Protein AF-0000000085122477 (afdb_homodimer)

InterPro domains:
  IPR011990 Tetratricopeptide-like helical domain superfamily [G3DSA:1.25.40.10] (340-482)
  IPR011990 Tetratricopeptide-like helical domain superfamily [SSF48452] (354-474)
  IPR017481 Conserved hypothetical protein CHP03032 [PF16261] (20-327)
  IPR017481 Conserved hypothetical protein CHP03032 [TIGR03032] (14-338)
  IPR019734 Tetratricopeptide repeat [PF00515] (431-461)
  IPR019734 Tetratricopeptide repeat [PF13181] (371-392)
  IPR019734 Tetratricopeptide repeat [PS50005] (360-393)
  IPR019734 Tetratricopeptide repeat [PS50005] (428-461)
  IPR019734 Tetratricopeptide repeat [SM00028] (360-393)
  IPR019734 Tetratricopeptide repeat [SM00028] (394-427)
  IPR019734 Tetratricopeptide repeat [SM00028] (428-461)

Radius of gyration: 33.52 Å; Cα contacts (8 Å, |Δi|>4): 2336; chains: 2; bounding box: 69×102×101 Å

Sequence (966 aa):
MNNNDKQIMQQKIDFTYSQNIVKFFKETNTTILLSTYQTNKIMIIGQENDQFDIRYKEFPRPMGMCKKDGKLFAGLGHGIYQFSNYTGVAQNIEGNFDACYMPQNIHFTGDIDIHEMEYCKDQLYFINTKFSCLCIKEPDNSFKPIWKPDFISLLQPVDKCHLNGFCTRDGEPRYVTMLGLTDEPLGWRANKANGGLLMDIKTNEILIEGLSMPHSPRWHENTLYILESGKGAISHFDFKKKRLTQIAKVPGFTRGLDIVGDFAFIGVSKVRESATFSGLEITKLPKRVSGVWIVNIKTGQIISFVEFTSGLDEVFAITVLPHKKVEMLNFDSEQSKENYMISPEDCEQIKMPETKLEQAAPHFEKGIDLFNENKKEEAIIYFKKALEIQSDYLPATFNMAIALGDLGRYDEAEEILYNVIKNDASILQSYESLGFIYYKKGDFKKAEKNFKKILELDPDNKKAKNSLEILRKEKSNGEYNDSMNNNDKQIMQQKIDFTYSQNIVKFFKETNTTILLSTYQTNKIMIIGQENDQFDIRYKEFPRPMGMCKKDGKLFAGLGHGIYQFSNYTGVAQNIEGNFDACYMPQNIHFTGDIDIHEMEYCKDQLYFINTKFSCLCIKEPDNSFKPIWKPDFISLLQPVDKCHLNGFCTRDGEPRYVTMLGLTDEPLGWRANKANGGLLMDIKTNEILIEGLSMPHSPRWHENTLYILESGKGAISHFDFKKKRLTQIAKVPGFTRGLDIVGDFAFIGVSKVRESATFSGLEITKLPKRVSGVWIVNIKTGQIISFVEFTSGLDEVFAITVLPHKKVEMLNFDSEQSKENYMISPEDCEQIKMPETKLEQAAPHFEKGIDLFNENKKEEAIIYFKKALEIQSDYLPATFNMAIALGDLGRYDEAEEILYNVIKNDASILQSYESLGFIYYKKGDFKKAEKNFKKILELDPDNKKAKNSLEILRKEKSNGEYNDS

Foldseek 3Di:
DDPPPPPPPPFDWDWDKDPCQQVVCVVQQKWKWFDAQVSQWIKIWFDAPSHTDIDIDHFARWAAWDDDDQKIWIDHAFKIWIWGWDQVLCCVDPRNFRTETETDDIQGQGGQRFHYWDDFPNWIWTDRQQQQAIWTDDRVHSTHGDFHQPLAPGGDRQRWFRWHEWEADPRHTWKTKTQADGNDRVNSQVPQQFHMWMATGVVSDTLDGGARNKEYWYDDPNWIWIDRQLQQFIWIADNVVSDTDTLEHDLAGWAAWDDDPQKIKIWGFFDDCDSSNPPGPNNPGPDGWTWIWIARSVRSDTDMIMTTPDDGGDTRYMDMDSHNGYHYDDCPDPSSVPDDDDDPVCVVVDDDDDDLQVVLVVLQVVLVVCVVVVVLVVSLVSLVVSCVSPVVPVSSLLSNLLSCLVVVVLVVSLVSLVVVCVVPVLDLSSLVSNLVSCVSVVNLVSSLVSLVVSCVNPVPDPVSVVSVVVSVVVVVVVVVVVD/DDPPPPPPPPFDWDWDKDPCQQVVCVVQQKWKWFDAQVSQWIKIWFDAPSHTDIDIDHFARWAAWDDDDQKIWIDHAFKIWIWGWDQVLCCVDPRNFRTETETDDIQGQGGQRFHYWDDFPNWIWTDRQQQQAIWTDDRVHSTHGDFHQPLAPGGDRQRWFRWHEWEADPRHTWKTKTQADGNDRVNSQVPQQFHMFMATGVVSDTLDGGARNKEYWYDDPNWIWIDRQLQQFIWIADNVVSDTDTLEHDLAGWAAWDDDDQKIKIWGFFDDCDSSNPPGPNNPGPDGWTWIWIARSVRRDTDMIMTTPDDGGDTRYMDMDSHNGYHYDDCPDPSSVPDDDDDPVCVVVDDDDDDLQVVLVVLQVVLVVCVVVVVLVVSLVSLVVSCVSPVPPVSSLLSNLLSCLVVVVLVVSLVSLVVVCVVPVLDLSSLVSNLVSCVSVVNLVSSLVSLVVSCVNPVPDPVSVVSVVVSVVVVVVVVVVVD

Secondary structure (DSSP, 8-state):
-------------EEEE-TTHHHHHHHHT-EEEEEETTTTEEEEEEEETTEEEEEEEE-SSEEEEEEETTEEEEEETTEEEEEEE-HHHHHHSTT--SEEEEEEEEEE--S--EEEEEEETTEEEEEETTTTEEEE--TTSS-EEEE--TT--SB-TT-SS---EEEEETTEEEEEEES----STTGGGGGTTT-EEEEETTTTEEEEEEESSEEEEEEETTEEEEEEGGGTEEEEEETTTTEEEEEEE-SSEEEEEEEETTEEEEEEE---S-TTTTT-GGGG-SS--EEEEEEETTT--EEEEEEEEES-----EEEEES-SSEEE--TT-HHHHH-----GGGGGGB----SHHHHHHHHHHHHHHHHHTT-HHHHHHHHHHHHHH-TT-HHHHHHHHHHHHHTT-HHHHHHHHHHHHHH-TT-HHHHHHHHHHHHHHT-HHHHHHHHHHHHHH-TT-HHHHHHHHHHHHHHHHHHHH--/-------------EEEE-TTHHHHHHHHT-EEEEEETTTTEEEEEEEETTEEEEEEEE-SSEEEEEEETTEEEEEETTEEEEEEE-HHHHHHSTT--SEEEEEEEEEE--S--EEEEEEETTEEEEEETTTTEEEE--TTSS-EEEE--TT--SB-TT-SS---EEEEETTEEEEEEES----STTGGGGGTTT-EEEEETTTTEEEEEEESSEEEEEEETTEEEEEEGGGTEEEEEETTTTEEEEEEE-SSEEEEEEEETTEEEEEEE---S-TTTTT-GGGG-SS--EEEEEEETTT--EEEEEEEEES-----EEEEES-SSEEE--TT-HHHHH-----GGGGGGB----SHHHHHHHHHHHHHHHHHTT-HHHHHHHHHHHHHH-TT-HHHHHHHHHHHHHTT-HHHHHHHHHHHHHH-TT-HHHHHHHHHHHHHHT-HHHHHHHHHHHHHH-TT-HHHHHHHHHHHHHHHHHHHH--

Solvent-accessible surface area (backbone atoms only — not comparable to full-atom values): 48128 Å² total; per-residue (Å²): 99,56,81,76,72,76,66,76,68,73,73,66,69,40,69,53,63,42,90,56,42,44,59,49,31,65,74,67,29,31,25,40,37,35,18,14,47,87,77,19,27,38,33,42,40,33,39,52,95,88,30,79,37,78,50,72,46,79,44,57,39,26,32,11,44,33,68,56,94,61,30,38,38,34,26,34,51,33,26,41,37,33,26,35,55,37,53,73,54,12,65,69,43,93,81,74,29,68,29,20,34,34,61,37,37,37,42,34,36,15,58,33,55,39,46,22,40,47,72,45,84,94,38,52,37,32,25,28,14,25,41,35,29,38,26,34,78,43,91,88,27,27,48,38,79,76,46,57,59,84,73,48,84,62,33,31,82,47,26,19,17,41,33,41,18,49,28,45,51,96,67,33,82,32,41,36,23,17,24,22,92,39,65,38,74,47,40,20,69,80,38,42,52,42,29,1,33,36,32,33,67,82,77,68,39,75,62,43,72,56,32,26,37,35,29,40,37,40,58,55,92,94,37,43,32,34,23,30,11,32,64,8,26,38,24,37,56,38,80,87,76,51,44,75,43,77,50,35,74,52,69,24,37,33,27,20,50,33,73,58,91,59,34,34,39,34,19,19,12,44,66,61,82,18,84,85,45,55,84,30,65,50,58,70,48,90,67,72,35,12,34,40,39,30,28,30,72,84,78,31,44,74,75,38,40,40,37,32,77,35,71,46,46,56,42,43,20,31,40,74,42,87,33,48,28,74,44,75,52,53,81,84,36,69,65,45,33,75,45,70,46,66,50,79,88,51,45,82,48,45,48,74,71,83,46,46,62,61,61,14,46,60,35,33,51,53,12,50,52,29,40,53,68,66,35,36,73,62,12,39,54,26,19,49,50,14,32,71,58,25,73,82,40,55,71,36,52,56,50,34,29,50,39,29,30,76,71,65,41,47,66,64,24,47,54,57,42,48,54,49,38,72,75,43,73,80,52,56,67,48,33,52,50,49,18,51,39,25,45,76,70,64,41,54,66,61,15,47,52,29,34,49,51,41,36,73,78,39,74,78,46,60,66,43,52,50,52,51,52,53,50,50,50,53,56,56,54,56,56,54,69,75,98,100,58,80,75,73,76,67,76,71,74,74,66,68,41,69,51,64,43,88,57,40,45,59,48,31,66,74,66,29,31,23,40,36,36,19,14,48,86,75,18,27,38,34,42,38,35,39,52,94,88,28,80,36,78,49,71,47,79,45,58,39,24,32,10,44,34,68,56,95,60,29,38,38,34,25,34,54,33,26,42,37,34,27,36,55,37,53,73,54,12,66,70,42,92,82,76,30,67,29,21,33,35,62,37,38,35,40,34,36,15,59,33,53,38,46,22,40,46,73,44,85,94,37,53,35,33,26,28,13,25,41,35,29,37,26,34,76,43,91,90,27,27,47,40,78,78,45,60,58,84,73,48,85,61,33,31,81,46,26,18,17,42,33,42,18,49,28,46,52,95,67,33,82,33,41,35,21,18,24,21,92,39,67,38,73,47,40,18,70,80,38,43,53,42,28,1,33,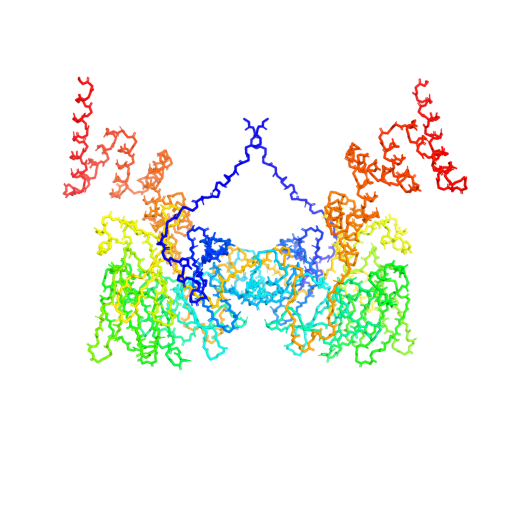37,34,34,68,82,78,67,39,74,62,42,72,55,32,25,37,34,28,39,38,40,59,56,93,92,37,43,33,36,24,29,11,33,64,7,27,40,24,37,56,38,82,86,76,51,44,74,45,80,51,35,75,53,68,24,37,33,28,20,50,32,73,56,94,59,33,35,39,33,20,20,12,44,66,63,83,19,84,84,45,56,82,29,65,50,59,70,48,91,66,71,36,12,34,39,40,31,28,31,71,87,77,31,44,76,74,38,39,40,36,32,77,34,73,48,46,54,41,42,20,31,41,71,42,88,33,48,27,74,44,74,53,54,80,82,36,69,63,44,32,74,44,70,45,65,50,78,87,51,45,82,48,44,48,75,72,84,45,48,62,61,61,13,44,60,35,33,50,52,14,50,53,27,41,51,68,68,35,35,73,61,11,40,55,24,17,50,51,15,32,71,60,25,73,82,42,56,70,34,52,52,52,36,30,50,39,28,31,75,70,63,40,47,66,64,25,48,54,56,42,48,54,49,39,72,75,44,75,79,52,56,66,49,32,52,52,49,18,51,39,26,47,75,70,64,40,53,66,63,14,47,52,28,35,50,51,40,35,72,78,38,73,80,45,60,68,43,53,51,51,51,51,52,51,51,50,52,56,54,54,56,55,52,70,74,97

pLDDT: mean 89.72, std 13.37, range [19.92, 98.81]

Organism: Arcobacter nitrofigilis (strain ATCC 33309 / DSM 7299 / CCUG 15893 / LMG 7604 / NCTC 12251 / CI) (NCBI:txid572480)

Nearest PDB structures (foldseek):
  6hpg-assembly1_A  TM=8.227E-01  e=6.247E-06  Arabidopsis thaliana
  2vyi-assembly2_B  TM=8.313E-01  e=5.091E-06  Homo sapiens
  6q3q-assembly1_B  TM=8.006E-01  e=9.899E-06  Arabidopsis
  4cgv-assembly4_D  TM=8.314E-01  e=2.486E-05  Homo sapiens
  6b85-assembly1_J  TM=7.938E-01  e=2.026E-05  synthetic construct

Structure (mmCIF, N/CA/C/O backbone):
data_AF-0000000085122477-model_v1
#
loop_
_entity.id
_entity.type
_entity.pdbx_description
1 polymer 'Tetratricopeptide TPR_2 repeat protein'
#
loop_
_atom_site.group_PDB
_atom_site.id
_atom_site.type_symbol
_atom_site.label_atom_id
_atom_site.label_alt_id
_atom_site.label_comp_id
_atom_site.label_asym_id
_atom_site.label_entity_id
_atom_site.label_seq_id
_atom_site.pdbx_PDB_ins_code
_atom_site.Cartn_x
_atom_site.Cartn_y
_atom_site.Cartn_z
_atom_site.occupancy
_atom_site.B_iso_or_equiv
_atom_site.auth_seq_id
_atom_site.auth_comp_id
_atom_site.auth_asym_id
_atom_site.auth_atom_id
_atom_site.pdbx_PDB_model_num
ATOM 1 N N . MET A 1 1 ? 6.52 -18.359 32.781 1 20.33 1 MET A N 1
ATOM 2 C CA . MET A 1 1 ? 6.582 -16.922 32.562 1 20.33 1 MET A CA 1
ATOM 3 C C . MET A 1 1 ? 5.473 -16.484 31.609 1 20.33 1 MET A C 1
ATOM 5 O O . MET A 1 1 ? 5.266 -17.078 30.562 1 20.33 1 MET A O 1
ATOM 9 N N . ASN A 1 2 ? 4.473 -15.711 32.094 1 21.11 2 ASN A N 1
ATOM 10 C CA . ASN A 1 2 ? 3.104 -15.359 31.734 1 21.11 2 ASN A CA 1
ATOM 11 C C . ASN A 1 2 ? 3.066 -14.461 30.5 1 21.11 2 ASN A C 1
ATOM 13 O O . ASN A 1 2 ? 3.85 -13.523 30.391 1 21.11 2 ASN A O 1
ATOM 17 N N . ASN A 1 3 ? 2.797 -15.023 29.328 1 25.03 3 ASN A N 1
ATOM 18 C CA . ASN A 1 3 ? 2.629 -14.477 27.984 1 25.03 3 ASN A CA 1
ATOM 19 C C . ASN A 1 3 ? 1.814 -13.188 28 1 25.03 3 ASN A C 1
ATOM 21 O O . ASN A 1 3 ? 0.599 -13.219 28.203 1 25.03 3 ASN A O 1
ATOM 25 N N . ASN A 1 4 ? 2.287 -12.148 28.688 1 24.52 4 ASN A N 1
ATOM 26 C CA . ASN A 1 4 ? 1.64 -10.844 28.797 1 24.52 4 ASN A CA 1
ATOM 27 C C . ASN A 1 4 ? 1.205 -10.305 27.438 1 24.52 4 ASN A C 1
ATOM 29 O O . ASN A 1 4 ? 2.045 -9.977 26.609 1 24.52 4 ASN A O 1
ATOM 33 N N . ASP A 1 5 ? 0.161 -10.789 26.828 1 26.42 5 ASP A N 1
ATOM 34 C CA . ASP A 1 5 ? -0.666 -10.328 25.719 1 26.42 5 ASP A CA 1
ATOM 35 C C . ASP A 1 5 ? -0.885 -8.82 25.781 1 26.42 5 ASP A C 1
ATOM 37 O O . ASP A 1 5 ? -1.645 -8.336 26.625 1 26.42 5 ASP A O 1
ATOM 41 N N . LYS A 1 6 ? 0.09 -8.055 25.766 1 29.66 6 LYS A N 1
ATOM 42 C CA . LYS A 1 6 ? -0.159 -6.621 25.672 1 29.66 6 LYS A CA 1
ATOM 43 C C . LYS A 1 6 ? -1.302 -6.32 24.719 1 29.66 6 LYS A C 1
ATOM 45 O O . LYS A 1 6 ? -1.164 -6.508 23.5 1 29.66 6 LYS A O 1
ATOM 50 N N . GLN A 1 7 ? -2.521 -6.551 25 1 29.36 7 GLN A N 1
ATOM 51 C CA . GLN A 1 7 ? -3.748 -5.988 24.438 1 29.36 7 GLN A CA 1
ATOM 52 C C . GLN A 1 7 ? -3.564 -4.516 24.094 1 29.36 7 GLN A C 1
ATOM 54 O O . GLN A 1 7 ? -3.414 -3.674 24.984 1 29.36 7 GLN A O 1
ATOM 59 N N . ILE A 1 8 ? -2.805 -4.074 23.25 1 35.25 8 ILE A N 1
ATOM 60 C CA . ILE A 1 8 ? -3.029 -2.709 22.781 1 35.25 8 ILE A CA 1
ATOM 61 C C . ILE A 1 8 ? -4.512 -2.361 22.906 1 35.25 8 ILE A C 1
ATOM 63 O O . ILE A 1 8 ? -5.359 -3.01 22.281 1 35.25 8 ILE A O 1
ATOM 67 N N . MET A 1 9 ? -4.98 -2.02 23.969 1 37.41 9 MET A N 1
ATOM 68 C CA . MET A 1 9 ? -6.332 -1.56 24.266 1 37.41 9 MET A CA 1
ATOM 69 C C . MET A 1 9 ? -6.891 -0.735 23.109 1 37.41 9 MET A C 1
ATOM 71 O O . MET A 1 9 ? -6.332 0.303 22.766 1 37.41 9 MET A O 1
ATOM 75 N N . GLN A 1 10 ? -7.367 -1.299 22.094 1 50.44 10 GLN A N 1
ATOM 76 C CA . GLN A 1 10 ? -8.203 -0.544 21.156 1 50.44 10 GLN A CA 1
ATOM 77 C C . GLN A 1 10 ? -8.992 0.536 21.891 1 50.44 10 GLN A C 1
ATOM 79 O O . GLN A 1 10 ? -9.758 0.237 22.812 1 50.44 10 GLN A O 1
ATOM 84 N N . GLN A 1 11 ? -8.453 1.714 22.016 1 59.16 11 GLN A N 1
ATOM 85 C CA . GLN A 1 11 ? -9.148 2.812 22.688 1 59.16 11 GLN A CA 1
ATOM 86 C C . GLN A 1 11 ? -10.617 2.867 22.281 1 59.16 11 GLN A C 1
ATOM 88 O O . GLN A 1 11 ? -10.938 3.035 21.109 1 59.16 11 GLN A O 1
ATOM 93 N N . LYS A 1 12 ? -11.492 2.4 23.031 1 79.81 12 LYS A N 1
ATOM 94 C CA . LYS A 1 12 ? -12.945 2.471 22.875 1 79.81 12 LYS A CA 1
ATOM 95 C C . LYS A 1 12 ? -13.398 3.906 22.641 1 79.81 12 LYS A C 1
ATOM 97 O O . LYS A 1 12 ? -12.914 4.836 23.281 1 79.81 12 LYS A O 1
ATOM 102 N N . ILE A 1 13 ? -14.07 4.168 21.5 1 90 13 ILE A N 1
ATOM 103 C CA . ILE A 1 13 ? -14.648 5.469 21.188 1 90 13 ILE A CA 1
ATOM 104 C C . ILE A 1 13 ? -16.078 5.535 21.688 1 90 13 ILE A C 1
ATOM 106 O O . ILE A 1 13 ? -16.938 4.746 21.266 1 90 13 ILE A O 1
ATOM 110 N N . ASP A 1 14 ? -16.312 6.352 22.656 1 93.06 14 ASP A N 1
ATOM 111 C CA . ASP A 1 14 ? -17.656 6.594 23.141 1 93.06 14 ASP A CA 1
ATOM 112 C C . ASP A 1 14 ? -18.281 7.797 22.453 1 93.06 14 ASP A C 1
ATOM 114 O O . ASP A 1 14 ? -17.578 8.727 22.047 1 93.06 14 ASP A O 1
ATOM 118 N N . PHE A 1 15 ? -19.641 7.703 22.297 1 94.81 15 PHE A N 1
ATOM 119 C CA . PHE A 1 15 ? -20.297 8.773 21.562 1 94.81 15 PHE A CA 1
ATOM 120 C C . PHE A 1 15 ? -21.734 8.953 22.047 1 94.81 15 PHE A C 1
ATOM 122 O O . PHE A 1 15 ? -22.297 8.07 22.703 1 94.81 15 PHE A O 1
ATOM 129 N N . THR A 1 16 ? -22.297 10.109 21.859 1 95.69 16 THR A N 1
ATOM 130 C CA . THR A 1 16 ? -23.719 10.453 21.969 1 95.69 16 THR A CA 1
ATOM 131 C C . THR A 1 16 ? -24.203 11.148 20.703 1 95.69 16 THR A C 1
ATOM 133 O O . THR A 1 16 ? -23.391 11.547 19.859 1 95.69 16 THR A O 1
ATOM 136 N N . TYR A 1 17 ? -25.469 11.133 20.453 1 95.31 17 TYR A N 1
ATOM 137 C CA . TYR A 1 17 ? -26 11.727 19.234 1 95.31 17 TYR A CA 1
ATOM 138 C C . TYR A 1 17 ? -27.406 12.258 19.438 1 95.31 17 TYR A C 1
ATOM 140 O O . TYR A 1 17 ? -28.078 11.906 20.422 1 95.31 17 TYR A O 1
ATOM 148 N N . SER A 1 18 ? -27.812 13.148 18.562 1 96.06 18 SER A N 1
ATOM 149 C CA . SER A 1 18 ? -29.156 13.719 18.625 1 96.06 18 SER A CA 1
ATOM 150 C C . SER A 1 18 ? -30.219 12.672 18.344 1 96.06 18 SER A C 1
ATOM 152 O O . SER A 1 18 ? -29.984 11.742 17.562 1 96.06 18 SER A O 1
ATOM 154 N N . GLN A 1 19 ? -31.375 12.875 18.875 1 93.38 19 GLN A N 1
ATOM 155 C CA . GLN A 1 19 ? -32.469 11.914 18.781 1 93.38 19 GLN A CA 1
ATOM 156 C C . GLN A 1 19 ? -32.938 11.75 17.328 1 93.38 19 GLN A C 1
ATOM 158 O O . GLN A 1 19 ? -33.375 10.672 16.938 1 93.38 19 GLN A O 1
ATOM 163 N N . ASN A 1 20 ? -32.75 12.742 16.578 1 95.94 20 ASN A N 1
ATOM 164 C CA . ASN A 1 20 ? -33.344 12.719 15.242 1 95.94 20 ASN A CA 1
ATOM 165 C C . ASN A 1 20 ? -32.312 12.289 14.195 1 95.94 20 ASN A C 1
ATOM 167 O O . ASN A 1 20 ? -32.594 12.289 13 1 95.94 20 ASN A O 1
ATOM 171 N N . ILE A 1 21 ? -31.141 11.938 14.531 1 96.81 21 ILE A N 1
ATOM 172 C CA . ILE A 1 21 ? -30.047 11.727 13.594 1 96.81 21 ILE A CA 1
ATOM 173 C C . ILE A 1 21 ? -30.344 10.547 12.68 1 96.81 21 ILE A C 1
ATOM 175 O O . ILE A 1 21 ? -30.031 10.578 11.492 1 96.81 21 ILE A O 1
ATOM 179 N N . VAL A 1 22 ? -30.953 9.523 13.227 1 96.19 22 VAL A N 1
ATOM 180 C CA . VAL A 1 22 ? -31.281 8.336 12.445 1 96.19 22 VAL A CA 1
ATOM 181 C C . VAL A 1 22 ? -32.312 8.695 11.367 1 96.19 22 VAL A C 1
ATOM 183 O O . VAL A 1 22 ? -32.156 8.305 10.211 1 96.19 22 VAL A O 1
ATOM 186 N N . LYS A 1 23 ? -33.312 9.398 11.789 1 96.12 23 LYS A N 1
ATOM 187 C CA . LYS A 1 23 ? -34.312 9.867 10.828 1 96.12 23 LYS A CA 1
ATOM 188 C C . LYS A 1 23 ? -33.688 10.734 9.75 1 96.12 23 LYS A C 1
ATOM 190 O O . LYS A 1 23 ? -34.031 10.625 8.57 1 96.12 23 LYS A O 1
ATOM 195 N N . PHE A 1 24 ? -32.844 11.539 10.133 1 96.56 24 PHE A N 1
ATOM 196 C CA . PHE A 1 24 ? -32.156 12.406 9.195 1 96.56 24 PHE A CA 1
ATOM 197 C C . PHE A 1 24 ? -31.391 11.586 8.148 1 96.56 24 PHE A C 1
ATOM 199 O O . PHE A 1 24 ? -31.516 11.852 6.949 1 96.56 24 PHE A O 1
ATOM 206 N N . PHE A 1 25 ? -30.594 10.594 8.602 1 96.69 25 PHE A N 1
ATOM 207 C CA . PHE A 1 25 ? -29.844 9.742 7.684 1 96.69 25 PHE A CA 1
ATOM 208 C C . PHE A 1 25 ? -30.781 9.023 6.727 1 96.69 25 PHE A C 1
ATOM 210 O O . PHE A 1 25 ? -30.484 8.875 5.539 1 96.69 25 PHE A O 1
ATOM 217 N N . LYS A 1 26 ? -31.875 8.578 7.18 1 95.06 26 LYS A N 1
ATOM 218 C CA . LYS A 1 26 ? -32.844 7.871 6.355 1 95.06 26 LYS A CA 1
ATOM 219 C C . LYS A 1 26 ? -33.438 8.781 5.281 1 95.06 26 LYS A C 1
ATOM 221 O O . LYS A 1 26 ? -33.562 8.375 4.129 1 95.06 26 LYS A O 1
ATOM 226 N N . GLU A 1 27 ? -33.719 9.93 5.684 1 95.12 27 GLU A N 1
ATOM 227 C CA . GLU A 1 27 ? -34.375 10.867 4.781 1 95.12 27 GLU A CA 1
ATOM 228 C C . GLU A 1 27 ? -33.406 11.391 3.723 1 95.12 27 GLU A C 1
ATOM 230 O O . GLU A 1 27 ? -33.812 11.641 2.582 1 95.12 27 GLU A O 1
ATOM 235 N N . THR A 1 28 ? -32.188 11.539 4.07 1 95.38 28 THR A N 1
ATOM 236 C CA . THR A 1 28 ? -31.219 12.141 3.152 1 95.38 28 THR A CA 1
ATOM 237 C C . THR A 1 28 ? -30.438 11.062 2.402 1 95.38 28 THR A C 1
ATOM 239 O O . THR A 1 28 ? -29.766 11.344 1.415 1 95.38 28 THR A O 1
ATOM 242 N N . ASN A 1 29 ? -30.5 9.789 2.824 1 95 29 ASN A N 1
ATOM 243 C CA . ASN A 1 29 ? -29.75 8.68 2.232 1 95 29 ASN A CA 1
ATOM 244 C C . ASN A 1 29 ? -28.25 8.977 2.184 1 95 29 ASN A C 1
ATOM 246 O O . ASN A 1 29 ? -27.641 8.93 1.116 1 95 29 ASN A O 1
ATOM 250 N N . THR A 1 30 ? -27.688 9.305 3.371 1 96.75 30 THR A N 1
ATOM 251 C CA . THR A 1 30 ? -26.297 9.719 3.404 1 96.75 30 THR A CA 1
ATOM 252 C C . THR A 1 30 ? -25.516 8.914 4.449 1 96.75 30 THR A C 1
ATOM 254 O O . THR A 1 30 ? -26.109 8.398 5.398 1 96.75 30 THR A O 1
ATOM 257 N N . THR A 1 31 ? -24.281 8.719 4.258 1 97.81 31 THR A N 1
ATOM 258 C CA . THR A 1 31 ? -23.281 8.188 5.184 1 97.81 31 THR A CA 1
ATOM 259 C C . THR A 1 31 ? -22.109 9.148 5.32 1 97.81 31 THR A C 1
ATOM 261 O O . THR A 1 31 ? -21.594 9.656 4.32 1 97.81 31 THR A O 1
ATOM 264 N N . ILE A 1 32 ? -21.688 9.461 6.551 1 98.44 32 ILE A N 1
ATOM 265 C CA . ILE A 1 32 ? -20.594 10.391 6.801 1 98.44 32 ILE A CA 1
ATOM 266 C C . ILE A 1 32 ? -19.281 9.617 6.938 1 98.44 32 ILE A C 1
ATOM 268 O O . ILE A 1 32 ? -19.203 8.641 7.691 1 98.44 32 ILE A O 1
ATOM 272 N N . LEU A 1 33 ? -18.344 10.023 6.188 1 98.5 33 LEU A N 1
ATOM 273 C CA . LEU A 1 33 ? -16.969 9.609 6.441 1 98.5 33 LEU A CA 1
ATOM 274 C C . LEU A 1 33 ? -16.188 10.703 7.16 1 98.5 33 LEU A C 1
ATOM 276 O O . LEU A 1 33 ? -16.234 11.867 6.754 1 98.5 33 LEU A O 1
ATOM 280 N N . LEU A 1 34 ? -15.523 10.305 8.219 1 97.81 34 LEU A N 1
ATOM 281 C CA . LEU A 1 34 ? -14.719 11.219 9.023 1 97.81 34 LEU A CA 1
ATOM 282 C C . LEU A 1 34 ? -13.297 10.688 9.195 1 97.81 34 LEU A C 1
ATOM 284 O O . LEU A 1 34 ? -13.102 9.555 9.648 1 97.81 34 LEU A O 1
ATOM 288 N N . SER A 1 35 ? -12.289 11.5 8.812 1 97.44 35 SER A N 1
ATOM 289 C CA . SER A 1 35 ? -10.906 11.078 9.008 1 97.44 35 SER A CA 1
ATOM 290 C C . SER A 1 35 ? -10.32 11.68 10.289 1 97.44 35 SER A C 1
ATOM 292 O O . SER A 1 35 ? -10.672 12.797 10.664 1 97.44 35 SER A O 1
ATOM 294 N N . THR A 1 36 ? -9.508 10.93 10.977 1 92.38 36 THR A N 1
ATOM 295 C CA . THR A 1 36 ? -8.75 11.375 12.141 1 92.38 36 THR A CA 1
ATOM 296 C C . THR A 1 36 ? -7.34 10.797 12.117 1 92.38 36 THR A C 1
ATOM 298 O O . THR A 1 36 ? -7.168 9.578 12.055 1 92.38 36 THR A O 1
ATOM 301 N N . TYR A 1 37 ? -6.406 11.641 12.109 1 83.88 37 TYR A N 1
ATOM 302 C CA . TYR A 1 37 ? -5.031 11.156 12.086 1 83.88 37 TYR A CA 1
ATOM 303 C C . TYR A 1 37 ? -4.555 10.812 13.492 1 83.88 37 TYR A C 1
ATOM 305 O O . TYR A 1 37 ? -3.553 10.109 13.656 1 83.88 37 TYR A O 1
ATOM 313 N N . GLN A 1 38 ? -5.297 11.219 14.492 1 76.56 38 GLN A N 1
ATOM 314 C CA . GLN A 1 38 ? -4.965 10.938 15.891 1 76.56 38 GLN A CA 1
ATOM 315 C C . GLN A 1 38 ? -5.039 9.445 16.188 1 76.56 38 GLN A C 1
ATOM 317 O O . GLN A 1 38 ? -4.148 8.891 16.828 1 76.56 38 GLN A O 1
ATOM 322 N N . THR A 1 39 ? -6.059 8.883 15.695 1 80.25 39 THR A N 1
ATOM 323 C CA . THR A 1 39 ? -6.289 7.477 15.992 1 80.25 39 THR A CA 1
ATOM 324 C C . THR A 1 39 ? -6.062 6.617 14.75 1 80.25 39 THR A C 1
ATOM 326 O O . THR A 1 39 ? -6.246 5.402 14.789 1 80.25 39 THR A O 1
ATOM 329 N N . ASN A 1 40 ? -5.699 7.273 13.656 1 91.38 40 ASN A N 1
ATOM 330 C CA . ASN A 1 40 ? -5.418 6.57 12.406 1 91.38 40 ASN A CA 1
ATOM 331 C C . ASN A 1 40 ? -6.645 5.816 11.898 1 91.38 40 ASN A C 1
ATOM 333 O O . ASN A 1 40 ? -6.566 4.625 11.594 1 91.38 40 ASN A O 1
ATOM 337 N N . LYS A 1 41 ? -7.781 6.582 11.875 1 95 41 LYS A N 1
ATOM 338 C CA . LYS A 1 41 ? -9.031 5.922 11.508 1 95 41 LYS A CA 1
ATOM 339 C C . LYS A 1 41 ? -9.828 6.77 10.523 1 95 41 LYS A C 1
ATOM 341 O O . LYS A 1 41 ? -9.711 7.996 10.508 1 95 41 LYS A O 1
ATOM 346 N N . ILE A 1 42 ? -10.555 6.137 9.703 1 97.06 42 ILE A N 1
ATOM 347 C CA . ILE A 1 42 ? -11.703 6.707 9.008 1 97.06 42 ILE A CA 1
ATOM 348 C C . ILE A 1 42 ? -12.992 6.152 9.609 1 97.06 42 ILE A C 1
ATOM 350 O O . ILE A 1 42 ? -13.227 4.941 9.586 1 97.06 42 ILE A O 1
ATOM 354 N N . MET A 1 43 ? -13.758 7.012 10.141 1 97.44 43 MET A N 1
ATOM 355 C CA . MET A 1 43 ? -15.039 6.629 10.719 1 97.44 43 MET A CA 1
ATOM 356 C C . MET A 1 43 ? -16.125 6.602 9.648 1 97.44 43 MET A C 1
ATOM 358 O O . MET A 1 43 ? -16.156 7.453 8.758 1 97.44 43 MET A O 1
ATOM 362 N N . ILE A 1 44 ? -16.953 5.641 9.766 1 97.5 44 ILE A N 1
ATOM 363 C CA . ILE A 1 44 ? -18.141 5.504 8.922 1 97.5 44 ILE A CA 1
ATOM 364 C C . ILE A 1 44 ? -19.406 5.648 9.766 1 97.5 44 ILE A C 1
ATOM 366 O O . ILE A 1 44 ? -19.734 4.754 10.547 1 97.5 44 ILE A O 1
ATOM 370 N N . ILE A 1 45 ? -20.125 6.688 9.555 1 97.94 45 ILE A N 1
ATOM 371 C CA . ILE A 1 45 ? -21.234 7.035 10.422 1 97.94 45 ILE A CA 1
ATOM 372 C C . ILE A 1 45 ? -22.531 7.074 9.617 1 97.94 45 ILE A C 1
ATOM 374 O O . ILE A 1 45 ? -22.625 7.781 8.609 1 97.94 45 ILE A O 1
ATOM 378 N N . GLY A 1 46 ? -23.516 6.316 10.062 1 96.38 46 GLY A N 1
ATOM 379 C CA . GLY A 1 46 ? -24.812 6.27 9.414 1 96.38 46 GLY A CA 1
ATOM 380 C C . GLY A 1 46 ? -25.859 5.5 10.203 1 96.38 46 GLY A C 1
ATOM 381 O O . GLY A 1 46 ? -26.016 5.73 11.398 1 96.38 46 GLY A O 1
ATOM 382 N N . GLN A 1 47 ? -26.609 4.801 9.477 1 92.88 47 GLN A N 1
ATOM 383 C CA . GLN A 1 47 ? -27.688 4.035 10.109 1 92.88 47 GLN A CA 1
ATOM 384 C C . GLN A 1 47 ? -27.781 2.631 9.523 1 92.88 47 GLN A C 1
ATOM 386 O O . GLN A 1 47 ? -27.344 2.393 8.398 1 92.88 47 GLN A O 1
ATOM 391 N N . GLU A 1 48 ? -28.188 1.753 10.305 1 89.69 48 GLU A N 1
ATOM 392 C CA . GLU A 1 48 ? -28.516 0.386 9.906 1 89.69 48 GLU A CA 1
ATOM 393 C C . GLU A 1 48 ? -29.812 -0.075 10.555 1 89.69 48 GLU A C 1
ATOM 395 O O . GLU A 1 48 ? -29.922 -0.103 11.789 1 89.69 48 GLU A O 1
ATOM 400 N N . ASN A 1 49 ? -30.734 -0.493 9.742 1 88.81 49 ASN A N 1
ATOM 401 C CA . ASN A 1 49 ? -32 -1.006 10.242 1 88.81 49 ASN A CA 1
ATOM 402 C C . ASN A 1 49 ? -32.656 -0.052 11.242 1 88.81 49 ASN A C 1
ATOM 404 O O . ASN A 1 49 ? -33 -0.456 12.359 1 88.81 49 ASN A O 1
ATOM 408 N N . ASP A 1 50 ? -32.625 1.195 11.008 1 90.25 50 ASP A N 1
ATOM 409 C CA . ASP A 1 50 ? -33.281 2.25 11.781 1 90.25 50 ASP A CA 1
ATOM 410 C C . ASP A 1 50 ? -32.594 2.469 13.117 1 90.25 50 ASP A C 1
ATOM 412 O O . ASP A 1 50 ? -33.219 2.881 14.094 1 90.25 50 ASP A O 1
ATOM 416 N N . GLN A 1 51 ? -31.375 2.086 13.117 1 94.25 51 GLN A N 1
ATOM 417 C CA . GLN A 1 51 ? -30.562 2.35 14.297 1 94.25 51 GLN A CA 1
ATOM 418 C C . GLN A 1 51 ? -29.266 3.076 13.922 1 94.25 51 GLN A C 1
ATOM 420 O O . GLN A 1 51 ? -28.781 2.941 12.797 1 94.25 51 GLN A O 1
ATOM 425 N N . PHE A 1 52 ? -28.812 3.836 14.93 1 95.31 52 PHE A N 1
ATOM 426 C CA . PHE A 1 52 ? -27.547 4.516 14.727 1 95.31 52 PHE A CA 1
ATOM 427 C C . PHE A 1 52 ? -26.406 3.51 14.57 1 95.31 52 PHE A C 1
ATOM 429 O O . PHE A 1 52 ? -26.359 2.502 15.281 1 95.31 52 PHE A O 1
ATOM 436 N N . ASP A 1 53 ? -25.562 3.715 13.555 1 94.38 53 ASP A N 1
ATOM 437 C CA . ASP A 1 53 ? -24.438 2.832 13.273 1 94.38 53 ASP A CA 1
ATOM 438 C C . ASP A 1 53 ? -23.141 3.627 13.102 1 94.38 53 ASP A C 1
ATOM 440 O O . ASP A 1 53 ? -23.125 4.645 12.406 1 94.38 53 ASP A O 1
ATOM 444 N N . ILE A 1 54 ? -22.109 3.201 13.797 1 95.56 54 ILE A N 1
ATOM 445 C CA . ILE A 1 54 ? -20.797 3.816 13.664 1 95.56 54 ILE A CA 1
ATOM 446 C C . ILE A 1 54 ? -19.719 2.734 13.625 1 95.56 54 ILE A C 1
ATOM 448 O O . ILE A 1 54 ? -19.672 1.86 14.5 1 95.56 54 ILE A O 1
ATOM 452 N N . ARG A 1 55 ? -18.938 2.764 12.586 1 94.25 55 ARG A N 1
ATOM 453 C CA . ARG A 1 55 ? -17.828 1.845 12.375 1 94.25 55 ARG A CA 1
ATOM 454 C C . ARG A 1 55 ? -16.562 2.6 11.984 1 94.25 55 ARG A C 1
ATOM 456 O O . ARG A 1 55 ? -16.594 3.816 11.789 1 94.25 55 ARG A O 1
ATOM 463 N N . TYR A 1 56 ? -15.469 1.919 11.977 1 95.06 56 TYR A N 1
ATOM 464 C CA . TYR A 1 56 ? -14.242 2.578 11.539 1 95.06 56 TYR A CA 1
ATOM 465 C C . TYR A 1 56 ? -13.312 1.598 10.828 1 95.06 56 TYR A C 1
ATOM 467 O O . TYR A 1 56 ? -13.484 0.381 10.945 1 95.06 56 TYR A O 1
ATOM 475 N N . LYS A 1 57 ? -12.445 2.125 10.047 1 94.88 57 LYS A N 1
ATOM 476 C CA . LYS A 1 57 ? -11.305 1.44 9.43 1 94.88 57 LYS A CA 1
ATOM 477 C C . LYS A 1 57 ? -9.992 2.119 9.797 1 94.88 57 LYS A C 1
ATOM 479 O O . LYS A 1 57 ? -9.922 3.346 9.898 1 94.88 57 LYS A O 1
ATOM 484 N N . GLU A 1 58 ? -8.977 1.312 9.945 1 93.38 58 GLU A N 1
ATOM 485 C CA . GLU A 1 58 ? -7.672 1.861 10.289 1 93.38 58 GLU A CA 1
ATOM 486 C C . GLU A 1 58 ? -6.832 2.109 9.039 1 93.38 58 GLU A C 1
ATOM 488 O O . GLU A 1 58 ? -6.727 1.237 8.172 1 93.38 58 GLU A O 1
ATOM 493 N N . PHE A 1 59 ? -6.344 3.262 8.938 1 92.88 59 PHE A N 1
ATOM 494 C CA . PHE A 1 59 ? -5.438 3.691 7.875 1 92.88 59 PHE A CA 1
ATOM 495 C C . PHE A 1 59 ? -4.316 4.555 8.438 1 92.88 59 PHE A C 1
ATOM 497 O O . PHE A 1 59 ? -4.461 5.152 9.508 1 92.88 59 PHE A O 1
ATOM 504 N N . PRO A 1 60 ? -3.225 4.66 7.68 1 90.69 60 PRO A N 1
ATOM 505 C CA . PRO A 1 60 ? -2.129 5.48 8.195 1 90.69 60 PRO A CA 1
ATOM 506 C C . PRO A 1 60 ? -2.422 6.977 8.109 1 90.69 60 PRO A C 1
ATOM 508 O O . PRO A 1 60 ? -2.49 7.535 7.016 1 90.69 60 PRO A O 1
ATOM 511 N N . ARG A 1 61 ? -2.594 7.617 9.188 1 92.25 61 ARG A N 1
ATOM 512 C CA . ARG A 1 61 ? -2.701 9.062 9.336 1 92.25 61 ARG A CA 1
ATOM 513 C C . ARG A 1 61 ? -3.646 9.656 8.297 1 92.25 61 ARG A C 1
ATOM 515 O O . ARG A 1 61 ? -3.227 10.445 7.449 1 92.25 61 ARG A O 1
ATOM 522 N N . PRO A 1 62 ? -4.914 9.336 8.328 1 96.5 62 PRO A N 1
ATOM 523 C CA . PRO A 1 62 ? -5.867 9.883 7.359 1 96.5 62 PRO A CA 1
ATOM 524 C C . PRO A 1 62 ? -6.031 11.398 7.477 1 96.5 62 PRO A C 1
ATOM 526 O O . PRO A 1 62 ? -6.18 11.914 8.586 1 96.5 62 PRO A O 1
ATOM 529 N N . MET A 1 63 ? -5.992 12.094 6.301 1 96.5 63 MET A N 1
ATOM 530 C CA . MET A 1 63 ? -6.117 13.547 6.242 1 96.5 63 MET A CA 1
ATOM 531 C C . MET A 1 63 ? -7.207 13.961 5.258 1 96.5 63 MET A C 1
ATOM 533 O O . MET A 1 63 ? -8.375 13.625 5.441 1 96.5 63 MET A O 1
ATOM 537 N N . GLY A 1 64 ? -6.883 14.672 4.207 1 97.69 64 GLY A N 1
ATOM 538 C CA . GLY A 1 64 ? -7.883 15.148 3.266 1 97.69 64 GLY A CA 1
ATOM 539 C C . GLY A 1 64 ? -8.539 14.039 2.473 1 97.69 64 GLY A C 1
ATOM 540 O O . GLY A 1 64 ? -7.895 13.055 2.121 1 97.69 64 GLY A O 1
ATOM 541 N N . MET A 1 65 ? -9.852 14.258 2.168 1 98.12 65 MET A N 1
ATOM 542 C CA . MET A 1 65 ? -10.625 13.305 1.378 1 98.12 65 MET A CA 1
ATOM 543 C C . MET A 1 65 ? -11.531 14.023 0.386 1 98.12 65 MET A C 1
ATOM 545 O O . MET A 1 65 ? -11.914 15.172 0.611 1 98.12 65 MET A O 1
ATOM 549 N N . CYS A 1 66 ? -11.852 13.344 -0.65 1 97.25 66 CYS A N 1
ATOM 550 C CA . CYS A 1 66 ? -12.883 13.82 -1.56 1 97.25 66 CYS A CA 1
ATOM 551 C C . CYS A 1 66 ? -13.508 12.664 -2.334 1 97.25 66 CYS A C 1
ATOM 553 O O . CYS A 1 66 ? -12.953 11.57 -2.377 1 97.25 66 CYS A O 1
ATOM 555 N N . LYS A 1 67 ? -14.656 12.898 -2.779 1 96.88 67 LYS A N 1
ATOM 556 C CA . LYS A 1 67 ? -15.383 11.906 -3.566 1 96.88 67 LYS A CA 1
ATOM 557 C C . LYS A 1 67 ? -15.719 12.445 -4.953 1 96.88 67 LYS A C 1
ATOM 559 O O . LYS A 1 67 ? -15.875 13.656 -5.133 1 96.88 67 LYS A O 1
ATOM 564 N N . LYS A 1 68 ? -15.758 11.586 -5.883 1 94.44 68 LYS A N 1
ATOM 565 C CA . LYS A 1 68 ? -16.188 11.914 -7.238 1 94.44 68 LYS A CA 1
ATOM 566 C C . LYS A 1 68 ? -16.672 10.664 -7.977 1 94.44 68 LYS A C 1
ATOM 568 O O . LYS A 1 68 ? -15.93 9.695 -8.125 1 94.44 68 LYS A O 1
ATOM 573 N N . ASP A 1 69 ? -17.891 10.594 -8.445 1 91.38 69 ASP A N 1
ATOM 574 C CA . ASP A 1 69 ? -18.422 9.594 -9.359 1 91.38 69 ASP A CA 1
ATOM 575 C C . ASP A 1 69 ? -18.109 8.18 -8.875 1 91.38 69 ASP A C 1
ATOM 577 O O . ASP A 1 69 ? -17.562 7.371 -9.625 1 91.38 69 ASP A O 1
ATOM 581 N N . GLY A 1 70 ? -18.453 7.969 -7.664 1 93.56 70 GLY A N 1
ATOM 582 C CA . GLY A 1 70 ? -18.312 6.625 -7.133 1 93.56 70 GLY A CA 1
ATOM 583 C C . GLY A 1 70 ? -16.891 6.324 -6.652 1 93.56 70 GLY A C 1
ATOM 584 O O . GLY A 1 70 ? -16.609 5.211 -6.207 1 93.56 70 GLY A O 1
ATOM 585 N N . LYS A 1 71 ? -16.062 7.297 -6.746 1 95.62 71 LYS A N 1
ATOM 586 C CA . LYS A 1 71 ? -14.695 7.152 -6.254 1 95.62 71 LYS A CA 1
ATOM 587 C C . LYS A 1 71 ? -14.492 7.938 -4.961 1 95.62 71 LYS A C 1
ATOM 589 O O . LYS A 1 71 ? -15.219 8.891 -4.688 1 95.62 71 LYS A O 1
ATOM 594 N N . LEU A 1 72 ? -13.633 7.484 -4.18 1 97.12 72 LEU A N 1
ATOM 595 C CA . LEU A 1 72 ? -13.195 8.141 -2.951 1 97.12 72 LEU A CA 1
ATOM 596 C C . LEU A 1 72 ? -11.672 8.258 -2.91 1 97.12 72 LEU A C 1
ATOM 598 O O . LEU A 1 72 ? -10.969 7.281 -3.174 1 97.12 72 LEU A O 1
ATOM 602 N N . PHE A 1 73 ? -11.18 9.438 -2.699 1 97.62 73 PHE A N 1
ATOM 603 C CA . PHE A 1 73 ? -9.75 9.695 -2.555 1 97.62 73 PHE A CA 1
ATOM 604 C C . PHE A 1 73 ? -9.422 10.141 -1.136 1 97.62 73 PHE A C 1
ATOM 606 O O . PHE A 1 73 ? -10.18 10.898 -0.527 1 97.62 73 PHE A O 1
ATOM 613 N N . ALA A 1 74 ? -8.328 9.688 -0.601 1 97.81 74 ALA A N 1
ATOM 614 C CA . ALA A 1 74 ? -7.898 10.07 0.742 1 97.81 74 ALA A CA 1
ATOM 615 C C . ALA A 1 74 ? -6.383 10.203 0.813 1 97.81 74 ALA A C 1
ATOM 617 O O . ALA A 1 74 ? -5.652 9.391 0.243 1 97.81 74 ALA A O 1
ATOM 618 N N . GLY A 1 75 ? -5.922 11.352 1.333 1 97.44 75 GLY A N 1
ATOM 619 C CA . GLY A 1 75 ? -4.52 11.414 1.718 1 97.44 75 GLY A CA 1
ATOM 620 C C . GLY A 1 75 ? -4.207 10.602 2.959 1 97.44 75 GLY A C 1
ATOM 621 O O . GLY A 1 75 ? -4.719 10.891 4.043 1 97.44 75 GLY A O 1
ATOM 622 N N . LEU A 1 76 ? -3.414 9.578 2.857 1 94.25 76 LEU A N 1
ATOM 623 C CA . LEU A 1 76 ? -3.064 8.695 3.961 1 94.25 76 LEU A CA 1
ATOM 624 C C . LEU A 1 76 ? -1.552 8.617 4.141 1 94.25 76 LEU A C 1
ATOM 626 O O . LEU A 1 76 ? -0.848 8.07 3.285 1 94.25 76 LEU A O 1
ATOM 630 N N . GLY A 1 77 ? -1.096 9.195 5.234 1 91.31 77 GLY A N 1
ATOM 631 C CA . GLY A 1 77 ? 0.336 9.188 5.488 1 91.31 77 GLY A CA 1
ATOM 632 C C . GLY A 1 77 ? 1.134 9.906 4.414 1 91.31 77 GLY A C 1
ATOM 633 O O . GLY A 1 77 ? 1.188 11.133 4.391 1 91.31 77 GLY A O 1
ATOM 634 N N . HIS A 1 78 ? 1.734 9.078 3.498 1 93.5 78 HIS A N 1
ATOM 635 C CA . HIS A 1 78 ? 2.604 9.664 2.482 1 93.5 78 HIS A CA 1
ATOM 636 C C . HIS A 1 78 ? 2.15 9.273 1.079 1 93.5 78 HIS A C 1
ATOM 638 O O . HIS A 1 78 ? 2.977 9.094 0.182 1 93.5 78 HIS A O 1
ATOM 644 N N . GLY A 1 79 ? 0.838 9.125 0.994 1 95.94 79 GLY A N 1
ATOM 645 C CA . GLY A 1 79 ? 0.308 8.789 -0.318 1 95.94 79 GLY A CA 1
ATOM 646 C C . GLY A 1 79 ? -1.155 9.148 -0.481 1 95.94 79 GLY A C 1
ATOM 647 O O . GLY A 1 79 ? -1.814 9.539 0.484 1 95.94 79 GLY A O 1
ATOM 648 N N . ILE A 1 80 ? -1.623 9.07 -1.697 1 97.31 80 ILE A N 1
ATOM 649 C CA . ILE A 1 80 ? -3.029 9.227 -2.053 1 97.31 80 ILE A CA 1
ATOM 650 C C . ILE A 1 80 ? -3.637 7.863 -2.367 1 97.31 80 ILE A C 1
ATOM 652 O O . ILE A 1 80 ? -3.152 7.148 -3.248 1 97.31 80 ILE A O 1
ATOM 656 N N . TYR A 1 81 ? -4.648 7.555 -1.656 1 96.31 81 TYR A N 1
ATOM 657 C CA . TYR A 1 81 ? -5.363 6.297 -1.821 1 96.31 81 TYR A CA 1
ATOM 658 C C . TYR A 1 81 ? -6.676 6.508 -2.568 1 96.31 81 TYR A C 1
ATOM 660 O O . TYR A 1 81 ? -7.457 7.395 -2.219 1 96.31 81 TYR A O 1
ATOM 668 N N . GLN A 1 82 ? -6.879 5.723 -3.51 1 96.06 82 GLN A N 1
ATOM 669 C CA . GLN A 1 82 ? -8.117 5.758 -4.273 1 96.06 82 GLN A CA 1
ATOM 670 C C . GLN A 1 82 ? -8.961 4.512 -4.012 1 96.06 82 GLN A C 1
ATOM 672 O O . GLN A 1 82 ? -8.461 3.391 -4.066 1 96.06 82 GLN A O 1
ATOM 677 N N . PHE A 1 83 ? -10.203 4.727 -3.682 1 96.25 83 PHE A N 1
ATOM 678 C CA . PHE A 1 83 ? -11.211 3.684 -3.557 1 96.25 83 PHE A CA 1
ATOM 679 C C . PHE A 1 83 ? -12.289 3.844 -4.621 1 96.25 83 PHE A C 1
ATOM 681 O O . PHE A 1 83 ? -12.508 4.945 -5.129 1 96.25 83 PHE A O 1
ATOM 688 N N . SER A 1 84 ? -12.875 2.756 -4.938 1 95 84 SER A N 1
ATOM 689 C CA . SER A 1 84 ? -14.008 2.785 -5.859 1 95 84 SER A CA 1
ATOM 690 C C . SER A 1 84 ? -15.164 1.943 -5.336 1 95 84 SER A C 1
ATOM 692 O O . SER A 1 84 ? -14.953 0.889 -4.734 1 95 84 SER A O 1
ATOM 694 N N . ASN A 1 85 ? -16.312 2.471 -5.594 1 95 85 ASN A N 1
ATOM 695 C CA . ASN A 1 85 ? -17.516 1.754 -5.191 1 95 85 ASN A CA 1
ATOM 696 C C . ASN A 1 85 ? -17.812 0.583 -6.125 1 95 85 ASN A C 1
ATOM 698 O O . ASN A 1 85 ? -17.969 0.773 -7.332 1 95 85 ASN A O 1
ATOM 702 N N . TYR A 1 86 ? -17.875 -0.554 -5.555 1 89.12 86 TYR A N 1
ATOM 703 C CA . TYR A 1 86 ? -18.266 -1.754 -6.285 1 89.12 86 TYR A CA 1
ATOM 704 C C . TYR A 1 86 ? -19.578 -2.316 -5.746 1 89.12 86 TYR A C 1
ATOM 706 O O . TYR A 1 86 ? -19.578 -3.129 -4.816 1 89.12 86 TYR A O 1
ATOM 714 N N . THR A 1 87 ? -20.594 -2.088 -6.41 1 85.31 87 THR A N 1
ATOM 715 C CA . THR A 1 87 ? -21.938 -2.428 -5.953 1 85.31 87 THR A CA 1
ATOM 716 C C . THR A 1 87 ? -22.109 -3.941 -5.863 1 85.31 87 THR A C 1
ATOM 718 O O . THR A 1 87 ? -22.828 -4.438 -4.992 1 85.31 87 THR A O 1
ATOM 721 N N . GLY A 1 88 ? -21.5 -4.66 -6.797 1 81.75 88 GLY A N 1
ATOM 722 C CA . GLY A 1 88 ? -21.578 -6.113 -6.754 1 81.75 88 GLY A CA 1
ATOM 723 C C . GLY A 1 88 ? -21.031 -6.703 -5.469 1 81.75 88 GLY A C 1
ATOM 724 O O . GLY A 1 88 ? -21.625 -7.641 -4.914 1 81.75 88 GLY A O 1
ATOM 725 N N . VAL A 1 89 ? -20.016 -6.141 -5.039 1 83.44 89 VAL A N 1
ATOM 726 C CA . VAL A 1 89 ? -19.422 -6.613 -3.799 1 83.44 89 VAL A CA 1
ATOM 727 C C . VAL A 1 89 ? -20.312 -6.242 -2.615 1 83.44 89 VAL A C 1
ATOM 729 O O . VAL A 1 89 ? -20.484 -7.039 -1.688 1 83.44 89 VAL A O 1
ATOM 732 N N . ALA A 1 90 ? -20.812 -5.051 -2.582 1 87.69 90 ALA A N 1
ATOM 733 C CA . ALA A 1 90 ? -21.672 -4.582 -1.503 1 87.69 90 ALA A CA 1
ATOM 734 C C . ALA A 1 90 ? -22.828 -5.559 -1.262 1 87.69 90 ALA A C 1
ATOM 736 O O . ALA A 1 90 ? -23.203 -5.809 -0.115 1 87.69 90 ALA A O 1
ATOM 737 N N . GLN A 1 91 ? -23.297 -6.164 -2.289 1 83.38 91 GLN A N 1
ATOM 738 C CA . GLN A 1 91 ? -24.453 -7.051 -2.215 1 83.38 91 GLN A CA 1
ATOM 739 C C . GLN A 1 91 ? -24.047 -8.438 -1.722 1 83.38 91 GLN A C 1
ATOM 741 O O . GLN A 1 91 ? -24.891 -9.195 -1.232 1 83.38 91 GLN A O 1
ATOM 746 N N . ASN A 1 92 ? -22.797 -8.719 -1.814 1 77.75 92 ASN A N 1
ATOM 747 C CA . ASN A 1 92 ? -22.375 -10.094 -1.561 1 77.75 92 ASN A CA 1
ATOM 748 C C . ASN A 1 92 ? -21.656 -10.219 -0.222 1 77.75 92 ASN A C 1
ATOM 750 O O . ASN A 1 92 ? -21.359 -11.328 0.226 1 77.75 92 ASN A O 1
ATOM 754 N N . ILE A 1 93 ? -21.391 -9.148 0.332 1 79 93 ILE A N 1
ATOM 755 C CA . ILE A 1 93 ? -20.766 -9.219 1.648 1 79 93 ILE A CA 1
ATOM 756 C C . ILE A 1 93 ? -21.844 -9.156 2.732 1 79 93 ILE A C 1
ATOM 758 O O . ILE A 1 93 ? -22.938 -8.664 2.494 1 79 93 ILE A O 1
ATOM 762 N N . GLU A 1 94 ? -21.484 -9.703 3.904 1 80.06 94 GLU A N 1
ATOM 763 C CA . GLU A 1 94 ? -22.438 -9.703 5.016 1 80.06 94 GLU A CA 1
ATOM 764 C C . GLU A 1 94 ? -22.703 -8.281 5.512 1 80.06 94 GLU A C 1
ATOM 766 O O . GLU A 1 94 ? -21.766 -7.508 5.715 1 80.06 94 GLU A O 1
ATOM 771 N N . GLY A 1 95 ? -24.031 -7.852 5.699 1 83.06 95 GLY A N 1
ATOM 772 C CA . GLY A 1 95 ? -24.359 -6.57 6.305 1 83.06 95 GLY A CA 1
ATOM 773 C C . GLY A 1 95 ? -25.297 -5.727 5.461 1 83.06 95 GLY A C 1
ATOM 774 O O . GLY A 1 95 ? -25.688 -4.633 5.871 1 83.06 95 GLY A O 1
ATOM 775 N N . ASN A 1 96 ? -25.734 -6.23 4.277 1 84.06 96 ASN A N 1
ATOM 776 C CA . ASN A 1 96 ? -26.688 -5.547 3.406 1 84.06 96 ASN A CA 1
ATOM 777 C C . ASN A 1 96 ? -26.219 -4.137 3.059 1 84.06 96 ASN A C 1
ATOM 779 O O . ASN A 1 96 ? -26.938 -3.166 3.281 1 84.06 96 ASN A O 1
ATOM 783 N N . PHE A 1 97 ? -25.188 -3.912 2.502 1 92.62 97 PHE A N 1
ATOM 784 C CA . PHE A 1 97 ? -24.609 -2.621 2.145 1 92.62 97 PHE A CA 1
ATOM 785 C C . PHE A 1 97 ? -25.109 -2.166 0.779 1 92.62 97 PHE A C 1
ATOM 787 O O . PHE A 1 97 ? -25.344 -2.988 -0.11 1 92.62 97 PHE A O 1
ATOM 794 N N . ASP A 1 98 ? -25.344 -0.909 0.648 1 91.81 98 ASP A N 1
ATOM 795 C CA . ASP A 1 98 ? -25.719 -0.35 -0.646 1 91.81 98 ASP A CA 1
ATOM 796 C C . ASP A 1 98 ? -24.484 0.057 -1.451 1 91.81 98 ASP A C 1
ATOM 798 O O . ASP A 1 98 ? -24.562 0.228 -2.67 1 91.81 98 ASP A O 1
ATOM 802 N N . ALA A 1 99 ? -23.359 0.268 -0.772 1 95.31 99 ALA A N 1
ATOM 803 C CA . ALA A 1 99 ? -22.094 0.601 -1.427 1 95.31 99 ALA A CA 1
ATOM 804 C C . ALA A 1 99 ? -20.922 -0.022 -0.689 1 95.31 99 ALA A C 1
ATOM 806 O O . ALA A 1 99 ? -20.953 -0.179 0.534 1 95.31 99 ALA A O 1
ATOM 807 N N . CYS A 1 100 ? -19.938 -0.365 -1.427 1 95.06 100 CYS A N 1
ATOM 808 C CA . CYS A 1 100 ? -18.688 -0.88 -0.891 1 95.06 100 CYS A CA 1
ATOM 809 C C . CYS A 1 100 ? -17.5 -0.26 -1.606 1 95.06 100 CYS A C 1
ATOM 811 O O . CYS A 1 100 ? -17.297 -0.484 -2.803 1 95.06 100 CYS A O 1
ATOM 813 N N . TYR A 1 101 ? -16.781 0.51 -0.855 1 96.06 101 TYR A N 1
ATOM 814 C CA . TYR A 1 101 ? -15.594 1.138 -1.423 1 96.06 101 TYR A CA 1
ATOM 815 C C . TYR A 1 101 ? -14.367 0.25 -1.243 1 96.06 101 TYR A C 1
ATOM 817 O O . TYR A 1 101 ? -13.93 0.012 -0.117 1 96.06 101 TYR A O 1
ATOM 825 N N . MET A 1 102 ? -13.805 -0.146 -2.375 1 93.44 102 MET A N 1
ATOM 826 C CA . MET A 1 102 ? -12.648 -1.037 -2.393 1 93.44 102 MET A CA 1
ATOM 827 C C . MET A 1 102 ? -11.391 -0.297 -2.855 1 93.44 102 MET A C 1
ATOM 829 O O . MET A 1 102 ? -11.469 0.558 -3.74 1 93.44 102 MET A O 1
ATOM 833 N N . PRO A 1 103 ? -10.258 -0.743 -2.258 1 91.88 103 PRO A N 1
ATOM 834 C CA . PRO A 1 103 ? -9.016 -0.119 -2.715 1 91.88 103 PRO A CA 1
ATOM 835 C C . PRO A 1 103 ? -8.727 -0.394 -4.191 1 91.88 103 PRO A C 1
ATOM 837 O O . PRO A 1 103 ? -8.922 -1.517 -4.66 1 91.88 103 PRO A O 1
ATOM 840 N N . GLN A 1 104 ? -8.234 0.641 -4.855 1 93.56 104 GLN A N 1
ATOM 841 C CA . GLN A 1 104 ? -7.957 0.512 -6.281 1 93.56 104 GLN A CA 1
ATOM 842 C C . GLN A 1 104 ? -6.5 0.847 -6.59 1 93.56 104 GLN A C 1
ATOM 844 O O . GLN A 1 104 ? -5.836 0.126 -7.336 1 93.56 104 GLN A O 1
ATOM 849 N N . ASN A 1 105 ? -6.062 1.977 -6.055 1 94.06 105 ASN A N 1
ATOM 850 C CA . ASN A 1 105 ? -4.711 2.449 -6.328 1 94.06 105 ASN A CA 1
ATOM 851 C C . ASN A 1 105 ? -4.137 3.223 -5.148 1 94.06 105 ASN A C 1
ATOM 853 O O . ASN A 1 105 ? -4.883 3.816 -4.367 1 94.06 105 ASN A O 1
ATOM 857 N N . ILE A 1 106 ? -2.824 3.215 -5.086 1 95.06 106 ILE A N 1
ATOM 858 C CA . ILE A 1 106 ? -2.082 4.094 -4.188 1 95.06 106 ILE A CA 1
ATOM 859 C C . ILE A 1 106 ? -1.025 4.863 -4.977 1 95.06 106 ILE A C 1
ATOM 861 O O . ILE A 1 106 ? -0.312 4.285 -5.801 1 95.06 106 ILE A O 1
ATOM 865 N N . HIS A 1 107 ? -0.938 6.09 -4.809 1 96.38 107 HIS A N 1
ATOM 866 C CA . HIS A 1 107 ? 0.095 6.969 -5.344 1 96.38 107 HIS A CA 1
ATOM 867 C C . HIS A 1 107 ? 0.95 7.559 -4.23 1 96.38 107 HIS A C 1
ATOM 869 O O . HIS A 1 107 ? 0.448 8.305 -3.383 1 96.38 107 HIS A O 1
ATOM 875 N N . PHE A 1 108 ? 2.209 7.32 -4.27 1 95.94 108 PHE A N 1
ATOM 876 C CA . PHE A 1 108 ? 3.072 7.789 -3.189 1 95.94 108 PHE A CA 1
ATOM 877 C C . PHE A 1 108 ? 3.58 9.195 -3.473 1 95.94 108 PHE A C 1
ATOM 879 O O . PHE A 1 108 ? 4.191 9.445 -4.516 1 95.94 108 PHE A O 1
ATOM 886 N N . THR A 1 109 ? 3.4 10.039 -2.527 1 96.56 109 THR A N 1
ATOM 887 C CA . THR A 1 109 ? 3.742 11.453 -2.688 1 96.56 109 THR A CA 1
ATOM 888 C C . THR A 1 109 ? 4.922 11.828 -1.794 1 96.56 109 THR A C 1
ATOM 890 O O . THR A 1 109 ? 5.516 12.891 -1.958 1 96.56 109 THR A O 1
ATOM 893 N N . GLY A 1 110 ? 5.266 10.93 -0.894 1 94 110 GLY A N 1
ATOM 894 C CA . GLY A 1 110 ? 6.031 11.391 0.251 1 94 110 GLY A CA 1
ATOM 895 C C . GLY A 1 110 ? 5.18 12.07 1.308 1 94 110 GLY A C 1
ATOM 896 O O . GLY A 1 110 ? 3.973 12.242 1.124 1 94 110 GLY A O 1
ATOM 897 N N . ASP A 1 111 ? 5.832 12.336 2.4 1 92.94 111 ASP A N 1
ATOM 898 C CA . ASP A 1 111 ? 5.105 13.016 3.469 1 92.94 111 ASP A CA 1
ATOM 899 C C . ASP A 1 111 ? 4.977 14.508 3.176 1 92.94 111 ASP A C 1
ATOM 901 O O . ASP A 1 111 ? 5.895 15.281 3.453 1 92.94 111 ASP A O 1
ATOM 905 N N . ILE A 1 112 ? 3.77 14.867 2.693 1 96.25 112 ILE A N 1
ATOM 906 C CA . ILE A 1 112 ? 3.619 16.266 2.283 1 96.25 112 ILE A CA 1
ATOM 907 C C . ILE A 1 112 ? 2.416 16.875 2.99 1 96.25 112 ILE A C 1
ATOM 909 O O . ILE A 1 112 ? 2.014 18 2.678 1 96.25 112 ILE A O 1
ATOM 913 N N . ASP A 1 113 ? 1.747 16.172 3.891 1 95.31 113 ASP A N 1
ATOM 914 C CA . ASP A 1 113 ? 0.603 16.641 4.66 1 95.31 113 ASP A CA 1
ATOM 915 C C . ASP A 1 113 ? -0.529 17.094 3.738 1 95.31 113 ASP A C 1
ATOM 917 O O . ASP A 1 113 ? -0.877 18.281 3.707 1 95.31 113 ASP A O 1
ATOM 921 N N . ILE A 1 114 ? -1.192 16.156 3.137 1 97.69 114 ILE A N 1
ATOM 922 C CA . ILE A 1 114 ? -2.262 16.422 2.182 1 97.69 114 ILE A CA 1
ATOM 923 C C . ILE A 1 114 ? -3.52 16.875 2.926 1 97.69 114 ILE A C 1
ATOM 925 O O . ILE A 1 114 ? -4.32 16.047 3.361 1 97.69 114 ILE A O 1
ATOM 929 N N . HIS A 1 115 ? -3.775 18.062 2.941 1 97.88 115 HIS A N 1
ATOM 930 C CA . HIS A 1 115 ? -4.809 18.625 3.811 1 97.88 115 HIS A CA 1
ATOM 931 C C . HIS A 1 115 ? -6.176 18.578 3.135 1 97.88 115 HIS A C 1
ATOM 933 O O . HIS A 1 115 ? -7.199 18.422 3.805 1 97.88 115 HIS A O 1
ATOM 939 N N . GLU A 1 116 ? -6.215 18.844 1.911 1 97.88 116 GLU A N 1
ATOM 940 C CA . GLU A 1 116 ? -7.477 18.906 1.179 1 97.88 116 GLU A CA 1
ATOM 941 C C . GLU A 1 116 ? -7.293 18.469 -0.273 1 97.88 116 GLU A C 1
ATOM 943 O O . GLU A 1 116 ? -6.184 18.531 -0.808 1 97.88 116 GLU A O 1
ATOM 948 N N . MET A 1 117 ? -8.344 17.953 -0.832 1 97.56 117 MET A N 1
ATOM 949 C CA . MET A 1 117 ? -8.297 17.547 -2.23 1 97.56 117 MET A CA 1
ATOM 950 C C . MET A 1 117 ? -9.672 17.656 -2.881 1 97.56 117 MET A C 1
ATOM 952 O O . MET A 1 117 ? -10.695 17.641 -2.191 1 97.56 117 MET A O 1
ATOM 956 N N . GLU A 1 118 ? -9.68 17.828 -4.117 1 97.06 118 GLU A N 1
ATOM 957 C CA . GLU A 1 118 ? -10.891 17.828 -4.938 1 97.06 118 GLU A CA 1
ATOM 958 C C . GLU A 1 118 ? -10.594 17.359 -6.359 1 97.06 118 GLU A C 1
ATOM 960 O O . GLU A 1 118 ? -9.508 17.609 -6.887 1 97.06 118 GLU A O 1
ATOM 965 N N . TYR A 1 119 ? -11.531 16.656 -6.863 1 94.5 119 TYR A N 1
ATOM 966 C CA . TYR A 1 119 ? -11.406 16.188 -8.234 1 94.5 119 TYR A CA 1
ATOM 967 C C . TYR A 1 119 ? -12.148 17.094 -9.203 1 94.5 119 TYR A C 1
ATOM 969 O O . TYR A 1 119 ? -13.336 17.375 -9.016 1 94.5 119 TYR A O 1
ATOM 977 N N . CYS A 1 120 ? -11.422 17.641 -10.203 1 91.94 120 CYS A N 1
ATOM 978 C CA . CYS A 1 120 ? -12.031 18.484 -11.234 1 91.94 120 CYS A CA 1
ATOM 979 C C . CYS A 1 120 ? -11.258 18.375 -12.547 1 91.94 120 CYS A C 1
ATOM 981 O O . CYS A 1 120 ? -10.047 18.125 -12.539 1 91.94 120 CYS A O 1
ATOM 983 N N . LYS A 1 121 ? -11.883 18.5 -13.695 1 89 121 LYS A N 1
ATOM 984 C CA . LYS A 1 121 ? -11.281 18.438 -15.023 1 89 121 LYS A CA 1
ATOM 985 C C . LYS A 1 121 ? -10.492 17.141 -15.219 1 89 121 LYS A C 1
ATOM 987 O O . LYS A 1 121 ? -9.336 17.172 -15.648 1 89 121 LYS A O 1
ATOM 992 N N . ASP A 1 122 ? -10.984 16.109 -14.719 1 88.06 122 ASP A N 1
ATOM 993 C CA . ASP A 1 122 ? -10.438 14.766 -14.859 1 88.06 122 ASP A CA 1
ATOM 994 C C . ASP A 1 122 ? -9.078 14.648 -14.18 1 88.06 122 ASP A C 1
ATOM 996 O O . ASP A 1 122 ? -8.195 13.93 -14.664 1 88.06 122 ASP A O 1
ATOM 1000 N N . GLN A 1 123 ? -8.961 15.508 -13.195 1 93.56 123 GLN A N 1
ATOM 1001 C CA . GLN A 1 123 ? -7.723 15.492 -12.422 1 93.56 123 GLN A CA 1
ATOM 1002 C C . GLN A 1 123 ? -8.008 15.641 -10.93 1 93.56 123 GLN A C 1
ATOM 1004 O O . GLN A 1 123 ? -8.992 16.281 -10.539 1 93.56 123 GLN A O 1
ATOM 1009 N N . LEU A 1 124 ? -7.109 15.039 -10.172 1 96.25 124 LEU A N 1
ATOM 1010 C CA . LEU A 1 124 ? -7.184 15.219 -8.727 1 96.25 124 LEU A CA 1
ATOM 1011 C C . LEU A 1 124 ? -6.273 16.359 -8.273 1 96.25 124 LEU A C 1
ATOM 1013 O O . LEU A 1 124 ? -5.059 16.312 -8.492 1 96.25 124 LEU A O 1
ATOM 1017 N N . TYR A 1 125 ? -6.836 17.375 -7.711 1 98.06 125 TYR A N 1
ATOM 1018 C CA . TYR A 1 125 ? -6.098 18.469 -7.098 1 98.06 125 TYR A CA 1
ATOM 1019 C C . TYR A 1 125 ? -5.977 18.266 -5.59 1 98.06 125 TYR A C 1
ATOM 1021 O O . TYR A 1 125 ? -6.93 17.844 -4.938 1 98.06 125 TYR A O 1
ATOM 1029 N N . PHE A 1 126 ? -4.781 18.562 -5.07 1 98.38 126 PHE A N 1
ATOM 1030 C CA . PHE A 1 126 ? -4.645 18.406 -3.627 1 98.38 126 PHE A CA 1
ATOM 1031 C C . PHE A 1 126 ? -3.67 19.422 -3.059 1 98.38 126 PHE A C 1
ATOM 1033 O O . PHE A 1 126 ? -2.773 19.891 -3.762 1 98.38 126 PHE A O 1
ATOM 1040 N N . ILE A 1 127 ? -3.896 19.734 -1.833 1 98.62 127 ILE A N 1
ATOM 1041 C CA . ILE A 1 127 ? -3.064 20.703 -1.127 1 98.62 127 ILE A CA 1
ATOM 1042 C C . ILE A 1 127 ? -1.846 20 -0.533 1 98.62 127 ILE A C 1
ATOM 1044 O O . ILE A 1 127 ? -1.984 19.016 0.209 1 98.62 127 ILE A O 1
ATOM 1048 N N . ASN A 1 128 ? -0.733 20.469 -0.923 1 98.44 128 ASN A N 1
ATOM 1049 C CA . ASN A 1 128 ? 0.549 20.156 -0.306 1 98.44 128 ASN A CA 1
ATOM 1050 C C . ASN A 1 128 ? 0.94 21.188 0.749 1 98.44 128 ASN A C 1
ATOM 1052 O O . ASN A 1 128 ? 1.603 22.172 0.438 1 98.44 128 ASN A O 1
ATOM 1056 N N . THR A 1 129 ? 0.601 20.891 1.967 1 97.69 129 THR A N 1
ATOM 1057 C CA . THR A 1 129 ? 0.771 21.875 3.039 1 97.69 129 THR A CA 1
ATOM 1058 C C . THR A 1 129 ? 2.25 22.078 3.355 1 97.69 129 THR A C 1
ATOM 1060 O O . THR A 1 129 ? 2.697 23.203 3.562 1 97.69 129 THR A O 1
ATOM 1063 N N . LYS A 1 130 ? 2.898 21.062 3.34 1 95.81 130 LYS A N 1
ATOM 1064 C CA . LYS A 1 130 ? 4.316 21.109 3.688 1 95.81 130 LYS A CA 1
ATOM 1065 C C . LYS A 1 130 ? 5.082 22.016 2.729 1 95.81 130 LYS A C 1
ATOM 1067 O O . LYS A 1 130 ? 5.953 22.781 3.15 1 95.81 130 LYS A O 1
ATOM 1072 N N . PHE A 1 131 ? 4.746 21.953 1.473 1 96.94 131 PHE A N 1
ATOM 1073 C CA . PHE A 1 131 ? 5.465 22.719 0.454 1 96.94 131 PHE A CA 1
ATOM 1074 C C . PHE A 1 131 ? 4.727 24.016 0.123 1 96.94 131 PHE A C 1
ATOM 1076 O O . PHE A 1 131 ? 5.168 24.781 -0.734 1 96.94 131 PHE A O 1
ATOM 1083 N N . SER A 1 132 ? 3.613 24.25 0.69 1 97.38 132 SER A N 1
ATOM 1084 C CA . SER A 1 132 ? 2.838 25.484 0.51 1 97.38 132 SER A CA 1
ATOM 1085 C C . SER A 1 132 ? 2.416 25.656 -0.945 1 97.38 132 SER A C 1
ATOM 1087 O O . SER A 1 132 ? 2.605 26.734 -1.524 1 97.38 132 SER A O 1
ATOM 1089 N N . CYS A 1 133 ? 1.812 24.562 -1.479 1 98.19 133 CYS A N 1
ATOM 1090 C CA . CYS A 1 133 ? 1.409 24.703 -2.877 1 98.19 133 CYS A CA 1
ATOM 1091 C C . CYS A 1 133 ? 0.232 23.781 -3.189 1 98.19 133 CYS A C 1
ATOM 1093 O O . CYS A 1 133 ? -0.093 22.891 -2.404 1 98.19 133 CYS A O 1
ATOM 1095 N N . LEU A 1 134 ? -0.464 24.125 -4.277 1 98.31 134 LEU A N 1
ATOM 1096 C CA . LEU A 1 134 ? -1.477 23.266 -4.895 1 98.31 134 LEU A CA 1
ATOM 1097 C C . LEU A 1 134 ? -0.849 22.344 -5.93 1 98.31 134 LEU A C 1
ATOM 1099 O O . LEU A 1 134 ? -0.07 22.781 -6.777 1 98.31 134 LEU A O 1
ATOM 1103 N N . CYS A 1 135 ? -1.24 21.062 -5.863 1 98.06 135 CYS A N 1
ATOM 1104 C CA . CYS A 1 135 ? -0.596 20.062 -6.715 1 98.06 135 CYS A CA 1
ATOM 1105 C C . CYS A 1 135 ? -1.632 19.25 -7.473 1 98.06 135 CYS A C 1
ATOM 1107 O O . CYS A 1 135 ? -2.816 19.266 -7.133 1 98.06 135 CYS A O 1
ATOM 1109 N N . ILE A 1 136 ? -1.141 18.609 -8.469 1 97.12 136 ILE A N 1
ATOM 1110 C CA . ILE A 1 136 ? -1.885 17.547 -9.141 1 97.12 136 ILE A CA 1
ATOM 1111 C C . ILE A 1 136 ? -1.065 16.25 -9.141 1 97.12 136 ILE A C 1
ATOM 1113 O O . ILE A 1 136 ? 0.126 16.266 -8.82 1 97.12 136 ILE A O 1
ATOM 1117 N N . LYS A 1 137 ? -1.862 15.219 -9.422 1 92.94 137 LYS A N 1
ATOM 1118 C CA . LYS A 1 137 ? -1.244 13.898 -9.5 1 92.94 137 LYS A CA 1
ATOM 1119 C C . LYS A 1 137 ? -0.659 13.641 -10.883 1 92.94 137 LYS A C 1
ATOM 1121 O O . LYS A 1 137 ? -1.338 13.836 -11.891 1 92.94 137 LYS A O 1
ATOM 1126 N N . GLU A 1 138 ? 0.596 13.266 -10.922 1 89.5 138 GLU A N 1
ATOM 1127 C CA . GLU A 1 138 ? 1.255 12.773 -12.133 1 89.5 138 GLU A CA 1
ATOM 1128 C C . GLU A 1 138 ? 1.925 11.422 -11.883 1 89.5 138 GLU A C 1
ATOM 1130 O O . GLU A 1 138 ? 2.619 11.25 -10.883 1 89.5 138 GLU A O 1
ATOM 1135 N N . PRO A 1 139 ? 1.793 10.492 -12.812 1 82.94 139 PRO A N 1
ATOM 1136 C CA . PRO A 1 139 ? 2.189 9.102 -12.578 1 82.94 139 PRO A CA 1
ATOM 1137 C C . PRO A 1 139 ? 3.676 8.961 -12.258 1 82.94 139 PRO A C 1
ATOM 1139 O O . PRO A 1 139 ? 4.059 8.102 -11.461 1 82.94 139 PRO A O 1
ATOM 1142 N N . ASP A 1 140 ? 4.555 9.797 -12.797 1 87.94 140 ASP A N 1
ATOM 1143 C CA . ASP A 1 140 ? 5.988 9.555 -12.664 1 87.94 140 ASP A CA 1
ATOM 1144 C C . ASP A 1 140 ? 6.609 10.477 -11.617 1 87.94 140 ASP A C 1
ATOM 1146 O O . ASP A 1 140 ? 7.828 10.492 -11.438 1 87.94 140 ASP A O 1
ATOM 1150 N N . ASN A 1 141 ? 5.738 11.258 -10.953 1 93 141 ASN A N 1
ATOM 1151 C CA . ASN A 1 141 ? 6.215 12.18 -9.93 1 93 141 ASN A CA 1
ATOM 1152 C C . ASN A 1 141 ? 5.457 12 -8.617 1 93 141 ASN A C 1
ATOM 1154 O O . ASN A 1 141 ? 4.328 11.508 -8.609 1 93 141 ASN A O 1
ATOM 1158 N N . SER A 1 142 ? 6.18 12.352 -7.594 1 95.19 142 SER A N 1
ATOM 1159 C CA . SER A 1 142 ? 5.484 12.352 -6.309 1 95.19 142 SER A CA 1
ATOM 1160 C C . SER A 1 142 ? 4.301 13.312 -6.32 1 95.19 142 SER A C 1
ATOM 1162 O O . SER A 1 142 ? 3.219 12.984 -5.836 1 95.19 142 SER A O 1
ATOM 1164 N N . PHE A 1 143 ? 4.555 14.453 -6.805 1 96.62 143 PHE A N 1
ATOM 1165 C CA . PHE A 1 143 ? 3.537 15.477 -7.02 1 96.62 143 PHE A CA 1
ATOM 1166 C C . PHE A 1 143 ? 4.008 16.5 -8.047 1 96.62 143 PHE A C 1
ATOM 1168 O O . PHE A 1 143 ? 5.203 16.609 -8.328 1 96.62 143 PHE A O 1
ATOM 1175 N N . LYS A 1 144 ? 3.068 17.188 -8.625 1 96.88 144 LYS A N 1
ATOM 1176 C CA . LYS A 1 144 ? 3.355 18.297 -9.531 1 96.88 144 LYS A CA 1
ATOM 1177 C C . LYS A 1 144 ? 2.732 19.609 -9.031 1 96.88 144 LYS A C 1
ATOM 1179 O O . LYS A 1 144 ? 1.508 19.75 -9.023 1 96.88 144 LYS A O 1
ATOM 1184 N N . PRO A 1 145 ? 3.576 20.516 -8.617 1 97.19 145 PRO A N 1
ATOM 1185 C CA . PRO A 1 145 ? 3.018 21.812 -8.227 1 97.19 145 PRO A CA 1
ATOM 1186 C C . PRO A 1 145 ? 2.42 22.578 -9.406 1 97.19 145 PRO A C 1
ATOM 1188 O O . PRO A 1 145 ? 3.041 22.672 -10.469 1 97.19 145 PRO A O 1
ATOM 1191 N N . ILE A 1 146 ? 1.259 23.109 -9.188 1 96.12 146 ILE A N 1
ATOM 1192 C CA . ILE A 1 146 ? 0.643 23.844 -10.289 1 96.12 146 ILE A CA 1
ATOM 1193 C C . ILE A 1 146 ? 0.406 25.297 -9.867 1 96.12 146 ILE A C 1
ATOM 1195 O O . ILE A 1 146 ? 0.157 26.156 -10.711 1 96.12 146 ILE A O 1
ATOM 1199 N N . TRP A 1 147 ? 0.43 25.531 -8.547 1 97.38 147 TRP A N 1
ATOM 1200 C CA . TRP A 1 147 ? 0.236 26.891 -8.055 1 97.38 147 TRP A CA 1
ATOM 1201 C C . TRP A 1 147 ? 0.829 27.047 -6.656 1 97.38 147 TRP A C 1
ATOM 1203 O O . TRP A 1 147 ? 0.811 26.109 -5.855 1 97.38 147 TRP A O 1
ATOM 1213 N N . LYS A 1 148 ? 1.313 28.172 -6.41 1 97.75 148 LYS A N 1
ATOM 1214 C CA . LYS A 1 148 ? 1.7 28.641 -5.082 1 97.75 148 LYS A CA 1
ATOM 1215 C C . LYS A 1 148 ? 1.394 30.141 -4.914 1 97.75 148 LYS A C 1
ATOM 1217 O O . LYS A 1 148 ? 1.336 30.875 -5.898 1 97.75 148 LYS A O 1
ATOM 1222 N N . PRO A 1 149 ? 1.206 30.562 -3.668 1 97.88 149 PRO A N 1
ATOM 1223 C CA . PRO A 1 149 ? 1.065 32.031 -3.506 1 97.88 149 PRO A CA 1
ATOM 1224 C C . PRO A 1 149 ? 2.297 32.781 -3.979 1 97.88 149 PRO A C 1
ATOM 1226 O O . PRO A 1 149 ? 3.426 32.344 -3.785 1 97.88 149 PRO A O 1
ATOM 1229 N N . ASP A 1 150 ? 2.068 33.969 -4.438 1 96.94 150 ASP A N 1
ATOM 1230 C CA . ASP A 1 150 ? 3.145 34.812 -4.992 1 96.94 150 ASP A CA 1
ATOM 1231 C C . ASP A 1 150 ? 4.203 35.094 -3.936 1 96.94 150 ASP A C 1
ATOM 1233 O O . ASP A 1 150 ? 5.383 35.25 -4.258 1 96.94 150 ASP A O 1
ATOM 1237 N N . PHE A 1 151 ? 3.793 35.188 -2.717 1 97 151 PHE A N 1
ATOM 1238 C CA . PHE A 1 151 ? 4.727 35.594 -1.678 1 97 151 PHE A CA 1
ATOM 1239 C C . PHE A 1 151 ? 5.613 34.438 -1.247 1 97 151 PHE A C 1
ATOM 1241 O O . PHE A 1 151 ? 6.566 34.625 -0.49 1 97 151 PHE A O 1
ATOM 1248 N N . ILE A 1 152 ? 5.289 33.281 -1.671 1 96.94 152 ILE A N 1
ATOM 1249 C CA . ILE A 1 152 ? 6.176 32.125 -1.459 1 96.94 152 ILE A CA 1
ATOM 1250 C C . ILE A 1 152 ? 7.273 32.125 -2.523 1 96.94 152 ILE A C 1
ATOM 1252 O O . ILE A 1 152 ? 6.992 31.953 -3.711 1 96.94 152 ILE A O 1
ATOM 1256 N N . SER A 1 153 ? 8.484 32.25 -2.172 1 95.19 153 SER A N 1
ATOM 1257 C CA . SER A 1 153 ? 9.594 32.406 -3.107 1 95.19 153 SER A CA 1
ATOM 1258 C C . SER A 1 153 ? 10.023 31.062 -3.678 1 95.19 153 SER A C 1
ATOM 1260 O O . SER A 1 153 ? 10.242 30.938 -4.887 1 95.19 153 SER A O 1
ATOM 1262 N N . LEU A 1 154 ? 10.133 30.078 -2.799 1 93.88 154 LEU A N 1
ATOM 1263 C CA . LEU A 1 154 ? 10.578 28.75 -3.158 1 93.88 154 LEU A CA 1
ATOM 1264 C C . LEU A 1 154 ? 9.75 27.688 -2.434 1 93.88 154 LEU A C 1
ATOM 1266 O O . LEU A 1 154 ? 9.352 27.875 -1.282 1 93.88 154 LEU A O 1
ATOM 1270 N N . LEU A 1 155 ? 9.547 26.625 -3.152 1 95.81 155 LEU A N 1
ATOM 1271 C CA . LEU A 1 155 ? 8.859 25.5 -2.537 1 95.81 155 LEU A CA 1
ATOM 1272 C C . LEU A 1 155 ? 9.828 24.656 -1.705 1 95.81 155 LEU A C 1
ATOM 1274 O O . LEU A 1 155 ? 10.758 24.062 -2.244 1 95.81 155 LEU A O 1
ATOM 1278 N N . GLN A 1 156 ? 9.633 24.641 -0.433 1 93.06 156 GLN A N 1
ATOM 1279 C CA . GLN A 1 156 ? 10.406 23.875 0.538 1 93.06 156 GLN A CA 1
ATOM 1280 C C . GLN A 1 156 ? 9.5 23.125 1.506 1 93.06 156 GLN A C 1
ATOM 1282 O O . GLN A 1 156 ? 8.391 23.578 1.794 1 93.06 156 GLN A O 1
ATOM 1287 N N . PRO A 1 157 ? 9.969 21.953 1.94 1 92.69 157 PRO A N 1
ATOM 1288 C CA . PRO A 1 157 ? 9.141 21.172 2.861 1 92.69 157 PRO A CA 1
ATOM 1289 C C . PRO A 1 157 ? 9.219 21.672 4.301 1 92.69 157 PRO A C 1
ATOM 1291 O O . PRO A 1 157 ? 9.555 20.906 5.207 1 92.69 157 PRO A O 1
ATOM 1294 N N . VAL A 1 158 ? 8.797 22.969 4.504 1 89.94 158 VAL A N 1
ATOM 1295 C CA . VAL A 1 158 ? 8.984 23.547 5.828 1 89.94 158 VAL A CA 1
ATOM 1296 C C . VAL A 1 158 ? 7.68 24.188 6.301 1 89.94 158 VAL A C 1
ATOM 1298 O O . VAL A 1 158 ? 7.664 24.906 7.305 1 89.94 158 VAL A O 1
ATOM 1301 N N . ASP A 1 159 ? 6.609 24.031 5.566 1 93.06 159 ASP A N 1
ATOM 1302 C CA . ASP A 1 159 ? 5.293 24.484 6.004 1 93.06 159 ASP A CA 1
ATOM 1303 C C . ASP A 1 159 ? 5.305 25.984 6.309 1 93.06 159 ASP A C 1
ATOM 1305 O O . ASP A 1 159 ? 5 26.391 7.43 1 93.06 159 ASP A O 1
ATOM 1309 N N . LYS A 1 160 ? 5.418 26.766 5.332 1 94 160 LYS A N 1
ATOM 1310 C CA . LYS A 1 160 ? 5.613 28.203 5.484 1 94 160 LYS A CA 1
ATOM 1311 C C . LYS A 1 160 ? 4.309 28.906 5.875 1 94 160 LYS A C 1
ATOM 1313 O O . LYS A 1 160 ? 4.137 29.312 7.023 1 94 160 LYS A O 1
ATOM 1318 N N . CYS A 1 161 ? 3.365 28.891 5.008 1 96.94 161 CYS A N 1
ATOM 1319 C CA . CYS A 1 161 ? 2.129 29.641 5.227 1 96.94 161 CYS A CA 1
ATOM 1320 C C . CYS A 1 161 ? 1.013 28.703 5.691 1 96.94 161 CYS A C 1
ATOM 1322 O O . CYS A 1 161 ? -0.104 29.156 5.953 1 96.94 161 CYS A O 1
ATOM 1324 N N . HIS A 1 162 ? 1.226 27.406 5.793 1 96.56 162 HIS A N 1
ATOM 1325 C CA . HIS A 1 162 ? 0.257 26.375 6.133 1 96.56 162 HIS A CA 1
ATOM 1326 C C . HIS A 1 162 ? -0.966 26.438 5.227 1 96.56 162 HIS A C 1
ATOM 1328 O O . HIS A 1 162 ? -2.098 26.531 5.707 1 96.56 162 HIS A O 1
ATOM 1334 N N . LEU A 1 163 ? -0.671 26.453 3.959 1 98.38 163 LEU A N 1
ATOM 1335 C CA . LEU A 1 163 ? -1.741 26.281 2.982 1 98.38 163 LEU A CA 1
ATOM 1336 C C . LEU A 1 163 ? -2.539 25.016 3.273 1 98.38 163 LEU A C 1
ATOM 1338 O O . LEU A 1 163 ? -1.972 23.922 3.354 1 98.38 163 LEU A O 1
ATOM 1342 N N . ASN A 1 164 ? -3.922 25.109 3.451 1 97.81 164 ASN A N 1
ATOM 1343 C CA . ASN A 1 164 ? -4.605 23.953 4.027 1 97.81 164 ASN A CA 1
ATOM 1344 C C . ASN A 1 164 ? -5.945 23.703 3.346 1 97.81 164 ASN A C 1
ATOM 1346 O O . ASN A 1 164 ? -6.457 22.578 3.381 1 97.81 164 ASN A O 1
ATOM 1350 N N . GLY A 1 165 ? -6.609 24.688 2.816 1 98.31 165 GLY A N 1
ATOM 1351 C CA . GLY A 1 165 ? -7.918 24.516 2.207 1 98.31 165 GLY A CA 1
ATOM 1352 C C . GLY A 1 165 ? -7.914 24.766 0.71 1 98.31 165 GLY A C 1
ATOM 1353 O O . GLY A 1 165 ? -7.043 25.469 0.192 1 98.31 165 GLY A O 1
ATOM 1354 N N . PHE A 1 166 ? -8.93 24.203 0.095 1 97.12 166 PHE A N 1
ATOM 1355 C CA . PHE A 1 166 ? -9.039 24.281 -1.357 1 97.12 166 PHE A CA 1
ATOM 1356 C C . PHE A 1 166 ? -10.453 23.938 -1.814 1 97.12 166 PHE A C 1
ATOM 1358 O O . PHE A 1 166 ? -11.086 23.047 -1.255 1 97.12 166 PHE A O 1
ATOM 1365 N N . CYS A 1 167 ? -10.906 24.766 -2.814 1 97.69 167 CYS A N 1
ATOM 1366 C CA . CYS A 1 167 ? -12.141 24.344 -3.469 1 97.69 167 CYS A CA 1
ATOM 1367 C C . CYS A 1 167 ? -12.203 24.859 -4.902 1 97.69 167 CYS A C 1
ATOM 1369 O O . CYS A 1 167 ? -11.445 25.766 -5.273 1 97.69 167 CYS A O 1
ATOM 1371 N N . THR A 1 168 ? -13.047 24.203 -5.605 1 97 168 THR A N 1
ATOM 1372 C CA . THR A 1 168 ? -13.289 24.562 -6.996 1 97 168 THR A CA 1
ATOM 1373 C C . THR A 1 168 ? -14.516 25.469 -7.109 1 97 168 THR A C 1
ATOM 1375 O O . THR A 1 168 ? -15.375 25.469 -6.227 1 97 168 THR A O 1
ATOM 1378 N N . ARG A 1 169 ? -14.508 26.281 -8.086 1 96.81 169 ARG A N 1
ATOM 1379 C CA . ARG A 1 169 ? -15.68 27.047 -8.5 1 96.81 169 ARG A CA 1
ATOM 1380 C C . ARG A 1 169 ? -16.062 26.719 -9.938 1 96.81 169 ARG A C 1
ATOM 1382 O O . ARG A 1 169 ? -15.266 26.922 -10.859 1 96.81 169 ARG A O 1
ATOM 1389 N N . ASP A 1 170 ? -17.234 26.188 -10.102 1 92.25 170 ASP A N 1
ATOM 1390 C CA . ASP A 1 170 ? -17.766 25.875 -11.43 1 92.25 170 ASP A CA 1
ATOM 1391 C C . ASP A 1 170 ? -16.828 24.938 -12.188 1 92.25 170 ASP A C 1
ATOM 1393 O O . ASP A 1 170 ? -16.516 25.172 -13.352 1 92.25 170 ASP A O 1
ATOM 1397 N N . GLY A 1 171 ? -16.281 24.109 -11.461 1 90.56 171 GLY A N 1
ATOM 1398 C CA . GLY A 1 171 ? -15.477 23.062 -12.07 1 90.56 171 GLY A CA 1
ATOM 1399 C C . GLY A 1 171 ? -14.023 23.453 -12.273 1 90.56 171 GLY A C 1
ATOM 1400 O O . GLY A 1 171 ? -13.25 22.719 -12.891 1 90.56 171 GLY A O 1
ATOM 1401 N N . GLU A 1 172 ? -13.664 24.578 -11.766 1 95.5 172 GLU A N 1
ATOM 1402 C CA . GLU A 1 172 ? -12.289 25.047 -11.883 1 95.5 172 GLU A CA 1
ATOM 1403 C C . GLU A 1 172 ? -11.68 25.312 -10.516 1 95.5 172 GLU A C 1
ATOM 1405 O O . GLU A 1 172 ? -12.352 25.859 -9.625 1 95.5 172 GLU A O 1
ATOM 1410 N N . PRO A 1 173 ? -10.367 24.938 -10.375 1 97.06 173 PRO A N 1
ATOM 1411 C CA . PRO A 1 173 ? -9.719 25.328 -9.117 1 97.06 173 PRO A CA 1
ATOM 1412 C C . PRO A 1 173 ? -9.781 26.828 -8.859 1 97.06 173 PRO A C 1
ATOM 1414 O O . PRO A 1 173 ? -9.531 27.641 -9.766 1 97.06 173 PRO A O 1
ATOM 1417 N N . ARG A 1 174 ? -10.062 27.234 -7.602 1 98.31 174 ARG A N 1
ATOM 1418 C CA . ARG A 1 174 ? -10.312 28.656 -7.504 1 98.31 174 ARG A CA 1
ATOM 1419 C C . ARG A 1 174 ? -9.844 29.219 -6.16 1 98.31 174 ARG A C 1
ATOM 1421 O O . ARG A 1 174 ? -9.008 30.125 -6.109 1 98.31 174 ARG A O 1
ATOM 1428 N N . TYR A 1 175 ? -10.344 28.734 -5 1 98.69 175 TYR A N 1
ATOM 1429 C CA . TYR A 1 175 ? -10.109 29.391 -3.727 1 98.69 175 TYR A CA 1
ATOM 1430 C C . TYR A 1 175 ? -9.281 28.516 -2.797 1 98.69 175 TYR A C 1
ATOM 1432 O O . TYR A 1 175 ? -9.383 27.297 -2.83 1 98.69 175 TYR A O 1
ATOM 1440 N N . VAL A 1 176 ? -8.445 29.156 -1.958 1 98.75 176 VAL A N 1
ATOM 1441 C CA . VAL A 1 176 ? -7.613 28.469 -0.982 1 98.75 176 VAL A CA 1
ATOM 1442 C C . VAL A 1 176 ? -7.613 29.234 0.338 1 98.75 176 VAL A C 1
ATOM 1444 O O . VAL A 1 176 ? -7.863 30.438 0.362 1 98.75 176 VAL A O 1
ATOM 1447 N N . THR A 1 177 ? -7.426 28.5 1.399 1 98.62 177 THR A N 1
ATOM 1448 C CA . THR A 1 177 ? -7.207 29.109 2.707 1 98.62 177 THR A CA 1
ATOM 1449 C C . THR A 1 177 ? -5.828 28.75 3.248 1 98.62 177 THR A C 1
ATOM 1451 O O . THR A 1 177 ? -5.262 27.719 2.873 1 98.62 177 THR A O 1
ATOM 1454 N N . MET A 1 178 ? -5.289 29.594 4.031 1 98.25 178 MET A N 1
ATOM 1455 C CA . MET A 1 178 ? -4.027 29.359 4.727 1 98.25 178 MET A CA 1
ATOM 1456 C C . MET A 1 178 ? -4.004 30.109 6.062 1 98.25 178 MET A C 1
ATOM 1458 O O . MET A 1 178 ? -4.891 30.906 6.348 1 98.25 178 MET A O 1
ATOM 1462 N N . LEU A 1 179 ? -2.977 29.875 6.844 1 97.19 179 LEU A N 1
ATOM 1463 C CA . LEU A 1 179 ? -3.004 30.359 8.219 1 97.19 179 LEU A CA 1
ATOM 1464 C C . LEU A 1 179 ? -2.061 31.547 8.398 1 97.19 179 LEU A C 1
ATOM 1466 O O . LEU A 1 179 ? -2.053 32.188 9.453 1 97.19 179 LEU A O 1
ATOM 1470 N N . GLY A 1 180 ? -1.315 31.844 7.324 1 96.75 180 GLY A N 1
ATOM 1471 C CA . GLY A 1 180 ? -0.433 33 7.496 1 96.75 180 GLY A CA 1
ATOM 1472 C C . GLY A 1 180 ? 0.153 33.5 6.191 1 96.75 180 GLY A C 1
ATOM 1473 O O . GLY A 1 180 ? 0.398 32.719 5.27 1 96.75 180 GLY A O 1
ATOM 1474 N N . LEU A 1 181 ? 0.371 34.781 6.172 1 97 181 LEU A N 1
ATOM 1475 C CA . LEU A 1 181 ? 1.076 35.438 5.07 1 97 181 LEU A CA 1
ATOM 1476 C C . LEU A 1 181 ? 2.574 35.5 5.348 1 97 181 LEU A C 1
ATOM 1478 O O . LEU A 1 181 ? 3.088 36.562 5.766 1 97 181 LEU A O 1
ATOM 1482 N N . THR A 1 182 ? 3.262 34.406 5.016 1 96.25 182 THR A N 1
ATOM 1483 C CA . THR A 1 182 ? 4.68 34.344 5.355 1 96.25 182 THR A CA 1
ATOM 1484 C C . THR A 1 182 ? 5.414 33.375 4.422 1 96.25 182 THR A C 1
ATOM 1486 O O . THR A 1 182 ? 4.844 32.375 3.982 1 96.25 182 THR A O 1
ATOM 1489 N N . ASP A 1 183 ? 6.637 33.75 4.152 1 95.31 183 ASP A N 1
ATOM 1490 C CA . ASP A 1 183 ? 7.535 32.875 3.373 1 95.31 183 ASP A CA 1
ATOM 1491 C C . ASP A 1 183 ? 8.602 32.25 4.262 1 95.31 183 ASP A C 1
ATOM 1493 O O . ASP A 1 183 ? 9.57 31.688 3.764 1 95.31 183 ASP A O 1
ATOM 1497 N N . GLU A 1 184 ? 8.398 32.312 5.551 1 91.31 184 GLU A N 1
ATOM 1498 C CA . GLU A 1 184 ? 9.359 31.766 6.496 1 91.31 184 GLU A CA 1
ATOM 1499 C C . GLU A 1 184 ? 8.922 30.391 6.98 1 91.31 184 GLU A C 1
ATOM 1501 O O . GLU A 1 184 ? 7.73 30.125 7.152 1 91.31 184 GLU A O 1
ATOM 1506 N N . PRO A 1 185 ? 9.953 29.547 7.215 1 88.69 185 PRO A N 1
ATOM 1507 C CA . PRO A 1 185 ? 9.617 28.234 7.762 1 88.69 185 PRO A CA 1
ATOM 1508 C C . PRO A 1 185 ? 8.758 28.312 9.023 1 88.69 185 PRO A C 1
ATOM 1510 O O . PRO A 1 185 ? 9.148 28.969 9.992 1 88.69 185 PRO A O 1
ATOM 1513 N N . LEU A 1 186 ? 7.586 27.719 8.984 1 87.62 186 LEU A N 1
ATOM 1514 C CA . LEU A 1 186 ? 6.637 27.656 10.086 1 87.62 186 LEU A CA 1
ATOM 1515 C C . LEU A 1 186 ? 6.203 29.062 10.5 1 87.62 186 LEU A C 1
ATOM 1517 O O . LEU A 1 186 ? 5.77 29.266 11.641 1 87.62 186 LEU A O 1
ATOM 1521 N N . GLY A 1 187 ? 6.277 29.953 9.68 1 89.12 187 GLY A N 1
ATOM 1522 C CA . GLY A 1 187 ? 6 31.344 10 1 89.12 187 GLY A CA 1
ATOM 1523 C C . GLY A 1 187 ? 4.551 31.594 10.383 1 89.12 187 GLY A C 1
ATOM 1524 O O . GLY A 1 187 ? 4.25 32.562 11.094 1 89.12 187 GLY A O 1
ATOM 1525 N N . TRP A 1 188 ? 3.674 30.734 9.977 1 90.56 188 TRP A N 1
ATOM 1526 C CA . TRP A 1 188 ? 2.248 30.891 10.242 1 90.56 188 TRP A CA 1
ATOM 1527 C C . TRP A 1 188 ? 1.958 30.797 11.742 1 90.56 188 TRP A C 1
ATOM 1529 O O . TRP A 1 188 ? 0.933 31.297 12.211 1 90.56 188 TRP A O 1
ATOM 1539 N N . ARG A 1 189 ? 2.789 30.266 12.508 1 85.94 189 ARG A N 1
ATOM 1540 C CA . ARG A 1 189 ? 2.547 29.984 13.914 1 85.94 189 ARG A CA 1
ATOM 1541 C C . ARG A 1 189 ? 2.633 31.25 14.75 1 85.94 189 ARG A C 1
ATOM 1543 O O . ARG A 1 189 ? 2.135 31.312 15.875 1 85.94 189 ARG A O 1
ATOM 1550 N N . ALA A 1 190 ? 3.252 32.25 14.227 1 84.06 190 ALA A N 1
ATOM 1551 C CA . ALA A 1 190 ? 3.463 33.469 14.969 1 84.06 190 ALA A CA 1
ATOM 1552 C C . ALA A 1 190 ? 2.139 34.188 15.227 1 84.06 190 ALA A C 1
ATOM 1554 O O . ALA A 1 190 ? 1.967 34.844 16.266 1 84.06 190 ALA A O 1
ATOM 1555 N N . ASN A 1 191 ? 1.19 34.094 14.281 1 87.12 191 ASN A N 1
ATOM 1556 C CA . ASN A 1 191 ? -0.101 34.781 14.398 1 87.12 191 ASN A CA 1
ATOM 1557 C C . ASN A 1 191 ? -1.25 33.844 14.031 1 87.12 191 ASN A C 1
ATOM 1559 O O . ASN A 1 191 ? -1.985 34.094 13.078 1 87.12 191 ASN A O 1
ATOM 1563 N N . LYS A 1 192 ? -1.559 32.969 14.867 1 83.44 192 LYS A N 1
ATOM 1564 C CA . LYS A 1 192 ? -2.543 31.938 14.586 1 83.44 192 LYS A CA 1
ATOM 1565 C C . LYS A 1 192 ? -3.965 32.469 14.695 1 83.44 192 LYS A C 1
ATOM 1567 O O . LYS A 1 192 ? -4.855 32.062 13.961 1 83.44 192 LYS A O 1
ATOM 1572 N N . ALA A 1 193 ? -4.137 33.406 15.586 1 86.25 193 ALA A N 1
ATOM 1573 C CA . ALA A 1 193 ? -5.48 33.875 15.906 1 86.25 193 ALA A CA 1
ATOM 1574 C C . ALA A 1 193 ? -6.043 34.719 14.766 1 86.25 193 ALA A C 1
ATOM 1576 O O . ALA A 1 193 ? -7.25 34.688 14.508 1 86.25 193 ALA A O 1
ATOM 1577 N N . ASN A 1 194 ? -5.113 35.438 14.094 1 91.38 194 ASN A N 1
ATOM 1578 C CA . ASN A 1 194 ? -5.621 36.406 13.117 1 91.38 194 ASN A CA 1
ATOM 1579 C C . ASN A 1 194 ? -4.789 36.375 11.836 1 91.38 194 ASN A C 1
ATOM 1581 O O . ASN A 1 194 ? -4.914 37.281 11 1 91.38 194 ASN A O 1
ATOM 1585 N N . GLY A 1 195 ? -4.059 35.438 11.648 1 93.69 195 GLY A N 1
ATOM 1586 C CA . GLY A 1 195 ? -3.143 35.438 10.516 1 93.69 195 GLY A CA 1
ATOM 1587 C C . GLY A 1 195 ? -3.721 34.781 9.289 1 93.69 195 GLY A C 1
ATOM 1588 O O . GLY A 1 195 ? -3.145 34.844 8.203 1 93.69 195 GLY A O 1
ATOM 1589 N N . GLY A 1 196 ? -4.918 34.219 9.375 1 96.75 196 GLY A N 1
ATOM 1590 C CA . GLY A 1 196 ? -5.508 33.438 8.297 1 96.75 196 GLY A CA 1
ATOM 1591 C C . GLY A 1 196 ? -5.961 34.281 7.125 1 96.75 196 GLY A C 1
ATOM 1592 O O . GLY A 1 196 ? -6.293 35.469 7.301 1 96.75 196 GLY A O 1
ATOM 1593 N N . LEU A 1 197 ? -5.934 33.688 5.957 1 96.69 197 LEU A N 1
ATOM 1594 C CA . LEU A 1 197 ? -6.371 34.406 4.773 1 96.69 197 LEU A CA 1
ATOM 1595 C C . LEU A 1 197 ? -7.086 33.5 3.795 1 96.69 197 LEU A C 1
ATOM 1597 O O . LEU A 1 197 ? -6.945 32.281 3.877 1 96.69 197 LEU A O 1
ATOM 1601 N N . LEU A 1 198 ? -7.898 34.094 2.955 1 98.31 198 LEU A N 1
ATOM 1602 C CA . LEU A 1 198 ? -8.578 33.5 1.801 1 98.31 198 LEU A CA 1
ATOM 1603 C C . LEU A 1 198 ? -8.07 34.125 0.504 1 98.31 198 LEU A C 1
ATOM 1605 O O . LEU A 1 198 ? -7.98 35.344 0.395 1 98.31 198 LEU A O 1
ATOM 1609 N N . MET A 1 199 ? -7.699 33.25 -0.462 1 98.31 199 MET A N 1
ATOM 1610 C CA . MET A 1 199 ? -7.148 33.75 -1.714 1 98.31 199 MET A CA 1
ATOM 1611 C C . MET A 1 199 ? -7.867 33.125 -2.912 1 98.31 199 MET A C 1
ATOM 1613 O O . MET A 1 199 ? -8.406 32.031 -2.824 1 98.31 199 MET A O 1
ATOM 1617 N N . ASP A 1 200 ? -7.844 33.938 -3.969 1 98.12 200 ASP A N 1
ATOM 1618 C CA . ASP A 1 200 ? -8.234 33.469 -5.297 1 98.12 200 ASP A CA 1
ATOM 1619 C C . ASP A 1 200 ? -7.016 33.062 -6.129 1 98.12 200 ASP A C 1
ATOM 1621 O O . ASP A 1 200 ? -6.191 33.938 -6.465 1 98.12 200 ASP A O 1
ATOM 1625 N N . ILE A 1 201 ? -6.949 31.797 -6.516 1 97.19 201 ILE A N 1
ATOM 1626 C CA . ILE A 1 201 ? -5.711 31.328 -7.121 1 97.19 201 ILE A CA 1
ATOM 1627 C C . ILE A 1 201 ? -5.637 31.797 -8.57 1 97.19 201 ILE A C 1
ATOM 1629 O O . ILE A 1 201 ? -4.559 31.828 -9.172 1 97.19 201 ILE A O 1
ATOM 1633 N N . LYS A 1 202 ? -6.734 32.094 -9.188 1 96.12 202 LYS A N 1
ATOM 1634 C CA . LYS A 1 202 ? -6.738 32.562 -10.57 1 96.12 202 LYS A CA 1
ATOM 1635 C C . LYS A 1 202 ? -6.168 33.969 -10.672 1 96.12 202 LYS A C 1
ATOM 1637 O O . LYS A 1 202 ? -5.414 34.281 -11.594 1 96.12 202 LYS A O 1
ATOM 1642 N N . THR A 1 203 ? -6.488 34.812 -9.75 1 95.12 203 THR A N 1
ATOM 1643 C CA . THR A 1 203 ? -6.043 36.188 -9.789 1 95.12 203 THR A CA 1
ATOM 1644 C C . THR A 1 203 ? -4.871 36.406 -8.836 1 95.12 203 THR A C 1
ATOM 1646 O O . THR A 1 203 ? -4.219 37.469 -8.875 1 95.12 203 THR A O 1
ATOM 1649 N N . ASN A 1 204 ? -4.66 35.5 -7.992 1 95.06 204 ASN A N 1
ATOM 1650 C CA . ASN A 1 204 ? -3.652 35.594 -6.938 1 95.06 204 ASN A CA 1
ATOM 1651 C C . ASN A 1 204 ? -3.953 36.719 -5.957 1 95.06 204 ASN A C 1
ATOM 1653 O O . ASN A 1 204 ? -3.039 37.281 -5.359 1 95.06 204 ASN A O 1
ATOM 1657 N N . GLU A 1 205 ? -5.16 37 -5.891 1 96.44 205 GLU A N 1
ATOM 1658 C CA . GLU A 1 205 ? -5.578 38.062 -4.984 1 96.44 205 GLU A CA 1
ATOM 1659 C C . GLU A 1 205 ? -5.953 37.5 -3.615 1 96.44 205 GLU A C 1
ATOM 1661 O O . GLU A 1 205 ? -6.598 36.438 -3.521 1 96.44 205 GLU A O 1
ATOM 1666 N N . ILE A 1 206 ? -5.547 38.25 -2.627 1 97.62 206 ILE A N 1
ATOM 1667 C CA . ILE A 1 206 ? -6.051 38 -1.282 1 97.62 206 ILE A CA 1
ATOM 1668 C C . ILE A 1 206 ? -7.449 38.594 -1.133 1 97.62 206 ILE A C 1
ATOM 1670 O O . ILE A 1 206 ? -7.625 39.812 -1.229 1 97.62 206 ILE A O 1
ATOM 1674 N N . LEU A 1 207 ? -8.359 37.812 -0.893 1 98 207 LEU A N 1
ATOM 1675 C CA . LEU A 1 207 ? -9.742 38.25 -0.802 1 98 207 LEU A CA 1
ATOM 1676 C C . LEU A 1 207 ? -10.031 38.844 0.576 1 98 207 LEU A C 1
ATOM 1678 O O . LEU A 1 207 ? -10.75 39.844 0.693 1 98 207 LEU A O 1
ATOM 1682 N N . ILE A 1 208 ? -9.578 38.188 1.594 1 97.62 208 ILE A N 1
ATOM 1683 C CA . ILE A 1 208 ? -9.75 38.656 2.969 1 97.62 208 ILE A CA 1
ATOM 1684 C C . ILE A 1 208 ? -8.602 38.125 3.834 1 97.62 208 ILE A C 1
ATOM 1686 O O . ILE A 1 208 ? -8.07 37.031 3.59 1 97.62 208 ILE A O 1
ATOM 1690 N N . GLU A 1 209 ? -8.172 38.969 4.789 1 96.81 209 GLU A N 1
ATOM 1691 C CA . GLU A 1 209 ? -7.145 38.625 5.773 1 96.81 209 GLU A CA 1
ATOM 1692 C C . GLU A 1 209 ? -7.699 38.719 7.195 1 96.81 209 GLU A C 1
ATOM 1694 O O . GLU A 1 209 ? -8.852 39.094 7.395 1 96.81 209 GLU A O 1
ATOM 1699 N N . GLY A 1 210 ? -6.875 38.219 8.117 1 95.69 210 GLY A N 1
ATOM 1700 C CA . GLY A 1 210 ? -7.234 38.344 9.523 1 95.69 210 GLY A CA 1
ATOM 1701 C C . GLY A 1 210 ? -8.188 37.281 10 1 95.69 210 GLY A C 1
ATOM 1702 O O . GLY A 1 210 ? -8.867 37.438 11.016 1 95.69 210 GLY A O 1
ATOM 1703 N N . LEU A 1 211 ? -8.305 36.25 9.336 1 95.94 211 LEU A N 1
ATOM 1704 C CA . LEU A 1 211 ? -9.211 35.156 9.719 1 95.94 211 LEU A CA 1
ATOM 1705 C C . LEU A 1 211 ? -8.602 34.312 10.82 1 95.94 211 LEU A C 1
ATOM 1707 O O . LEU A 1 211 ? -7.375 34.188 10.906 1 95.94 211 LEU A O 1
ATOM 1711 N N . SER A 1 212 ? -9.461 33.812 11.609 1 95 212 SER A N 1
ATOM 1712 C CA . SER A 1 212 ? -9.016 32.906 12.68 1 95 212 SER A CA 1
ATOM 1713 C C . SER A 1 212 ? -8.922 31.469 12.195 1 95 212 SER A C 1
ATOM 1715 O O . SER A 1 212 ? -9.898 30.734 12.25 1 95 212 SER A O 1
ATOM 1717 N N . MET A 1 213 ? -7.805 31.047 11.773 1 94.5 213 MET A N 1
ATOM 1718 C CA . MET A 1 213 ? -7.449 29.703 11.328 1 94.5 213 MET A CA 1
ATOM 1719 C C . MET A 1 213 ? -8.484 29.172 10.344 1 94.5 213 MET A C 1
ATOM 1721 O O . MET A 1 213 ? -9.07 28.109 10.578 1 94.5 213 MET A O 1
ATOM 1725 N N . PRO A 1 214 ? -8.648 29.812 9.234 1 97.5 214 PRO A N 1
ATOM 1726 C CA . PRO A 1 214 ? -9.648 29.359 8.266 1 97.5 214 PRO A CA 1
ATOM 1727 C C . PRO A 1 214 ? -9.336 27.984 7.695 1 97.5 214 PRO A C 1
ATOM 1729 O O . PRO A 1 214 ? -8.172 27.656 7.465 1 97.5 214 PRO A O 1
ATOM 1732 N N . HIS A 1 215 ? -10.383 27.188 7.488 1 97.81 215 HIS A N 1
ATOM 1733 C CA . HIS A 1 215 ? -10.273 25.844 6.918 1 97.81 215 HIS A CA 1
ATOM 1734 C C . HIS A 1 215 ? -11.445 25.547 5.984 1 97.81 215 HIS A C 1
ATOM 1736 O O . HIS A 1 215 ? -12.5 26.172 6.086 1 97.81 215 HIS A O 1
ATOM 1742 N N . SER A 1 216 ? -11.289 24.656 5.055 1 98.44 216 SER A N 1
ATOM 1743 C CA . SER A 1 216 ? -12.273 23.875 4.309 1 98.44 216 SER A CA 1
ATOM 1744 C C . SER A 1 216 ? -13.227 24.781 3.533 1 98.44 216 SER A C 1
ATOM 1746 O O . SER A 1 216 ? -14.445 24.672 3.686 1 98.44 216 SER A O 1
ATOM 1748 N N . PRO A 1 217 ? -12.719 25.609 2.699 1 98.62 217 PRO A N 1
ATOM 1749 C CA . PRO A 1 217 ? -13.625 26.359 1.821 1 98.62 217 PRO A CA 1
ATOM 1750 C C . PRO A 1 217 ? -14.445 25.438 0.912 1 98.62 217 PRO A C 1
ATOM 1752 O O . PRO A 1 217 ? -13.961 24.391 0.484 1 98.62 217 PRO A O 1
ATOM 1755 N N . ARG A 1 21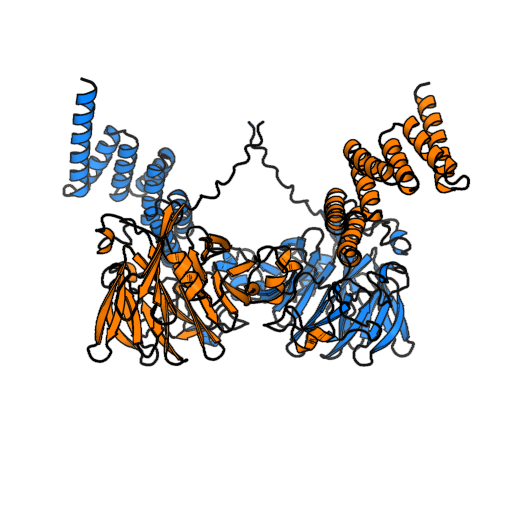8 ? -15.664 25.828 0.641 1 98.31 218 ARG A N 1
ATOM 1756 C CA . ARG A 1 218 ? -16.562 25.109 -0.263 1 98.31 218 ARG A CA 1
ATOM 1757 C C . ARG A 1 218 ? -17.344 26.078 -1.133 1 98.31 218 ARG A C 1
ATOM 1759 O O . ARG A 1 218 ? -17.812 27.109 -0.653 1 98.31 218 ARG A O 1
ATOM 1766 N N . TRP A 1 219 ? -17.406 25.734 -2.367 1 98.06 219 TRP A N 1
ATOM 1767 C CA . TRP A 1 219 ? -18.328 26.406 -3.275 1 98.06 219 TRP A CA 1
ATOM 1768 C C . TRP A 1 219 ? -19.609 25.609 -3.445 1 98.06 219 TRP A C 1
ATOM 1770 O O . TRP A 1 219 ? -19.578 24.453 -3.879 1 98.06 219 TRP A O 1
ATOM 1780 N N . HIS A 1 220 ? -20.734 26.172 -3.061 1 97.56 220 HIS A N 1
ATOM 1781 C CA . HIS A 1 220 ? -22.031 25.5 -3.111 1 97.56 220 HIS A CA 1
ATOM 1782 C C . HIS A 1 220 ? -23.156 26.469 -3.443 1 97.56 220 HIS A C 1
ATOM 1784 O O . HIS A 1 220 ? -23.328 27.484 -2.762 1 97.56 220 HIS A O 1
ATOM 1790 N N . GLU A 1 221 ? -23.859 26.25 -4.574 1 95.88 221 GLU A N 1
ATOM 1791 C CA . GLU A 1 221 ? -24.984 27.062 -5.012 1 95.88 221 GLU A CA 1
ATOM 1792 C C . GLU A 1 221 ? -24.594 28.531 -5.117 1 95.88 221 GLU A C 1
ATOM 1794 O O . GLU A 1 221 ? -25.25 29.391 -4.527 1 95.88 221 GLU A O 1
ATOM 1799 N N . ASN A 1 222 ? -23.547 28.781 -5.715 1 96.12 222 ASN A N 1
ATOM 1800 C CA . ASN A 1 222 ? -23.031 30.109 -6.051 1 96.12 222 ASN A CA 1
ATOM 1801 C C . ASN A 1 222 ? -22.625 30.891 -4.801 1 96.12 222 ASN A C 1
ATOM 1803 O O . ASN A 1 222 ? -22.719 32.125 -4.77 1 96.12 222 ASN A O 1
ATOM 1807 N N . THR A 1 223 ? -22.297 30.156 -3.766 1 97.75 223 THR A N 1
ATOM 1808 C CA . THR A 1 223 ? -21.859 30.766 -2.514 1 97.75 223 THR A CA 1
ATOM 1809 C C . THR A 1 223 ? -20.578 30.094 -2.012 1 97.75 223 THR A C 1
ATOM 1811 O O . THR A 1 223 ? -20.438 28.875 -2.086 1 97.75 223 THR A O 1
ATOM 1814 N N . LEU A 1 224 ? -19.672 30.969 -1.551 1 98.5 224 LEU A N 1
ATOM 1815 C CA . LEU A 1 224 ? -18.438 30.469 -0.963 1 98.5 224 LEU A CA 1
ATOM 1816 C C . LEU A 1 224 ? -18.547 30.375 0.554 1 98.5 224 LEU A C 1
ATOM 1818 O O . LEU A 1 224 ? -18.781 31.375 1.23 1 98.5 224 LEU A O 1
ATOM 1822 N N . TYR A 1 225 ? -18.438 29.156 1.067 1 98.62 225 TYR A N 1
ATOM 1823 C CA . TYR A 1 225 ? -18.469 28.891 2.502 1 98.62 225 TYR A CA 1
ATOM 1824 C C . TYR A 1 225 ? -17.078 28.609 3.041 1 98.62 225 TYR A C 1
ATOM 1826 O O . TYR A 1 225 ? -16.219 28.078 2.332 1 98.62 225 TYR A O 1
ATOM 1834 N N . ILE A 1 226 ? -16.859 28.969 4.285 1 98.19 226 ILE A N 1
ATOM 1835 C CA . ILE A 1 226 ? -15.57 28.781 4.926 1 98.19 226 ILE A CA 1
ATOM 1836 C C . ILE A 1 226 ? -15.766 28.5 6.414 1 98.19 226 ILE A C 1
ATOM 1838 O O . ILE A 1 226 ? -16.734 28.969 7.02 1 98.19 226 ILE A O 1
ATOM 1842 N N . LEU A 1 227 ? -14.867 27.75 6.965 1 98.19 227 LEU A N 1
ATOM 1843 C CA . LEU A 1 227 ? -14.828 27.562 8.414 1 98.19 227 LEU A CA 1
ATOM 1844 C C . LEU A 1 227 ? -13.82 28.5 9.062 1 98.19 227 LEU A C 1
ATOM 1846 O O . LEU A 1 227 ? -12.664 28.547 8.656 1 98.19 227 LEU A O 1
ATOM 1850 N N . GLU A 1 228 ? -14.258 29.281 9.984 1 95.75 228 GLU A N 1
ATOM 1851 C CA . GLU A 1 228 ? -13.344 29.938 10.906 1 95.75 228 GLU A CA 1
ATOM 1852 C C . GLU A 1 228 ? -13.117 29.094 12.156 1 95.75 228 GLU A C 1
ATOM 1854 O O . GLU A 1 228 ? -13.789 29.297 13.18 1 95.75 228 GLU A O 1
ATOM 1859 N N . SER A 1 229 ? -12.18 28.359 12.047 1 94.5 229 SER A N 1
ATOM 1860 C CA . SER A 1 229 ? -11.961 27.281 13.008 1 94.5 229 SER A CA 1
ATOM 1861 C C . SER A 1 229 ? -11.742 27.828 14.414 1 94.5 229 SER A C 1
ATOM 1863 O O . SER A 1 229 ? -12.266 27.266 15.383 1 94.5 229 SER A O 1
ATOM 1865 N N . GLY A 1 230 ? -10.992 28.859 14.508 1 90.94 230 GLY A N 1
ATOM 1866 C CA . GLY A 1 230 ? -10.703 29.453 15.805 1 90.94 230 GLY A CA 1
ATOM 1867 C C . GLY A 1 230 ? -11.922 30.047 16.484 1 90.94 230 GLY A C 1
ATOM 1868 O O . GLY A 1 230 ? -11.922 30.266 17.688 1 90.94 230 GLY A O 1
ATOM 1869 N N . LYS A 1 231 ? -12.969 30.25 15.695 1 91.94 231 LYS A N 1
ATOM 1870 C CA . LYS A 1 231 ? -14.211 30.797 16.219 1 91.94 231 LYS A CA 1
ATOM 1871 C C . LYS A 1 231 ? -15.281 29.719 16.344 1 91.94 231 LYS A C 1
ATOM 1873 O O . LYS A 1 231 ? -16.359 29.969 16.859 1 91.94 231 LYS A O 1
ATOM 1878 N N . GLY A 1 232 ? -15 28.578 15.805 1 94.06 232 GLY A N 1
ATOM 1879 C CA . GLY A 1 232 ? -16 27.516 15.773 1 94.06 232 GLY A CA 1
ATOM 1880 C C . GLY A 1 232 ? -17.219 27.875 14.945 1 94.06 232 GLY A C 1
ATOM 1881 O O . GLY A 1 232 ? -18.359 27.641 15.367 1 94.06 232 GLY A O 1
ATOM 1882 N N . ALA A 1 233 ? -16.953 28.438 13.781 1 96.19 233 ALA A N 1
ATOM 1883 C CA . ALA A 1 233 ? -18.094 28.969 13.031 1 96.19 233 ALA A CA 1
ATOM 1884 C C . ALA A 1 233 ? -17.984 28.609 11.555 1 96.19 233 ALA A C 1
ATOM 1886 O O . ALA A 1 233 ? -16.891 28.375 11.031 1 96.19 233 ALA A O 1
ATOM 1887 N N . ILE A 1 234 ? -19.141 28.484 10.938 1 98.38 234 ILE A N 1
ATOM 1888 C CA . ILE A 1 234 ? -19.234 28.484 9.484 1 98.38 234 ILE A CA 1
ATOM 1889 C C . ILE A 1 234 ? -19.766 29.828 8.992 1 98.38 234 ILE A C 1
ATOM 1891 O O . ILE A 1 234 ? -20.656 30.422 9.609 1 98.38 234 ILE A O 1
ATOM 1895 N N . SER A 1 235 ? -19.094 30.312 7.938 1 98.25 235 SER A N 1
ATOM 1896 C CA . SER A 1 235 ? -19.453 31.609 7.363 1 98.25 235 SER A CA 1
ATOM 1897 C C . SER A 1 235 ? -19.516 31.531 5.84 1 98.25 235 SER A C 1
ATOM 1899 O O . SER A 1 235 ? -19.016 30.594 5.238 1 98.25 235 SER A O 1
ATOM 1901 N N . HIS A 1 236 ? -20.281 32.375 5.242 1 97.69 236 HIS A N 1
ATOM 1902 C CA . HIS A 1 236 ? -20.156 32.562 3.801 1 97.69 236 HIS A CA 1
ATOM 1903 C C . HIS A 1 236 ? -19.453 33.875 3.48 1 97.69 236 HIS A C 1
ATOM 1905 O O . HIS A 1 236 ? -19.531 34.844 4.266 1 97.69 236 HIS A O 1
ATOM 1911 N N . PHE A 1 237 ? -18.797 33.938 2.396 1 98.06 237 PHE A N 1
ATOM 1912 C CA . PHE A 1 237 ? -18.047 35.125 1.96 1 98.06 237 PHE A CA 1
ATOM 1913 C C . PHE A 1 237 ? -18.891 36 1.029 1 98.06 237 PHE A C 1
ATOM 1915 O O . PHE A 1 237 ? -19.453 35.5 0.047 1 98.06 237 PHE A O 1
ATOM 1922 N N . ASP A 1 238 ? -18.969 37.25 1.337 1 96.25 238 ASP A N 1
ATOM 1923 C CA . ASP A 1 238 ? -19.609 38.25 0.484 1 96.25 238 ASP A CA 1
ATOM 1924 C C . ASP A 1 238 ? -18.609 38.938 -0.438 1 96.25 238 ASP A C 1
ATOM 1926 O O . ASP A 1 238 ? -17.859 39.812 -0.005 1 96.25 238 ASP A O 1
ATOM 1930 N N . PHE A 1 239 ? -18.703 38.688 -1.64 1 95.94 239 PHE A N 1
ATOM 1931 C CA . PHE A 1 239 ? -17.734 39.188 -2.611 1 95.94 239 PHE A CA 1
ATOM 1932 C C . PHE A 1 239 ? -17.844 40.688 -2.771 1 95.94 239 PHE A C 1
ATOM 1934 O O . PHE A 1 239 ? -16.844 41.375 -3.072 1 95.94 239 PHE A O 1
ATOM 1941 N N . LYS A 1 240 ? -18.969 41.219 -2.639 1 94.81 240 LYS A N 1
ATOM 1942 C CA . LYS A 1 240 ? -19.188 42.656 -2.789 1 94.81 240 LYS A CA 1
ATOM 1943 C C . LYS A 1 240 ? -18.656 43.406 -1.584 1 94.81 240 LYS A C 1
ATOM 1945 O O . LYS A 1 240 ? -17.969 44.438 -1.739 1 94.81 240 LYS A O 1
ATOM 1950 N N . LYS A 1 241 ? -18.906 42.906 -0.434 1 95.25 241 LYS A N 1
ATOM 1951 C CA . LYS A 1 241 ? -18.5 43.594 0.792 1 95.25 241 LYS A CA 1
ATOM 1952 C C . LYS A 1 241 ? -17.125 43.125 1.248 1 95.25 241 LYS A C 1
ATOM 1954 O O . LYS A 1 241 ? -16.5 43.781 2.098 1 95.25 241 LYS A O 1
ATOM 1959 N N . LYS A 1 242 ? -16.703 42.094 0.721 1 94.38 242 LYS A N 1
ATOM 1960 C CA . LYS A 1 242 ? -15.406 41.5 1.052 1 94.38 242 LYS A CA 1
ATOM 1961 C C . LYS A 1 242 ? -15.312 41.188 2.539 1 94.38 242 LYS A C 1
ATOM 1963 O O . LYS A 1 242 ? -14.352 41.594 3.207 1 94.38 242 LYS A O 1
ATOM 1968 N N . ARG A 1 243 ? -16.281 40.562 3.004 1 95.56 243 ARG A N 1
ATOM 1969 C CA . ARG A 1 243 ? -16.297 40.156 4.41 1 95.56 243 ARG A CA 1
ATOM 1970 C C . ARG A 1 243 ? -16.984 38.812 4.586 1 95.56 243 ARG A C 1
ATOM 1972 O O . ARG A 1 243 ? -17.688 38.344 3.689 1 95.56 243 ARG A O 1
ATOM 1979 N N . LEU A 1 244 ? -16.781 38.219 5.73 1 96.56 244 LEU A N 1
ATOM 1980 C CA . LEU A 1 244 ? -17.438 36.969 6.098 1 96.56 244 LEU A CA 1
ATOM 1981 C C . LEU A 1 244 ? -18.688 37.25 6.93 1 96.56 244 LEU A C 1
ATOM 1983 O O . LEU A 1 244 ? -18.688 38.156 7.785 1 96.56 244 LEU A O 1
ATOM 1987 N N . THR A 1 245 ? -19.703 36.562 6.582 1 96.56 245 THR A N 1
ATOM 1988 C CA . THR A 1 245 ? -20.906 36.562 7.387 1 96.56 245 THR A CA 1
ATOM 1989 C C . THR A 1 245 ? -21.141 35.219 8.039 1 96.56 245 THR A C 1
ATOM 1991 O O . THR A 1 245 ? -21.281 34.188 7.352 1 96.56 245 THR A O 1
ATOM 1994 N N . GLN A 1 246 ? -21.234 35.188 9.328 1 97.06 246 GLN A N 1
ATOM 1995 C CA . GLN A 1 246 ? -21.391 33.969 10.086 1 97.06 246 GLN A CA 1
ATOM 1996 C C . GLN A 1 246 ? -22.781 33.375 9.898 1 97.06 246 GLN A C 1
ATOM 1998 O O . GLN A 1 246 ? -23.781 34.094 9.977 1 97.06 246 GLN A O 1
ATOM 2003 N N . ILE A 1 247 ? -22.844 32.125 9.68 1 97.75 247 ILE A N 1
ATOM 2004 C CA . ILE A 1 247 ? -24.094 31.406 9.508 1 97.75 247 ILE A CA 1
ATOM 2005 C C . ILE A 1 247 ? -24.469 30.703 10.82 1 97.75 247 ILE A C 1
ATOM 2007 O O . ILE A 1 247 ? -25.625 30.781 11.266 1 97.75 247 ILE A O 1
ATOM 2011 N N . ALA A 1 248 ? -23.5 30.047 11.398 1 97.5 248 ALA A N 1
ATOM 2012 C CA . ALA A 1 248 ? -23.719 29.281 12.617 1 97.5 248 ALA A CA 1
ATOM 2013 C C . ALA A 1 248 ? -22.438 29.094 13.398 1 97.5 248 ALA A C 1
ATOM 2015 O O . ALA A 1 248 ? -21.344 29.172 12.836 1 97.5 248 ALA A O 1
ATOM 2016 N N . LYS A 1 249 ? -22.609 28.906 14.656 1 95.69 249 LYS A N 1
ATOM 2017 C CA . LYS A 1 249 ? -21.516 28.531 15.555 1 95.69 249 LYS A CA 1
ATOM 2018 C C . LYS A 1 249 ? -21.703 27.125 16.094 1 95.69 249 LYS A C 1
ATOM 2020 O O . LYS A 1 249 ? -22.828 26.703 16.391 1 95.69 249 LYS A O 1
ATOM 2025 N N . VAL A 1 250 ? -20.672 26.406 16.125 1 94.19 250 VAL A N 1
ATOM 2026 C CA . VAL A 1 250 ? -20.672 25.062 16.703 1 94.19 250 VAL A CA 1
ATOM 2027 C C . VAL A 1 250 ? -19.688 25.016 17.859 1 94.19 250 VAL A C 1
ATOM 2029 O O . VAL A 1 250 ? -18.844 25.891 18.016 1 94.19 250 VAL A O 1
ATOM 2032 N N . PRO A 1 251 ? -19.828 24.047 18.75 1 91.19 251 PRO A N 1
ATOM 2033 C CA . PRO A 1 251 ? -19.062 24.047 20.016 1 91.19 251 PRO A CA 1
ATOM 2034 C C . PRO A 1 251 ? -17.672 23.422 19.859 1 91.19 251 PRO A C 1
ATOM 2036 O O . PRO A 1 251 ? -17.359 22.438 20.531 1 91.19 251 PRO A O 1
ATOM 2039 N N . GLY A 1 252 ? -16.828 24.031 19.125 1 91.81 252 GLY A N 1
ATOM 2040 C CA . GLY A 1 252 ? -15.469 23.531 19.047 1 91.81 252 GLY A CA 1
ATOM 2041 C C . GLY A 1 252 ? -14.711 24.047 17.828 1 91.81 252 GLY A C 1
ATOM 2042 O O . GLY A 1 252 ? -15.203 24.938 17.125 1 91.81 252 GLY A O 1
ATOM 2043 N N . PHE A 1 253 ? -13.469 23.547 17.688 1 92.56 253 PHE A N 1
ATOM 2044 C CA . PHE A 1 253 ? -12.609 23.891 16.562 1 92.56 253 PHE A CA 1
ATOM 2045 C C . PHE A 1 253 ? -13.094 23.219 15.281 1 92.56 253 PHE A C 1
ATOM 2047 O O . PHE A 1 253 ? -13.18 22 15.203 1 92.56 253 PHE A O 1
ATOM 2054 N N . THR A 1 254 ? -13.43 24.016 14.297 1 95.38 254 THR A N 1
ATOM 2055 C CA . THR A 1 254 ? -14.055 23.469 13.102 1 95.38 254 THR A CA 1
ATOM 2056 C C . THR A 1 254 ? -12.992 23.109 12.055 1 95.38 254 THR A C 1
ATOM 2058 O O . THR A 1 254 ? -12.062 23.891 11.82 1 95.38 254 THR A O 1
ATOM 2061 N N . ARG A 1 255 ? -13.086 21.922 11.547 1 95.69 255 ARG A N 1
ATOM 2062 C CA . ARG A 1 255 ? -12.266 21.453 10.43 1 95.69 255 ARG A CA 1
ATOM 2063 C C . ARG A 1 255 ? -12.953 20.297 9.703 1 95.69 255 ARG A C 1
ATOM 2065 O O . ARG A 1 255 ? -13.438 19.359 10.328 1 95.69 255 ARG A O 1
ATOM 2072 N N . GLY A 1 256 ? -12.906 20.328 8.375 1 97.88 256 GLY A N 1
ATOM 2073 C CA . GLY A 1 256 ? -13.664 19.375 7.582 1 97.88 256 GLY A CA 1
ATOM 2074 C C . GLY A 1 256 ? -15.094 19.812 7.324 1 97.88 256 GLY A C 1
ATOM 2075 O O . GLY A 1 256 ? -15.852 20.062 8.266 1 97.88 256 GLY A O 1
ATOM 2076 N N . LEU A 1 257 ? -15.398 19.938 6.109 1 98.62 257 LEU A N 1
ATOM 2077 C CA . LEU A 1 257 ? -16.719 20.438 5.703 1 98.62 257 LEU A CA 1
ATOM 2078 C C . LEU A 1 257 ? -17.172 19.766 4.414 1 98.62 257 LEU A C 1
ATOM 2080 O O . LEU A 1 257 ? -16.391 19.641 3.463 1 98.62 257 LEU A O 1
ATOM 2084 N N . ASP A 1 258 ? -18.281 19.281 4.434 1 98.56 258 ASP A N 1
ATOM 2085 C CA . ASP A 1 258 ? -18.984 18.875 3.227 1 98.56 258 ASP A CA 1
ATOM 2086 C C . ASP A 1 258 ? -20.422 19.375 3.232 1 98.56 258 ASP A C 1
ATOM 2088 O O . ASP A 1 258 ? -21.031 19.547 4.297 1 98.56 258 ASP A O 1
ATOM 2092 N N . ILE A 1 259 ? -20.938 19.75 2.094 1 98.31 259 ILE A N 1
ATOM 2093 C CA . ILE A 1 259 ? -22.281 20.312 2.004 1 98.31 259 ILE A CA 1
ATOM 2094 C C . ILE A 1 259 ? -23.109 19.484 1.022 1 98.31 259 ILE A C 1
ATOM 2096 O O . ILE A 1 259 ? -22.703 19.25 -0.116 1 98.31 259 ILE A O 1
ATOM 2100 N N . VAL A 1 260 ? -24.266 19.047 1.442 1 97.25 260 VAL A N 1
ATOM 2101 C CA . VAL A 1 260 ? -25.219 18.297 0.638 1 97.25 260 VAL A CA 1
ATOM 2102 C C . VAL A 1 260 ? -26.609 18.953 0.754 1 97.25 260 VAL A C 1
ATOM 2104 O O . VAL A 1 260 ? -27.188 18.984 1.839 1 97.25 260 VAL A O 1
ATOM 2107 N N . GLY A 1 261 ? -27.062 19.406 -0.387 1 97 261 GLY A N 1
ATOM 2108 C CA . GLY A 1 261 ? -28.297 20.172 -0.319 1 97 261 GLY A CA 1
ATOM 2109 C C . GLY A 1 261 ? -28.203 21.391 0.569 1 97 261 GLY A C 1
ATOM 2110 O O . GLY A 1 261 ? -27.312 22.219 0.396 1 97 261 GLY A O 1
ATOM 2111 N N . ASP A 1 262 ? -29.141 21.406 1.598 1 97.88 262 ASP A N 1
ATOM 2112 C CA . ASP A 1 262 ? -29.172 22.562 2.488 1 97.88 262 ASP A CA 1
ATOM 2113 C C . ASP A 1 262 ? -28.391 22.297 3.771 1 97.88 262 ASP A C 1
ATOM 2115 O O . ASP A 1 262 ? -28.469 23.078 4.727 1 97.88 262 ASP A O 1
ATOM 2119 N N . PHE A 1 263 ? -27.625 21.25 3.752 1 98.5 263 PHE A N 1
ATOM 2120 C CA . PHE A 1 263 ? -27.031 20.844 5.023 1 98.5 263 PHE A CA 1
ATOM 2121 C C . PHE A 1 263 ? -25.516 20.859 4.938 1 98.5 263 PHE A C 1
ATOM 2123 O O . PHE A 1 263 ? -24.938 20.25 4.027 1 98.5 263 PHE A O 1
ATOM 2130 N N . ALA A 1 264 ? -24.891 21.531 5.875 1 98.75 264 ALA A N 1
ATOM 2131 C CA . ALA A 1 264 ? -23.438 21.5 6.062 1 98.75 264 ALA A CA 1
ATOM 2132 C C . ALA A 1 264 ? -23.047 20.5 7.156 1 98.75 264 ALA A C 1
ATOM 2134 O O . ALA A 1 264 ? -23.594 20.547 8.266 1 98.75 264 ALA A O 1
ATOM 2135 N N . PH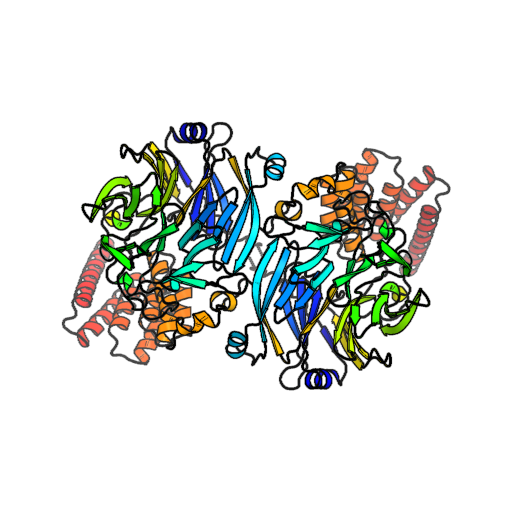E A 1 265 ? -22.234 19.562 6.824 1 98.81 265 PHE A N 1
ATOM 2136 C CA . PHE A 1 265 ? -21.641 18.641 7.773 1 98.81 265 PHE A CA 1
ATOM 2137 C C . PHE A 1 265 ? -20.266 19.141 8.227 1 98.81 265 PHE A C 1
ATOM 2139 O O . PHE A 1 265 ? -19.344 19.234 7.426 1 98.81 265 PHE A O 1
ATOM 2146 N N . ILE A 1 266 ? -20.109 19.438 9.531 1 98.69 266 ILE A N 1
ATOM 2147 C CA . ILE A 1 266 ? -18.938 20.156 10.016 1 98.69 266 ILE A CA 1
ATOM 2148 C C . ILE A 1 266 ? -18.203 19.297 11.039 1 98.69 266 ILE A C 1
ATOM 2150 O O . ILE A 1 266 ? -18.797 18.859 12.031 1 98.69 266 ILE A O 1
ATOM 2154 N N . GLY A 1 267 ? -16.938 19.078 10.766 1 98.06 267 GLY A N 1
ATOM 2155 C CA . GLY A 1 267 ? -16.109 18.438 11.789 1 98.06 267 GLY A CA 1
ATOM 2156 C C . GLY A 1 267 ? -15.758 19.375 12.93 1 98.06 267 GLY A C 1
ATOM 2157 O O . GLY A 1 267 ? -15.484 20.562 12.703 1 98.06 267 GLY A O 1
ATOM 2158 N N . VAL A 1 268 ? -15.805 18.875 14.117 1 95.81 268 VAL A N 1
ATOM 2159 C CA . VAL A 1 268 ? -15.508 19.641 15.328 1 95.81 268 VAL A CA 1
ATOM 2160 C C . VAL A 1 268 ? -14.484 18.891 16.172 1 95.81 268 VAL A C 1
ATOM 2162 O O . VAL A 1 268 ? -14.633 17.688 16.422 1 95.81 268 VAL A O 1
ATOM 2165 N N . SER A 1 269 ? -13.438 19.609 16.625 1 92.75 269 SER A N 1
ATOM 2166 C CA . SER A 1 269 ? -12.375 19 17.406 1 92.75 269 SER A CA 1
ATOM 2167 C C . SER A 1 269 ? -12.25 19.672 18.781 1 92.75 269 SER A C 1
ATOM 2169 O O . SER A 1 269 ? -12.648 20.812 18.953 1 92.75 269 SER A O 1
ATOM 2171 N N . LYS A 1 270 ? -11.648 18.797 19.656 1 84.69 270 LYS A N 1
ATOM 2172 C CA . LYS A 1 270 ? -11.312 19.328 20.984 1 84.69 270 LYS A CA 1
ATOM 2173 C C . LYS A 1 270 ? -9.977 20.047 20.969 1 84.69 270 LYS A C 1
ATOM 2175 O O . LYS A 1 270 ? -9 19.562 20.391 1 84.69 270 LYS A O 1
ATOM 2180 N N . VAL A 1 271 ? -10.016 21.281 21.188 1 72.12 271 VAL A N 1
ATOM 2181 C CA . VAL A 1 271 ? -8.734 21.984 21.25 1 72.12 271 VAL A CA 1
ATOM 2182 C C . VAL A 1 271 ? -8.367 22.25 22.719 1 72.12 271 VAL A C 1
ATOM 2184 O O . VAL A 1 271 ? -9.203 22.734 23.484 1 72.12 271 VAL A O 1
ATOM 2187 N N . ARG A 1 272 ? -7.258 21.656 23.109 1 55.56 272 ARG A N 1
ATOM 2188 C CA . ARG A 1 272 ? -6.777 21.984 24.438 1 55.56 272 ARG A CA 1
ATOM 2189 C C . ARG A 1 272 ? -6.012 23.297 24.438 1 55.56 272 ARG A C 1
ATOM 2191 O O . ARG A 1 272 ? -5.5 23.719 23.391 1 55.56 272 ARG A O 1
ATOM 2198 N N . GLU A 1 273 ? -6.125 24.047 25.422 1 49.34 273 GLU A N 1
ATOM 2199 C CA . GLU A 1 273 ? -5.312 25.25 25.531 1 49.34 273 GLU A CA 1
ATOM 2200 C C . GLU A 1 273 ? -3.826 24.922 25.422 1 49.34 273 GLU A C 1
ATOM 2202 O O . GLU A 1 273 ? -3.277 24.219 26.281 1 49.34 273 GLU A O 1
ATOM 2207 N N . SER A 1 274 ? -3.406 24.641 24.125 1 46.84 274 SER A N 1
ATOM 2208 C CA . SER A 1 274 ? -1.98 24.453 23.891 1 46.84 274 SER A CA 1
ATOM 2209 C C . SER A 1 274 ? -1.369 25.672 23.219 1 46.84 274 SER A C 1
ATOM 2211 O O . SER A 1 274 ? -2.082 26.625 22.859 1 46.84 274 SER A O 1
ATOM 2213 N N . ALA A 1 275 ? -0.085 25.75 23.297 1 45.03 275 ALA A N 1
ATOM 2214 C CA . ALA A 1 275 ? 0.663 26.859 22.703 1 45.03 275 ALA A CA 1
ATOM 2215 C C . ALA A 1 275 ? 0.188 27.125 21.266 1 45.03 275 ALA A C 1
ATOM 2217 O O . ALA A 1 275 ? 0.108 28.266 20.844 1 45.03 275 ALA A O 1
ATOM 2218 N N . THR A 1 276 ? -0.199 26.016 20.609 1 45.69 276 THR A N 1
ATOM 2219 C CA . THR A 1 276 ? -0.63 26.188 19.219 1 45.69 276 THR A CA 1
ATOM 2220 C C . THR A 1 276 ? -1.979 26.891 19.156 1 45.69 276 THR A C 1
ATOM 2222 O O . THR A 1 276 ? -2.232 27.672 18.219 1 45.69 276 THR A O 1
ATOM 2225 N N . PHE A 1 277 ? -2.684 26.703 20.172 1 48.22 277 PHE A N 1
ATOM 2226 C CA . PHE A 1 277 ? -4.051 27.188 20.062 1 48.22 277 PHE A CA 1
ATOM 2227 C C . PHE A 1 277 ? -4.312 28.297 21.078 1 48.22 277 PHE A C 1
ATOM 2229 O O . PHE A 1 277 ? -5.445 28.766 21.219 1 48.22 277 PHE A O 1
ATOM 2236 N N . SER A 1 278 ? -3.203 28.703 21.703 1 49.56 278 SER A N 1
ATOM 2237 C CA . SER A 1 278 ? -3.354 29.781 22.688 1 49.56 278 SER A CA 1
ATOM 2238 C C . SER A 1 278 ? -3.836 31.062 22.031 1 49.56 278 SER A C 1
ATOM 2240 O O . SER A 1 278 ? -3.383 31.422 20.938 1 49.56 278 SER A O 1
ATOM 2242 N N . GLY A 1 279 ? -4.887 31.672 22.625 1 51 279 GLY A N 1
ATOM 2243 C CA . GLY A 1 279 ? -5.371 32.938 22.141 1 51 279 GLY A CA 1
ATOM 2244 C C . GLY A 1 279 ? -6.602 32.844 21.266 1 51 279 GLY A C 1
ATOM 2245 O O . GLY A 1 279 ? -7.184 33.844 20.875 1 51 279 GLY A O 1
ATOM 2246 N N . LEU A 1 280 ? -7.047 31.625 21.047 1 64.81 280 LEU A N 1
ATOM 2247 C CA . LEU A 1 280 ? -8.234 31.453 20.219 1 64.81 280 LEU A CA 1
ATOM 2248 C C . LEU A 1 280 ? -9.508 31.578 21.047 1 64.81 280 LEU A C 1
ATOM 2250 O O . LEU A 1 280 ? -9.516 31.203 22.234 1 64.81 280 LEU A O 1
ATOM 2254 N N . GLU A 1 281 ? -10.547 32.125 20.484 1 63.38 281 GLU A N 1
ATOM 2255 C CA . GLU A 1 281 ? -11.836 32.312 21.156 1 63.38 281 GLU A CA 1
ATOM 2256 C C . GLU A 1 281 ? -12.398 30.969 21.656 1 63.38 281 GLU A C 1
ATOM 2258 O O . GLU A 1 281 ? -12.977 30.906 22.734 1 63.38 281 GLU A O 1
ATOM 2263 N N . ILE A 1 282 ? -12.141 29.922 20.969 1 69.38 282 ILE A N 1
ATOM 2264 C CA . ILE A 1 282 ? -12.758 28.625 21.25 1 69.38 282 ILE A CA 1
ATOM 2265 C C . ILE A 1 282 ? -12.164 28.047 22.531 1 69.38 282 ILE A C 1
ATOM 2267 O O . ILE A 1 282 ? -12.789 27.219 23.203 1 69.38 282 ILE A O 1
ATOM 2271 N N . THR A 1 283 ? -10.992 28.484 22.859 1 61.75 283 THR A N 1
ATOM 2272 C CA . THR A 1 283 ? -10.375 27.969 24.078 1 61.75 283 THR A CA 1
ATOM 2273 C C . THR A 1 283 ? -11.109 28.469 25.312 1 61.75 283 THR A C 1
ATOM 2275 O O . THR A 1 283 ? -10.922 27.938 26.406 1 61.75 283 THR A O 1
ATOM 2278 N N . LYS A 1 284 ? -12.031 29.438 25.125 1 61.5 284 LYS A N 1
ATOM 2279 C CA . LYS A 1 284 ? -12.773 30.016 26.234 1 61.5 284 LYS A CA 1
ATOM 2280 C C . LYS A 1 284 ? -14.078 29.25 26.484 1 61.5 284 LYS A C 1
ATOM 2282 O O . LYS A 1 284 ? -14.758 29.484 27.484 1 61.5 284 LYS A O 1
ATOM 2287 N N . LEU A 1 285 ? -14.312 28.312 25.609 1 66.56 285 LEU A N 1
ATOM 2288 C CA . LEU A 1 285 ? -15.562 27.562 25.766 1 66.56 285 LEU A CA 1
ATOM 2289 C C . LEU A 1 285 ? -15.492 26.641 26.984 1 66.56 285 LEU A C 1
ATOM 2291 O O . LEU A 1 285 ? -14.445 26.047 27.25 1 66.56 285 LEU A O 1
ATOM 2295 N N . PRO A 1 286 ? -16.594 26.688 27.734 1 59.69 286 PRO A N 1
ATOM 2296 C CA . PRO A 1 286 ? -16.609 25.859 28.938 1 59.69 286 PRO A CA 1
ATOM 2297 C C . PRO A 1 286 ? -16.453 24.375 28.641 1 59.69 286 PRO A C 1
ATOM 2299 O O . PRO A 1 286 ? -15.828 23.641 29.406 1 59.69 286 PRO A O 1
ATOM 2302 N N . LYS A 1 287 ? -17.172 23.859 27.562 1 67.31 287 LYS A N 1
ATOM 2303 C CA . LYS A 1 287 ? -17.109 22.453 27.188 1 67.31 287 LYS A CA 1
ATOM 2304 C C . LYS A 1 287 ? -16.531 22.297 25.781 1 67.31 287 LYS A C 1
ATOM 2306 O O . LYS A 1 287 ? -16.984 22.938 24.844 1 67.31 287 LYS A O 1
ATOM 2311 N N . ARG A 1 288 ? -15.484 21.531 25.734 1 75.56 288 ARG A N 1
ATOM 2312 C CA . ARG A 1 288 ? -14.898 21.219 24.422 1 75.56 288 ARG A CA 1
ATOM 2313 C C . ARG A 1 288 ? -15.289 19.828 23.969 1 75.56 288 ARG A C 1
ATOM 2315 O O . ARG A 1 288 ? -15.266 18.875 24.766 1 75.56 288 ARG A O 1
ATOM 2322 N N . VAL A 1 289 ? -15.859 19.828 22.719 1 88.5 289 VAL A N 1
ATOM 2323 C CA . VAL A 1 289 ? -16.406 18.578 22.234 1 88.5 289 VAL A CA 1
ATOM 2324 C C . VAL A 1 289 ? -15.789 18.219 20.875 1 88.5 289 VAL A C 1
ATOM 2326 O O . VAL A 1 289 ? -15.109 19.047 20.266 1 88.5 289 VAL A O 1
ATOM 2329 N N . SER A 1 290 ? -15.844 17.078 20.531 1 93.94 290 SER A N 1
ATOM 2330 C CA . SER A 1 290 ? -15.445 16.562 19.219 1 93.94 290 SER A CA 1
ATOM 2331 C C . SER A 1 290 ? -16.594 15.789 18.562 1 93.94 290 SER A C 1
ATOM 2333 O O . SER A 1 290 ? -17.406 15.18 19.25 1 93.94 290 SER A O 1
ATOM 2335 N N . GLY A 1 291 ? -16.688 15.945 17.266 1 96.81 291 GLY A N 1
ATOM 2336 C CA . GLY A 1 291 ? -17.734 15.242 16.547 1 96.81 291 GLY A CA 1
ATOM 2337 C C . GLY A 1 291 ? -18.094 15.891 15.219 1 96.81 291 GLY A C 1
ATOM 2338 O O . GLY A 1 291 ? -17.234 16.531 14.594 1 96.81 291 GLY A O 1
ATOM 2339 N N . VAL A 1 292 ? -19.297 15.602 14.82 1 98.19 292 VAL A N 1
ATOM 2340 C CA . VAL A 1 292 ? -19.859 16.188 13.602 1 98.19 292 VAL A CA 1
ATOM 2341 C C . VAL A 1 292 ? -21.156 16.906 13.922 1 98.19 292 VAL A C 1
ATOM 2343 O O . VAL A 1 292 ? -22.031 16.359 14.602 1 98.19 292 VAL A O 1
ATOM 2346 N N . TRP A 1 293 ? -21.266 18.094 13.445 1 98.19 293 TRP A N 1
ATOM 2347 C CA . TRP A 1 293 ? -22.484 18.891 13.562 1 98.19 293 TRP A CA 1
ATOM 2348 C C . TRP A 1 293 ? -23.078 19.188 12.188 1 98.19 293 TRP A C 1
ATOM 2350 O O . TRP A 1 293 ? -22.344 19.469 11.234 1 98.19 293 TRP A O 1
ATOM 2360 N N . ILE A 1 294 ? -24.359 19.062 12.094 1 98.62 294 ILE A N 1
ATOM 2361 C CA . ILE A 1 294 ? -25.094 19.297 10.859 1 98.62 294 ILE A CA 1
ATOM 2362 C C . ILE A 1 294 ? -25.891 20.609 10.977 1 98.62 294 ILE A C 1
ATOM 2364 O O . ILE A 1 294 ? -26.734 20.75 11.859 1 98.62 294 ILE A O 1
ATOM 2368 N N . VAL A 1 295 ? -25.578 21.516 10.039 1 98.56 295 VAL A N 1
ATOM 2369 C CA . VAL A 1 295 ? -26.188 22.844 10.078 1 98.56 295 VAL A CA 1
ATOM 2370 C C . VAL A 1 295 ? -26.969 23.094 8.789 1 98.56 295 VAL A C 1
ATOM 2372 O O . VAL A 1 295 ? -26.5 22.75 7.699 1 98.56 295 VAL A O 1
ATOM 2375 N N . ASN A 1 296 ? -28.203 23.578 8.914 1 98.31 296 ASN A N 1
ATOM 2376 C CA . ASN A 1 296 ? -28.906 24.094 7.75 1 98.31 296 ASN A CA 1
ATOM 2377 C C . ASN A 1 296 ? -28.328 25.422 7.285 1 98.31 296 ASN A C 1
ATOM 2379 O O . ASN A 1 296 ? -28.391 26.422 8 1 98.31 296 ASN A O 1
ATOM 2383 N N . ILE A 1 297 ? -27.797 25.484 6.105 1 97.62 297 ILE A N 1
ATOM 2384 C CA . ILE A 1 297 ? -27 26.625 5.66 1 97.62 297 ILE A CA 1
ATOM 2385 C C . ILE A 1 297 ? -27.922 27.781 5.32 1 97.62 297 ILE A C 1
ATOM 2387 O O . ILE A 1 297 ? -27.469 28.922 5.191 1 97.62 297 ILE A O 1
ATOM 2391 N N . LYS A 1 298 ? -29.188 27.578 5.152 1 96.75 298 LYS A N 1
ATOM 2392 C CA . LYS A 1 298 ? -30.141 28.641 4.867 1 96.75 298 LYS A CA 1
ATOM 2393 C C . LYS A 1 298 ? -30.609 29.328 6.148 1 96.75 298 LYS A C 1
ATOM 2395 O O . LYS A 1 298 ? -30.797 30.547 6.184 1 96.75 298 LYS A O 1
ATOM 2400 N N . THR A 1 299 ? -30.75 28.547 7.238 1 97.06 299 THR A N 1
ATOM 2401 C CA . THR A 1 299 ? -31.344 29.078 8.461 1 97.06 299 THR A CA 1
ATOM 2402 C C . THR A 1 299 ? -30.266 29.281 9.531 1 97.06 299 THR A C 1
ATOM 2404 O O . THR A 1 299 ? -30.469 30.016 10.492 1 97.06 299 THR A O 1
ATOM 2407 N N . GLY A 1 300 ? -29.203 28.547 9.453 1 97.19 300 GLY A N 1
ATOM 2408 C CA . GLY A 1 300 ? -28.156 28.609 10.469 1 97.19 300 GLY A CA 1
ATOM 2409 C C . GLY A 1 300 ? -28.453 27.734 11.672 1 97.19 300 GLY A C 1
ATOM 2410 O O . GLY A 1 300 ? -27.672 27.719 12.633 1 97.19 300 GLY A O 1
ATOM 2411 N N . GLN A 1 301 ? -29.5 26.969 11.57 1 97.25 301 GLN A N 1
ATOM 2412 C CA . GLN A 1 301 ? -29.891 26.125 12.695 1 97.25 301 GLN A CA 1
ATOM 2413 C C . GLN A 1 301 ? -29.109 24.812 12.703 1 97.25 301 GLN A C 1
ATOM 2415 O O . GLN A 1 301 ? -28.891 24.203 11.656 1 97.25 301 GLN A O 1
ATOM 2420 N N . ILE A 1 302 ? -28.688 24.453 13.883 1 97.19 302 ILE A N 1
ATOM 2421 C CA . ILE A 1 302 ? -28.109 23.109 14.047 1 97.19 302 ILE A CA 1
ATOM 2422 C C . ILE A 1 302 ? -29.219 22.062 13.992 1 97.19 302 ILE A C 1
ATOM 2424 O O . ILE A 1 302 ? -30.125 22.062 14.836 1 97.19 302 ILE A O 1
ATOM 2428 N N . ILE A 1 303 ? -29.109 21.188 13.086 1 97 303 ILE A N 1
ATOM 2429 C CA . ILE A 1 303 ? -30.156 20.203 12.828 1 97 303 ILE A CA 1
ATOM 2430 C C . ILE A 1 303 ? -29.875 18.938 13.641 1 97 303 ILE A C 1
ATOM 2432 O O . ILE A 1 303 ? -30.812 18.297 14.141 1 97 303 ILE A O 1
ATOM 2436 N N . SER A 1 304 ? -28.703 18.531 13.727 1 97.12 304 SER A N 1
ATOM 2437 C CA . SER A 1 304 ? -28.312 17.281 14.367 1 97.12 304 SER A CA 1
ATOM 2438 C C . SER A 1 304 ? -26.828 17.266 14.688 1 97.12 304 SER A C 1
ATOM 2440 O O . SER A 1 304 ? -26.094 18.188 14.336 1 97.12 304 SER A O 1
ATOM 2442 N N . PHE A 1 305 ? -26.406 16.25 15.453 1 97.31 305 PHE A N 1
ATOM 2443 C CA . PHE A 1 305 ? -24.984 16.125 15.742 1 97.31 305 PHE A CA 1
ATOM 2444 C C . PHE A 1 305 ? -24.656 14.695 16.172 1 97.31 305 PHE A C 1
ATOM 2446 O O . PHE A 1 305 ? -25.531 13.922 16.547 1 97.31 305 PHE A O 1
ATOM 2453 N N . VAL A 1 306 ? -23.453 14.281 16.062 1 97.75 306 VAL A N 1
ATOM 2454 C CA . VAL A 1 306 ? -22.781 13.148 16.688 1 97.75 306 VAL A CA 1
ATOM 2455 C C . VAL A 1 306 ? -21.578 13.633 17.469 1 97.75 306 VAL A C 1
ATOM 2457 O O . VAL A 1 306 ? -20.672 14.266 16.922 1 97.75 306 VAL A O 1
ATOM 2460 N N . GLU A 1 307 ? -21.562 13.344 18.766 1 96.19 307 GLU A N 1
ATOM 2461 C CA . GLU A 1 307 ? -20.484 13.805 19.641 1 96.19 307 GLU A CA 1
ATOM 2462 C C . GLU A 1 307 ? -19.672 12.633 20.172 1 96.19 307 GLU A C 1
ATOM 2464 O O . GLU A 1 307 ? -20.219 11.672 20.703 1 96.19 307 GLU A O 1
ATOM 2469 N N . PHE A 1 308 ? -18.391 12.781 19.984 1 95.19 308 PHE A N 1
ATOM 2470 C CA . PHE A 1 308 ? -17.5 11.797 20.578 1 95.19 308 PHE A CA 1
ATOM 2471 C C . PHE A 1 308 ? -17.141 12.188 22 1 95.19 308 PHE A C 1
ATOM 2473 O O . PHE A 1 308 ? -16.422 13.164 22.219 1 95.19 308 PHE A O 1
ATOM 2480 N N . THR A 1 309 ? -17.484 11.367 22.922 1 90.94 309 THR A N 1
ATOM 2481 C CA . THR A 1 309 ? -17.312 11.727 24.328 1 90.94 309 THR A CA 1
ATOM 2482 C C . THR A 1 309 ? -15.945 11.273 24.844 1 90.94 309 THR A C 1
ATOM 2484 O O . THR A 1 309 ? -15.406 11.836 25.797 1 90.94 309 THR A O 1
ATOM 2487 N N . SER A 1 310 ? -15.484 10.258 24.203 1 86.81 310 SER A N 1
ATOM 2488 C CA . SER A 1 310 ? -14.141 9.812 24.531 1 86.81 310 SER A CA 1
ATOM 2489 C C . SER A 1 310 ? -13.5 9.062 23.375 1 86.81 310 SER A C 1
ATOM 2491 O O . SER A 1 310 ? -14.203 8.523 22.516 1 86.81 310 SER A O 1
ATOM 2493 N N . GLY A 1 311 ? -12.164 9.172 23.297 1 86.31 311 GLY A N 1
ATOM 2494 C CA . GLY A 1 311 ? -11.43 8.328 22.375 1 86.31 311 GLY A CA 1
ATOM 2495 C C . GLY A 1 311 ? -11.102 9.016 21.062 1 86.31 311 GLY A C 1
ATOM 2496 O O . GLY A 1 311 ? -10.219 8.578 20.328 1 86.31 311 GLY A O 1
ATOM 2497 N N . LEU A 1 312 ? -11.781 10.086 20.75 1 90.31 312 LEU A N 1
ATOM 2498 C CA . LEU A 1 312 ? -11.547 10.828 19.516 1 90.31 312 LEU A CA 1
ATOM 2499 C C . LEU A 1 312 ? -11.688 12.328 19.766 1 90.31 312 LEU A C 1
ATOM 2501 O O . LEU A 1 312 ? -12.797 12.844 19.875 1 90.31 312 LEU A O 1
ATOM 2505 N N . ASP A 1 313 ? -10.57 13.008 19.656 1 88 313 ASP A N 1
ATOM 2506 C CA . ASP A 1 313 ? -10.57 14.414 20.031 1 88 313 ASP A CA 1
ATOM 2507 C C . ASP A 1 313 ? -10.461 15.312 18.797 1 88 313 ASP A C 1
ATOM 2509 O O . ASP A 1 313 ? -10.789 16.5 18.844 1 88 313 ASP A O 1
ATOM 2513 N N . GLU A 1 314 ? -9.984 14.695 17.703 1 89.94 314 GLU A N 1
ATOM 2514 C CA . GLU A 1 314 ? -9.688 15.539 16.562 1 89.94 314 GLU A CA 1
ATOM 2515 C C . GLU A 1 314 ? -10.289 14.961 15.281 1 89.94 314 GLU A C 1
ATOM 2517 O O . GLU A 1 314 ? -10.109 13.781 14.977 1 89.94 314 GLU A O 1
ATOM 2522 N N . VAL A 1 315 ? -10.969 15.812 14.625 1 94.38 315 VAL A N 1
ATOM 2523 C CA . VAL A 1 315 ? -11.516 15.516 13.305 1 94.38 315 VAL A CA 1
ATOM 2524 C C . VAL A 1 315 ? -10.711 16.25 12.234 1 94.38 315 VAL A C 1
ATOM 2526 O O . VAL A 1 315 ? -10.336 17.406 12.422 1 94.38 315 VAL A O 1
ATOM 2529 N N . PHE A 1 316 ? -10.398 15.539 11.188 1 95.75 316 PHE A N 1
ATOM 2530 C CA . PHE A 1 316 ? -9.586 16.156 10.148 1 95.75 316 PHE A CA 1
ATOM 2531 C C . PHE A 1 316 ? -10.438 16.531 8.938 1 95.75 316 PHE A C 1
ATOM 2533 O O . PHE A 1 316 ? -10.508 17.688 8.555 1 95.75 316 PHE A O 1
ATOM 2540 N N . ALA A 1 317 ? -11.102 15.602 8.352 1 97.75 317 ALA A N 1
ATOM 2541 C CA . ALA A 1 317 ? -11.914 15.844 7.156 1 97.75 317 ALA A CA 1
ATOM 2542 C C . ALA A 1 317 ? -13.273 15.156 7.266 1 97.75 317 ALA A C 1
ATOM 2544 O O . ALA A 1 317 ? -13.422 14.18 8 1 97.75 317 ALA A O 1
ATOM 2545 N N . ILE A 1 318 ? -14.203 15.719 6.496 1 98.31 318 ILE A N 1
ATOM 2546 C CA . ILE A 1 318 ? -15.547 15.18 6.371 1 98.31 318 ILE A CA 1
ATOM 2547 C C . ILE A 1 318 ? -15.891 14.984 4.898 1 98.31 318 ILE A C 1
ATOM 2549 O O . ILE A 1 318 ? -15.688 15.883 4.078 1 98.31 318 ILE A O 1
ATOM 2553 N N . THR A 1 319 ? -16.328 13.859 4.586 1 98.31 319 THR A N 1
ATOM 2554 C CA . THR A 1 319 ? -16.906 13.562 3.277 1 98.31 319 THR A CA 1
ATOM 2555 C C . THR A 1 319 ? -18.234 12.828 3.424 1 98.31 319 THR A C 1
ATOM 2557 O O . THR A 1 319 ? -18.328 11.852 4.164 1 98.31 319 THR A O 1
ATOM 2560 N N . VAL A 1 320 ? -19.266 13.305 2.748 1 98.44 320 VAL A N 1
ATOM 2561 C CA . VAL A 1 320 ? -20.578 12.695 2.84 1 98.44 320 VAL A CA 1
ATOM 2562 C C . VAL A 1 320 ? -20.875 11.898 1.569 1 98.44 320 VAL A C 1
ATOM 2564 O O . VAL A 1 320 ? -20.859 12.453 0.468 1 98.44 320 VAL A O 1
ATOM 2567 N N . LEU A 1 321 ? -21.141 10.617 1.718 1 97.94 321 LEU A N 1
ATOM 2568 C CA . LEU A 1 321 ? -21.438 9.742 0.593 1 97.94 321 LEU A CA 1
ATOM 2569 C C . LEU A 1 321 ? -22.938 9.617 0.393 1 97.94 321 LEU A C 1
ATOM 2571 O O . LEU A 1 321 ? -23.703 9.57 1.364 1 97.94 321 LEU A O 1
ATOM 2575 N N . PRO A 1 322 ? -23.406 9.508 -0.863 1 96.5 322 PRO A N 1
ATOM 2576 C CA . PRO A 1 322 ? -24.844 9.414 -1.165 1 96.5 322 PRO A CA 1
ATOM 2577 C C . PRO A 1 322 ? -25.375 7.984 -1.097 1 96.5 322 PRO A C 1
ATOM 2579 O O . PRO A 1 322 ? -26.016 7.516 -2.035 1 96.5 322 PRO A O 1
ATOM 2582 N N . HIS A 1 323 ? -25.094 7.285 -0.026 1 95.56 323 HIS A N 1
ATOM 2583 C CA . HIS A 1 323 ? -25.531 5.906 0.196 1 95.56 323 HIS A CA 1
ATOM 2584 C C . HIS A 1 323 ? -26.078 5.723 1.608 1 95.56 323 HIS A C 1
ATOM 2586 O O . HIS A 1 323 ? -25.625 6.398 2.541 1 95.56 323 HIS A O 1
ATOM 2592 N N . LYS A 1 324 ? -26.969 4.801 1.763 1 93.69 324 LYS A N 1
ATOM 2593 C CA . LYS A 1 324 ? -27.609 4.539 3.051 1 93.69 324 LYS A CA 1
ATOM 2594 C C . LYS A 1 324 ? -26.656 3.814 3.996 1 93.69 324 LYS A C 1
ATOM 2596 O O . LYS A 1 324 ? -26.609 4.117 5.191 1 93.6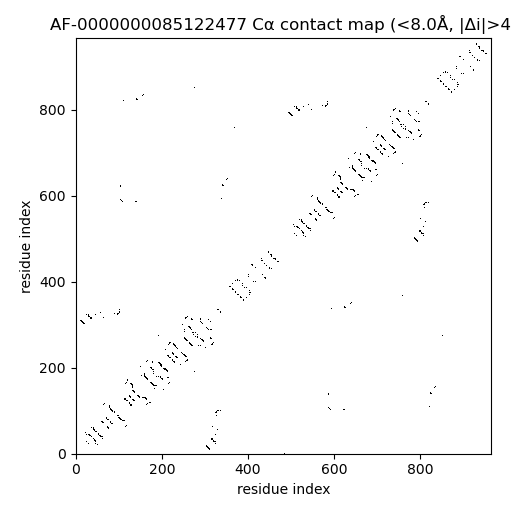9 324 LYS A O 1
ATOM 2601 N N . LYS A 1 325 ? -26.031 2.865 3.443 1 94.75 325 LYS A N 1
ATOM 2602 C CA . LYS A 1 325 ? -25.078 2.062 4.215 1 94.75 325 LYS A CA 1
ATOM 2603 C C . LYS A 1 325 ? -23.859 1.71 3.379 1 94.75 325 LYS A C 1
ATOM 2605 O O . LYS A 1 325 ? -23.969 1.088 2.32 1 94.75 325 LYS A O 1
ATOM 2610 N N . VAL A 1 326 ? -22.734 2.104 3.939 1 95.81 326 VAL A N 1
ATOM 2611 C CA . VAL A 1 326 ? -21.5 1.976 3.174 1 95.81 326 VAL A CA 1
ATOM 2612 C C . VAL A 1 326 ? -20.516 1.081 3.926 1 95.81 326 VAL A C 1
ATOM 2614 O O . VAL A 1 326 ? -20.453 1.1 5.156 1 95.81 326 VAL A O 1
ATOM 2617 N N . GLU A 1 327 ? -19.797 0.249 3.174 1 94.31 327 GLU A N 1
ATOM 2618 C CA . GLU A 1 327 ? -18.625 -0.46 3.691 1 94.31 327 GLU A CA 1
ATOM 2619 C C . GLU A 1 327 ? -17.359 -0.025 2.973 1 94.31 327 GLU A C 1
ATOM 2621 O O . GLU A 1 327 ? -17.406 0.451 1.836 1 94.31 327 GLU A O 1
ATOM 2626 N N . MET A 1 328 ? -16.312 -0.024 3.736 1 94.5 328 MET A N 1
ATOM 2627 C CA . MET A 1 328 ? -14.977 0.179 3.174 1 94.5 328 MET A CA 1
ATOM 2628 C C . MET A 1 328 ? -14.07 -1.019 3.461 1 94.5 328 MET A C 1
ATOM 2630 O O . MET A 1 328 ? -14.102 -1.571 4.562 1 94.5 328 MET A O 1
ATOM 2634 N N . LEU A 1 329 ? -13.32 -1.394 2.484 1 92 329 LEU A N 1
ATOM 2635 C CA . LEU A 1 329 ? -12.406 -2.518 2.674 1 92 329 LEU A CA 1
ATOM 2636 C C . LEU A 1 329 ? -10.969 -2.033 2.828 1 92 329 LEU A C 1
ATOM 2638 O O . LEU A 1 329 ? -10.57 -1.059 2.189 1 92 329 LEU A O 1
ATOM 2642 N N . ASN A 1 330 ? -10.281 -2.777 3.666 1 89.12 330 ASN A N 1
ATOM 2643 C CA . ASN A 1 330 ? -8.844 -2.535 3.787 1 89.12 330 ASN A CA 1
ATOM 2644 C C . ASN A 1 330 ? -8.07 -3.154 2.625 1 89.12 330 ASN A C 1
ATOM 2646 O O . ASN A 1 330 ? -8.562 -4.074 1.969 1 89.12 330 ASN A O 1
ATOM 2650 N N . PHE A 1 331 ? -6.855 -2.74 2.504 1 82.88 331 PHE A N 1
ATOM 2651 C CA . PHE A 1 331 ? -6.027 -3.16 1.381 1 82.88 331 PHE A CA 1
ATOM 2652 C C . PHE A 1 331 ? -5.605 -4.617 1.535 1 82.88 331 PHE A C 1
ATOM 2654 O O . PHE A 1 331 ? -5.371 -5.309 0.542 1 82.88 331 PHE A O 1
ATOM 2661 N N . ASP A 1 332 ? -5.531 -5.129 2.645 1 83.25 332 ASP A N 1
ATOM 2662 C CA . ASP A 1 332 ? -5.008 -6.477 2.846 1 83.25 332 ASP A CA 1
ATOM 2663 C C . ASP A 1 332 ? -6.117 -7.43 3.289 1 83.25 332 ASP A C 1
ATOM 2665 O O . ASP A 1 332 ? -5.84 -8.555 3.709 1 83.25 332 ASP A O 1
ATOM 2669 N N . SER A 1 333 ? -7.332 -7 3.102 1 83.62 333 SER A N 1
ATOM 2670 C CA . SER A 1 333 ? -8.43 -7.863 3.512 1 83.62 333 SER A CA 1
ATOM 2671 C C . SER A 1 333 ? -8.609 -9.031 2.543 1 83.62 333 SER A C 1
ATOM 2673 O O . SER A 1 333 ? -8.188 -8.953 1.388 1 83.62 333 SER A O 1
ATOM 2675 N N . GLU A 1 334 ? -9.211 -10.094 3.041 1 82.5 334 GLU A N 1
ATOM 2676 C CA . GLU A 1 334 ? -9.523 -11.234 2.189 1 82.5 334 GLU A CA 1
ATOM 2677 C C . GLU A 1 334 ? -10.492 -10.844 1.076 1 82.5 334 GLU A C 1
ATOM 2679 O O . GLU A 1 334 ? -10.391 -11.344 -0.046 1 82.5 334 GLU A O 1
ATOM 2684 N N . GLN A 1 335 ? -11.367 -9.961 1.421 1 83.75 335 GLN A N 1
ATOM 2685 C CA . GLN A 1 335 ? -12.336 -9.508 0.436 1 83.75 335 GLN A CA 1
ATOM 2686 C C . GLN A 1 335 ? -11.656 -8.758 -0.705 1 83.75 335 GLN A C 1
ATOM 2688 O O . GLN A 1 335 ? -12.039 -8.906 -1.868 1 83.75 335 GLN A O 1
ATOM 2693 N N . SER A 1 336 ? -10.695 -7.984 -0.319 1 88.25 336 SER A N 1
ATOM 2694 C CA . SER A 1 336 ? -9.984 -7.242 -1.354 1 88.25 336 SER A CA 1
ATOM 2695 C C . SER A 1 336 ? -9.188 -8.18 -2.252 1 88.25 336 SER A C 1
ATOM 2697 O O . SER A 1 336 ? -8.93 -7.859 -3.416 1 88.25 336 SER A O 1
ATOM 2699 N N . LYS A 1 337 ? -8.867 -9.344 -1.765 1 89 337 LYS A N 1
ATOM 2700 C CA . LYS A 1 337 ? -8.094 -10.328 -2.518 1 89 337 LYS A CA 1
ATOM 2701 C C . LYS A 1 337 ? -8.992 -11.141 -3.439 1 89 337 LYS A C 1
ATOM 2703 O O . LYS A 1 337 ? -8.57 -11.555 -4.52 1 89 337 LYS A O 1
ATOM 2708 N N . GLU A 1 338 ? -10.195 -11.297 -3.07 1 86.69 338 GLU A N 1
ATOM 2709 C CA . GLU A 1 338 ? -11.039 -12.273 -3.748 1 86.69 338 GLU A CA 1
ATOM 2710 C C . GLU A 1 338 ? -12.109 -11.586 -4.594 1 86.69 338 GLU A C 1
ATOM 2712 O O . GLU A 1 338 ? -12.93 -12.258 -5.227 1 86.69 338 GLU A O 1
ATOM 2717 N N . ASN A 1 339 ? -12.141 -10.297 -4.59 1 88.5 339 ASN A N 1
ATOM 2718 C CA . ASN A 1 339 ? -13.078 -9.555 -5.43 1 88.5 339 ASN A CA 1
ATOM 2719 C C . ASN A 1 339 ? -12.352 -8.727 -6.488 1 88.5 339 ASN A C 1
ATOM 2721 O O . ASN A 1 339 ? -11.25 -8.227 -6.242 1 88.5 339 ASN A O 1
ATOM 2725 N N . TYR A 1 340 ? -12.969 -8.664 -7.641 1 91.19 340 TYR A N 1
ATOM 2726 C CA . TYR A 1 340 ? -12.32 -8.047 -8.797 1 91.19 340 TYR A CA 1
ATOM 2727 C C . TYR A 1 340 ? -13.242 -7.02 -9.453 1 91.19 340 TYR A C 1
ATOM 2729 O O . TYR A 1 340 ? -14.422 -7.285 -9.664 1 91.19 340 TYR A O 1
ATOM 2737 N N . MET A 1 341 ? -12.703 -5.898 -9.68 1 90.12 341 MET A N 1
ATOM 2738 C CA . MET A 1 341 ? -13.414 -4.895 -10.461 1 90.12 341 MET A CA 1
ATOM 2739 C C . MET A 1 341 ? -13.172 -5.102 -11.953 1 90.12 341 MET A C 1
ATOM 2741 O O . MET A 1 341 ? -12.047 -4.949 -12.43 1 90.12 341 MET A O 1
ATOM 2745 N N . ILE A 1 342 ? -14.234 -5.391 -12.648 1 91.25 342 ILE A N 1
ATOM 2746 C CA . ILE A 1 342 ? -14.133 -5.723 -14.07 1 91.25 342 ILE A CA 1
ATOM 2747 C C . ILE A 1 342 ? -14.992 -4.762 -14.883 1 91.25 342 ILE A C 1
ATOM 2749 O O . ILE A 1 342 ? -16.094 -4.387 -14.461 1 91.25 342 ILE A O 1
ATOM 2753 N N . SER A 1 343 ? -14.523 -4.434 -16.016 1 90.19 343 SER A N 1
ATOM 2754 C CA . SER A 1 343 ? -15.305 -3.586 -16.906 1 90.19 343 SER A CA 1
ATOM 2755 C C . SER A 1 343 ? -16.547 -4.316 -17.406 1 90.19 343 SER A C 1
ATOM 2757 O O . SER A 1 343 ? -16.516 -5.531 -17.609 1 90.19 343 SER A O 1
ATOM 2759 N N . PRO A 1 344 ? -17.578 -3.535 -17.688 1 86 344 PRO A N 1
ATOM 2760 C CA . PRO A 1 344 ? -18.797 -4.152 -18.219 1 86 344 PRO A CA 1
ATOM 2761 C C . PRO A 1 344 ? -18.562 -4.891 -19.531 1 86 344 PRO A C 1
ATOM 2763 O O . PRO A 1 344 ? -19.188 -5.918 -19.797 1 86 344 PRO A O 1
ATOM 2766 N N . GLU A 1 345 ? -17.672 -4.379 -20.266 1 87.31 345 GLU A N 1
ATOM 2767 C CA . GLU A 1 345 ? -17.375 -4.988 -21.562 1 87.31 345 GLU A CA 1
ATOM 2768 C C . GLU A 1 345 ? -16.734 -6.363 -21.406 1 87.31 345 GLU A C 1
ATOM 2770 O O . GLU A 1 345 ? -16.859 -7.223 -22.281 1 87.31 345 GLU A O 1
ATOM 2775 N N . ASP A 1 346 ? -16.141 -6.609 -20.281 1 89.31 346 ASP A N 1
ATOM 2776 C CA . ASP A 1 346 ? -15.406 -7.852 -20.062 1 89.31 346 ASP A CA 1
ATOM 2777 C C . ASP A 1 346 ? -16.219 -8.812 -19.203 1 89.31 346 ASP A C 1
ATOM 2779 O O . ASP A 1 346 ? -15.852 -9.984 -19.062 1 89.31 346 ASP A O 1
ATOM 2783 N N . CYS A 1 347 ? -17.297 -8.414 -18.719 1 84.62 347 CYS A N 1
ATOM 2784 C CA . CYS A 1 347 ? -18.078 -9.195 -17.766 1 84.62 347 CYS A CA 1
ATOM 2785 C C . CYS A 1 347 ? -18.625 -10.461 -18.422 1 84.62 347 CYS A C 1
ATOM 2787 O O . CYS A 1 347 ? -18.781 -11.484 -17.766 1 84.62 347 CYS A O 1
ATOM 2789 N N . GLU A 1 348 ? -18.828 -10.367 -19.688 1 86.25 348 GLU A N 1
ATOM 2790 C CA . GLU A 1 348 ? -19.406 -11.508 -20.375 1 86.25 348 GLU A CA 1
ATOM 2791 C C . GLU A 1 348 ? -18.438 -12.68 -20.438 1 86.25 348 GLU A C 1
ATOM 2793 O O . GLU A 1 348 ? -18.844 -13.844 -20.453 1 86.25 348 GLU A O 1
ATOM 2798 N N . GLN A 1 349 ? -17.25 -12.398 -20.391 1 90.69 349 GLN A N 1
ATOM 2799 C CA . GLN A 1 349 ? -16.25 -13.453 -20.531 1 90.69 349 GLN A CA 1
ATOM 2800 C C . GLN A 1 349 ? -15.766 -13.945 -19.172 1 90.69 349 GLN A C 1
ATOM 2802 O O . GLN A 1 349 ? -15.039 -14.938 -19.078 1 90.69 349 GLN A O 1
ATOM 2807 N N . ILE A 1 350 ? -16.141 -13.312 -18.188 1 90.38 350 ILE A N 1
ATOM 2808 C CA . ILE A 1 350 ? -15.68 -13.664 -16.844 1 90.38 350 ILE A CA 1
ATOM 2809 C C . ILE A 1 350 ? -16.828 -14.227 -16.031 1 90.38 350 ILE A C 1
ATOM 2811 O O . ILE A 1 350 ? -17.922 -13.648 -15.992 1 90.38 350 ILE A O 1
ATOM 2815 N N . LYS A 1 351 ? -16.594 -15.344 -15.477 1 84.62 351 LYS A N 1
ATOM 2816 C CA . LYS A 1 351 ? -17.594 -15.977 -14.633 1 84.62 351 LYS A CA 1
ATOM 2817 C C . LYS A 1 351 ? -16.984 -16.469 -13.328 1 84.62 351 LYS A C 1
ATOM 2819 O O . LYS A 1 351 ? -15.984 -17.188 -13.336 1 84.62 351 LYS A O 1
ATOM 2824 N N . MET A 1 352 ? -17.641 -16.094 -12.258 1 83.25 352 MET A N 1
ATOM 2825 C CA . MET A 1 352 ? -17.188 -16.562 -10.953 1 83.25 352 MET A CA 1
ATOM 2826 C C . MET A 1 352 ? -17.688 -17.984 -10.68 1 83.25 352 MET A C 1
ATOM 2828 O O . MET A 1 352 ? -18.719 -18.391 -11.227 1 83.25 352 MET A O 1
ATOM 2832 N N . PRO A 1 353 ? -16.859 -18.656 -9.844 1 80.25 353 PRO A N 1
ATOM 2833 C CA . PRO A 1 353 ? -17.312 -20.016 -9.547 1 80.25 353 PRO A CA 1
ATOM 2834 C C . PRO A 1 353 ? -18.703 -20.047 -8.922 1 80.25 353 PRO A C 1
ATOM 2836 O O . PRO A 1 353 ? -19.031 -19.203 -8.094 1 80.25 353 PRO A O 1
ATOM 2839 N N . GLU A 1 354 ? -19.453 -20.953 -9.422 1 76.62 354 GLU A N 1
ATOM 2840 C CA . GLU A 1 354 ? -20.844 -21.031 -9.023 1 76.62 354 GLU A CA 1
ATOM 2841 C C . GLU A 1 354 ? -21.047 -22.047 -7.902 1 76.62 354 GLU A C 1
ATOM 2843 O O . GLU A 1 354 ? -21.891 -21.844 -7.02 1 76.62 354 GLU A O 1
ATOM 2848 N N . THR A 1 355 ? -20.156 -23.078 -7.879 1 80.12 355 THR A N 1
ATOM 2849 C CA . THR A 1 355 ? -20.344 -24.141 -6.883 1 80.12 355 THR A CA 1
ATOM 2850 C C . THR A 1 355 ? -19.359 -23.969 -5.727 1 80.12 355 THR A C 1
ATOM 2852 O O . THR A 1 355 ? -18.266 -23.422 -5.906 1 80.12 355 THR A O 1
ATOM 2855 N N . LYS A 1 356 ? -19.797 -24.438 -4.625 1 82.75 356 LYS A N 1
ATOM 2856 C CA . LYS A 1 356 ? -18.938 -24.438 -3.447 1 82.75 356 LYS A CA 1
ATOM 2857 C C . LYS A 1 356 ? -17.672 -25.25 -3.699 1 82.75 356 LYS A C 1
ATOM 2859 O O . LYS A 1 356 ? -16.594 -24.875 -3.225 1 82.75 356 LYS A O 1
ATOM 2864 N N . LEU A 1 357 ? -17.891 -26.25 -4.41 1 83.94 357 LEU A N 1
ATOM 2865 C CA . LEU A 1 357 ? -16.734 -27.094 -4.719 1 83.94 357 LEU A CA 1
ATOM 2866 C C . LEU A 1 357 ? -15.695 -26.312 -5.527 1 83.94 357 LEU A C 1
ATOM 2868 O O . LEU A 1 357 ? -14.5 -26.391 -5.238 1 83.94 357 LEU A O 1
ATOM 2872 N N . GLU A 1 358 ? -16.266 -25.594 -6.457 1 81.06 358 GLU A N 1
ATOM 2873 C CA . GLU A 1 358 ? -15.367 -24.797 -7.289 1 81.06 358 GLU A CA 1
ATOM 2874 C C . GLU A 1 358 ? -14.672 -23.719 -6.469 1 81.06 358 GLU A C 1
ATOM 2876 O O . GLU A 1 358 ? -13.516 -23.375 -6.738 1 81.06 358 GLU A O 1
ATOM 2881 N N . GLN A 1 359 ? -15.312 -23.312 -5.5 1 83.75 359 GLN A N 1
ATOM 2882 C CA . GLN A 1 359 ? -14.789 -22.25 -4.648 1 83.75 359 GLN A CA 1
ATOM 2883 C C . GLN A 1 359 ? -13.773 -22.797 -3.652 1 83.75 359 GLN A C 1
ATOM 2885 O O . GLN A 1 359 ? -12.828 -22.094 -3.279 1 83.75 359 GLN A O 1
ATOM 2890 N N . ALA A 1 360 ? -13.891 -24 -3.309 1 89.06 360 ALA A N 1
ATOM 2891 C CA . ALA A 1 360 ? -13.055 -24.609 -2.277 1 89.06 360 ALA A CA 1
ATOM 2892 C C . ALA A 1 360 ? -11.781 -25.203 -2.881 1 89.06 360 ALA A C 1
ATOM 2894 O O . ALA A 1 360 ? -10.734 -25.234 -2.23 1 89.06 360 ALA A O 1
ATOM 2895 N N . ALA A 1 361 ? -11.875 -25.594 -4.082 1 86.94 361 ALA A N 1
ATOM 2896 C CA . ALA A 1 361 ? -10.828 -26.375 -4.734 1 86.94 361 ALA A CA 1
ATOM 2897 C C . ALA A 1 361 ? -9.492 -25.625 -4.727 1 86.94 361 ALA A C 1
ATOM 2899 O O . ALA A 1 361 ? -8.453 -26.203 -4.398 1 86.94 361 ALA A O 1
ATOM 2900 N N . PRO A 1 362 ? -9.586 -24.359 -5.02 1 82 362 PRO A N 1
ATOM 2901 C CA . PRO A 1 362 ? -8.305 -23.656 -5.016 1 82 362 PRO A CA 1
ATOM 2902 C C . PRO A 1 362 ? -7.645 -23.625 -3.639 1 82 362 PRO A C 1
ATOM 2904 O O . PRO A 1 362 ? -6.418 -23.719 -3.539 1 82 362 PRO A O 1
ATOM 2907 N N . HIS A 1 363 ? -8.336 -23.5 -2.713 1 87.75 363 HIS A N 1
ATOM 2908 C CA . HIS A 1 363 ? -7.793 -23.531 -1.358 1 87.75 363 HIS A CA 1
ATOM 2909 C C . HIS A 1 363 ? -7.219 -24.906 -1.024 1 87.75 363 HIS A C 1
ATOM 2911 O O . HIS A 1 363 ? -6.156 -25 -0.41 1 87.75 363 HIS A O 1
ATOM 2917 N N . PHE A 1 364 ? -7.949 -25.984 -1.423 1 91.31 364 PHE A N 1
ATOM 2918 C CA . PHE A 1 364 ? -7.48 -27.344 -1.194 1 91.31 364 PHE A CA 1
ATOM 2919 C C . PHE A 1 364 ? -6.137 -27.562 -1.877 1 91.31 364 PHE A C 1
ATOM 2921 O O . PHE A 1 364 ? -5.207 -28.109 -1.268 1 91.31 364 PHE A O 1
ATOM 2928 N N . GLU A 1 365 ? -6.082 -27.078 -3.031 1 85.62 365 GLU A N 1
ATOM 2929 C CA . GLU A 1 365 ? -4.863 -27.297 -3.805 1 85.62 365 GLU A CA 1
ATOM 2930 C C . GLU A 1 365 ? -3.691 -26.516 -3.217 1 85.62 365 GLU A C 1
ATOM 2932 O O . GLU A 1 365 ? -2.561 -27 -3.201 1 85.62 365 GLU A O 1
ATOM 2937 N N . LYS A 1 366 ? -3.994 -25.328 -2.854 1 85.69 366 LYS A N 1
ATOM 2938 C CA . LYS A 1 366 ? -2.945 -24.578 -2.174 1 85.69 366 LYS A CA 1
ATOM 2939 C C . LYS A 1 366 ? -2.465 -25.312 -0.923 1 85.69 366 LYS A C 1
ATOM 2941 O O . LYS A 1 366 ? -1.267 -25.328 -0.635 1 85.69 366 LYS A O 1
ATOM 2946 N N . GLY A 1 367 ? -3.357 -25.859 -0.195 1 89.31 367 GLY A N 1
ATOM 2947 C CA . GLY A 1 367 ? -3.002 -26.688 0.951 1 89.31 367 GLY A CA 1
ATOM 2948 C C . GLY A 1 367 ? -2.115 -27.859 0.589 1 89.31 367 GLY A C 1
ATOM 2949 O O . GLY A 1 367 ? -1.151 -28.156 1.299 1 89.31 367 GLY A O 1
ATOM 2950 N N . ILE A 1 368 ? -2.436 -28.422 -0.478 1 87 368 ILE A N 1
ATOM 2951 C CA . ILE A 1 368 ? -1.66 -29.562 -0.947 1 87 368 ILE A CA 1
ATOM 2952 C C . ILE A 1 368 ? -0.238 -29.125 -1.282 1 87 368 ILE A C 1
ATOM 2954 O O . ILE A 1 368 ? 0.729 -29.812 -0.929 1 87 368 ILE A O 1
ATOM 2958 N N . ASP A 1 369 ? -0.189 -28.016 -1.888 1 78.88 369 ASP A N 1
ATOM 2959 C CA . ASP A 1 369 ? 1.125 -27.484 -2.238 1 78.88 369 ASP A CA 1
ATOM 2960 C C . ASP A 1 369 ? 1.961 -27.219 -0.988 1 78.88 369 ASP A C 1
ATOM 2962 O O . ASP A 1 369 ? 3.121 -27.625 -0.913 1 78.88 369 ASP A O 1
ATOM 2966 N N . LEU A 1 370 ? 1.354 -26.625 -0.075 1 83.25 370 LEU A N 1
ATOM 2967 C CA . LEU A 1 370 ? 2.037 -26.328 1.178 1 83.25 370 LEU A CA 1
ATOM 2968 C C . LEU A 1 370 ? 2.412 -27.609 1.913 1 83.25 370 LEU A C 1
ATOM 2970 O O . LEU A 1 370 ? 3.51 -27.719 2.467 1 83.25 370 LEU A O 1
ATOM 2974 N N . PHE A 1 371 ? 1.529 -28.547 1.915 1 85.25 371 PHE A N 1
ATOM 2975 C CA . PHE A 1 371 ? 1.76 -29.844 2.521 1 85.25 371 PHE A CA 1
ATOM 2976 C C . PHE A 1 371 ? 2.992 -30.516 1.92 1 85.25 371 PHE A C 1
ATOM 2978 O O . PHE A 1 371 ? 3.861 -31 2.648 1 85.25 371 PHE A O 1
ATOM 2985 N N . ASN A 1 372 ? 3.041 -30.375 0.733 1 75.88 372 ASN A N 1
ATOM 2986 C CA . ASN A 1 372 ? 4.145 -31 0.007 1 75.88 372 ASN A CA 1
ATOM 2987 C C . ASN A 1 372 ? 5.453 -30.25 0.231 1 75.88 372 ASN A C 1
ATOM 2989 O O . ASN A 1 372 ? 6.535 -30.828 0.107 1 75.88 372 ASN A O 1
ATOM 2993 N N . GLU A 1 373 ? 5.316 -29.062 0.586 1 72.19 373 GLU A N 1
ATOM 2994 C CA . GLU A 1 373 ? 6.48 -28.25 0.925 1 72.19 373 GLU A CA 1
ATOM 2995 C C . GLU A 1 373 ? 6.844 -28.391 2.4 1 72.19 373 GLU A C 1
ATOM 2997 O O . GLU A 1 373 ? 7.711 -27.672 2.904 1 72.19 373 GLU A O 1
ATOM 3002 N N . ASN A 1 374 ? 6.168 -29.188 2.998 1 77.31 374 ASN A N 1
ATOM 3003 C CA . ASN A 1 374 ? 6.355 -29.5 4.414 1 77.31 374 ASN A CA 1
ATOM 3004 C C . ASN A 1 374 ? 5.984 -28.312 5.297 1 77.31 374 ASN A C 1
ATOM 3006 O O . ASN A 1 374 ? 6.512 -28.172 6.402 1 77.31 374 ASN A O 1
ATOM 3010 N N . LYS A 1 375 ? 5.273 -27.484 4.723 1 82.19 375 LYS A N 1
ATOM 3011 C CA . LYS A 1 375 ? 4.664 -26.422 5.504 1 82.19 375 LYS A CA 1
ATOM 3012 C C . LYS A 1 375 ? 3.289 -26.828 6.023 1 82.19 375 LYS A C 1
ATOM 3014 O O . LYS A 1 375 ? 2.281 -26.203 5.688 1 82.19 375 LYS A O 1
ATOM 3019 N N . LYS A 1 376 ? 3.322 -27.703 6.902 1 90.56 376 LYS A N 1
ATOM 3020 C CA . LYS A 1 376 ? 2.119 -28.422 7.309 1 90.56 376 LYS A CA 1
ATOM 3021 C C . LYS A 1 376 ? 1.155 -27.5 8.055 1 90.56 376 LYS A C 1
ATOM 3023 O O . LYS A 1 376 ? -0.06 -27.594 7.867 1 90.56 376 LYS A O 1
ATOM 3028 N N . GLU A 1 377 ? 1.75 -26.641 8.875 1 91.12 377 GLU A N 1
ATOM 3029 C CA . GLU A 1 377 ? 0.88 -25.719 9.602 1 91.12 377 GLU A CA 1
ATOM 3030 C C . GLU A 1 377 ? 0.103 -24.812 8.648 1 91.12 377 GLU A C 1
ATOM 3032 O O . GLU A 1 377 ? -1.103 -24.625 8.812 1 91.12 377 GLU A O 1
ATOM 3037 N N . GLU A 1 378 ? 0.796 -24.391 7.684 1 89.31 378 GLU A N 1
ATOM 3038 C CA . GLU A 1 378 ? 0.148 -23.531 6.691 1 89.31 378 GLU A CA 1
ATOM 3039 C C . GLU A 1 378 ? -0.846 -24.328 5.848 1 89.31 378 GLU A C 1
ATOM 3041 O O . GLU A 1 378 ? -1.906 -23.812 5.484 1 89.31 378 GLU A O 1
ATOM 3046 N N . ALA A 1 379 ? -0.483 -25.5 5.555 1 93 379 ALA A N 1
ATOM 3047 C CA . ALA A 1 379 ? -1.378 -26.375 4.789 1 93 379 ALA A CA 1
ATOM 3048 C C . ALA A 1 379 ? -2.717 -26.547 5.504 1 93 379 ALA A C 1
ATOM 3050 O O . ALA A 1 379 ? -3.775 -26.469 4.875 1 93 379 ALA A O 1
ATOM 3051 N N . ILE A 1 380 ? -2.625 -26.703 6.758 1 93.94 380 ILE A N 1
ATOM 3052 C CA . ILE A 1 380 ? -3.822 -26.922 7.562 1 93.94 380 ILE A CA 1
ATOM 3053 C C . ILE A 1 380 ? -4.738 -25.703 7.461 1 93.94 380 ILE A C 1
ATOM 3055 O O . ILE A 1 380 ? -5.961 -25.844 7.367 1 93.94 380 ILE A O 1
ATOM 3059 N N . ILE A 1 381 ? -4.145 -24.547 7.43 1 91.94 381 ILE A N 1
ATOM 3060 C CA . ILE A 1 381 ? -4.922 -23.312 7.305 1 91.94 381 ILE A CA 1
ATOM 3061 C C . ILE A 1 381 ? -5.742 -23.359 6.02 1 91.94 381 ILE A C 1
ATOM 3063 O O . ILE A 1 381 ? -6.934 -23.031 6.023 1 91.94 381 ILE A O 1
ATOM 3067 N N . TYR A 1 382 ? -5.16 -23.766 4.996 1 92.31 382 TYR A N 1
ATOM 3068 C CA . TYR A 1 382 ? -5.84 -23.766 3.707 1 92.31 382 TYR A CA 1
ATOM 3069 C C . TYR A 1 382 ? -6.836 -24.922 3.613 1 92.31 382 TYR A C 1
ATOM 3071 O O . TYR A 1 382 ? -7.891 -24.781 2.984 1 92.31 382 TYR A O 1
ATOM 3079 N N . PHE A 1 383 ? -6.543 -26.031 4.227 1 94.62 383 PHE A N 1
ATOM 3080 C CA . PHE A 1 383 ? -7.523 -27.109 4.273 1 94.62 383 PHE A CA 1
ATOM 3081 C C . PHE A 1 383 ? -8.766 -26.672 5.043 1 94.62 383 PHE A C 1
ATOM 3083 O O . PHE A 1 383 ? -9.891 -26.969 4.641 1 94.62 383 PHE A O 1
ATOM 3090 N N . LYS A 1 384 ? -8.516 -25.969 6.078 1 93.31 384 LYS A N 1
ATOM 3091 C CA . LYS A 1 384 ? -9.633 -25.453 6.863 1 93.31 384 LYS A CA 1
ATOM 3092 C C . LYS A 1 384 ? -10.469 -24.469 6.051 1 93.31 384 LYS A C 1
ATOM 3094 O O . LYS A 1 384 ? -11.703 -24.484 6.133 1 93.31 384 LYS A O 1
ATOM 3099 N N . LYS A 1 385 ? -9.812 -23.688 5.309 1 90.81 385 LYS A N 1
ATOM 3100 C CA . LYS A 1 385 ? -10.531 -22.75 4.461 1 90.81 385 LYS A CA 1
ATOM 3101 C C . LYS A 1 385 ? -11.398 -23.469 3.443 1 90.81 385 LYS A C 1
ATOM 3103 O O . LYS A 1 385 ? -12.539 -23.078 3.193 1 90.81 385 LYS A O 1
ATOM 3108 N N . ALA A 1 386 ? -10.852 -24.469 2.838 1 92.75 386 ALA A N 1
ATOM 3109 C CA . ALA A 1 386 ? -11.625 -25.266 1.894 1 92.75 386 ALA A CA 1
ATOM 3110 C C . ALA A 1 386 ? -12.852 -25.875 2.564 1 92.75 386 ALA A C 1
ATOM 3112 O O . ALA A 1 386 ? -13.945 -25.875 1.993 1 92.75 386 ALA A O 1
ATOM 3113 N N . LEU A 1 387 ? -12.68 -26.266 3.766 1 91.56 387 LEU A N 1
ATOM 3114 C CA . LEU A 1 387 ? -13.742 -26.938 4.496 1 91.56 387 LEU A CA 1
ATOM 3115 C C . LEU A 1 387 ? -14.797 -25.938 4.969 1 91.56 387 LEU A C 1
ATOM 3117 O O . LEU A 1 387 ? -15.961 -26.297 5.137 1 91.56 387 LEU A O 1
ATOM 3121 N N . GLU A 1 388 ? -14.352 -24.719 5.195 1 89.62 388 GLU A N 1
ATOM 3122 C CA . GLU A 1 388 ? -15.297 -23.672 5.535 1 89.62 388 GLU A CA 1
ATOM 3123 C C . GLU A 1 388 ? -16.234 -23.375 4.367 1 89.62 388 GLU A C 1
ATOM 3125 O O . GLU A 1 388 ? -17.406 -23.031 4.574 1 89.62 388 GLU A O 1
ATOM 3130 N N . ILE A 1 389 ? -15.719 -23.531 3.242 1 86.81 389 ILE A N 1
ATOM 3131 C CA . ILE A 1 389 ? -16.5 -23.281 2.039 1 86.81 389 ILE A CA 1
ATOM 3132 C C . ILE A 1 389 ? -17.375 -24.484 1.713 1 86.81 389 ILE A C 1
ATOM 3134 O O . ILE A 1 389 ? -18.562 -24.344 1.46 1 86.81 389 ILE A O 1
ATOM 3138 N N . GLN A 1 390 ? -16.672 -25.656 1.729 1 90.56 390 GLN A N 1
ATOM 3139 C CA . GLN A 1 390 ? -17.359 -26.922 1.511 1 90.56 390 GLN A CA 1
ATOM 3140 C C . GLN A 1 390 ? -17.062 -27.906 2.645 1 90.56 390 GLN A C 1
ATOM 3142 O O . GLN A 1 390 ? -16.078 -28.641 2.596 1 90.56 390 GLN A O 1
ATOM 3147 N N . SER A 1 391 ? -17.953 -27.984 3.473 1 89.38 391 SER A N 1
ATOM 3148 C CA . SER A 1 391 ? -17.75 -28.719 4.723 1 89.38 391 SER A CA 1
ATOM 3149 C C . SER A 1 391 ? -17.562 -30.203 4.465 1 89.38 391 SER A C 1
ATOM 3151 O O . SER A 1 391 ? -16.891 -30.891 5.246 1 89.38 391 SER A O 1
ATOM 3153 N N . ASP A 1 392 ? -18.109 -30.703 3.4 1 88.81 392 ASP A N 1
ATOM 3154 C CA . ASP A 1 392 ? -18.016 -32.125 3.121 1 88.81 392 ASP A CA 1
ATOM 3155 C C . ASP A 1 392 ? -16.953 -32.406 2.055 1 88.81 392 ASP A C 1
ATOM 3157 O O . ASP A 1 392 ? -17.109 -33.344 1.247 1 88.81 392 ASP A O 1
ATOM 3161 N N . TYR A 1 393 ? -15.969 -31.562 2.031 1 91 393 TYR A N 1
ATOM 3162 C CA . TYR A 1 393 ? -14.852 -31.766 1.109 1 91 393 TYR A CA 1
ATOM 3163 C C . TYR A 1 393 ? -13.875 -32.812 1.644 1 91 393 TYR A C 1
ATOM 3165 O O . TYR A 1 393 ? -12.82 -32.469 2.186 1 91 393 TYR A O 1
ATOM 3173 N N . LEU A 1 394 ? -14.102 -34.031 1.421 1 91.31 394 LEU A N 1
ATOM 3174 C CA . LEU A 1 394 ? -13.438 -35.156 2.061 1 91.31 394 LEU A CA 1
ATOM 3175 C C . LEU A 1 394 ? -11.938 -35.125 1.8 1 91.31 394 LEU A C 1
ATOM 3177 O O . LEU A 1 394 ? -11.133 -35.312 2.719 1 91.31 394 LEU A O 1
ATOM 3181 N N . PRO A 1 395 ? -11.57 -34.844 0.559 1 91.56 395 PRO A N 1
ATOM 3182 C CA . PRO A 1 395 ? -10.125 -34.781 0.331 1 91.56 395 PRO A CA 1
ATOM 3183 C C . PRO A 1 395 ? -9.422 -33.781 1.258 1 91.56 395 PRO A C 1
ATOM 3185 O O . PRO A 1 395 ? -8.336 -34.062 1.767 1 91.56 395 PRO A O 1
ATOM 3188 N N . ALA A 1 396 ? -10.016 -32.688 1.451 1 93.94 396 ALA A N 1
ATOM 3189 C CA . ALA A 1 396 ? -9.438 -31.688 2.357 1 93.94 396 ALA A CA 1
ATOM 3190 C C . ALA A 1 396 ? -9.391 -32.219 3.787 1 93.94 396 ALA A C 1
ATOM 3192 O O . ALA A 1 396 ? -8.406 -32 4.5 1 93.94 396 ALA A O 1
ATOM 3193 N N . THR A 1 397 ? -10.398 -32.906 4.148 1 93.38 397 THR A N 1
ATOM 3194 C CA . THR A 1 397 ? -10.469 -33.5 5.484 1 93.38 397 THR A CA 1
ATOM 3195 C C . THR A 1 397 ? -9.344 -34.5 5.703 1 93.38 397 THR A C 1
ATOM 3197 O O . THR A 1 397 ? -8.648 -34.438 6.723 1 93.38 397 THR A O 1
ATOM 3200 N N . PHE A 1 398 ? -9.141 -35.375 4.797 1 92.88 398 PHE A N 1
ATOM 3201 C CA . PHE A 1 398 ? -8.141 -36.406 4.922 1 92.88 398 PHE A CA 1
ATOM 3202 C C . PHE A 1 398 ? -6.734 -35.812 4.961 1 92.88 398 PHE A C 1
ATOM 3204 O O . PHE A 1 398 ? -5.918 -36.219 5.801 1 92.88 398 PHE A O 1
ATOM 3211 N N . ASN A 1 399 ? -6.531 -34.875 4.086 1 93.44 399 ASN A N 1
ATOM 3212 C CA . ASN A 1 399 ? -5.199 -34.281 4.035 1 93.44 399 ASN A CA 1
ATOM 3213 C C . ASN A 1 399 ? -4.922 -33.438 5.273 1 93.44 399 ASN A C 1
ATOM 3215 O O . ASN A 1 399 ? -3.785 -33.375 5.746 1 93.44 399 ASN A O 1
ATOM 3219 N N . MET A 1 400 ? -5.918 -32.844 5.75 1 94.38 400 MET A N 1
ATOM 3220 C CA . MET A 1 400 ? -5.766 -32.094 7 1 94.38 400 MET A CA 1
ATOM 3221 C C . MET A 1 400 ? -5.398 -33.031 8.148 1 94.38 400 MET A C 1
ATOM 3223 O O . MET A 1 400 ? -4.516 -32.719 8.945 1 94.38 400 MET A O 1
ATOM 3227 N N . ALA A 1 401 ? -6.07 -34.156 8.203 1 94.06 401 ALA A N 1
ATOM 3228 C CA . ALA A 1 401 ? -5.809 -35.156 9.258 1 94.06 401 ALA A CA 1
ATOM 3229 C C . ALA A 1 401 ? -4.383 -35.688 9.156 1 94.06 401 ALA A C 1
ATOM 3231 O O . ALA A 1 401 ? -3.701 -35.844 10.18 1 94.06 401 ALA A O 1
ATOM 3232 N N . ILE A 1 402 ? -3.982 -35.906 8.023 1 92.38 402 ILE A N 1
ATOM 3233 C CA . ILE A 1 402 ? -2.631 -36.406 7.809 1 92.38 402 ILE A CA 1
ATOM 3234 C C . ILE A 1 402 ? -1.611 -35.344 8.227 1 92.38 402 ILE A C 1
ATOM 3236 O O . ILE A 1 402 ? -0.607 -35.688 8.867 1 92.38 402 ILE A O 1
ATOM 3240 N N . ALA A 1 403 ? -1.894 -34.125 7.832 1 94.19 403 ALA A N 1
ATOM 3241 C CA . ALA A 1 403 ? -1.004 -33.031 8.227 1 94.19 403 ALA A CA 1
ATOM 3242 C C . ALA A 1 403 ? -0.918 -32.938 9.75 1 94.19 403 ALA A C 1
ATOM 3244 O O . ALA A 1 403 ? 0.169 -32.75 10.305 1 94.19 403 ALA A O 1
ATOM 3245 N N . LEU A 1 404 ? -2.002 -33.062 10.406 1 94.25 404 LEU A N 1
ATOM 3246 C CA . LEU A 1 404 ? -2.041 -33.031 11.867 1 94.25 404 LEU A CA 1
ATOM 3247 C C . LEU A 1 404 ? -1.237 -34.188 12.461 1 94.25 404 LEU A C 1
ATOM 3249 O O . LEU A 1 404 ? -0.477 -34 13.406 1 94.25 404 LEU A O 1
ATOM 3253 N N . GLY A 1 405 ? -1.364 -35.312 11.906 1 91.81 405 GLY A N 1
ATOM 3254 C CA . GLY A 1 405 ? -0.592 -36.469 12.336 1 91.81 405 GLY A CA 1
ATOM 3255 C C . GLY A 1 405 ? 0.906 -36.25 12.195 1 91.81 405 GLY A C 1
ATOM 3256 O O . GLY A 1 405 ? 1.67 -36.625 13.094 1 91.81 405 GLY A O 1
ATOM 3257 N N . ASP A 1 406 ? 1.207 -35.656 11.094 1 91.75 406 ASP A N 1
ATOM 3258 C CA . ASP A 1 406 ? 2.619 -35.406 10.844 1 91.75 406 ASP A CA 1
ATOM 3259 C C . ASP A 1 406 ? 3.176 -34.406 11.867 1 91.75 406 ASP A C 1
ATOM 3261 O O . ASP A 1 406 ? 4.363 -34.438 12.195 1 91.75 406 ASP A O 1
ATOM 3265 N N . LEU A 1 407 ? 2.316 -33.594 12.406 1 92.94 407 LEU A N 1
ATOM 3266 C CA . LEU A 1 407 ? 2.723 -32.562 13.367 1 92.94 407 LEU A CA 1
ATOM 3267 C C . LEU A 1 407 ? 2.607 -33.094 14.797 1 92.94 407 LEU A C 1
ATOM 3269 O O . LEU A 1 407 ? 2.869 -32.375 15.758 1 92.94 407 LEU A O 1
ATOM 3273 N N . GLY A 1 408 ? 2.107 -34.375 14.938 1 92.81 408 GLY A N 1
ATOM 3274 C CA . GLY A 1 408 ? 1.983 -35 16.234 1 92.81 408 GLY A CA 1
ATOM 3275 C C . GLY A 1 408 ? 0.7 -34.625 16.953 1 92.81 408 GLY A C 1
ATOM 3276 O O . GLY A 1 408 ? 0.53 -34.938 18.141 1 92.81 408 GLY A O 1
ATOM 3277 N N . ARG A 1 409 ? -0.075 -33.906 16.328 1 94.62 409 ARG A N 1
ATOM 3278 C CA . ARG A 1 409 ? -1.373 -33.531 16.891 1 94.62 409 ARG A CA 1
ATOM 3279 C C . ARG A 1 409 ? -2.389 -34.656 16.672 1 94.62 409 ARG A C 1
ATOM 3281 O O . ARG A 1 409 ? -3.416 -34.438 16.016 1 94.62 409 ARG A O 1
ATOM 3288 N N . TYR A 1 410 ? -2.191 -35.75 17.266 1 94.06 410 TYR A N 1
ATOM 3289 C CA . TYR A 1 410 ? -2.883 -37 16.984 1 94.06 410 TYR A CA 1
ATOM 3290 C C . TYR A 1 410 ? -4.332 -36.938 17.453 1 94.06 410 TYR A C 1
ATOM 3292 O O . TYR A 1 410 ? -5.234 -37.438 16.75 1 94.06 410 TYR A O 1
ATOM 3300 N N . ASP A 1 411 ? -4.547 -36.312 18.5 1 94 411 ASP A N 1
ATOM 3301 C CA . ASP A 1 411 ? -5.898 -36.25 19.062 1 94 411 ASP A CA 1
ATOM 3302 C C . ASP A 1 411 ? -6.836 -35.469 18.141 1 94 411 ASP A C 1
ATOM 3304 O O . ASP A 1 411 ? -7.973 -35.875 17.906 1 94 411 ASP A O 1
ATOM 3308 N N . GLU A 1 412 ? -6.359 -34.375 17.688 1 94.88 412 GLU A N 1
ATOM 3309 C CA . GLU A 1 412 ? -7.152 -33.594 16.766 1 94.88 412 GLU A CA 1
ATOM 3310 C C . GLU A 1 412 ? -7.453 -34.375 15.484 1 94.88 412 GLU A C 1
ATOM 3312 O O . GLU A 1 412 ? -8.578 -34.344 14.977 1 94.88 412 GLU A O 1
ATOM 3317 N N . ALA A 1 413 ? -6.461 -35.062 14.984 1 95.25 413 ALA A N 1
ATOM 3318 C CA . ALA A 1 413 ? -6.605 -35.844 13.758 1 95.25 413 ALA A CA 1
ATOM 3319 C C . ALA A 1 413 ? -7.625 -36.969 13.938 1 95.25 413 ALA A C 1
ATOM 3321 O O . ALA A 1 413 ? -8.477 -37.188 13.07 1 95.25 413 ALA A O 1
ATOM 3322 N N . GLU A 1 414 ? -7.582 -37.562 15.062 1 94.06 414 GLU A N 1
ATOM 3323 C CA . GLU A 1 414 ? -8.508 -38.656 15.367 1 94.06 414 GLU A CA 1
ATOM 3324 C C . GLU A 1 414 ? -9.945 -38.156 15.43 1 94.06 414 GLU A C 1
ATOM 3326 O O . GLU A 1 414 ? -10.852 -38.781 14.875 1 94.06 414 GLU A O 1
ATOM 3331 N N . GLU A 1 415 ? -10.07 -37.125 16.109 1 93.88 415 GLU A N 1
ATOM 3332 C CA . GLU A 1 415 ? -11.406 -36.562 16.266 1 93.88 415 GLU A CA 1
ATOM 3333 C C . GLU A 1 415 ? -12.039 -36.25 14.914 1 93.88 415 GLU A C 1
ATOM 3335 O O . GLU A 1 415 ? -13.211 -36.562 14.68 1 93.88 415 GLU A O 1
ATOM 3340 N N . ILE A 1 416 ? -11.297 -35.688 14.023 1 93.44 416 ILE A N 1
ATOM 3341 C CA . ILE A 1 416 ? -11.766 -35.312 12.695 1 93.44 416 ILE A CA 1
ATOM 3342 C C . ILE A 1 416 ? -12.18 -36.562 11.922 1 93.44 416 ILE A C 1
ATOM 3344 O O . ILE A 1 416 ? -13.258 -36.594 11.312 1 93.44 416 ILE A O 1
ATOM 3348 N N . LEU A 1 417 ? -11.445 -37.562 11.969 1 93.81 417 LEU A N 1
ATOM 3349 C CA . LEU A 1 417 ? -11.672 -38.781 11.18 1 93.81 417 LEU A CA 1
ATOM 3350 C C . LEU A 1 417 ? -12.805 -39.594 11.773 1 93.81 417 LEU A C 1
ATOM 3352 O O . LEU A 1 417 ? -13.586 -40.219 11.039 1 93.81 417 LEU A O 1
ATOM 3356 N N . TYR A 1 418 ? -12.914 -39.531 13.047 1 92.94 418 TYR A N 1
ATOM 3357 C CA . TYR A 1 418 ? -14.023 -40.25 13.68 1 92.94 418 TYR A CA 1
ATOM 3358 C C . TYR A 1 418 ? -15.359 -39.594 13.32 1 92.94 418 TYR A C 1
ATOM 3360 O O . TYR A 1 418 ? -16.375 -40.281 13.172 1 92.94 418 TYR A O 1
ATOM 3368 N N . ASN A 1 419 ? -15.32 -38.344 13.234 1 92.25 419 ASN A N 1
ATOM 3369 C CA . ASN A 1 419 ? -16.547 -37.656 12.805 1 92.25 419 ASN A CA 1
ATOM 3370 C C . ASN A 1 419 ? -16.953 -38.094 11.398 1 92.25 419 ASN A C 1
ATOM 3372 O O . ASN A 1 419 ? -18.141 -38.219 11.102 1 92.25 419 ASN A O 1
ATOM 3376 N N . VAL A 1 420 ? -16.016 -38.281 10.547 1 92.44 420 VAL A N 1
ATOM 3377 C CA . VAL A 1 420 ? -16.297 -38.75 9.188 1 92.44 420 VAL A CA 1
ATOM 3378 C C . VAL A 1 420 ? -16.891 -40.156 9.227 1 92.44 420 VAL A C 1
ATOM 3380 O O . VAL A 1 420 ? -17.875 -40.438 8.547 1 92.44 420 VAL A O 1
ATOM 3383 N N . ILE A 1 421 ? -16.391 -40.969 10.039 1 91.25 421 ILE A N 1
ATOM 3384 C CA . ILE A 1 421 ? -16.812 -42.375 10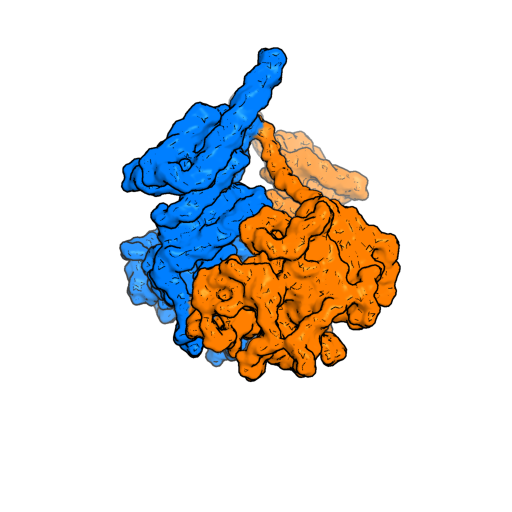.141 1 91.25 421 ILE A CA 1
ATOM 3385 C C . ILE A 1 421 ? -18.219 -42.438 10.734 1 91.25 421 ILE A C 1
ATOM 3387 O O . ILE A 1 421 ? -19.031 -43.25 10.297 1 91.25 421 ILE A O 1
ATOM 3391 N N . LYS A 1 422 ? -18.406 -41.594 11.656 1 91.94 422 LYS A N 1
ATOM 3392 C CA . LYS A 1 422 ? -19.734 -41.531 12.266 1 91.94 422 LYS A CA 1
ATOM 3393 C C . LYS A 1 422 ? -20.797 -41.188 11.227 1 91.94 422 LYS A C 1
ATOM 3395 O O . LYS A 1 422 ? -21.922 -41.719 11.297 1 91.94 422 LYS A O 1
ATOM 3400 N N . ASN A 1 423 ? -20.469 -40.438 10.344 1 91.81 423 ASN A N 1
ATOM 3401 C CA . ASN A 1 423 ? -21.406 -40.031 9.312 1 91.81 423 ASN A CA 1
ATOM 3402 C C . ASN A 1 423 ? -21.547 -41.062 8.211 1 91.81 423 ASN A C 1
ATOM 3404 O O . ASN A 1 423 ? -22.625 -41.25 7.648 1 91.81 423 ASN A O 1
ATOM 3408 N N . ASP A 1 424 ? -20.438 -41.688 7.832 1 92.19 424 ASP A N 1
ATOM 3409 C CA . ASP A 1 424 ? -20.406 -42.75 6.82 1 92.19 424 ASP A CA 1
ATOM 3410 C C . ASP A 1 424 ? -19.266 -43.719 7.09 1 92.19 424 ASP A C 1
ATOM 3412 O O . ASP A 1 424 ? -18.109 -43.438 6.766 1 92.19 424 ASP A O 1
ATOM 3416 N N . ALA A 1 425 ? -19.594 -44.844 7.438 1 91.25 425 ALA A N 1
ATOM 3417 C CA . ALA A 1 425 ? -18.625 -45.812 7.875 1 91.25 425 ALA A CA 1
ATOM 3418 C C . ALA A 1 425 ? -18.078 -46.625 6.688 1 91.25 425 ALA A C 1
ATOM 3420 O O . ALA A 1 425 ? -17.219 -47.469 6.852 1 91.25 425 ALA A O 1
ATOM 3421 N N . SER A 1 426 ? -18.5 -46.312 5.547 1 91.56 426 SER A N 1
ATOM 3422 C CA . SER A 1 426 ? -18.094 -47.094 4.387 1 91.56 426 SER A CA 1
ATOM 3423 C C . SER A 1 426 ? -16.922 -46.438 3.66 1 91.56 426 SER A C 1
ATOM 3425 O O . SER A 1 426 ? -16.406 -47 2.691 1 91.56 426 SER A O 1
ATOM 3427 N N . ILE A 1 427 ? -16.484 -45.312 4.156 1 92.12 427 ILE A N 1
ATOM 3428 C CA . ILE A 1 427 ? -15.438 -44.562 3.473 1 92.12 427 ILE A CA 1
ATOM 3429 C C . ILE A 1 427 ? -14.078 -45.156 3.828 1 92.12 427 ILE A C 1
ATOM 3431 O O . ILE A 1 427 ? -13.57 -44.938 4.934 1 92.12 427 ILE A O 1
ATOM 3435 N N . LEU A 1 428 ? -13.383 -45.781 2.936 1 92.25 428 LEU A N 1
ATOM 3436 C CA . LEU A 1 428 ? -12.148 -46.531 3.16 1 92.25 428 LEU A CA 1
ATOM 3437 C C . LEU A 1 428 ? -11.016 -45.594 3.566 1 92.25 428 LEU A C 1
ATOM 3439 O O . LEU A 1 428 ? -10.172 -45.938 4.398 1 92.25 428 LEU A O 1
ATOM 3443 N N . GLN A 1 429 ? -11.023 -44.406 2.959 1 92.44 429 GLN A N 1
ATOM 3444 C CA . GLN A 1 429 ? -9.93 -43.438 3.172 1 92.44 429 GLN A CA 1
ATOM 3445 C C . GLN A 1 429 ? -9.852 -43.031 4.633 1 92.44 429 GLN A C 1
ATOM 3447 O O . GLN A 1 429 ? -8.781 -42.656 5.121 1 92.44 429 GLN A O 1
ATOM 3452 N N . SER A 1 430 ? -10.922 -43.062 5.344 1 93.19 430 SER A N 1
ATOM 3453 C CA . SER A 1 430 ? -10.938 -42.719 6.758 1 93.19 430 SER A CA 1
ATOM 3454 C C . SER A 1 430 ? -10.094 -43.688 7.574 1 93.19 430 SER A C 1
ATOM 3456 O O . SER A 1 430 ? -9.289 -43.281 8.414 1 93.19 430 SER A O 1
ATOM 3458 N N . TYR A 1 431 ? -10.211 -44.844 7.215 1 93.56 431 TYR A N 1
ATOM 3459 C CA . TYR A 1 431 ? -9.469 -45.875 7.926 1 93.56 431 TYR A CA 1
ATOM 3460 C C . TYR A 1 431 ? -7.996 -45.875 7.516 1 93.56 431 TYR A C 1
ATOM 3462 O O . TYR A 1 431 ? -7.117 -46.156 8.336 1 93.56 431 TYR A O 1
ATOM 3470 N N . GLU A 1 432 ? -7.773 -45.625 6.297 1 93.31 432 GLU A N 1
ATOM 3471 C CA . GLU A 1 432 ? -6.398 -45.5 5.836 1 93.31 432 GLU A CA 1
ATOM 3472 C C . GLU A 1 432 ? -5.676 -44.375 6.598 1 93.31 432 GLU A C 1
ATOM 3474 O O . GLU A 1 432 ? -4.555 -44.562 7.066 1 93.31 432 GLU A O 1
ATOM 3479 N N . SER A 1 433 ? -6.316 -43.281 6.738 1 93.88 433 SER A N 1
ATOM 3480 C CA . SER A 1 433 ? -5.73 -42.125 7.418 1 93.88 433 SER A CA 1
ATOM 3481 C C . SER A 1 433 ? -5.543 -42.406 8.906 1 93.88 433 SER A C 1
ATOM 3483 O O . SER A 1 433 ? -4.508 -42.031 9.477 1 93.88 433 SER A O 1
ATOM 3485 N N . LEU A 1 434 ? -6.5 -43.031 9.461 1 93.62 434 LEU A N 1
ATOM 3486 C CA . LEU A 1 434 ? -6.375 -43.375 10.867 1 93.62 434 LEU A CA 1
ATOM 3487 C C . LEU A 1 434 ? -5.223 -44.375 11.078 1 93.62 434 LEU A C 1
ATOM 3489 O O . LEU A 1 434 ? -4.453 -44.219 12.039 1 93.62 434 LEU A O 1
ATOM 3493 N N . GLY A 1 435 ? -5.191 -45.344 10.195 1 93.19 435 GLY A N 1
ATOM 3494 C CA . GLY A 1 435 ? -4.082 -46.281 10.266 1 93.19 435 GLY A CA 1
ATOM 3495 C C . GLY A 1 435 ? -2.725 -45.625 10.211 1 93.19 435 GLY A C 1
ATOM 3496 O O . GLY A 1 435 ? -1.833 -45.938 11 1 93.19 435 GLY A O 1
ATOM 3497 N N . PHE A 1 436 ? -2.605 -44.719 9.32 1 91.31 436 PHE A N 1
ATOM 3498 C CA . PHE A 1 436 ? -1.367 -43.969 9.172 1 91.31 436 PHE A CA 1
ATOM 3499 C C . PHE A 1 436 ? -1.063 -43.188 10.438 1 91.31 436 PHE A C 1
ATOM 3501 O O . PHE A 1 436 ? 0.079 -43.156 10.898 1 91.31 436 PHE A O 1
ATOM 3508 N N . ILE A 1 437 ? -1.997 -42.531 11 1 92.62 437 ILE A N 1
ATOM 3509 C CA . ILE A 1 437 ? -1.833 -41.656 12.172 1 92.62 437 ILE A CA 1
ATOM 3510 C C . ILE A 1 437 ? -1.425 -42.5 13.375 1 92.62 437 ILE A C 1
ATOM 3512 O O . ILE A 1 437 ? -0.517 -42.156 14.125 1 92.62 437 ILE A O 1
ATOM 3516 N N . TYR A 1 438 ? -1.992 -43.625 13.508 1 92.56 438 TYR A N 1
ATOM 3517 C CA . TYR A 1 438 ? -1.647 -44.531 14.617 1 92.56 438 TYR A CA 1
ATOM 3518 C C . TYR A 1 438 ? -0.252 -45.094 14.43 1 92.56 438 TYR A C 1
ATOM 3520 O O . TYR A 1 438 ? 0.475 -45.312 15.406 1 92.56 438 TYR A O 1
ATOM 3528 N N . TYR A 1 439 ? 0.022 -45.375 13.219 1 91.56 439 TYR A N 1
ATOM 3529 C CA . TYR A 1 439 ? 1.379 -45.812 12.93 1 91.56 439 TYR A CA 1
ATOM 3530 C C . TYR A 1 439 ? 2.402 -44.781 13.367 1 91.56 439 TYR A C 1
ATOM 3532 O O . TYR A 1 439 ? 3.395 -45.125 14.023 1 91.56 439 TYR A O 1
ATOM 3540 N N . LYS A 1 440 ? 2.193 -43.594 13.055 1 89.81 440 LYS A N 1
ATOM 3541 C CA . LYS A 1 440 ? 3.098 -42.5 13.406 1 89.81 440 LYS A CA 1
ATOM 3542 C C . LYS A 1 440 ? 3.162 -42.281 14.922 1 89.81 440 LYS A C 1
ATOM 3544 O O . LYS A 1 440 ? 4.199 -41.906 15.453 1 89.81 440 LYS A O 1
ATOM 3549 N N . LYS A 1 441 ? 2.021 -42.562 15.516 1 91.31 441 LYS A N 1
ATOM 3550 C CA . LYS A 1 441 ? 1.912 -42.438 16.969 1 91.31 441 LYS A CA 1
ATOM 3551 C C . LYS A 1 441 ? 2.621 -43.594 17.672 1 91.31 441 LYS A C 1
ATOM 3553 O O . LYS A 1 441 ? 2.859 -43.531 18.891 1 91.31 441 LYS A O 1
ATOM 3558 N N . GLY A 1 442 ? 2.885 -44.656 16.953 1 89.31 442 GLY A N 1
ATOM 3559 C CA . GLY A 1 442 ? 3.52 -45.844 17.5 1 89.31 442 GLY A CA 1
ATOM 3560 C C . GLY A 1 442 ? 2.525 -46.844 18.047 1 89.31 442 GLY A C 1
ATOM 3561 O O . GLY A 1 442 ? 2.916 -47.844 18.656 1 89.31 442 GLY A O 1
ATOM 3562 N N . ASP A 1 443 ? 1.29 -46.594 17.969 1 92.06 443 ASP A N 1
ATOM 3563 C CA . ASP A 1 443 ? 0.252 -47.531 18.375 1 92.06 443 ASP A CA 1
ATOM 3564 C C . ASP A 1 443 ? -0.049 -48.531 17.25 1 92.06 443 ASP A C 1
ATOM 3566 O O . ASP A 1 443 ? -1.091 -48.438 16.594 1 92.06 443 ASP A O 1
ATOM 3570 N N . PHE A 1 444 ? 0.715 -49.5 17.125 1 91.94 444 PHE A N 1
ATOM 3571 C CA . PHE A 1 444 ? 0.682 -50.438 16.016 1 91.94 444 PHE A CA 1
ATOM 3572 C C . PHE A 1 444 ? -0.552 -51.312 16.078 1 91.94 444 PHE A C 1
ATOM 3574 O O . PHE A 1 444 ? -1.086 -51.75 15.055 1 91.94 444 PHE A O 1
ATOM 3581 N N . LYS A 1 445 ? -0.982 -51.5 17.266 1 92.44 445 LYS A N 1
ATOM 3582 C CA . LYS A 1 445 ? -2.184 -52.312 17.422 1 92.44 445 LYS A CA 1
ATOM 3583 C C . LYS A 1 445 ? -3.398 -51.625 16.812 1 92.44 445 LYS A C 1
ATOM 3585 O O . LYS A 1 445 ? -4.156 -52.25 16.062 1 92.44 445 LYS A O 1
ATOM 3590 N N . LYS A 1 446 ? -3.59 -50.438 17.125 1 94.19 446 LYS A N 1
ATOM 3591 C CA . LYS A 1 446 ? -4.715 -49.688 16.562 1 94.19 446 LYS A CA 1
ATOM 3592 C C . LYS A 1 446 ? -4.543 -49.5 15.062 1 94.19 446 LYS A C 1
ATOM 3594 O O . LYS A 1 446 ? -5.52 -49.5 14.312 1 94.19 446 LYS A O 1
ATOM 3599 N N . ALA A 1 447 ? -3.314 -49.312 14.594 1 95.25 447 ALA A N 1
ATOM 3600 C CA . ALA A 1 447 ? -3.049 -49.188 13.164 1 95.25 447 ALA A CA 1
ATOM 3601 C C . ALA A 1 447 ? -3.492 -50.438 12.422 1 95.25 447 ALA A C 1
ATOM 3603 O O . ALA A 1 447 ? -4.18 -50.344 11.398 1 95.25 447 ALA A O 1
ATOM 3604 N N . GLU A 1 448 ? -3.137 -51.5 13.047 1 93.88 448 GLU A N 1
ATOM 3605 C CA . GLU A 1 448 ? -3.5 -52.781 12.461 1 93.88 448 GLU A CA 1
ATOM 3606 C C . GLU A 1 448 ? -5.016 -52.938 12.383 1 93.88 448 GLU A C 1
ATOM 3608 O O . GLU A 1 448 ? -5.543 -53.438 11.375 1 93.88 448 GLU A O 1
ATOM 3613 N N . LYS A 1 449 ? -5.645 -52.562 13.422 1 95 449 LYS A N 1
ATOM 3614 C CA . LYS A 1 449 ? -7.098 -52.688 13.477 1 95 449 LYS A CA 1
ATOM 3615 C C . LYS A 1 449 ? -7.742 -51.906 12.32 1 95 449 LYS A C 1
ATOM 3617 O O . LYS A 1 449 ? -8.695 -52.406 11.703 1 95 449 LYS A O 1
ATOM 3622 N N . ASN A 1 450 ? -7.32 -50.812 12.031 1 95.38 450 ASN A N 1
ATOM 3623 C CA . ASN A 1 450 ? -7.891 -49.969 10.977 1 95.38 450 ASN A CA 1
ATOM 3624 C C . ASN A 1 450 ? -7.578 -50.531 9.594 1 95.38 450 ASN A C 1
ATOM 3626 O O . ASN A 1 450 ? -8.438 -50.531 8.711 1 95.38 450 ASN A O 1
ATOM 3630 N N . PHE A 1 451 ? -6.395 -51.094 9.391 1 94.5 451 PHE A N 1
ATOM 3631 C CA . PHE A 1 451 ? -6.055 -51.656 8.102 1 94.5 451 PHE A CA 1
ATOM 3632 C C . PHE A 1 451 ? -6.844 -52.938 7.867 1 94.5 451 PHE A C 1
ATOM 3634 O O . PHE A 1 451 ? -7.23 -53.25 6.734 1 94.5 451 PHE A O 1
ATOM 3641 N N . LYS A 1 452 ? -7.109 -53.625 8.938 1 94.94 452 LYS A N 1
ATOM 3642 C CA . LYS A 1 452 ? -7.945 -54.812 8.828 1 94.94 452 LYS A CA 1
ATOM 3643 C C . LYS A 1 452 ? -9.383 -54.438 8.477 1 94.94 452 LYS A C 1
ATOM 3645 O O . LYS A 1 452 ? -10.047 -55.156 7.734 1 94.94 452 LYS A O 1
ATOM 3650 N N . LYS A 1 453 ? -9.797 -53.375 9.07 1 95 453 LYS A N 1
ATOM 3651 C CA . LYS A 1 453 ? -11.148 -52.906 8.75 1 95 453 LYS A CA 1
ATOM 3652 C C . LYS A 1 453 ? -11.289 -52.594 7.266 1 95 453 LYS A C 1
ATOM 3654 O O . LYS A 1 453 ? -12.344 -52.844 6.676 1 95 453 LYS A O 1
ATOM 3659 N N . ILE A 1 454 ? -10.266 -52.031 6.605 1 94.94 454 ILE A N 1
ATOM 3660 C CA . ILE A 1 454 ? -10.266 -51.75 5.172 1 94.94 454 ILE A CA 1
ATOM 3661 C C . ILE A 1 454 ? -10.461 -53.062 4.395 1 94.94 454 ILE A C 1
ATOM 3663 O O . ILE A 1 454 ? -11.242 -53.094 3.443 1 94.94 454 ILE A O 1
ATOM 3667 N N . LEU A 1 455 ? -9.859 -54.125 4.855 1 93.69 455 LEU A N 1
ATOM 3668 C CA . LEU A 1 455 ? -9.906 -55.406 4.164 1 93.69 455 LEU A CA 1
ATOM 3669 C C . LEU A 1 455 ? -11.258 -56.062 4.367 1 93.69 455 LEU A C 1
ATOM 3671 O O . LEU A 1 455 ? -11.695 -56.875 3.535 1 93.69 455 LEU A O 1
ATOM 3675 N N . GLU A 1 456 ? -11.938 -55.75 5.441 1 94.25 456 GLU A N 1
ATOM 3676 C CA . GLU A 1 456 ? -13.305 -56.219 5.637 1 94.25 456 GLU A CA 1
ATOM 3677 C C . GLU A 1 456 ? -14.242 -55.625 4.598 1 94.25 456 GLU A C 1
ATOM 3679 O O . GLU A 1 456 ? -15.172 -56.281 4.129 1 94.25 456 GLU A O 1
ATOM 3684 N N . LEU A 1 457 ? -13.992 -54.406 4.301 1 93.44 457 LEU A N 1
ATOM 3685 C CA . LEU A 1 457 ? -14.867 -53.688 3.379 1 93.44 457 LEU A CA 1
ATOM 3686 C C . LEU A 1 457 ? -14.445 -53.938 1.932 1 93.44 457 LEU A C 1
ATOM 3688 O O . LEU A 1 457 ? -15.289 -53.938 1.029 1 93.44 457 LEU A O 1
ATOM 3692 N N . ASP A 1 458 ? -13.102 -54.062 1.688 1 95.12 458 ASP A N 1
ATOM 3693 C CA . ASP A 1 458 ? -12.508 -54.312 0.378 1 95.12 458 ASP A CA 1
ATOM 3694 C C . ASP A 1 458 ? -11.367 -55.312 0.476 1 95.12 458 ASP A C 1
ATOM 3696 O O . ASP A 1 458 ? -10.195 -54.938 0.506 1 95.12 458 ASP A O 1
ATOM 3700 N N . PRO A 1 459 ? -11.672 -56.562 0.41 1 93.12 459 PRO A N 1
ATOM 3701 C CA . PRO A 1 459 ? -10.719 -57.625 0.685 1 93.12 459 PRO A CA 1
ATOM 3702 C C . PRO A 1 459 ? -9.516 -57.594 -0.255 1 93.12 459 PRO A C 1
ATOM 3704 O O . PRO A 1 459 ? -8.445 -58.125 0.087 1 93.12 459 PRO A O 1
ATOM 3707 N N . ASP A 1 460 ? -9.555 -56.969 -1.343 1 93.38 460 ASP A N 1
ATOM 3708 C CA . ASP A 1 460 ? -8.469 -57 -2.322 1 93.38 460 ASP A CA 1
ATOM 3709 C C . ASP A 1 460 ? -7.691 -55.688 -2.328 1 93.38 460 ASP A C 1
ATOM 3711 O O . ASP A 1 460 ? -6.914 -55.438 -3.248 1 93.38 460 ASP A O 1
ATOM 3715 N N . ASN A 1 461 ? -7.875 -55.031 -1.309 1 93.56 461 ASN A N 1
ATOM 3716 C CA . ASN A 1 461 ? -7.199 -53.719 -1.247 1 93.56 461 ASN A CA 1
ATOM 3717 C C . ASN A 1 461 ? -5.691 -53.906 -1.077 1 93.56 461 ASN A C 1
ATOM 3719 O O . ASN A 1 461 ? -5.219 -54.25 0.009 1 93.56 461 ASN A O 1
ATOM 3723 N N . LYS A 1 462 ? -4.918 -53.562 -2.047 1 92.38 462 LYS A N 1
ATOM 3724 C CA . LYS A 1 462 ? -3.48 -53.844 -2.072 1 92.38 462 LYS A CA 1
ATOM 3725 C C . LYS A 1 462 ? -2.74 -52.906 -1.111 1 92.38 462 LYS A C 1
ATOM 3727 O O . LYS A 1 462 ? -1.773 -53.312 -0.466 1 92.38 462 LYS A O 1
ATOM 3732 N N . LYS A 1 463 ? -3.184 -51.75 -1.044 1 91.31 463 LYS A N 1
ATOM 3733 C CA . LYS A 1 463 ? -2.529 -50.781 -0.174 1 91.31 463 LYS A CA 1
ATOM 3734 C C . LYS A 1 463 ? -2.609 -51.188 1.288 1 91.31 463 LYS A C 1
ATOM 3736 O O . LYS A 1 463 ? -1.622 -51.125 2.021 1 91.31 463 LYS A O 1
ATOM 3741 N N . ALA A 1 464 ? -3.768 -51.625 1.701 1 91.31 464 ALA A N 1
ATOM 3742 C CA . ALA A 1 464 ? -3.969 -52.062 3.08 1 91.31 464 ALA A CA 1
ATOM 3743 C C . ALA A 1 464 ? -3.133 -53.312 3.391 1 91.31 464 ALA A C 1
ATOM 3745 O O . ALA A 1 464 ? -2.57 -53.438 4.48 1 91.31 464 ALA A O 1
ATOM 3746 N N . LYS A 1 465 ? -2.988 -54.188 2.461 1 92.44 465 LYS A N 1
ATOM 3747 C CA . LYS A 1 465 ? -2.166 -55.375 2.633 1 92.44 465 LYS A CA 1
ATOM 3748 C C . LYS A 1 465 ? -0.696 -55.031 2.812 1 92.44 465 LYS A C 1
ATOM 3750 O O . LYS A 1 465 ? -0.017 -55.562 3.686 1 92.44 465 LYS A O 1
ATOM 3755 N N . ASN A 1 466 ? -0.308 -54.156 1.988 1 92.75 466 ASN A N 1
ATOM 3756 C CA . ASN A 1 466 ? 1.073 -53.688 2.094 1 92.75 466 ASN A CA 1
ATOM 3757 C C . ASN A 1 466 ? 1.339 -53.031 3.436 1 92.75 466 ASN A C 1
ATOM 3759 O O . ASN A 1 466 ? 2.402 -53.219 4.027 1 92.75 466 ASN A O 1
ATOM 3763 N N . SER A 1 467 ? 0.446 -52.219 3.859 1 91.62 467 SER A N 1
ATOM 3764 C CA . SER A 1 467 ? 0.597 -51.531 5.133 1 91.62 467 SER A CA 1
ATOM 3765 C C . SER A 1 467 ? 0.684 -52.5 6.293 1 91.62 467 SER A C 1
ATOM 3767 O O . SER A 1 467 ? 1.464 -52.312 7.227 1 91.62 467 SER A O 1
ATOM 3769 N N . LEU A 1 468 ? -0.046 -53.531 6.223 1 91.31 468 LEU A N 1
ATOM 3770 C CA . LEU A 1 468 ? -0.023 -54.562 7.258 1 91.31 468 LEU A CA 1
ATOM 3771 C C . LEU A 1 468 ? 1.308 -55.281 7.258 1 91.31 468 LEU A C 1
ATOM 3773 O O . LEU A 1 468 ? 1.815 -55.656 8.32 1 91.31 468 LEU A O 1
ATOM 3777 N N . GLU A 1 469 ? 1.792 -55.469 6.082 1 89.81 469 GLU A N 1
ATOM 3778 C CA . GLU A 1 469 ? 3.094 -56.125 5.973 1 89.81 469 GLU A CA 1
ATOM 3779 C C . GLU A 1 469 ? 4.191 -55.281 6.609 1 89.81 469 GLU A C 1
ATOM 3781 O O . GLU A 1 469 ? 5.059 -55.781 7.312 1 89.81 469 GLU A O 1
ATOM 3786 N N . ILE A 1 470 ? 4.148 -54.031 6.312 1 89.5 470 ILE A N 1
ATOM 3787 C CA . ILE A 1 470 ? 5.113 -53.125 6.891 1 89.5 470 ILE A CA 1
ATOM 3788 C C . ILE A 1 470 ? 4.996 -53.125 8.414 1 89.5 470 ILE A C 1
ATOM 3790 O O . ILE A 1 470 ? 6.008 -53.125 9.117 1 89.5 470 ILE A O 1
ATOM 3794 N N . LEU A 1 471 ? 3.789 -53.156 8.93 1 88.31 471 LEU A N 1
ATOM 3795 C CA . LEU A 1 471 ? 3.543 -53.188 10.367 1 88.31 471 LEU A CA 1
ATOM 3796 C C . LEU A 1 471 ? 4.098 -54.438 11.008 1 88.31 471 LEU A C 1
ATOM 3798 O O . LEU A 1 471 ? 4.625 -54.406 12.125 1 88.31 471 LEU A O 1
ATOM 3802 N N . ARG A 1 472 ? 4.062 -55.438 10.344 1 86.38 472 ARG A N 1
ATOM 3803 C CA . ARG A 1 472 ? 4.574 -56.719 10.828 1 86.38 472 ARG A CA 1
ATOM 3804 C C . ARG A 1 472 ? 6.094 -56.688 10.938 1 86.38 472 ARG A C 1
ATOM 3806 O O . ARG A 1 472 ? 6.66 -57.188 11.914 1 86.38 472 ARG A O 1
ATOM 3813 N N . LYS A 1 473 ? 6.629 -56.062 10.008 1 83.75 473 LYS A N 1
ATOM 3814 C CA . LYS A 1 473 ? 8.086 -55.969 10.016 1 83.75 473 LYS A CA 1
ATOM 3815 C C . LYS A 1 473 ? 8.555 -55.062 11.156 1 83.75 473 LYS A C 1
ATOM 3817 O O . LYS A 1 473 ? 9.562 -55.344 11.805 1 83.75 473 LYS A O 1
ATOM 3822 N N . GLU A 1 474 ? 7.859 -54.031 11.352 1 82.44 474 GLU A N 1
ATOM 3823 C CA . GLU A 1 474 ? 8.219 -53.094 12.414 1 82.44 474 GLU A CA 1
ATOM 3824 C C . GLU A 1 474 ? 8.055 -53.75 13.789 1 82.44 474 GLU A C 1
ATOM 3826 O O . GLU A 1 474 ? 8.875 -53.531 14.68 1 82.44 474 GLU A O 1
ATOM 3831 N N . LYS A 1 475 ? 7.055 -54.5 13.977 1 75.38 475 LYS A N 1
ATOM 3832 C CA . LYS A 1 475 ? 6.809 -55.219 15.234 1 75.38 475 LYS A CA 1
ATOM 3833 C C . LYS A 1 475 ? 7.906 -56.219 15.508 1 75.38 475 LYS A C 1
ATOM 3835 O O . LYS A 1 475 ? 8.32 -56.406 16.656 1 75.38 475 LYS A O 1
ATOM 3840 N N . SER A 1 476 ? 8.398 -56.844 14.469 1 73.44 476 SER A N 1
ATOM 3841 C CA . SER A 1 476 ? 9.453 -57.844 14.609 1 73.44 476 SER A CA 1
ATOM 3842 C C . SER A 1 476 ? 10.797 -57.219 14.922 1 73.44 476 SER A C 1
ATOM 3844 O O . SER A 1 476 ? 11.586 -57.75 15.695 1 73.44 476 SER A O 1
ATOM 3846 N N . ASN A 1 477 ? 11.031 -56.062 14.367 1 64.25 477 ASN A N 1
ATOM 3847 C CA . ASN A 1 477 ? 12.289 -55.375 14.617 1 64.25 477 ASN A CA 1
ATOM 3848 C C . ASN A 1 477 ? 12.305 -54.719 16 1 64.25 477 ASN A C 1
ATOM 3850 O O . ASN A 1 477 ? 13.359 -54.594 16.609 1 64.25 477 ASN A O 1
ATOM 3854 N N . GLY A 1 478 ? 11.336 -54.219 16.531 1 56.56 478 GLY A N 1
ATOM 3855 C CA . GLY A 1 478 ? 11.289 -53.719 17.891 1 56.56 478 GLY A CA 1
ATOM 3856 C C . GLY A 1 478 ? 11.391 -54.812 18.938 1 56.56 478 GLY A C 1
ATOM 3857 O O . GLY A 1 478 ? 11.891 -54.562 20.031 1 56.56 478 GLY A O 1
ATOM 3858 N N . GLU A 1 479 ? 10.836 -55.938 18.734 1 50.81 479 GLU A N 1
ATOM 3859 C CA . GLU A 1 479 ? 11.047 -57.062 19.656 1 50.81 479 GLU A CA 1
ATOM 3860 C C . GLU A 1 479 ? 12.5 -57.531 19.641 1 50.81 479 GLU A C 1
ATOM 3862 O O . GLU A 1 479 ? 13 -58.062 20.641 1 50.81 479 GLU A O 1
ATOM 3867 N N . TYR A 1 480 ? 13.25 -57.312 18.609 1 45.91 480 TYR A N 1
ATOM 3868 C CA . TYR A 1 480 ? 14.664 -57.688 18.641 1 45.91 480 TYR A CA 1
ATOM 3869 C C . TYR A 1 480 ? 15.469 -56.688 19.469 1 45.91 480 TYR A C 1
ATOM 3871 O O . TYR A 1 480 ? 16.531 -57 19.984 1 45.91 480 TYR A O 1
ATOM 3879 N N . ASN A 1 481 ? 15.148 -55.469 19.5 1 41.44 481 ASN A N 1
ATOM 3880 C CA . ASN A 1 481 ? 15.969 -54.594 20.344 1 41.44 481 ASN A CA 1
ATOM 3881 C C . ASN A 1 481 ? 15.664 -54.812 21.828 1 41.44 481 ASN A C 1
ATOM 3883 O O . ASN A 1 481 ? 16.297 -54.219 22.688 1 41.44 481 ASN A O 1
ATOM 3887 N N . ASP A 1 482 ? 14.578 -55.25 22.266 1 39.69 482 ASP A N 1
ATOM 3888 C CA . ASP A 1 482 ? 14.398 -55.531 23.688 1 39.69 482 ASP A CA 1
ATOM 3889 C C . ASP A 1 482 ? 14.945 -56.906 24.047 1 39.69 482 ASP A C 1
ATOM 3891 O O . ASP A 1 482 ? 14.867 -57.344 25.203 1 39.69 482 ASP A O 1
ATOM 3895 N N . SER A 1 483 ? 15.328 -57.75 23.031 1 32.75 483 SER A N 1
ATOM 3896 C CA . SER A 1 483 ? 16.078 -58.875 23.578 1 32.75 483 SER A CA 1
ATOM 3897 C C . SER A 1 483 ? 17.547 -58.531 23.734 1 32.75 483 SER A C 1
ATOM 3899 O O . SER A 1 483 ? 18.125 -57.812 22.906 1 32.75 483 SER A O 1
ATOM 3901 N N . MET B 1 1 ? 6.992 -12.828 35.281 1 19.92 1 MET B N 1
ATOM 3902 C CA . MET B 1 1 ? 6.688 -13.625 34.094 1 19.92 1 MET B CA 1
ATOM 3903 C C . MET B 1 1 ? 7.387 -13.055 32.875 1 19.92 1 MET B C 1
ATOM 3905 O O . MET B 1 1 ? 7.352 -11.844 32.625 1 19.92 1 MET B O 1
ATOM 3909 N N . ASN B 1 2 ? 8.398 -13.766 32.312 1 21.14 2 ASN B N 1
ATOM 3910 C CA . ASN B 1 2 ? 9.531 -13.562 31.406 1 21.14 2 ASN B CA 1
ATOM 3911 C C . ASN B 1 2 ? 9.07 -13.242 29.984 1 21.14 2 ASN B C 1
ATOM 3913 O O . ASN B 1 2 ? 8.172 -13.898 29.453 1 21.14 2 ASN B O 1
ATOM 3917 N N . ASN B 1 3 ? 9.023 -11.977 29.625 1 25.14 3 ASN B N 1
ATOM 3918 C CA . ASN B 1 3 ? 8.68 -11.328 28.359 1 25.14 3 ASN B CA 1
ATOM 3919 C C . ASN B 1 3 ? 9.273 -12.07 27.172 1 25.14 3 ASN B C 1
ATOM 3921 O O . ASN B 1 3 ? 10.477 -11.984 26.922 1 25.14 3 ASN B O 1
ATOM 3925 N N . ASN B 1 4 ? 8.93 -13.352 27 1 24.55 4 ASN B N 1
ATOM 3926 C CA . ASN B 1 4 ? 9.391 -14.227 25.922 1 24.55 4 ASN B CA 1
ATOM 3927 C C . ASN B 1 4 ? 9.289 -13.547 24.562 1 24.55 4 ASN B C 1
ATOM 3929 O O . ASN B 1 4 ? 8.18 -13.273 24.078 1 24.55 4 ASN B O 1
ATOM 3933 N N . ASP B 1 5 ? 10.156 -12.641 24.188 1 26.73 5 ASP B N 1
ATOM 3934 C CA . ASP B 1 5 ? 10.516 -12.023 22.906 1 26.73 5 ASP B CA 1
ATOM 3935 C C . ASP B 1 5 ? 10.508 -13.055 21.781 1 26.73 5 ASP B C 1
ATOM 3937 O O . ASP B 1 5 ? 11.391 -13.898 21.703 1 26.73 5 ASP B O 1
ATOM 3941 N N . LYS B 1 6 ? 9.461 -13.664 21.516 1 30.05 6 LYS B N 1
ATOM 3942 C CA . LYS B 1 6 ? 9.438 -14.523 20.344 1 30.05 6 LYS B CA 1
ATOM 3943 C C . LYS B 1 6 ? 10.18 -13.875 19.172 1 30.05 6 LYS B C 1
ATOM 3945 O O . LYS B 1 6 ? 9.711 -12.883 18.609 1 30.05 6 LYS B O 1
ATOM 3950 N N . GLN B 1 7 ? 11.453 -13.781 19.156 1 29.58 7 GLN B N 1
ATOM 3951 C CA . GLN B 1 7 ? 12.352 -13.609 18.016 1 29.58 7 GLN B CA 1
ATOM 3952 C C . GLN B 1 7 ? 11.828 -14.344 16.781 1 29.58 7 GLN B C 1
ATOM 3954 O O . GLN B 1 7 ? 11.805 -15.578 16.766 1 29.58 7 GLN B O 1
ATOM 3959 N N . ILE B 1 8 ? 10.789 -14.094 16.203 1 35.28 8 ILE B N 1
ATOM 3960 C CA . ILE B 1 8 ? 10.633 -14.641 14.852 1 35.28 8 ILE B CA 1
ATOM 3961 C C . ILE B 1 8 ? 12.008 -14.781 14.195 1 35.28 8 ILE B C 1
ATOM 3963 O O . ILE B 1 8 ? 12.727 -13.789 14.031 1 35.28 8 ILE B O 1
ATOM 3967 N N . MET B 1 9 ? 12.727 -15.758 14.43 1 37.44 9 MET B N 1
ATOM 3968 C CA . MET B 1 9 ? 14.008 -16.125 13.836 1 37.44 9 MET B CA 1
ATOM 3969 C C . MET B 1 9 ? 14.055 -15.734 12.359 1 37.44 9 MET B C 1
ATOM 3971 O O . MET B 1 9 ? 13.266 -16.25 11.555 1 37.44 9 MET B O 1
ATOM 3975 N N . GLN B 1 10 ? 14.25 -14.531 12.008 1 50.19 10 GLN B N 1
ATOM 3976 C CA . GLN B 1 10 ? 14.641 -14.234 10.633 1 50.19 10 GLN B CA 1
ATOM 3977 C C . GLN B 1 10 ? 15.461 -15.367 10.039 1 50.19 10 GLN B C 1
ATOM 3979 O O . GLN B 1 10 ? 16.516 -15.727 10.57 1 50.19 10 GLN B O 1
ATOM 3984 N N . GLN B 1 11 ? 14.836 -16.312 9.43 1 59.03 11 GLN B N 1
ATOM 3985 C CA . GLN B 1 11 ? 15.531 -17.438 8.812 1 59.03 11 GLN B CA 1
ATOM 3986 C C . GLN B 1 11 ? 16.781 -16.969 8.062 1 59.03 11 GLN B C 1
ATOM 3988 O O . GLN B 1 11 ? 16.672 -16.172 7.129 1 59.03 11 GLN B O 1
ATOM 3993 N N . LYS B 1 12 ? 17.891 -17.062 8.578 1 79.75 12 LYS B N 1
ATOM 3994 C CA . LYS B 1 12 ? 19.203 -16.797 7.984 1 79.75 12 LYS B CA 1
ATOM 3995 C C . LYS B 1 12 ? 19.359 -17.516 6.648 1 79.75 12 LYS B C 1
ATOM 3997 O O . LYS B 1 12 ? 18.984 -18.688 6.516 1 79.75 12 LYS B O 1
ATOM 4002 N N . ILE B 1 13 ? 19.594 -16.766 5.555 1 89.88 13 ILE B N 1
ATOM 4003 C CA . ILE B 1 13 ? 19.859 -17.328 4.23 1 89.88 13 ILE B CA 1
ATOM 4004 C C . ILE B 1 13 ? 21.359 -17.531 4.043 1 89.88 13 ILE B C 1
ATOM 4006 O O . ILE B 1 13 ? 22.141 -16.578 4.094 1 89.88 13 ILE B O 1
ATOM 4010 N N . ASP B 1 14 ? 21.75 -18.75 3.967 1 92.94 14 ASP B N 1
ATOM 4011 C CA . ASP B 1 14 ? 23.141 -19.078 3.67 1 92.94 14 ASP B CA 1
ATOM 4012 C C . ASP B 1 14 ? 23.359 -19.297 2.172 1 92.94 14 ASP B C 1
ATOM 4014 O O . ASP B 1 14 ? 22.438 -19.719 1.467 1 92.94 14 ASP B O 1
ATOM 4018 N N . PHE B 1 15 ? 24.578 -18.938 1.738 1 94.81 15 PHE B N 1
ATOM 4019 C CA . PHE B 1 15 ? 24.828 -19.031 0.303 1 94.81 15 PHE B CA 1
ATOM 4020 C C . PHE B 1 15 ? 26.297 -19.297 0.021 1 94.81 15 PHE B C 1
ATOM 4022 O O . PHE B 1 15 ? 27.156 -19.109 0.895 1 94.81 15 PHE B O 1
ATOM 4029 N N . THR B 1 16 ? 26.609 -19.844 -1.113 1 95.62 16 THR B N 1
ATOM 4030 C CA . THR B 1 16 ? 27.922 -19.953 -1.732 1 95.62 16 THR B CA 1
ATOM 4031 C C . THR B 1 16 ? 27.891 -19.438 -3.166 1 95.62 16 THR B C 1
ATOM 4033 O O . THR B 1 16 ? 26.812 -19.188 -3.719 1 95.62 16 THR B O 1
ATOM 4036 N N . TYR B 1 17 ? 29 -19.078 -3.701 1 95.31 17 TYR B N 1
ATOM 4037 C CA . TYR B 1 17 ? 29.031 -18.5 -5.043 1 95.31 17 TYR B CA 1
ATOM 4038 C C . TYR B 1 17 ? 30.359 -18.828 -5.738 1 95.31 17 TYR B C 1
ATOM 4040 O O . TYR B 1 17 ? 31.328 -19.203 -5.09 1 95.31 17 TYR B O 1
ATOM 4048 N N . SER B 1 18 ? 30.344 -18.703 -7.047 1 96.06 18 SER B N 1
ATOM 4049 C CA . SER B 1 18 ? 31.547 -18.953 -7.836 1 96.06 18 SER B CA 1
ATOM 4050 C C . SER B 1 18 ? 32.625 -17.891 -7.57 1 96.06 18 SER B C 1
ATOM 4052 O O . SER B 1 18 ? 32.281 -16.734 -7.293 1 96.06 18 SER B O 1
ATOM 4054 N N . GLN B 1 19 ? 33.844 -18.266 -7.762 1 93.38 19 GLN B N 1
ATOM 4055 C CA . GLN B 1 19 ? 34.969 -17.391 -7.461 1 93.38 19 GLN B CA 1
ATOM 4056 C C . GLN B 1 19 ? 34.969 -16.172 -8.367 1 93.38 19 GLN B C 1
ATOM 4058 O O . GLN B 1 19 ? 35.438 -15.102 -7.969 1 93.38 19 GLN B O 1
ATOM 4063 N N . ASN B 1 20 ? 34.438 -16.312 -9.492 1 96 20 ASN B N 1
ATOM 4064 C CA . ASN B 1 20 ? 34.562 -15.234 -10.469 1 96 20 ASN B CA 1
ATOM 4065 C C . ASN B 1 20 ? 33.344 -14.328 -10.477 1 96 20 ASN B C 1
ATOM 4067 O O . ASN B 1 20 ? 33.25 -13.414 -11.305 1 96 20 ASN B O 1
ATOM 4071 N N . ILE B 1 21 ? 32.406 -14.5 -9.656 1 96.88 21 ILE B N 1
ATOM 4072 C CA . ILE B 1 21 ? 31.094 -13.836 -9.727 1 96.88 21 ILE B CA 1
ATOM 4073 C C . ILE B 1 21 ? 31.281 -12.336 -9.523 1 96.88 21 ILE B C 1
ATOM 4075 O O . ILE B 1 21 ? 30.594 -11.531 -10.172 1 96.88 21 ILE B O 1
ATOM 4079 N N . VAL B 1 22 ? 32.156 -11.961 -8.625 1 96.25 22 VAL B N 1
ATOM 4080 C CA . VAL B 1 22 ? 32.375 -10.555 -8.344 1 96.25 22 VAL B CA 1
ATOM 4081 C C . VAL B 1 22 ? 32.969 -9.867 -9.578 1 96.25 22 VAL B C 1
ATOM 4083 O O . VAL B 1 22 ? 32.531 -8.781 -9.961 1 96.25 22 VAL B O 1
ATOM 4086 N N . LYS B 1 23 ? 33.969 -10.492 -10.148 1 96.19 23 LYS B N 1
ATOM 4087 C CA . LYS B 1 23 ? 34.531 -9.977 -11.383 1 96.19 23 LYS B CA 1
ATOM 4088 C C . LYS B 1 23 ? 33.469 -9.852 -12.484 1 96.19 23 LYS B C 1
ATOM 4090 O O . LYS B 1 23 ? 33.469 -8.875 -13.234 1 96.19 23 LYS B O 1
ATOM 4095 N N . PHE B 1 24 ? 32.688 -10.789 -12.57 1 96.56 24 PHE B N 1
ATOM 4096 C CA . PHE B 1 24 ? 31.625 -10.789 -13.562 1 96.56 24 PHE B CA 1
ATOM 4097 C C . PHE B 1 24 ? 30.719 -9.578 -13.375 1 96.56 24 PHE B C 1
ATOM 4099 O O . PHE B 1 24 ? 30.422 -8.867 -14.336 1 96.56 24 PHE B O 1
ATOM 4106 N N . PHE B 1 25 ? 30.25 -9.352 -12.125 1 96.75 25 PHE B N 1
ATOM 4107 C CA . PHE B 1 25 ? 29.375 -8.219 -11.836 1 96.75 25 PHE B CA 1
ATOM 4108 C C . PHE B 1 25 ? 30.062 -6.906 -12.188 1 96.75 25 PHE B C 1
ATOM 4110 O O . PHE B 1 25 ? 29.438 -5.988 -12.703 1 96.75 25 PHE B O 1
ATOM 4117 N N . LYS B 1 26 ? 31.281 -6.785 -11.922 1 95.06 26 LYS B N 1
ATOM 4118 C CA . LYS B 1 26 ? 32.031 -5.57 -12.203 1 95.06 26 LYS B CA 1
ATOM 4119 C C . LYS B 1 26 ? 32.125 -5.32 -13.711 1 95.06 26 LYS B C 1
ATOM 4121 O O . LYS B 1 26 ? 31.969 -4.184 -14.164 1 95.06 26 LYS B O 1
ATOM 4126 N N . GLU B 1 27 ? 32.375 -6.348 -14.383 1 95.12 27 GLU B N 1
ATOM 4127 C CA . GLU B 1 27 ? 32.562 -6.23 -15.828 1 95.12 27 GLU B CA 1
ATOM 4128 C C . GLU B 1 27 ? 31.266 -5.945 -16.547 1 95.12 27 GLU B C 1
ATOM 4130 O O . GLU B 1 27 ? 31.25 -5.223 -17.547 1 95.12 27 GLU B O 1
ATOM 4135 N N . THR B 1 28 ? 30.188 -6.461 -16.062 1 95.38 28 THR B N 1
ATOM 4136 C CA . THR B 1 28 ? 28.922 -6.328 -16.766 1 95.38 28 THR B CA 1
ATOM 4137 C C . THR B 1 28 ? 28.109 -5.168 -16.188 1 95.38 28 THR B C 1
ATOM 4139 O O . THR B 1 28 ? 27.125 -4.738 -16.797 1 95.38 28 THR B O 1
ATOM 4142 N N . ASN B 1 29 ? 28.469 -4.621 -15.031 1 95 29 ASN B N 1
ATOM 4143 C CA . ASN B 1 29 ? 27.734 -3.555 -14.352 1 95 29 ASN B CA 1
ATOM 4144 C C . ASN B 1 29 ? 26.266 -3.928 -14.133 1 95 29 ASN B C 1
ATOM 4146 O O . ASN B 1 29 ? 25.375 -3.201 -14.555 1 95 29 ASN B O 1
ATOM 4150 N N . THR B 1 30 ? 26.078 -5.094 -13.477 1 96.75 30 THR B N 1
ATOM 4151 C CA . THR B 1 30 ? 24.719 -5.586 -13.32 1 96.75 30 THR B CA 1
ATOM 4152 C C . THR B 1 30 ? 24.422 -5.918 -11.859 1 96.75 30 THR B C 1
ATOM 4154 O O . THR B 1 30 ? 25.344 -6.18 -11.078 1 96.75 30 THR B O 1
ATOM 4157 N N . THR B 1 31 ? 23.234 -5.816 -11.461 1 97.81 31 THR B N 1
ATOM 4158 C CA . THR B 1 31 ? 22.656 -6.273 -10.195 1 97.81 31 THR B CA 1
ATOM 4159 C C . THR B 1 31 ? 21.453 -7.184 -10.453 1 97.81 31 THR B C 1
ATOM 4161 O O . THR B 1 31 ? 20.594 -6.867 -11.266 1 97.81 31 THR B O 1
ATOM 4164 N N . ILE B 1 32 ? 21.406 -8.352 -9.789 1 98.44 32 ILE B N 1
ATOM 4165 C CA . ILE B 1 32 ? 20.312 -9.305 -9.977 1 98.44 32 ILE B CA 1
ATOM 4166 C C . ILE B 1 32 ? 19.234 -9.07 -8.922 1 98.44 32 ILE B C 1
ATOM 4168 O O . ILE B 1 32 ? 19.531 -8.977 -7.73 1 98.44 32 ILE B O 1
ATOM 4172 N N . LEU B 1 33 ? 18.062 -8.922 -9.383 1 98.5 33 LEU B N 1
ATOM 4173 C CA . LEU B 1 33 ? 16.891 -9.023 -8.5 1 98.5 33 LEU B CA 1
ATOM 4174 C C . LEU B 1 33 ? 16.234 -10.391 -8.625 1 98.5 33 LEU B C 1
ATOM 4176 O O . LEU B 1 33 ? 15.984 -10.867 -9.734 1 98.5 33 LEU B O 1
ATOM 4180 N N . LEU B 1 34 ? 16 -10.984 -7.477 1 97.81 34 LEU B N 1
ATOM 4181 C CA . LEU B 1 34 ? 15.367 -12.297 -7.398 1 97.81 34 LEU B CA 1
ATOM 4182 C C . LEU B 1 34 ? 14.156 -12.266 -6.469 1 97.81 34 LEU B C 1
ATOM 4184 O O . LEU B 1 34 ? 14.273 -11.867 -5.309 1 97.81 34 LEU B O 1
ATOM 4188 N N . SER B 1 35 ? 12.969 -12.672 -6.988 1 97.38 35 SER B N 1
ATOM 4189 C CA . SER B 1 35 ? 11.789 -12.727 -6.133 1 97.38 35 SER B CA 1
ATOM 4190 C C . SER B 1 35 ? 11.555 -14.141 -5.609 1 97.38 35 SER B C 1
ATOM 4192 O O . SER B 1 35 ? 11.836 -15.117 -6.301 1 97.38 35 SER B O 1
ATOM 4194 N N . THR B 1 36 ? 11.102 -14.242 -4.387 1 92.25 36 THR B N 1
ATOM 4195 C CA . THR B 1 36 ? 10.688 -15.5 -3.768 1 92.25 36 THR B CA 1
ATOM 4196 C C . THR B 1 36 ? 9.43 -15.289 -2.92 1 92.25 36 THR B C 1
ATOM 4198 O O . THR B 1 36 ? 9.422 -14.445 -2.02 1 92.25 36 THR B O 1
ATOM 4201 N N . TYR B 1 37 ? 8.43 -16 -3.252 1 83.75 37 TYR B N 1
ATOM 4202 C CA . TYR B 1 37 ? 7.203 -15.852 -2.484 1 83.75 37 TYR B CA 1
ATOM 4203 C C . TYR B 1 37 ? 7.234 -16.719 -1.228 1 83.75 37 TYR B C 1
ATOM 4205 O O . TYR B 1 37 ? 6.438 -16.516 -0.309 1 83.75 37 TYR B O 1
ATOM 4213 N N . GLN B 1 38 ? 8.188 -17.594 -1.143 1 76.5 38 GLN B N 1
ATOM 4214 C CA . GLN B 1 38 ? 8.352 -18.469 0.013 1 76.5 38 GLN B CA 1
ATOM 4215 C C . GLN B 1 38 ? 8.719 -17.672 1.261 1 76.5 38 GLN B C 1
ATOM 4217 O O . GLN B 1 38 ? 8.164 -17.891 2.336 1 76.5 38 GLN B O 1
ATOM 4222 N N . THR B 1 39 ? 9.609 -16.812 1.041 1 79.88 39 THR B N 1
ATOM 4223 C CA . THR B 1 39 ? 10.117 -16.047 2.18 1 79.88 39 THR B CA 1
ATOM 4224 C C . THR B 1 39 ? 9.641 -14.602 2.123 1 79.88 39 THR B C 1
ATOM 4226 O O . THR B 1 39 ? 9.984 -13.789 2.982 1 79.88 39 THR B O 1
ATOM 4229 N N . ASN B 1 40 ? 8.859 -14.289 1.089 1 91.44 40 ASN B N 1
ATOM 4230 C CA . ASN B 1 40 ? 8.312 -12.945 0.931 1 91.44 40 ASN B CA 1
ATOM 4231 C C . ASN B 1 40 ? 9.414 -11.898 0.79 1 91.44 40 ASN B C 1
ATOM 4233 O O . ASN B 1 40 ? 9.414 -10.891 1.499 1 91.44 40 ASN B O 1
ATOM 4237 N N . LYS B 1 41 ? 10.375 -12.227 -0.138 1 95.06 41 LYS B N 1
ATOM 4238 C CA . LYS B 1 41 ? 11.531 -11.344 -0.265 1 95.06 41 LYS B CA 1
ATOM 4239 C C . LYS B 1 41 ? 11.867 -11.078 -1.731 1 95.06 41 LYS B C 1
ATOM 4241 O O . LYS B 1 41 ? 11.57 -11.906 -2.598 1 95.06 41 LYS B O 1
ATOM 4246 N N . ILE B 1 42 ? 12.375 -9.961 -1.993 1 97.06 42 ILE B N 1
ATOM 4247 C CA . ILE B 1 42 ? 13.164 -9.68 -3.188 1 97.06 42 ILE B CA 1
ATOM 4248 C C . ILE B 1 42 ? 14.641 -9.562 -2.816 1 97.06 42 ILE B C 1
ATOM 4250 O O . ILE B 1 42 ? 15.023 -8.703 -2.02 1 97.06 42 ILE B O 1
ATOM 4254 N N . MET B 1 43 ? 15.406 -10.414 -3.355 1 97.44 43 MET B N 1
ATOM 4255 C CA . MET B 1 43 ? 16.844 -10.406 -3.125 1 97.44 43 MET B CA 1
ATOM 4256 C C . MET B 1 43 ? 17.547 -9.453 -4.098 1 97.44 43 MET B C 1
ATOM 4258 O O . MET B 1 43 ? 17.172 -9.375 -5.27 1 97.44 43 MET B O 1
ATOM 4262 N N . ILE B 1 44 ? 18.484 -8.797 -3.582 1 97.44 44 ILE B N 1
ATOM 4263 C CA . ILE B 1 44 ? 19.344 -7.918 -4.363 1 97.44 44 ILE B CA 1
ATOM 4264 C C . ILE B 1 44 ? 20.781 -8.453 -4.344 1 97.44 44 ILE B C 1
ATOM 4266 O O . ILE B 1 44 ? 21.469 -8.375 -3.324 1 97.44 44 ILE B O 1
ATOM 4270 N N . ILE B 1 45 ? 21.25 -8.891 -5.453 1 97.94 45 ILE B N 1
ATOM 4271 C CA . ILE B 1 45 ? 22.516 -9.602 -5.523 1 97.94 45 ILE B CA 1
ATOM 4272 C C . ILE B 1 45 ? 23.484 -8.859 -6.449 1 97.94 45 ILE B C 1
ATOM 4274 O O . ILE B 1 45 ? 23.141 -8.586 -7.605 1 97.94 45 ILE B O 1
ATOM 4278 N N . GLY B 1 46 ? 24.641 -8.547 -5.922 1 96.38 46 GLY B N 1
ATOM 4279 C CA . GLY B 1 46 ? 25.672 -7.855 -6.688 1 96.38 46 GLY B CA 1
ATOM 4280 C C . GLY B 1 46 ? 27 -7.777 -5.969 1 96.38 46 GLY B C 1
ATOM 4281 O O . GLY B 1 46 ? 27.5 -8.781 -5.461 1 96.38 46 GLY B O 1
ATOM 4282 N N . GLN B 1 47 ? 27.594 -6.664 -6.133 1 92.81 47 GLN B N 1
ATOM 4283 C CA . GLN B 1 47 ? 28.906 -6.465 -5.523 1 92.81 47 GLN B CA 1
ATOM 4284 C C . GLN B 1 47 ? 29.016 -5.082 -4.887 1 92.81 47 GLN B C 1
ATOM 4286 O O . GLN B 1 47 ? 28.281 -4.164 -5.262 1 92.81 47 GLN B O 1
ATOM 4291 N N . GLU B 1 48 ? 29.734 -5.008 -3.896 1 89.69 48 GLU B N 1
ATOM 4292 C CA . GLU B 1 48 ? 30.125 -3.762 -3.24 1 89.69 48 GLU B CA 1
ATOM 4293 C C . GLU B 1 48 ? 31.609 -3.74 -2.918 1 89.69 48 GLU B C 1
ATOM 4295 O O . GLU B 1 48 ? 32.094 -4.598 -2.184 1 89.69 48 GLU B O 1
ATOM 4300 N N . ASN B 1 49 ? 32.281 -2.742 -3.406 1 88.81 49 ASN B N 1
ATOM 4301 C CA . ASN B 1 49 ? 33.719 -2.576 -3.129 1 88.81 49 ASN B CA 1
ATOM 4302 C C . ASN B 1 49 ? 34.5 -3.859 -3.404 1 88.81 49 ASN B C 1
ATOM 4304 O O . ASN B 1 49 ? 35.219 -4.344 -2.541 1 88.81 49 ASN B O 1
ATOM 4308 N N . ASP B 1 50 ? 34.219 -4.539 -4.441 1 90.31 50 ASP B N 1
ATOM 4309 C CA . ASP B 1 50 ? 34.938 -5.715 -4.938 1 90.31 50 ASP B CA 1
ATOM 4310 C C . ASP B 1 50 ? 34.656 -6.934 -4.062 1 90.31 50 ASP B C 1
ATOM 4312 O O . ASP B 1 50 ? 35.469 -7.836 -3.963 1 90.31 50 ASP B O 1
ATOM 4316 N N . GLN B 1 51 ? 33.562 -6.84 -3.404 1 94.31 51 GLN B N 1
ATOM 4317 C CA . GLN B 1 51 ? 33.125 -7.988 -2.623 1 94.31 51 GLN B CA 1
ATOM 4318 C C . GLN B 1 51 ? 31.688 -8.383 -2.986 1 94.31 51 GLN B C 1
ATOM 4320 O O . GLN B 1 51 ? 30.906 -7.539 -3.42 1 94.31 51 GLN B O 1
ATOM 4325 N N . PHE B 1 52 ? 31.484 -9.695 -2.779 1 95.25 52 PHE B N 1
ATOM 4326 C CA . PHE B 1 52 ? 30.125 -10.188 -3.006 1 95.25 52 PHE B CA 1
ATOM 4327 C C . PHE B 1 52 ? 29.156 -9.555 -2.016 1 95.25 52 PHE B C 1
ATOM 4329 O O . PHE B 1 52 ? 29.469 -9.406 -0.835 1 95.25 52 PHE B O 1
ATOM 4336 N N . ASP B 1 53 ? 28.016 -9.055 -2.535 1 94.38 53 ASP B N 1
ATOM 4337 C CA . ASP B 1 53 ? 26.984 -8.414 -1.716 1 94.38 53 ASP B CA 1
ATOM 4338 C C . ASP B 1 53 ? 25.609 -9 -1.998 1 94.38 53 ASP B C 1
ATOM 4340 O O . ASP B 1 53 ? 25.234 -9.18 -3.158 1 94.38 53 ASP B O 1
ATOM 4344 N N . ILE B 1 54 ? 24.922 -9.383 -0.937 1 95.56 54 ILE B N 1
ATOM 4345 C CA . ILE B 1 54 ? 23.547 -9.875 -1.06 1 95.56 54 ILE B CA 1
ATOM 4346 C C . ILE B 1 54 ? 22.688 -9.273 0.04 1 95.56 54 ILE B C 1
ATOM 4348 O O . ILE B 1 54 ? 23.031 -9.328 1.22 1 95.56 54 ILE B O 1
ATOM 4352 N N . ARG B 1 55 ? 21.625 -8.641 -0.379 1 94.25 55 ARG B N 1
ATOM 4353 C CA . ARG B 1 55 ? 20.641 -8.023 0.505 1 94.25 55 ARG B CA 1
ATOM 4354 C C . ARG B 1 55 ? 19.219 -8.422 0.108 1 94.25 55 ARG B C 1
ATOM 4356 O O . ARG B 1 55 ? 19.016 -9.094 -0.909 1 94.25 55 ARG B O 1
ATOM 4363 N N . TYR B 1 56 ? 18.297 -8.117 0.947 1 95.06 56 TYR B N 1
ATOM 4364 C CA . TYR B 1 56 ? 16.906 -8.414 0.581 1 95.06 56 TYR B CA 1
ATOM 4365 C C . TYR B 1 56 ? 15.961 -7.367 1.151 1 95.06 56 TYR B C 1
ATOM 4367 O O . TYR B 1 56 ? 16.328 -6.609 2.051 1 95.06 56 TYR B O 1
ATOM 4375 N N . LYS B 1 57 ? 14.82 -7.266 0.552 1 94.88 57 LYS B N 1
ATOM 4376 C CA . LYS B 1 57 ? 13.656 -6.516 1.027 1 94.88 57 LYS B CA 1
ATOM 4377 C C . LYS B 1 57 ? 12.438 -7.422 1.163 1 94.88 57 LYS B C 1
ATOM 4379 O O . LYS B 1 57 ? 12.234 -8.32 0.348 1 94.88 57 LYS B O 1
ATOM 4384 N N . GLU B 1 58 ? 11.648 -7.129 2.16 1 93.38 58 GLU B N 1
ATOM 4385 C CA . GLU B 1 58 ? 10.445 -7.93 2.371 1 93.38 58 GLU B CA 1
ATOM 4386 C C . GLU B 1 58 ? 9.234 -7.301 1.682 1 93.38 58 GLU B C 1
ATOM 4388 O O . GLU B 1 58 ? 8.992 -6.098 1.82 1 93.38 58 GLU B O 1
ATOM 4393 N N . PHE B 1 59 ? 8.586 -8.07 0.938 1 93 59 PHE B N 1
ATOM 4394 C CA . PHE B 1 59 ? 7.352 -7.707 0.253 1 93 59 PHE B CA 1
ATOM 4395 C C . PHE B 1 59 ? 6.348 -8.852 0.312 1 93 59 PHE B C 1
ATOM 4397 O O . PHE B 1 59 ? 6.73 -10.016 0.485 1 93 59 PHE B O 1
ATOM 4404 N N . PRO B 1 60 ? 5.074 -8.523 0.107 1 90.75 60 PRO B N 1
ATOM 4405 C CA . PRO B 1 60 ? 4.09 -9.609 0.165 1 90.75 60 PRO B CA 1
ATOM 4406 C C . PRO B 1 60 ? 4.125 -10.508 -1.068 1 90.75 60 PRO B C 1
ATOM 4408 O O . PRO B 1 60 ? 3.771 -10.07 -2.166 1 90.75 60 PRO B O 1
ATOM 4411 N N . ARG B 1 61 ? 4.527 -11.703 -0.918 1 92.31 61 ARG B N 1
ATOM 4412 C CA . ARG B 1 61 ? 4.473 -12.766 -1.916 1 92.31 61 ARG B CA 1
ATOM 4413 C C . ARG B 1 61 ? 4.953 -12.266 -3.275 1 92.31 61 ARG B C 1
ATOM 4415 O O . ARG B 1 61 ? 4.184 -12.234 -4.238 1 92.31 61 ARG B O 1
ATOM 4422 N N . PRO B 1 62 ? 6.195 -11.898 -3.426 1 96.5 62 PRO B N 1
ATOM 4423 C CA . PRO B 1 62 ? 6.711 -11.422 -4.711 1 96.5 62 PRO B CA 1
ATOM 4424 C C . PRO B 1 62 ? 6.691 -12.5 -5.793 1 96.5 62 PRO B C 1
ATOM 4426 O O . PRO B 1 62 ? 7.098 -13.641 -5.543 1 96.5 62 PRO B O 1
ATOM 4429 N N . MET B 1 63 ? 6.199 -12.109 -7.012 1 96.44 63 MET B N 1
ATOM 4430 C CA . MET B 1 63 ? 6.094 -13.023 -8.141 1 96.44 63 MET B CA 1
ATOM 4431 C C . MET B 1 63 ? 6.754 -12.43 -9.383 1 96.44 63 MET B C 1
ATOM 4433 O O . MET B 1 63 ? 7.961 -12.18 -9.391 1 96.44 63 MET B O 1
ATOM 4437 N N . GLY B 1 64 ? 6.027 -12.188 -10.445 1 97.62 64 GLY B N 1
ATOM 4438 C CA . GLY B 1 64 ? 6.609 -11.68 -11.68 1 97.62 64 GLY B CA 1
ATOM 4439 C C . GLY B 1 64 ? 7.137 -10.266 -11.555 1 97.62 64 GLY B C 1
ATOM 4440 O O . GLY B 1 64 ? 6.555 -9.438 -10.852 1 97.62 64 GLY B O 1
ATOM 4441 N N . MET B 1 65 ? 8.242 -10.016 -12.305 1 98.12 65 MET B N 1
ATOM 4442 C CA . MET B 1 65 ? 8.859 -8.688 -12.328 1 98.12 65 MET B CA 1
ATOM 4443 C C . MET B 1 65 ? 9.305 -8.32 -13.742 1 98.12 65 MET B C 1
ATOM 4445 O O . MET B 1 65 ? 9.57 -9.203 -14.562 1 98.12 65 MET B O 1
ATOM 4449 N N . CYS B 1 66 ? 9.383 -7.055 -13.969 1 97.25 66 CYS B N 1
ATOM 4450 C CA . CYS B 1 66 ? 10.008 -6.57 -15.195 1 97.25 66 CYS B CA 1
ATOM 4451 C C . CYS B 1 66 ? 10.516 -5.145 -15.016 1 97.25 66 CYS B C 1
ATOM 4453 O O . CYS B 1 66 ? 10.133 -4.457 -14.07 1 97.25 66 CYS B O 1
ATOM 4455 N N . LYS B 1 67 ? 11.414 -4.816 -15.805 1 96.88 67 LYS B N 1
ATOM 4456 C CA . LYS B 1 67 ? 12 -3.479 -15.789 1 96.88 67 LYS B CA 1
ATOM 4457 C C . LYS B 1 67 ? 11.812 -2.779 -17.125 1 96.88 67 LYS B C 1
ATOM 4459 O O . LYS B 1 67 ? 11.742 -3.434 -18.172 1 96.88 67 LYS B O 1
ATOM 4464 N N . LYS B 1 68 ? 11.68 -1.521 -17.078 1 94.44 68 LYS B N 1
ATOM 4465 C CA . LYS B 1 68 ? 11.625 -0.692 -18.281 1 94.44 68 LYS B CA 1
ATOM 4466 C C . LYS B 1 68 ? 12.023 0.748 -17.969 1 94.44 68 LYS B C 1
ATOM 4468 O O . LYS B 1 68 ? 11.414 1.399 -17.125 1 94.44 68 LYS B O 1
ATOM 4473 N N . ASP B 1 69 ? 13.031 1.312 -18.578 1 91.38 69 ASP B N 1
ATOM 4474 C CA . ASP B 1 69 ? 13.398 2.725 -18.578 1 91.38 69 ASP B CA 1
ATOM 4475 C C . ASP B 1 69 ? 13.445 3.277 -17.156 1 91.38 69 ASP B C 1
ATOM 4477 O O . ASP B 1 69 ? 12.805 4.285 -16.859 1 91.38 69 ASP B O 1
ATOM 4481 N N . GLY B 1 70 ? 14.172 2.574 -16.375 1 93.5 70 GLY B N 1
ATOM 4482 C CA . GLY B 1 70 ? 14.383 3.07 -15.023 1 93.5 70 GLY B CA 1
ATOM 4483 C C . GLY B 1 70 ? 13.25 2.723 -14.07 1 93.5 70 GLY B C 1
ATOM 4484 O O . GLY B 1 70 ? 13.281 3.098 -12.898 1 93.5 70 GLY B O 1
ATOM 4485 N N . LYS B 1 71 ? 12.297 2.025 -14.578 1 95.56 71 LYS B N 1
ATOM 4486 C CA . LYS B 1 71 ? 11.188 1.57 -13.75 1 95.56 71 LYS B CA 1
ATOM 4487 C C . LYS B 1 71 ? 11.289 0.073 -13.469 1 95.56 71 LYS B C 1
ATOM 4489 O O . LYS B 1 71 ? 11.93 -0.663 -14.227 1 95.56 71 LYS B O 1
ATOM 4494 N N . LEU B 1 72 ? 10.781 -0.325 -12.398 1 97.12 72 LEU B N 1
ATOM 4495 C CA . LEU B 1 72 ? 10.656 -1.721 -11.992 1 97.12 72 LEU B CA 1
ATOM 4496 C C . LEU B 1 72 ? 9.219 -2.041 -11.586 1 97.12 72 LEU B C 1
ATOM 4498 O O . LEU B 1 72 ? 8.609 -1.296 -10.82 1 97.12 72 LEU B O 1
ATOM 4502 N N . PHE B 1 73 ? 8.656 -3.049 -12.164 1 97.62 73 PHE B N 1
ATOM 4503 C CA . PHE B 1 73 ? 7.32 -3.527 -11.82 1 97.62 73 PHE B CA 1
ATOM 4504 C C . PHE B 1 73 ? 7.387 -4.906 -11.18 1 97.62 73 PHE B C 1
ATOM 4506 O O . PHE B 1 73 ? 8.18 -5.754 -11.594 1 97.62 73 PHE B O 1
ATOM 4513 N N . ALA B 1 74 ? 6.594 -5.145 -10.188 1 97.81 74 ALA B N 1
ATOM 4514 C CA . ALA B 1 74 ? 6.555 -6.438 -9.516 1 97.81 74 ALA B CA 1
ATOM 4515 C C . ALA B 1 74 ? 5.129 -6.797 -9.102 1 97.81 74 ALA B C 1
ATOM 4517 O O . ALA B 1 74 ? 4.379 -5.938 -8.625 1 97.81 74 ALA B O 1
ATOM 4518 N N . GLY B 1 75 ? 4.695 -8.008 -9.469 1 97.44 75 GLY B N 1
ATOM 4519 C CA . GLY B 1 75 ? 3.488 -8.523 -8.844 1 97.44 75 GLY B CA 1
ATOM 4520 C C . GLY B 1 75 ? 3.691 -8.93 -7.395 1 97.44 75 GLY B C 1
ATOM 4521 O O . GLY B 1 75 ? 4.473 -9.836 -7.102 1 97.44 75 GLY B O 1
ATOM 4522 N N . LEU B 1 76 ? 3.064 -8.273 -6.473 1 94.31 76 LEU B N 1
ATOM 4523 C CA . LEU B 1 76 ? 3.203 -8.531 -5.043 1 94.31 76 LEU B CA 1
ATOM 4524 C C . LEU B 1 76 ? 1.848 -8.82 -4.406 1 94.31 76 LEU B C 1
ATOM 4526 O O . LEU B 1 76 ? 1 -7.93 -4.312 1 94.31 76 LEU B O 1
ATOM 4530 N N . GLY B 1 77 ? 1.677 -10.078 -4.027 1 91.5 77 GLY B N 1
ATOM 4531 C CA . GLY B 1 77 ? 0.409 -10.453 -3.422 1 91.5 77 GLY B CA 1
ATOM 4532 C C . GLY B 1 77 ? -0.774 -10.266 -4.352 1 91.5 77 GLY B C 1
ATOM 4533 O O . GLY B 1 77 ? -1.005 -11.086 -5.246 1 91.5 77 GLY B O 1
ATOM 4534 N N . HIS B 1 78 ? -1.505 -9.133 -4.133 1 93.5 78 HIS B N 1
ATOM 4535 C CA . HIS B 1 78 ? -2.719 -8.906 -4.906 1 93.5 78 HIS B CA 1
ATOM 4536 C C . HIS B 1 78 ? -2.672 -7.555 -5.621 1 93.5 78 HIS B C 1
ATOM 4538 O O . HIS B 1 78 ? -3.703 -6.898 -5.781 1 93.5 78 HIS B O 1
ATOM 4544 N N . GLY B 1 79 ? -1.451 -7.211 -5.973 1 95.94 79 GLY B N 1
ATOM 4545 C CA . GLY B 1 79 ? -1.312 -5.953 -6.691 1 95.94 79 GLY B CA 1
ATOM 4546 C C . GLY B 1 79 ? -0.037 -5.871 -7.508 1 95.94 79 GLY B C 1
ATOM 4547 O O . GLY B 1 79 ? 0.83 -6.742 -7.406 1 95.94 79 GLY B O 1
ATOM 4548 N N . ILE B 1 80 ? 0.037 -4.871 -8.336 1 97.31 80 ILE B N 1
ATOM 4549 C CA . ILE B 1 80 ? 1.228 -4.52 -9.102 1 97.31 80 ILE B CA 1
ATOM 4550 C C . ILE B 1 80 ? 1.893 -3.289 -8.484 1 97.31 80 ILE B C 1
ATOM 4552 O O . ILE B 1 80 ? 1.265 -2.236 -8.352 1 97.31 80 ILE B O 1
ATOM 4556 N N . TYR B 1 81 ? 3.102 -3.461 -8.141 1 96.31 81 TYR B N 1
ATOM 4557 C CA . TYR B 1 81 ? 3.9 -2.395 -7.547 1 96.31 81 TYR B CA 1
ATOM 4558 C C . TYR B 1 81 ? 4.871 -1.807 -8.562 1 96.31 81 TYR B C 1
ATOM 4560 O O . TYR B 1 81 ? 5.582 -2.545 -9.25 1 96.31 81 TYR B O 1
ATOM 4568 N N . GLN B 1 82 ? 4.887 -0.558 -8.625 1 96.06 82 GLN B N 1
ATOM 4569 C CA . GLN B 1 82 ? 5.816 0.149 -9.5 1 96.06 82 GLN B CA 1
ATOM 4570 C C . GLN B 1 82 ? 6.863 0.909 -8.695 1 96.06 82 GLN B C 1
ATOM 4572 O O . GLN B 1 82 ? 6.527 1.629 -7.75 1 96.06 82 GLN B O 1
ATOM 4577 N N . PHE B 1 83 ? 8.102 0.698 -9.031 1 96.25 83 PHE B N 1
ATOM 4578 C CA . PHE B 1 83 ? 9.234 1.446 -8.508 1 96.25 83 PHE B CA 1
ATOM 4579 C C . PHE B 1 83 ? 9.898 2.27 -9.602 1 96.25 83 PHE B C 1
ATOM 4581 O O . PHE B 1 83 ? 9.797 1.934 -10.781 1 96.25 83 PHE B O 1
ATOM 4588 N N . SER B 1 84 ? 10.5 3.307 -9.18 1 94.94 84 SER B N 1
ATOM 4589 C CA . SER B 1 84 ? 11.281 4.117 -10.117 1 94.94 84 SER B CA 1
ATOM 4590 C C . SER B 1 84 ? 12.648 4.457 -9.539 1 94.94 84 SER B C 1
ATOM 4592 O O . SER B 1 84 ? 12.781 4.688 -8.336 1 94.94 84 SER B O 1
ATOM 4594 N N . ASN B 1 85 ? 13.57 4.449 -10.43 1 95 85 ASN B N 1
ATOM 4595 C CA . ASN B 1 85 ? 14.93 4.801 -10.031 1 95 85 ASN B CA 1
ATOM 4596 C C . ASN B 1 85 ? 15.086 6.305 -9.844 1 95 85 ASN B C 1
ATOM 4598 O O . ASN B 1 85 ? 14.844 7.082 -10.766 1 95 85 ASN B O 1
ATOM 4602 N N . TYR B 1 86 ? 15.477 6.66 -8.688 1 89.12 86 TYR B N 1
ATOM 4603 C CA . TYR B 1 86 ? 15.789 8.055 -8.375 1 89.12 86 TYR B CA 1
ATOM 4604 C C . TYR B 1 86 ? 17.266 8.219 -8.047 1 89.12 86 TYR B C 1
ATOM 4606 O O . TYR B 1 86 ? 17.672 8.078 -6.887 1 89.12 86 TYR B O 1
ATOM 4614 N N . THR B 1 87 ? 17.984 8.695 -8.93 1 85.25 87 THR B N 1
ATOM 4615 C CA . THR B 1 87 ? 19.438 8.773 -8.82 1 85.25 87 THR B CA 1
ATOM 4616 C C . THR B 1 87 ? 19.844 9.742 -7.711 1 85.25 87 THR B C 1
ATOM 4618 O O . THR B 1 87 ? 20.859 9.539 -7.035 1 85.25 87 THR B O 1
ATOM 4621 N N . GLY B 1 88 ? 19.062 10.828 -7.562 1 81.62 88 GLY B N 1
ATOM 4622 C CA . GLY B 1 88 ? 19.359 11.781 -6.504 1 81.62 88 GLY B CA 1
ATOM 4623 C C . GLY B 1 88 ? 19.328 11.164 -5.117 1 81.62 88 GLY B C 1
ATOM 4624 O O . GLY B 1 88 ? 20.188 11.461 -4.277 1 81.62 88 GLY B O 1
ATOM 4625 N N . VAL B 1 89 ? 18.438 10.328 -4.953 1 83.19 89 VAL B N 1
ATOM 4626 C CA . VAL B 1 89 ? 18.312 9.656 -3.666 1 83.19 89 VAL B CA 1
ATOM 4627 C C . VAL B 1 89 ? 19.469 8.664 -3.49 1 83.19 89 VAL B C 1
ATOM 4629 O O . VAL B 1 89 ? 20.031 8.539 -2.4 1 83.19 89 VAL B O 1
ATOM 4632 N N . ALA B 1 90 ? 19.781 7.918 -4.5 1 87.75 90 ALA B N 1
ATOM 4633 C CA . ALA B 1 90 ? 20.859 6.934 -4.453 1 87.75 90 ALA B CA 1
ATOM 4634 C C . ALA B 1 90 ? 22.156 7.566 -3.949 1 87.75 90 ALA B C 1
ATOM 4636 O O . ALA B 1 90 ? 22.906 6.945 -3.184 1 87.75 90 ALA B O 1
ATOM 4637 N N . GLN B 1 91 ? 22.375 8.773 -4.281 1 83.38 91 GLN B N 1
ATOM 4638 C CA . GLN B 1 91 ? 23.609 9.469 -3.947 1 83.38 91 GLN B CA 1
ATOM 4639 C C . GLN B 1 91 ? 23.578 9.984 -2.512 1 83.38 91 GLN B C 1
ATOM 4641 O O . GLN B 1 91 ? 24.625 10.258 -1.921 1 83.38 91 GLN B O 1
ATOM 4646 N N . ASN B 1 92 ? 22.422 10.078 -1.974 1 77.81 92 ASN B N 1
ATOM 4647 C CA . ASN B 1 92 ? 22.297 10.75 -0.687 1 77.81 92 ASN B CA 1
ATOM 4648 C C . ASN B 1 92 ? 22.047 9.758 0.446 1 77.81 92 ASN B C 1
ATOM 4650 O O . ASN B 1 92 ? 22.047 10.133 1.619 1 77.81 92 ASN B O 1
ATOM 4654 N N . ILE B 1 93 ? 21.812 8.602 0.07 1 78.94 93 ILE B N 1
ATOM 4655 C CA . ILE B 1 93 ? 21.641 7.598 1.118 1 78.94 93 ILE B CA 1
ATOM 4656 C C . ILE B 1 93 ? 22.984 6.914 1.402 1 78.94 93 ILE B C 1
ATOM 4658 O O . ILE B 1 93 ? 23.875 6.91 0.555 1 78.94 93 ILE B O 1
ATOM 4662 N N . GLU B 1 94 ? 23.078 6.383 2.633 1 79.94 94 GLU B N 1
ATOM 4663 C CA . GLU B 1 94 ? 24.312 5.699 3.018 1 79.94 94 GLU B CA 1
ATOM 4664 C C . GLU B 1 94 ? 24.516 4.426 2.203 1 79.94 94 GLU B C 1
ATOM 4666 O O . GLU B 1 94 ? 23.594 3.629 2.047 1 79.94 94 GLU B O 1
ATOM 4671 N N . GLY B 1 95 ? 25.766 4.188 1.591 1 83.06 95 GLY B N 1
ATOM 4672 C CA . GLY B 1 95 ? 26.078 2.93 0.926 1 83.06 95 GLY B CA 1
ATOM 4673 C C . GLY B 1 95 ? 26.578 3.113 -0.494 1 83.06 95 GLY B C 1
ATOM 4674 O O . GLY B 1 95 ? 26.906 2.139 -1.173 1 83.06 95 GLY B O 1
ATOM 4675 N N . ASN B 1 96 ? 26.703 4.371 -0.986 1 84 96 ASN B N 1
ATOM 4676 C CA . ASN B 1 96 ? 27.234 4.684 -2.311 1 84 96 ASN B CA 1
ATOM 4677 C C . ASN B 1 96 ? 26.484 3.928 -3.404 1 84 96 ASN B C 1
ATOM 4679 O O . ASN B 1 96 ? 27.094 3.217 -4.203 1 84 96 ASN B O 1
ATOM 4683 N N . PHE B 1 97 ? 25.312 4.059 -3.588 1 92.62 97 PHE B N 1
ATOM 4684 C CA . PHE B 1 97 ? 24.484 3.373 -4.57 1 92.62 97 PHE B CA 1
ATOM 4685 C C . PHE B 1 97 ? 24.469 4.133 -5.891 1 92.62 97 PHE B C 1
ATOM 4687 O O . PHE B 1 97 ? 24.516 5.363 -5.906 1 92.62 97 PHE B O 1
ATOM 4694 N N . ASP B 1 98 ? 24.469 3.418 -6.957 1 91.75 98 ASP B N 1
ATOM 4695 C CA . ASP B 1 98 ? 24.344 4.039 -8.273 1 91.75 98 ASP B CA 1
ATOM 4696 C C . ASP B 1 98 ? 22.875 4.18 -8.68 1 91.75 98 ASP B C 1
ATOM 4698 O O . ASP B 1 98 ? 22.547 4.965 -9.57 1 91.75 98 ASP B O 1
ATOM 4702 N N . ALA B 1 99 ? 22 3.379 -8.07 1 95.31 99 ALA B N 1
ATOM 4703 C CA . ALA B 1 99 ? 20.562 3.453 -8.32 1 95.31 99 ALA B CA 1
ATOM 4704 C C . ALA B 1 99 ? 19.766 3.17 -7.051 1 95.31 99 ALA B C 1
ATOM 4706 O O . ALA B 1 99 ? 20.203 2.391 -6.199 1 95.31 99 ALA B O 1
ATOM 4707 N N . CYS B 1 100 ? 18.672 3.811 -6.949 1 95.06 100 CYS B N 1
ATOM 4708 C CA . CYS B 1 100 ? 17.734 3.59 -5.855 1 95.06 100 CYS B CA 1
ATOM 4709 C C . CYS B 1 100 ? 16.297 3.533 -6.375 1 95.06 100 CYS B C 1
ATOM 4711 O O . CYS B 1 100 ? 15.773 4.527 -6.875 1 95.06 100 CYS B O 1
ATOM 4713 N N . TYR B 1 101 ? 15.75 2.367 -6.262 1 96 101 TYR B N 1
ATOM 4714 C CA . TYR B 1 101 ? 14.375 2.195 -6.699 1 96 101 TYR B CA 1
ATOM 4715 C C . TYR B 1 101 ? 13.398 2.486 -5.562 1 96 101 TYR B C 1
ATOM 4717 O O . TYR B 1 101 ? 13.375 1.768 -4.559 1 96 101 TYR B O 1
ATOM 4725 N N . MET B 1 102 ? 12.57 3.496 -5.793 1 93.44 102 MET B N 1
ATOM 4726 C CA . MET B 1 102 ? 11.602 3.941 -4.793 1 93.44 102 MET B CA 1
ATOM 4727 C C . MET B 1 102 ? 10.172 3.609 -5.234 1 93.44 102 MET B C 1
ATOM 4729 O O . MET B 1 102 ? 9.852 3.701 -6.418 1 93.44 102 MET B O 1
ATOM 4733 N N . PRO B 1 103 ? 9.344 3.314 -4.199 1 91.69 103 PRO B N 1
ATOM 4734 C CA . PRO B 1 103 ? 7.945 3.059 -4.555 1 91.69 103 PRO B CA 1
ATOM 4735 C C . PRO B 1 103 ? 7.254 4.281 -5.156 1 91.69 103 PRO B C 1
ATOM 4737 O O . PRO B 1 103 ? 7.453 5.402 -4.684 1 91.69 103 PRO B O 1
ATOM 4740 N N . GLN B 1 104 ? 6.449 4.02 -6.164 1 93.5 104 GLN B N 1
ATOM 4741 C CA . GLN B 1 104 ? 5.758 5.109 -6.848 1 93.5 104 GLN B CA 1
ATOM 4742 C C . GLN B 1 104 ? 4.246 4.902 -6.824 1 93.5 104 GLN B C 1
ATOM 4744 O O . GLN B 1 104 ? 3.492 5.836 -6.551 1 93.5 104 GLN B O 1
ATOM 4749 N N . ASN B 1 105 ? 3.855 3.689 -7.191 1 94.06 105 ASN B N 1
ATOM 4750 C CA . ASN B 1 105 ? 2.432 3.383 -7.285 1 94.06 105 ASN B CA 1
ATOM 4751 C C . ASN B 1 105 ? 2.148 1.922 -6.949 1 94.06 105 ASN B C 1
ATOM 4753 O O . ASN B 1 105 ? 3.01 1.06 -7.133 1 94.06 105 ASN B O 1
ATOM 4757 N N . ILE B 1 106 ? 0.932 1.693 -6.5 1 95.06 106 ILE B N 1
ATOM 4758 C CA . ILE B 1 106 ? 0.388 0.347 -6.359 1 95.06 106 ILE B CA 1
ATOM 4759 C C . ILE B 1 106 ? -0.959 0.259 -7.074 1 95.06 106 ILE B C 1
ATOM 4761 O O . ILE B 1 106 ? -1.806 1.145 -6.93 1 95.06 106 ILE B O 1
ATOM 4765 N N . HIS B 1 107 ? -1.154 -0.693 -7.84 1 96.38 107 HIS B N 1
ATOM 4766 C CA . HIS B 1 107 ? -2.416 -1.035 -8.484 1 96.38 107 HIS B CA 1
ATOM 4767 C C . HIS B 1 107 ? -2.957 -2.365 -7.969 1 96.38 107 HIS B C 1
ATOM 4769 O O . HIS B 1 107 ? -2.326 -3.408 -8.148 1 96.38 107 HIS B O 1
ATOM 4775 N N . PHE B 1 108 ? -4.117 -2.359 -7.441 1 95.94 108 PHE B N 1
ATOM 4776 C CA . PHE B 1 108 ? -4.66 -3.58 -6.859 1 95.94 108 PHE B CA 1
ATOM 4777 C C . PHE B 1 108 ? -5.422 -4.387 -7.902 1 95.94 108 PHE B C 1
ATOM 4779 O O . PHE B 1 108 ? -6.352 -3.879 -8.531 1 95.94 108 PHE B O 1
ATOM 4786 N N . THR B 1 109 ? -5.082 -5.609 -8 1 96.56 109 THR B N 1
ATOM 4787 C CA . THR B 1 109 ? -5.652 -6.484 -9.023 1 96.56 109 THR B CA 1
ATOM 4788 C C . THR B 1 109 ? -6.539 -7.551 -8.383 1 96.56 109 THR B C 1
ATOM 4790 O O . THR B 1 109 ? -7.293 -8.234 -9.078 1 96.56 109 THR B O 1
ATOM 4793 N N . GLY B 1 110 ? -6.457 -7.652 -7.074 1 94 110 GLY B N 1
ATOM 4794 C CA . GLY B 1 110 ? -6.895 -8.906 -6.477 1 94 110 GLY B CA 1
ATOM 4795 C C . GLY B 1 110 ? -5.863 -10.008 -6.586 1 94 110 GLY B C 1
ATOM 4796 O O . GLY B 1 110 ? -4.805 -9.82 -7.191 1 94 110 GLY B O 1
ATOM 4797 N N . ASP B 1 111 ? -6.176 -11.086 -5.902 1 93 111 ASP B N 1
ATOM 4798 C CA . ASP B 1 111 ? -5.258 -12.219 -5.969 1 93 111 ASP B CA 1
ATOM 4799 C C . ASP B 1 111 ? -5.434 -12.992 -7.273 1 93 111 ASP B C 1
ATOM 4801 O O . ASP B 1 111 ? -6.32 -13.844 -7.383 1 93 111 ASP B O 1
ATOM 4805 N N . ILE B 1 112 ? -4.504 -12.703 -8.203 1 96.25 112 ILE B N 1
ATOM 4806 C CA . ILE B 1 112 ? -4.684 -13.32 -9.516 1 96.25 112 ILE B CA 1
ATOM 4807 C C . ILE B 1 112 ? -3.418 -14.078 -9.906 1 96.25 112 ILE B C 1
ATOM 4809 O O . ILE B 1 112 ? -3.297 -14.562 -11.031 1 96.25 112 ILE B O 1
ATOM 4813 N N . ASP B 1 113 ? -2.41 -14.164 -9.055 1 95.31 113 ASP B N 1
ATOM 4814 C CA . ASP B 1 113 ? -1.162 -14.883 -9.289 1 95.31 113 ASP B CA 1
ATOM 4815 C C . ASP B 1 113 ? -0.448 -14.359 -10.531 1 95.31 113 ASP B C 1
ATOM 4817 O O . ASP B 1 113 ? -0.299 -15.078 -11.523 1 95.31 113 ASP B O 1
ATOM 4821 N N . ILE B 1 114 ? 0.128 -13.195 -10.422 1 97.75 114 ILE B N 1
ATOM 4822 C CA . ILE B 1 114 ? 0.799 -12.531 -11.531 1 97.75 114 ILE B CA 1
ATOM 4823 C C . ILE B 1 114 ? 2.15 -13.195 -11.789 1 97.75 114 ILE B C 1
ATOM 4825 O O . ILE B 1 114 ? 3.154 -12.836 -11.172 1 97.75 114 ILE B O 1
ATOM 4829 N N . HIS B 1 115 ? 2.23 -13.977 -12.719 1 97.88 115 HIS B N 1
ATOM 4830 C CA . HIS B 1 115 ? 3.395 -14.828 -12.906 1 97.88 115 HIS B CA 1
ATOM 4831 C C . HIS B 1 115 ? 4.477 -14.125 -13.719 1 97.88 115 HIS B C 1
ATOM 4833 O O . HIS B 1 115 ? 5.668 -14.367 -13.516 1 97.88 115 HIS B O 1
ATOM 4839 N N . GLU B 1 116 ? 4.102 -13.406 -14.672 1 97.88 116 GLU B N 1
ATOM 4840 C CA . GLU B 1 116 ? 5.051 -12.742 -15.555 1 97.88 116 GLU B CA 1
ATOM 4841 C C . GLU B 1 116 ? 4.492 -11.414 -16.062 1 97.88 116 GLU B C 1
ATOM 4843 O O . GLU B 1 116 ? 3.275 -11.219 -16.094 1 97.88 116 GLU B O 1
ATOM 4848 N N . MET B 1 117 ? 5.375 -10.516 -16.344 1 97.62 117 MET B N 1
ATOM 4849 C CA . MET B 1 117 ? 4.957 -9.227 -16.891 1 97.62 117 MET B CA 1
ATOM 4850 C C . MET B 1 117 ? 6.031 -8.641 -17.797 1 97.62 117 MET B C 1
ATOM 4852 O O . MET B 1 117 ? 7.207 -8.992 -17.672 1 97.62 117 MET B O 1
ATOM 4856 N N . GLU B 1 118 ? 5.637 -7.852 -18.672 1 97.06 118 GLU B N 1
ATOM 4857 C CA . GLU B 1 118 ? 6.52 -7.09 -19.562 1 97.06 118 GLU B CA 1
ATOM 4858 C C . GLU B 1 118 ? 5.871 -5.781 -20 1 97.06 118 GLU B C 1
ATOM 4860 O O . GLU B 1 118 ? 4.648 -5.711 -20.156 1 97.06 118 GLU B O 1
ATOM 4865 N N . TYR B 1 119 ? 6.695 -4.809 -20.078 1 94.5 119 TYR B N 1
ATOM 4866 C CA . TYR B 1 119 ? 6.223 -3.506 -20.531 1 94.5 119 TYR B CA 1
ATOM 4867 C C . TYR B 1 119 ? 6.488 -3.314 -22.016 1 94.5 119 TYR B C 1
ATOM 4869 O O . TYR B 1 119 ? 7.621 -3.477 -22.484 1 94.5 119 TYR B O 1
ATOM 4877 N N . CYS B 1 120 ? 5.418 -3.037 -22.797 1 91.88 120 CYS B N 1
ATOM 4878 C CA . CYS B 1 120 ? 5.547 -2.775 -24.234 1 91.88 120 CYS B CA 1
ATOM 4879 C C . CYS B 1 120 ? 4.434 -1.855 -24.719 1 91.88 120 CYS B C 1
ATOM 4881 O O . CYS B 1 120 ? 3.338 -1.851 -24.156 1 91.88 120 CYS B O 1
ATOM 4883 N N . LYS B 1 121 ? 4.656 -1.014 -25.688 1 88.88 121 LYS B N 1
ATOM 4884 C CA . LYS B 1 121 ? 3.691 -0.089 -26.281 1 88.88 121 LYS B CA 1
ATOM 4885 C C . LYS B 1 121 ? 3.072 0.81 -25.219 1 88.88 121 LYS B C 1
ATOM 4887 O O . LYS B 1 121 ? 1.849 0.942 -25.141 1 88.88 121 LYS B O 1
ATOM 4892 N N . ASP B 1 122 ? 3.84 1.206 -24.312 1 88.06 122 ASP B N 1
ATOM 4893 C CA . ASP B 1 122 ? 3.467 2.137 -23.25 1 88.06 122 ASP B CA 1
ATOM 4894 C C . ASP B 1 122 ? 2.41 1.527 -22.328 1 88.06 122 ASP B C 1
ATOM 4896 O O . ASP B 1 122 ? 1.524 2.232 -21.844 1 88.06 122 ASP B O 1
ATOM 4900 N N . GLN B 1 123 ? 2.482 0.217 -22.328 1 93.56 123 GLN B N 1
ATOM 4901 C CA . GLN B 1 123 ? 1.56 -0.509 -21.453 1 93.56 123 GLN B CA 1
ATOM 4902 C C . GLN B 1 123 ? 2.266 -1.654 -20.734 1 93.56 123 GLN B C 1
ATOM 4904 O O . GLN B 1 123 ? 3.219 -2.232 -21.266 1 93.56 123 GLN B O 1
ATOM 4909 N N . LEU B 1 124 ? 1.74 -1.925 -19.562 1 96.25 124 LEU B N 1
ATOM 4910 C CA . LEU B 1 124 ? 2.23 -3.088 -18.828 1 96.25 124 LEU B CA 1
ATOM 4911 C C . LEU B 1 124 ? 1.354 -4.309 -19.094 1 96.25 124 LEU B C 1
ATOM 4913 O O . LEU B 1 124 ? 0.153 -4.285 -18.812 1 96.25 124 LEU B O 1
ATOM 4917 N N . TYR B 1 125 ? 1.922 -5.32 -19.672 1 98.06 125 TYR B N 1
ATOM 4918 C CA . TYR B 1 125 ? 1.261 -6.605 -19.859 1 98.06 125 TYR B CA 1
ATOM 4919 C C . TYR B 1 125 ? 1.642 -7.59 -18.766 1 98.06 125 TYR B C 1
ATOM 4921 O O . TYR B 1 125 ? 2.801 -7.641 -18.344 1 98.06 125 TYR B O 1
ATOM 4929 N N . PHE B 1 126 ? 0.631 -8.328 -18.281 1 98.38 126 PHE B N 1
ATOM 4930 C CA . PHE B 1 126 ? 0.969 -9.289 -17.25 1 98.38 126 PHE B CA 1
ATOM 4931 C C . PHE B 1 126 ? 0.085 -10.531 -17.344 1 98.38 126 PHE B C 1
ATOM 4933 O O . PHE B 1 126 ? -1.044 -10.453 -17.828 1 98.38 126 PHE B O 1
ATOM 4940 N N . ILE B 1 127 ? 0.64 -11.594 -16.891 1 98.62 127 ILE B N 1
ATOM 4941 C CA . ILE B 1 127 ? -0.06 -12.875 -16.891 1 98.62 127 ILE B CA 1
ATOM 4942 C C . ILE B 1 127 ? -0.926 -13.008 -15.648 1 98.62 127 ILE B C 1
ATOM 4944 O O . ILE B 1 127 ? -0.431 -12.867 -14.523 1 98.62 127 ILE B O 1
ATOM 4948 N N . ASN B 1 128 ? -2.166 -13.195 -15.891 1 98.44 128 ASN B N 1
ATOM 4949 C CA . ASN B 1 128 ? -3.135 -13.609 -14.883 1 98.44 128 ASN B CA 1
ATOM 4950 C C . ASN B 1 128 ? -3.318 -15.125 -14.867 1 98.44 128 ASN B C 1
ATOM 4952 O O . ASN B 1 128 ? -4.176 -15.656 -15.578 1 98.44 128 ASN B O 1
ATOM 4956 N N . THR B 1 129 ? -2.584 -15.766 -14.016 1 97.75 129 THR B N 1
ATOM 4957 C CA . THR B 1 129 ? -2.549 -17.219 -14.016 1 97.75 129 THR B CA 1
ATOM 4958 C C . THR B 1 129 ? -3.869 -17.797 -13.516 1 97.75 129 THR B C 1
ATOM 4960 O O . THR B 1 129 ? -4.387 -18.766 -14.078 1 97.75 129 THR B O 1
ATOM 4963 N N . LYS B 1 130 ? -4.34 -17.203 -12.586 1 95.81 130 LYS B N 1
ATOM 4964 C CA . LYS B 1 130 ? -5.57 -17.688 -11.977 1 95.81 130 LYS B CA 1
ATOM 4965 C C . LYS B 1 130 ? -6.715 -17.703 -12.992 1 95.81 130 LYS B C 1
ATOM 4967 O O . LYS B 1 130 ? -7.508 -18.656 -13.023 1 95.81 130 LYS B O 1
ATOM 4972 N N . PHE B 1 131 ? -6.785 -16.703 -13.82 1 96.94 131 PHE B N 1
ATOM 4973 C CA . PHE B 1 131 ? -7.883 -16.562 -14.781 1 96.94 131 PHE B CA 1
ATOM 4974 C C . PHE B 1 131 ? -7.473 -17.094 -16.156 1 96.94 131 PHE B C 1
ATOM 4976 O O . PHE B 1 131 ? -8.258 -17.047 -17.094 1 96.94 131 PHE B O 1
ATOM 4983 N N . SER B 1 132 ? -6.281 -17.516 -16.328 1 97.31 132 SER B N 1
ATOM 4984 C CA . SER B 1 132 ? -5.781 -18.094 -17.562 1 97.31 132 SER B CA 1
ATOM 4985 C C . SER B 1 132 ? -5.855 -17.094 -18.719 1 97.31 132 SER B C 1
ATOM 4987 O O . SER B 1 132 ? -6.359 -17.422 -19.797 1 97.31 132 SER B O 1
ATOM 4989 N N . CYS B 1 133 ? -5.309 -15.891 -18.438 1 98.19 133 CYS B N 1
ATOM 4990 C CA . CYS B 1 133 ? -5.379 -14.906 -19.5 1 98.19 133 CYS B CA 1
ATOM 4991 C C . CYS B 1 133 ? -4.242 -13.898 -19.391 1 98.19 133 CYS B C 1
ATOM 4993 O O . CYS B 1 133 ? -3.572 -13.82 -18.359 1 98.19 133 CYS B O 1
ATOM 4995 N N . LEU B 1 134 ? -3.967 -13.234 -20.531 1 98.31 134 LEU B N 1
ATOM 4996 C CA . LEU B 1 134 ? -3.084 -12.078 -20.594 1 98.31 134 LEU B CA 1
ATOM 4997 C C . LEU B 1 134 ? -3.861 -10.789 -20.359 1 98.31 134 LEU B C 1
ATOM 4999 O O . LEU B 1 134 ? -4.918 -10.578 -20.953 1 98.31 134 LEU B O 1
ATOM 5003 N N . CYS B 1 135 ? -3.291 -9.922 -19.5 1 98.06 135 CYS B N 1
ATOM 5004 C CA . CYS B 1 135 ? -4.02 -8.727 -19.094 1 98.06 135 CYS B CA 1
ATOM 5005 C C . CYS B 1 135 ? -3.162 -7.477 -19.281 1 98.06 135 CYS B C 1
ATOM 5007 O O . CYS B 1 135 ? -1.945 -7.574 -19.453 1 98.06 135 CYS B O 1
ATOM 5009 N N . ILE B 1 136 ? -3.84 -6.387 -19.266 1 97.12 136 ILE B N 1
ATOM 5010 C CA . ILE B 1 136 ? -3.197 -5.086 -19.141 1 97.12 136 ILE B CA 1
ATOM 5011 C C . ILE B 1 136 ? -3.783 -4.336 -17.953 1 97.12 136 ILE B C 1
ATOM 5013 O O . ILE B 1 136 ? -4.809 -4.742 -17.391 1 97.12 136 ILE B O 1
ATOM 5017 N N . LYS B 1 137 ? -2.977 -3.334 -17.609 1 92.88 137 LYS B N 1
ATOM 5018 C CA . LYS B 1 137 ? -3.393 -2.479 -16.5 1 92.88 137 LYS B CA 1
ATOM 5019 C C . LYS B 1 137 ? -4.336 -1.378 -16.984 1 92.88 137 LYS B C 1
ATOM 5021 O O . LYS B 1 137 ? -4.031 -0.668 -17.938 1 92.88 137 LYS B O 1
ATOM 5026 N N . GLU B 1 138 ? -5.469 -1.256 -16.344 1 89.44 138 GLU B N 1
ATOM 5027 C CA . GLU B 1 138 ? -6.395 -0.142 -16.516 1 89.44 138 GLU B CA 1
ATOM 5028 C C . GLU B 1 138 ? -6.762 0.487 -15.18 1 89.44 138 GLU B C 1
ATOM 5030 O O . GLU B 1 138 ? -7.078 -0.221 -14.227 1 89.44 138 GLU B O 1
ATOM 5035 N N . PRO B 1 139 ? -6.801 1.797 -15.117 1 82.94 139 PRO B N 1
ATOM 5036 C CA . PRO B 1 139 ? -6.906 2.5 -13.836 1 82.94 139 PRO B CA 1
ATOM 5037 C C . PRO B 1 139 ? -8.188 2.158 -13.078 1 82.94 139 PRO B C 1
ATOM 5039 O O . PRO B 1 139 ? -8.18 2.098 -11.844 1 82.94 139 PRO B O 1
ATOM 5042 N N . ASP B 1 140 ? -9.305 1.866 -13.742 1 88.06 140 ASP B N 1
ATOM 5043 C CA . ASP B 1 140 ? -10.578 1.734 -13.047 1 88.06 140 ASP B CA 1
ATOM 5044 C C . ASP B 1 140 ? -10.961 0.266 -12.875 1 88.06 140 ASP B C 1
ATOM 5046 O O . ASP B 1 140 ? -12.055 -0.044 -12.391 1 88.06 140 ASP B O 1
ATOM 5050 N N . ASN B 1 141 ? -10.047 -0.61 -13.312 1 93 141 ASN B N 1
ATOM 5051 C CA . ASN B 1 141 ? -10.312 -2.043 -13.211 1 93 141 ASN B CA 1
ATOM 5052 C C . ASN B 1 141 ? -9.172 -2.771 -12.508 1 93 141 ASN B C 1
ATOM 5054 O O . ASN B 1 141 ? -8.039 -2.289 -12.492 1 93 141 ASN B O 1
ATOM 5058 N N . SER B 1 142 ? -9.578 -3.867 -11.914 1 95.19 142 SER B N 1
ATOM 5059 C CA . SER B 1 142 ? -8.531 -4.707 -11.344 1 95.19 142 SER B CA 1
ATOM 5060 C C . SER B 1 142 ? -7.555 -5.176 -12.422 1 95.19 142 SER B C 1
ATOM 5062 O O . SER B 1 142 ? -6.34 -5.156 -12.219 1 95.19 142 SER B O 1
ATOM 5064 N N . PHE B 1 143 ? -8.102 -5.609 -13.461 1 96.62 143 PHE B N 1
ATOM 5065 C CA . PHE B 1 143 ? -7.352 -6 -14.656 1 96.62 143 PHE B CA 1
ATOM 5066 C C . PHE B 1 143 ? -8.258 -6 -15.883 1 96.62 143 PHE B C 1
ATOM 5068 O O . PHE B 1 143 ? -9.484 -6.035 -15.758 1 96.62 143 PHE B O 1
ATOM 5075 N N . LYS B 1 144 ? -7.645 -5.918 -17.047 1 96.88 144 LYS B N 1
ATOM 5076 C CA . LYS B 1 144 ? -8.352 -6.039 -18.312 1 96.88 144 LYS B CA 1
ATOM 5077 C C . LYS B 1 144 ? -7.797 -7.188 -19.141 1 96.88 144 LYS B C 1
ATOM 5079 O O . LYS B 1 144 ? -6.664 -7.121 -19.625 1 96.88 144 LYS B O 1
ATOM 5084 N N . PRO B 1 145 ? -8.594 -8.219 -19.297 1 97.19 145 PRO B N 1
ATOM 5085 C CA . PRO B 1 145 ? -8.133 -9.297 -20.172 1 97.19 145 PRO B CA 1
ATOM 5086 C C . PRO B 1 145 ? -8.039 -8.867 -21.641 1 97.19 145 PRO B C 1
ATOM 5088 O O . PRO B 1 145 ? -8.969 -8.234 -22.156 1 97.19 145 PRO B O 1
ATOM 5091 N N . ILE B 1 146 ? -6.949 -9.227 -22.266 1 96.12 146 ILE B N 1
ATOM 5092 C CA . ILE B 1 146 ? -6.812 -8.828 -23.656 1 96.12 146 ILE B CA 1
ATOM 5093 C C . ILE B 1 146 ? -6.668 -10.07 -24.531 1 96.12 146 ILE B C 1
ATOM 5095 O O . ILE B 1 146 ? -6.812 -10 -25.75 1 96.12 146 ILE B O 1
ATOM 5099 N N . TRP B 1 147 ? -6.32 -11.195 -23.891 1 97.31 147 TRP B N 1
ATOM 5100 C CA . TRP B 1 147 ? -6.176 -12.438 -24.625 1 97.31 147 TRP B CA 1
ATOM 5101 C C . TRP B 1 147 ? -6.324 -13.641 -23.703 1 97.31 147 TRP B C 1
ATOM 5103 O O . TRP B 1 147 ? -5.93 -13.594 -22.547 1 97.31 147 TRP B O 1
ATOM 5113 N N . LYS B 1 148 ? -6.867 -14.656 -24.234 1 97.69 148 LYS B N 1
ATOM 5114 C CA . LYS B 1 148 ? -6.887 -15.992 -23.641 1 97.69 148 LYS B CA 1
ATOM 5115 C C . LYS B 1 148 ? -6.754 -17.062 -24.719 1 97.69 148 LYS B C 1
ATOM 5117 O O . LYS B 1 148 ? -7.105 -16.844 -25.875 1 97.69 148 LYS B O 1
ATOM 5122 N N . PRO B 1 149 ? -6.258 -18.234 -24.328 1 97.88 149 PRO B N 1
ATOM 5123 C CA . PRO B 1 149 ? -6.281 -19.312 -25.328 1 97.88 149 PRO B CA 1
ATOM 5124 C C . PRO B 1 149 ? -7.691 -19.656 -25.797 1 97.88 149 PRO B C 1
ATOM 5126 O O . PRO B 1 149 ? -8.633 -19.641 -24.984 1 97.88 149 PRO B O 1
ATOM 5129 N N . ASP B 1 150 ? -7.785 -20.094 -27.016 1 96.94 150 ASP B N 1
ATOM 5130 C CA . ASP B 1 150 ? -9.086 -20.391 -27.609 1 96.94 150 ASP B CA 1
ATOM 5131 C C . ASP B 1 150 ? -9.797 -21.516 -26.875 1 96.94 150 ASP B C 1
ATOM 5133 O O . ASP B 1 150 ? -11.023 -21.547 -26.812 1 96.94 150 ASP B O 1
ATOM 5137 N N . PHE B 1 151 ? -9.047 -22.375 -26.297 1 96.94 151 PHE B N 1
ATOM 5138 C CA . PHE B 1 151 ? -9.664 -23.547 -25.688 1 96.94 151 PHE B CA 1
ATOM 5139 C C . PHE B 1 151 ? -10.195 -23.203 -24.297 1 96.94 151 PHE B C 1
ATOM 5141 O O . PHE B 1 151 ? -10.883 -24.016 -23.672 1 96.94 151 PHE B O 1
ATOM 5148 N N . ILE B 1 152 ? -9.859 -22.078 -23.812 1 96.94 152 ILE B N 1
ATOM 5149 C CA . ILE B 1 152 ? -10.469 -21.594 -22.578 1 96.94 152 ILE B CA 1
ATOM 5150 C C . ILE B 1 152 ? -11.828 -20.953 -22.891 1 96.94 152 ILE B C 1
ATOM 5152 O O . ILE B 1 152 ? -11.906 -19.938 -23.578 1 96.94 152 ILE B O 1
ATOM 5156 N N . SER B 1 153 ? -12.867 -21.469 -22.391 1 95.12 153 SER B N 1
ATOM 5157 C CA . SER B 1 153 ? -14.227 -21.047 -22.734 1 95.12 153 SER B CA 1
ATOM 5158 C C . SER B 1 153 ? -14.617 -19.781 -21.969 1 95.12 153 SER B C 1
ATOM 5160 O O . SER B 1 153 ? -15.18 -18.844 -22.547 1 95.12 153 SER B O 1
ATOM 5162 N N . LEU B 1 154 ? -14.32 -19.797 -20.672 1 93.81 154 LEU B N 1
ATOM 5163 C CA . LEU B 1 154 ? -14.656 -18.688 -19.781 1 93.81 154 LEU B CA 1
ATOM 5164 C C . LEU B 1 154 ? -13.516 -18.391 -18.828 1 93.81 154 LEU B C 1
ATOM 5166 O O . LEU B 1 154 ? -12.812 -19.312 -18.391 1 93.81 154 LEU B O 1
ATOM 5170 N N . LEU B 1 155 ? -13.383 -17.141 -18.562 1 95.81 155 LEU B N 1
ATOM 5171 C CA . LEU B 1 155 ? -12.391 -16.734 -17.578 1 95.81 155 LEU B CA 1
ATOM 5172 C C . LEU B 1 155 ? -12.93 -16.906 -16.156 1 95.81 155 LEU B C 1
ATOM 5174 O O . LEU B 1 155 ? -13.898 -16.266 -15.766 1 95.81 155 LEU B O 1
ATOM 5178 N N . GLN B 1 156 ? -12.344 -17.797 -15.422 1 93 156 GLN B N 1
ATOM 5179 C CA . GLN B 1 156 ? -12.672 -18.094 -14.031 1 93 156 GLN B CA 1
ATOM 5180 C C . GLN B 1 156 ? -11.406 -18.172 -13.172 1 93 156 GLN B C 1
ATOM 5182 O O . GLN B 1 156 ? -10.336 -18.531 -13.672 1 93 156 GLN B O 1
ATOM 5187 N N . PRO B 1 157 ? -11.555 -17.766 -11.922 1 92.62 157 PRO B N 1
ATOM 5188 C CA . PRO B 1 157 ? -10.375 -17.797 -11.047 1 92.62 157 PRO B CA 1
ATOM 5189 C C . PRO B 1 157 ? -10.078 -19.203 -10.508 1 92.62 157 PRO B C 1
ATOM 5191 O O . PRO B 1 157 ? -10.008 -19.391 -9.297 1 92.62 157 PRO B O 1
ATOM 5194 N N . VAL B 1 158 ? -9.781 -20.141 -11.461 1 89.88 158 VAL B N 1
ATOM 5195 C CA . VAL B 1 158 ? -9.633 -21.531 -11.016 1 89.88 158 VAL B CA 1
ATOM 5196 C C . VAL B 1 158 ? -8.352 -22.109 -11.602 1 89.88 158 VAL B C 1
ATOM 5198 O O . VAL B 1 158 ? -8.125 -23.328 -11.523 1 89.88 158 VAL B O 1
ATOM 5201 N N . ASP B 1 159 ? -7.551 -21.328 -12.266 1 93.06 159 ASP B N 1
ATOM 5202 C CA . ASP B 1 159 ? -6.242 -21.766 -12.734 1 93.06 159 ASP B CA 1
ATOM 5203 C C . ASP B 1 159 ? -6.367 -23 -13.633 1 93.06 159 ASP B C 1
ATOM 5205 O O . ASP B 1 159 ? -5.793 -24.047 -13.336 1 93.06 159 ASP B O 1
ATOM 5209 N N . LYS B 1 160 ? -6.891 -22.828 -14.758 1 94.06 160 LYS B N 1
ATOM 5210 C CA . LYS B 1 160 ? -7.227 -23.938 -15.648 1 94.06 160 LYS B CA 1
ATOM 5211 C C . LYS B 1 160 ? -5.98 -24.5 -16.312 1 94.06 160 LYS B C 1
ATOM 5213 O O . LYS B 1 160 ? -5.523 -25.594 -15.969 1 94.06 160 LYS B O 1
ATOM 5218 N N . CYS B 1 161 ? -5.355 -23.734 -17.141 1 97 161 CYS B N 1
ATOM 5219 C CA . CYS B 1 161 ? -4.23 -24.219 -17.922 1 97 161 CYS B CA 1
ATOM 5220 C C . CYS B 1 161 ? -2.904 -23.781 -17.312 1 97 161 CYS B C 1
ATOM 5222 O O . CYS B 1 161 ? -1.837 -24.125 -17.828 1 97 161 CYS B O 1
ATOM 5224 N N . HIS B 1 162 ? -2.893 -23.016 -16.234 1 96.62 162 HIS B N 1
ATOM 5225 C CA . HIS B 1 162 ? -1.729 -22.438 -15.57 1 96.62 162 HIS B CA 1
ATOM 5226 C C . HIS B 1 162 ? -0.871 -21.656 -16.562 1 96.62 162 HIS B C 1
ATOM 5228 O O . HIS B 1 162 ? 0.332 -21.891 -16.672 1 96.62 162 HIS B O 1
ATOM 5234 N N . LEU B 1 163 ? -1.55 -20.781 -17.25 1 98.44 163 LEU B N 1
ATOM 5235 C CA . LEU B 1 163 ? -0.822 -19.797 -18.047 1 98.44 163 LEU B CA 1
ATOM 5236 C C . LEU B 1 163 ? 0.197 -19.047 -17.188 1 98.44 163 LEU B C 1
ATOM 5238 O O . LEU B 1 163 ? -0.158 -18.453 -16.172 1 98.44 163 LEU B O 1
ATOM 5242 N N . ASN B 1 164 ? 1.538 -19.047 -17.594 1 97.88 164 ASN B N 1
ATOM 5243 C CA . ASN B 1 164 ? 2.521 -18.609 -16.609 1 97.88 164 ASN B CA 1
ATOM 5244 C C . ASN B 1 164 ? 3.605 -17.75 -17.25 1 97.88 164 ASN B C 1
ATOM 5246 O O . ASN B 1 164 ? 4.258 -16.953 -16.578 1 97.88 164 ASN B O 1
ATOM 5250 N N . GLY B 1 165 ? 3.924 -17.938 -18.516 1 98.31 165 GLY B N 1
ATOM 5251 C CA . GLY B 1 165 ? 4.992 -17.188 -19.156 1 98.31 165 GLY B CA 1
ATOM 5252 C C . GLY B 1 165 ? 4.492 -16.266 -20.25 1 98.31 165 GLY B C 1
ATOM 5253 O O . GLY B 1 165 ? 3.41 -16.469 -20.812 1 98.31 165 GLY B O 1
ATOM 5254 N N . PHE B 1 166 ? 5.34 -15.289 -20.531 1 97.25 166 PHE B N 1
ATOM 5255 C CA . PHE B 1 166 ? 4.984 -14.273 -21.5 1 97.25 166 PHE B CA 1
ATOM 5256 C C . PHE B 1 166 ? 6.219 -13.508 -21.969 1 97.25 166 PHE B C 1
ATOM 5258 O O . PHE B 1 166 ? 7.117 -13.234 -21.172 1 97.25 166 PHE B O 1
ATOM 5265 N N . CYS B 1 167 ? 6.219 -13.273 -23.328 1 97.69 167 CYS B N 1
ATOM 5266 C CA . CYS B 1 167 ? 7.238 -12.344 -23.797 1 97.69 167 CYS B CA 1
ATOM 5267 C C . CYS B 1 167 ? 6.781 -11.633 -25.078 1 97.69 167 CYS B C 1
ATOM 5269 O O . CYS B 1 167 ? 5.832 -12.07 -25.719 1 97.69 167 CYS B O 1
ATOM 5271 N N . THR B 1 168 ? 7.449 -10.57 -25.266 1 97 168 THR B N 1
ATOM 5272 C CA . THR B 1 168 ? 7.195 -9.773 -26.469 1 97 168 THR B CA 1
ATOM 5273 C C . THR B 1 168 ? 8.188 -10.117 -27.562 1 97 168 THR B C 1
ATOM 5275 O O . THR B 1 168 ? 9.273 -10.641 -27.297 1 97 168 THR B O 1
ATOM 5278 N N . ARG B 1 169 ? 7.754 -9.953 -28.75 1 96.75 169 ARG B N 1
ATOM 5279 C CA . ARG B 1 169 ? 8.625 -10.008 -29.938 1 96.75 169 ARG B CA 1
ATOM 5280 C C . ARG B 1 169 ? 8.586 -8.688 -30.688 1 96.75 169 ARG B C 1
ATOM 5282 O O . ARG B 1 169 ? 7.523 -8.266 -31.156 1 96.75 169 ARG B O 1
ATOM 5289 N N . ASP B 1 170 ? 9.711 -8.047 -30.766 1 92.12 170 ASP B N 1
ATOM 5290 C CA . ASP B 1 170 ? 9.852 -6.801 -31.516 1 92.12 170 ASP B CA 1
ATOM 5291 C C . ASP B 1 170 ? 8.867 -5.75 -31.016 1 92.12 170 ASP B C 1
ATOM 5293 O O . ASP B 1 170 ? 8.18 -5.105 -31.812 1 92.12 170 ASP B O 1
ATOM 5297 N N . GLY B 1 171 ? 8.68 -5.789 -29.797 1 90.44 171 GLY B N 1
ATOM 5298 C CA . GLY B 1 171 ? 7.887 -4.75 -29.172 1 90.44 171 GLY B CA 1
ATOM 5299 C C . GLY B 1 171 ? 6.406 -5.078 -29.125 1 90.44 171 GLY B C 1
ATOM 5300 O O . GLY B 1 171 ? 5.59 -4.238 -28.734 1 90.44 171 GLY B O 1
ATOM 5301 N N . GLU B 1 172 ? 6.078 -6.25 -29.516 1 95.44 172 GLU B N 1
ATOM 5302 C CA . GLU B 1 172 ? 4.68 -6.672 -29.5 1 95.44 172 GLU B CA 1
ATOM 5303 C C . GLU B 1 172 ? 4.496 -7.938 -28.672 1 95.44 172 GLU B C 1
ATOM 5305 O O . GLU B 1 172 ? 5.32 -8.852 -28.734 1 95.44 172 GLU B O 1
ATOM 5310 N N . PRO B 1 173 ? 3.361 -7.977 -27.906 1 97 173 PRO B N 1
ATOM 5311 C CA . PRO B 1 173 ? 3.078 -9.234 -27.219 1 97 173 PRO B CA 1
ATOM 5312 C C . PRO B 1 173 ? 3.006 -10.43 -28.172 1 97 173 PRO B C 1
ATOM 5314 O O . PRO B 1 173 ? 2.379 -10.336 -29.234 1 97 173 PRO B O 1
ATOM 5317 N N . ARG B 1 174 ? 3.592 -11.57 -27.766 1 98.31 174 ARG B N 1
ATOM 5318 C CA . ARG B 1 174 ? 3.656 -12.562 -28.828 1 98.31 174 ARG B CA 1
ATOM 5319 C C . ARG B 1 174 ? 3.555 -13.977 -28.266 1 98.31 174 ARG B C 1
ATOM 5321 O O . ARG B 1 174 ? 2.652 -14.734 -28.625 1 98.31 174 ARG B O 1
ATOM 5328 N N . TYR B 1 175 ? 4.465 -14.422 -27.375 1 98.69 175 TYR B N 1
ATOM 5329 C CA . TYR B 1 175 ? 4.543 -15.828 -27 1 98.69 175 TYR B CA 1
ATOM 5330 C C . TYR B 1 175 ? 4.168 -16.031 -25.547 1 98.69 175 TYR B C 1
ATOM 5332 O O . TYR B 1 175 ? 4.434 -15.18 -24.703 1 98.69 175 TYR B O 1
ATOM 5340 N N . VAL B 1 176 ? 3.553 -17.203 -25.25 1 98.75 176 VAL B N 1
ATOM 5341 C CA . VAL B 1 176 ? 3.168 -17.562 -23.891 1 98.75 176 VAL B CA 1
ATOM 5342 C C . VAL B 1 176 ? 3.463 -19.031 -23.641 1 98.75 176 VAL B C 1
ATOM 5344 O O . VAL B 1 176 ? 3.531 -19.828 -24.578 1 98.75 176 VAL B O 1
ATOM 5347 N N . THR B 1 177 ? 3.73 -19.344 -22.391 1 98.69 177 THR B N 1
ATOM 5348 C CA . THR B 1 177 ? 3.84 -20.734 -21.969 1 98.69 177 THR B CA 1
ATOM 5349 C C . THR B 1 177 ? 2.76 -21.078 -20.953 1 98.69 177 THR B C 1
ATOM 5351 O O . THR B 1 177 ? 2.252 -20.188 -20.25 1 98.69 177 THR B O 1
ATOM 5354 N N . MET B 1 178 ? 2.373 -22.297 -20.922 1 98.31 178 MET B N 1
ATOM 5355 C CA . MET B 1 178 ? 1.431 -22.828 -19.953 1 98.31 178 MET B CA 1
ATOM 5356 C C . MET B 1 178 ? 1.715 -24.297 -19.656 1 98.31 178 MET B C 1
ATOM 5358 O O . MET B 1 178 ? 2.523 -24.922 -20.344 1 98.31 178 MET B O 1
ATOM 5362 N N . LEU B 1 179 ? 1.026 -24.844 -18.703 1 97.25 179 LEU B N 1
ATOM 5363 C CA . LEU B 1 179 ? 1.409 -26.172 -18.219 1 97.25 179 LEU B CA 1
ATOM 5364 C C . LEU B 1 179 ? 0.409 -27.219 -18.672 1 97.25 179 LEU B C 1
ATOM 5366 O O . LEU B 1 179 ? 0.636 -28.422 -18.5 1 97.25 179 LEU B O 1
ATOM 5370 N N . GLY B 1 180 ? -0.676 -26.734 -19.328 1 96.81 180 GLY B N 1
ATOM 5371 C CA . GLY B 1 180 ? -1.613 -27.766 -19.781 1 96.81 180 GLY B CA 1
ATOM 5372 C C . GLY B 1 180 ? -2.639 -27.234 -20.766 1 96.81 180 GLY B C 1
ATOM 5373 O O . GLY B 1 180 ? -3.047 -26.062 -20.672 1 96.81 180 GLY B O 1
ATOM 5374 N N . LEU B 1 181 ? -3.033 -28.125 -21.641 1 97 181 LEU B N 1
ATOM 5375 C CA . LEU B 1 181 ? -4.125 -27.859 -22.578 1 97 181 LEU B CA 1
ATOM 5376 C C . LEU B 1 181 ? -5.461 -28.312 -21.984 1 97 181 LEU B C 1
ATOM 5378 O O . LEU B 1 181 ? -5.965 -29.391 -22.344 1 97 181 LEU B O 1
ATOM 5382 N N . THR B 1 182 ? -6.047 -27.422 -21.172 1 96.25 182 THR B N 1
ATOM 5383 C CA . THR B 1 182 ? -7.266 -27.812 -20.484 1 96.25 182 THR B CA 1
ATOM 5384 C C . THR B 1 182 ? -8.109 -26.594 -20.125 1 96.25 182 THR B C 1
ATOM 5386 O O . THR B 1 182 ? -7.57 -25.516 -19.844 1 96.25 182 THR B O 1
ATOM 5389 N N . ASP B 1 183 ? -9.398 -26.812 -20.172 1 95.25 183 ASP B N 1
ATOM 5390 C CA . ASP B 1 183 ? -10.367 -25.797 -19.766 1 95.25 183 ASP B CA 1
ATOM 5391 C C . ASP B 1 183 ? -11 -26.172 -18.422 1 95.25 183 ASP B C 1
ATOM 5393 O O . ASP B 1 183 ? -11.992 -25.562 -18.016 1 95.25 183 ASP B O 1
ATOM 5397 N N . GLU B 1 184 ? -10.414 -27.125 -17.734 1 91.19 184 GLU B N 1
ATOM 5398 C CA . GLU B 1 184 ? -10.945 -27.562 -16.453 1 91.19 184 GLU B CA 1
ATOM 5399 C C . GLU B 1 184 ? -10.195 -26.938 -15.297 1 91.19 184 GLU B C 1
ATOM 5401 O O . GLU B 1 184 ? -8.984 -26.719 -15.375 1 91.19 184 GLU B O 1
ATOM 5406 N N . PRO B 1 185 ? -10.977 -26.703 -14.219 1 88.5 185 PRO B N 1
ATOM 5407 C CA . PRO B 1 185 ? -10.297 -26.172 -13.031 1 88.5 185 PRO B CA 1
ATOM 5408 C C . PRO B 1 185 ? -9.117 -27.031 -12.594 1 88.5 185 PRO B C 1
ATOM 5410 O O . PRO B 1 185 ? -9.281 -28.234 -12.359 1 88.5 185 PRO B O 1
ATOM 5413 N N . LEU B 1 186 ? -7.938 -26.422 -12.547 1 87.69 186 LEU B N 1
ATOM 5414 C CA . LEU B 1 186 ? -6.695 -27.062 -12.133 1 87.69 186 LEU B CA 1
ATOM 5415 C C . LEU B 1 186 ? -6.359 -28.25 -13.031 1 87.69 186 LEU B C 1
ATOM 5417 O O . LEU B 1 186 ? -5.633 -29.156 -12.617 1 87.69 186 LEU B O 1
ATOM 5421 N N . GLY B 1 187 ? -6.816 -28.25 -14.156 1 89.12 187 GLY B N 1
ATOM 5422 C CA . GLY B 1 187 ? -6.652 -29.391 -15.062 1 89.12 187 GLY B CA 1
ATOM 5423 C C . GLY B 1 187 ? -5.207 -29.625 -15.453 1 89.12 187 GLY B C 1
ATOM 5424 O O . GLY B 1 187 ? -4.836 -30.75 -15.812 1 89.12 187 GLY B O 1
ATOM 5425 N N . TRP B 1 188 ? -4.387 -28.625 -15.344 1 90.75 188 TRP B N 1
ATOM 5426 C CA . TRP B 1 188 ? -2.984 -28.734 -15.734 1 90.75 188 TRP B CA 1
ATOM 5427 C C . TRP B 1 188 ? -2.236 -29.719 -14.844 1 90.75 188 TRP B C 1
ATOM 5429 O O . TRP B 1 188 ? -1.195 -30.25 -15.234 1 90.75 188 TRP B O 1
ATOM 5439 N N . ARG B 1 189 ? -2.701 -30.016 -13.719 1 86.19 189 ARG B N 1
ATOM 5440 C CA . ARG B 1 189 ? -2 -30.828 -12.727 1 86.19 189 ARG B CA 1
ATOM 5441 C C . ARG B 1 189 ? -2.006 -32.312 -13.117 1 86.19 189 ARG B C 1
ATOM 5443 O O . ARG B 1 189 ? -1.199 -33.094 -12.617 1 86.19 189 ARG B O 1
ATOM 5450 N N . ALA B 1 190 ? -2.891 -32.656 -13.969 1 84.31 190 ALA B N 1
ATOM 5451 C CA . ALA B 1 190 ? -3.033 -34.062 -14.352 1 84.31 190 ALA B CA 1
ATOM 5452 C C . ALA B 1 190 ? -1.809 -34.531 -15.117 1 84.31 190 ALA B C 1
ATOM 5454 O O . ALA B 1 190 ? -1.418 -35.719 -15.008 1 84.31 190 ALA B O 1
ATOM 5455 N N . ASN B 1 191 ? -1.19 -33.656 -15.93 1 87.25 191 ASN B N 1
ATOM 5456 C CA . ASN B 1 191 ? -0.028 -34.031 -16.734 1 87.25 191 ASN B CA 1
ATOM 5457 C C . ASN B 1 191 ? 1.062 -32.969 -16.641 1 87.25 191 ASN B C 1
ATOM 5459 O O . ASN B 1 191 ? 1.404 -32.312 -17.641 1 87.25 191 ASN B O 1
ATOM 5463 N N . LYS B 1 192 ? 1.748 -32.969 -15.609 1 83.94 192 LYS B N 1
ATOM 5464 C CA . LYS B 1 192 ? 2.73 -31.922 -15.336 1 83.94 192 LYS B CA 1
ATOM 5465 C C . LYS B 1 192 ? 4.023 -32.188 -16.109 1 83.94 192 LYS B C 1
ATOM 5467 O O . LYS B 1 192 ? 4.691 -31.219 -16.531 1 83.94 192 LYS B O 1
ATOM 5472 N N . ALA B 1 193 ? 4.332 -33.406 -16.281 1 86.38 193 ALA B N 1
ATOM 5473 C CA . ALA B 1 193 ? 5.625 -33.781 -16.859 1 86.38 193 ALA B CA 1
ATOM 5474 C C . ALA B 1 193 ? 5.688 -33.438 -18.344 1 86.38 193 ALA B C 1
ATOM 5476 O O . ALA B 1 193 ? 6.746 -33.062 -18.859 1 86.38 193 ALA B O 1
ATOM 5477 N N . ASN B 1 194 ? 4.504 -33.562 -18.984 1 91.38 194 ASN B N 1
ATOM 5478 C CA . ASN B 1 194 ? 4.543 -33.406 -20.438 1 91.38 194 ASN B CA 1
ATOM 5479 C C . ASN B 1 194 ? 3.365 -32.594 -20.953 1 91.38 194 ASN B C 1
ATOM 5481 O O . ASN B 1 194 ? 3.086 -32.594 -22.156 1 91.38 194 ASN B O 1
ATOM 5485 N N . GLY B 1 195 ? 2.752 -31.922 -20.156 1 93.75 195 GLY B N 1
ATOM 5486 C CA . GLY B 1 195 ? 1.543 -31.234 -20.562 1 93.75 195 GLY B CA 1
ATOM 5487 C C . GLY B 1 195 ? 1.799 -29.797 -21 1 93.75 195 GLY B C 1
ATOM 5488 O O . GLY B 1 195 ? 0.905 -29.141 -21.531 1 93.75 195 GLY B O 1
ATOM 5489 N N . GLY B 1 196 ? 3.033 -29.328 -20.922 1 96.81 196 GLY B N 1
ATOM 5490 C CA . GLY B 1 196 ? 3.357 -27.938 -21.203 1 96.81 196 GLY B CA 1
ATOM 5491 C C . GLY B 1 196 ? 3.297 -27.594 -22.672 1 96.81 196 GLY B C 1
ATOM 5492 O O . GLY B 1 196 ? 3.488 -28.469 -23.531 1 96.81 196 GLY B O 1
ATOM 5493 N N . LEU B 1 197 ? 2.994 -26.328 -22.938 1 96.75 197 LEU B N 1
ATOM 5494 C CA . LEU B 1 197 ? 2.928 -25.891 -24.328 1 96.75 197 LEU B CA 1
ATOM 5495 C C . LEU B 1 197 ? 3.443 -24.453 -24.469 1 96.75 197 LEU B C 1
ATOM 5497 O O . LEU B 1 197 ? 3.516 -23.719 -23.484 1 96.75 197 LEU B O 1
ATOM 5501 N N . LEU B 1 198 ? 3.863 -24.156 -25.672 1 98.31 198 LEU B N 1
ATOM 5502 C CA . LEU B 1 198 ? 4.227 -22.828 -26.156 1 98.31 198 LEU B CA 1
ATOM 5503 C C . LEU B 1 198 ? 3.264 -22.375 -27.25 1 98.31 198 LEU B C 1
ATOM 5505 O O . LEU B 1 198 ? 2.971 -23.125 -28.188 1 98.31 198 LEU B O 1
ATOM 5509 N N . MET B 1 199 ? 2.75 -21.125 -27.062 1 98.31 199 MET B N 1
ATOM 5510 C CA . MET B 1 199 ? 1.771 -20.625 -28.031 1 98.31 199 MET B CA 1
ATOM 5511 C C . MET B 1 199 ? 2.162 -19.25 -28.531 1 98.31 199 MET B C 1
ATOM 5513 O O . MET B 1 199 ? 2.85 -18.5 -27.844 1 98.31 199 MET B O 1
ATOM 5517 N N . ASP B 1 200 ? 1.699 -19 -29.75 1 98.12 200 ASP B N 1
ATOM 5518 C CA . ASP B 1 200 ? 1.721 -17.672 -30.359 1 98.12 200 ASP B CA 1
ATOM 5519 C C . ASP B 1 200 ? 0.37 -16.984 -30.203 1 98.12 200 ASP B C 1
ATOM 5521 O O . ASP B 1 200 ? -0.63 -17.422 -30.766 1 98.12 200 ASP B O 1
ATOM 5525 N N . ILE B 1 201 ? 0.371 -15.844 -29.484 1 97.19 201 ILE B N 1
ATOM 5526 C CA . ILE B 1 201 ? -0.919 -15.266 -29.125 1 97.19 201 ILE B CA 1
ATOM 5527 C C . ILE B 1 201 ? -1.502 -14.523 -30.328 1 97.19 201 ILE B C 1
ATOM 5529 O O . ILE B 1 201 ? -2.703 -14.258 -30.375 1 97.19 201 ILE B O 1
ATOM 5533 N N . LYS B 1 202 ? -0.704 -14.141 -31.266 1 96.12 202 LYS B N 1
ATOM 5534 C CA . LYS B 1 202 ? -1.193 -13.445 -32.469 1 96.12 202 LYS B CA 1
ATOM 5535 C C . LYS B 1 202 ? -1.963 -14.398 -33.375 1 96.12 202 LYS B C 1
ATOM 5537 O O . LYS B 1 202 ? -3.006 -14.031 -33.906 1 96.12 202 LYS B O 1
ATOM 5542 N N . THR B 1 203 ? -1.501 -15.586 -33.5 1 95.12 203 THR B N 1
ATOM 5543 C CA . THR B 1 203 ? -2.129 -16.547 -34.406 1 95.12 203 THR B CA 1
ATOM 5544 C C . THR B 1 203 ? -2.967 -17.547 -33.594 1 95.12 203 THR B C 1
ATOM 5546 O O . THR B 1 203 ? -3.74 -18.312 -34.188 1 95.12 203 THR B O 1
ATOM 5549 N N . ASN B 1 204 ? -2.781 -17.578 -32.375 1 95.12 204 ASN B N 1
ATOM 5550 C CA . ASN B 1 204 ? -3.412 -18.547 -31.469 1 95.12 204 ASN B CA 1
ATOM 5551 C C . ASN B 1 204 ? -2.99 -19.969 -31.797 1 95.12 204 ASN B C 1
ATOM 5553 O O . ASN B 1 204 ? -3.746 -20.922 -31.547 1 95.12 204 ASN B O 1
ATOM 5557 N N . GLU B 1 205 ? -1.869 -20.031 -32.312 1 96.38 205 GLU B N 1
ATOM 5558 C CA . GLU B 1 205 ? -1.349 -21.359 -32.656 1 96.38 205 GLU B CA 1
ATOM 5559 C C . GLU B 1 205 ? -0.486 -21.922 -31.547 1 96.38 205 GLU B C 1
ATOM 5561 O O . GLU B 1 205 ? 0.299 -21.203 -30.922 1 96.38 205 GLU B O 1
ATOM 5566 N N . ILE B 1 206 ? -0.67 -23.219 -31.375 1 97.56 206 ILE B N 1
ATOM 5567 C CA . ILE B 1 206 ? 0.259 -23.953 -30.516 1 97.56 206 ILE B CA 1
ATOM 5568 C C . ILE B 1 206 ? 1.533 -24.266 -31.297 1 97.56 206 ILE B C 1
ATOM 5570 O O . ILE B 1 206 ? 1.494 -24.984 -32.312 1 97.56 206 ILE B O 1
ATOM 5574 N N . LEU B 1 207 ? 2.578 -23.781 -30.875 1 98 207 LEU B N 1
ATOM 5575 C CA . LEU B 1 207 ? 3.842 -23.953 -31.578 1 98 207 LEU B CA 1
ATOM 5576 C C . LEU B 1 207 ? 4.457 -25.312 -31.25 1 98 207 LEU B C 1
ATOM 5578 O O . LEU B 1 207 ? 5.023 -25.969 -32.125 1 98 207 LEU B O 1
ATOM 5582 N N . ILE B 1 208 ? 4.438 -25.672 -30 1 97.62 208 ILE B N 1
ATOM 5583 C CA . ILE B 1 208 ? 4.961 -26.953 -29.547 1 97.62 208 ILE B CA 1
ATOM 5584 C C . ILE B 1 208 ? 4.223 -27.406 -28.297 1 97.62 208 ILE B C 1
ATOM 5586 O O . ILE B 1 208 ? 3.807 -26.578 -27.484 1 97.62 208 ILE B O 1
ATOM 5590 N N . GLU B 1 209 ? 3.988 -28.719 -28.188 1 96.81 209 GLU B N 1
ATOM 5591 C CA . GLU B 1 209 ? 3.377 -29.359 -27.031 1 96.81 209 GLU B CA 1
ATOM 5592 C C . GLU B 1 209 ? 4.324 -30.375 -26.391 1 96.81 209 GLU B C 1
ATOM 5594 O O . GLU B 1 209 ? 5.422 -30.609 -26.906 1 96.81 209 GLU B O 1
ATOM 5599 N N . GLY B 1 210 ? 3.904 -30.812 -25.203 1 95.62 210 GLY B N 1
ATOM 5600 C CA . GLY B 1 210 ? 4.656 -31.891 -24.562 1 95.62 210 GLY B CA 1
ATOM 5601 C C . GLY B 1 210 ? 5.848 -31.375 -23.766 1 95.62 210 GLY B C 1
ATOM 5602 O O . GLY B 1 210 ? 6.773 -32.156 -23.484 1 95.62 210 GLY B O 1
ATOM 5603 N N . LEU B 1 211 ? 5.898 -30.188 -23.469 1 95.94 211 LEU B N 1
ATOM 5604 C CA . LEU B 1 211 ? 7.023 -29.609 -22.719 1 95.94 211 LEU B CA 1
ATOM 5605 C C . LEU B 1 211 ? 6.91 -29.922 -21.234 1 95.94 211 LEU B C 1
ATOM 5607 O O . LEU B 1 211 ? 5.805 -30.078 -20.703 1 95.94 211 LEU B O 1
ATOM 5611 N N . SER B 1 212 ? 8.039 -30.062 -20.656 1 95 212 SER B N 1
ATOM 5612 C CA . SER B 1 212 ? 8.078 -30.297 -19.219 1 95 212 SER B CA 1
ATOM 5613 C C . SER B 1 212 ? 8.047 -29 -18.438 1 95 212 SER B C 1
ATOM 5615 O O . SER B 1 212 ? 9.086 -28.391 -18.172 1 95 212 SER B O 1
ATOM 5617 N N . MET B 1 213 ? 6.93 -28.562 -18.047 1 94.56 213 MET B N 1
ATOM 5618 C CA . MET B 1 213 ? 6.648 -27.375 -17.234 1 94.56 213 MET B CA 1
ATOM 5619 C C . MET B 1 213 ? 7.395 -26.156 -17.75 1 94.56 213 MET B C 1
ATOM 5621 O O . MET B 1 213 ? 8.164 -25.531 -17.031 1 94.56 213 MET B O 1
ATOM 5625 N N . PRO B 1 214 ? 7.109 -25.766 -18.953 1 97.56 214 PRO B N 1
ATOM 5626 C CA . PRO B 1 214 ? 7.816 -24.609 -19.531 1 97.56 214 PRO B CA 1
ATOM 5627 C C . PRO B 1 214 ? 7.539 -23.312 -18.781 1 97.56 214 PRO B C 1
ATOM 5629 O O . PRO B 1 214 ? 6.418 -23.094 -18.312 1 97.56 214 PRO B O 1
ATOM 5632 N N . HIS B 1 215 ? 8.562 -22.5 -18.656 1 97.81 215 HIS B N 1
ATOM 5633 C CA . HIS B 1 215 ? 8.477 -21.203 -17.984 1 97.81 215 HIS B CA 1
ATOM 5634 C C . HIS B 1 215 ? 9.328 -20.156 -18.703 1 97.81 215 HIS B C 1
ATOM 5636 O O . HIS B 1 215 ? 10.266 -20.5 -19.422 1 97.81 215 HIS B O 1
ATOM 5642 N N . SER B 1 216 ? 9.023 -18.891 -18.578 1 98.44 216 SER B N 1
ATOM 5643 C CA . SER B 1 216 ? 9.828 -17.688 -18.766 1 98.44 216 SER B CA 1
ATOM 5644 C C . SER B 1 216 ? 10.359 -17.594 -20.188 1 98.44 216 SER B C 1
ATOM 5646 O O . SER B 1 216 ? 11.562 -17.484 -20.406 1 98.44 216 SER B O 1
ATOM 5648 N N . PRO B 1 217 ? 9.508 -17.609 -21.156 1 98.62 217 PRO B N 1
ATOM 5649 C CA . PRO B 1 217 ? 9.984 -17.344 -22.516 1 98.62 217 PRO B CA 1
ATOM 5650 C C . PRO B 1 217 ? 10.609 -15.953 -22.656 1 98.62 217 PRO B C 1
ATOM 5652 O O . PRO B 1 217 ? 10.172 -15.008 -22 1 98.62 217 PRO B O 1
ATOM 5655 N N . ARG B 1 218 ? 11.609 -15.852 -23.469 1 98.31 218 ARG B N 1
ATOM 5656 C CA . ARG B 1 218 ? 12.273 -14.586 -23.766 1 98.31 218 ARG B CA 1
ATOM 5657 C C . ARG B 1 218 ? 12.617 -14.492 -25.25 1 98.31 218 ARG B C 1
ATOM 5659 O O . ARG B 1 218 ? 13.055 -15.469 -25.859 1 98.31 218 ARG B O 1
ATOM 5666 N N . TRP B 1 219 ? 12.336 -13.352 -25.781 1 98.06 219 TRP B N 1
ATOM 5667 C CA . TRP B 1 219 ? 12.828 -13.016 -27.109 1 98.06 219 TRP B CA 1
ATOM 5668 C C . TRP B 1 219 ? 14.094 -12.172 -27.031 1 98.06 219 TRP B C 1
ATOM 5670 O O . TRP B 1 219 ? 14.094 -11.094 -26.438 1 98.06 219 TRP B O 1
ATOM 5680 N N . HIS B 1 220 ? 15.18 -12.688 -27.562 1 97.56 220 HIS B N 1
ATOM 5681 C CA . HIS B 1 220 ? 16.469 -12.016 -27.484 1 97.56 220 HIS B CA 1
ATOM 5682 C C . HIS B 1 220 ? 17.297 -12.266 -28.75 1 97.56 220 HIS B C 1
ATOM 5684 O O . HIS B 1 220 ? 17.531 -13.422 -29.125 1 97.56 220 HIS B O 1
ATOM 5690 N N . GLU B 1 221 ? 17.656 -11.195 -29.5 1 95.88 221 GLU B N 1
ATOM 5691 C CA . GLU B 1 221 ? 18.453 -11.266 -30.703 1 95.88 221 GLU B CA 1
ATOM 5692 C C . GLU B 1 221 ? 17.844 -12.234 -31.719 1 95.88 221 GLU B C 1
ATOM 5694 O O . GLU B 1 221 ? 18.531 -13.156 -32.188 1 95.88 221 GLU B O 1
ATOM 5699 N N . ASN B 1 222 ? 16.641 -12.109 -31.938 1 96.06 222 ASN B N 1
ATOM 5700 C CA . ASN B 1 222 ? 15.859 -12.828 -32.938 1 96.06 222 ASN B CA 1
ATOM 5701 C C . ASN B 1 222 ? 15.758 -14.312 -32.625 1 96.06 222 ASN B C 1
ATOM 5703 O O . ASN B 1 222 ? 15.672 -15.148 -33.531 1 96.06 222 ASN B O 1
ATOM 5707 N N . THR B 1 223 ? 15.875 -14.625 -31.359 1 97.69 223 THR B N 1
ATOM 5708 C CA . THR B 1 223 ? 15.766 -16 -30.906 1 97.69 223 THR B CA 1
ATOM 5709 C C . THR B 1 223 ? 14.812 -16.094 -29.719 1 97.69 223 THR B C 1
ATOM 5711 O O . THR B 1 223 ? 14.828 -15.25 -28.828 1 97.69 223 THR B O 1
ATOM 5714 N N . LEU B 1 224 ? 13.977 -17.156 -29.781 1 98.44 224 LEU B N 1
ATOM 5715 C CA . LEU B 1 224 ? 13.062 -17.422 -28.688 1 98.44 224 LEU B CA 1
ATOM 5716 C C . LEU B 1 224 ? 13.656 -18.438 -27.719 1 98.44 224 LEU B C 1
ATOM 5718 O O . LEU B 1 224 ? 13.945 -19.578 -28.109 1 98.44 224 LEU B O 1
ATOM 5722 N N . TYR B 1 225 ? 13.883 -18 -26.484 1 98.62 225 TYR B N 1
ATOM 5723 C CA . TYR B 1 225 ? 14.398 -18.875 -25.422 1 98.62 225 TYR B CA 1
ATOM 5724 C C . TYR B 1 225 ? 13.289 -19.281 -24.469 1 98.62 225 TYR B C 1
ATOM 5726 O O . TYR B 1 225 ? 12.344 -18.516 -24.234 1 98.62 225 TYR B O 1
ATOM 5734 N N . ILE B 1 226 ? 13.414 -20.453 -23.906 1 98.19 226 ILE B N 1
ATOM 5735 C CA . ILE B 1 226 ? 12.422 -20.969 -22.969 1 98.19 226 ILE B CA 1
ATOM 5736 C C . ILE B 1 226 ? 13.109 -21.844 -21.922 1 98.19 226 ILE B C 1
ATOM 5738 O O . ILE B 1 226 ? 14.141 -22.453 -22.188 1 98.19 226 ILE B O 1
ATOM 5742 N N . LEU B 1 227 ? 12.547 -21.859 -20.766 1 98.19 227 LEU B N 1
ATOM 5743 C CA . LEU B 1 227 ? 12.984 -22.781 -19.719 1 98.19 227 LEU B CA 1
ATOM 5744 C C . LEU B 1 227 ? 12.109 -24.031 -19.703 1 98.19 227 LEU B C 1
ATOM 5746 O O . LEU B 1 227 ? 10.883 -23.922 -19.625 1 98.19 227 LEU B O 1
ATOM 5750 N N . GLU B 1 228 ? 12.695 -25.156 -19.828 1 95.69 228 GLU B N 1
ATOM 5751 C CA . GLU B 1 228 ? 12.031 -26.406 -19.469 1 95.69 228 GLU B CA 1
ATOM 5752 C C . GLU B 1 228 ? 12.32 -26.781 -18.016 1 95.69 228 GLU B C 1
ATOM 5754 O O . GLU B 1 228 ? 13.234 -27.562 -17.75 1 95.69 228 GLU B O 1
ATOM 5759 N N . SER B 1 229 ? 11.508 -26.344 -17.266 1 94.44 229 SER B N 1
ATOM 5760 C CA . SER B 1 229 ? 11.75 -26.344 -15.82 1 94.44 229 SER B CA 1
ATOM 5761 C C . SER B 1 229 ? 11.898 -27.766 -15.297 1 94.44 229 SER B C 1
ATOM 5763 O O . SER B 1 229 ? 12.766 -28.047 -14.461 1 94.44 229 SER B O 1
ATOM 5765 N N . GLY B 1 230 ? 11.086 -28.641 -15.766 1 90.94 230 GLY B N 1
ATOM 5766 C CA . GLY B 1 230 ? 11.125 -30.016 -15.312 1 90.94 230 GLY B CA 1
ATOM 5767 C C . GLY B 1 230 ? 12.398 -30.734 -15.711 1 90.94 230 GLY B C 1
ATOM 5768 O O . GLY B 1 230 ? 12.734 -31.781 -15.133 1 90.94 230 GLY B O 1
ATOM 5769 N N . LYS B 1 231 ? 13.102 -30.156 -16.656 1 91.88 231 LYS B N 1
ATOM 5770 C CA . LYS B 1 231 ? 14.367 -30.734 -17.125 1 91.88 231 LYS B CA 1
ATOM 5771 C C . LYS B 1 231 ? 15.555 -29.938 -16.594 1 91.88 231 LYS B C 1
ATOM 5773 O O . LYS B 1 231 ? 16.703 -30.328 -16.781 1 91.88 231 LYS B O 1
ATOM 5778 N N . GLY B 1 232 ? 15.281 -28.828 -15.992 1 94.06 232 GLY B N 1
ATOM 5779 C CA . GLY B 1 232 ? 16.359 -27.969 -15.547 1 94.06 232 GLY B CA 1
ATOM 5780 C C . GLY B 1 232 ? 17.203 -27.422 -16.688 1 94.06 232 GLY B C 1
ATOM 5781 O O . GLY B 1 232 ? 18.438 -27.422 -16.609 1 94.06 232 GLY B O 1
ATOM 5782 N N . ALA B 1 233 ? 16.516 -27 -17.734 1 96.25 233 ALA B N 1
ATOM 5783 C CA . ALA B 1 233 ? 17.281 -26.656 -18.938 1 96.25 233 ALA B CA 1
ATOM 5784 C C . ALA B 1 233 ? 16.781 -25.344 -19.531 1 96.25 233 ALA B C 1
ATOM 5786 O O . ALA B 1 233 ? 15.617 -24.969 -19.344 1 96.25 233 ALA B O 1
ATOM 5787 N N . ILE B 1 234 ? 17.672 -24.656 -20.188 1 98.38 234 ILE B N 1
ATOM 5788 C CA . ILE B 1 234 ? 17.312 -23.578 -21.094 1 98.38 234 ILE B CA 1
ATOM 5789 C C . ILE B 1 234 ? 17.469 -24.047 -22.547 1 98.38 234 ILE B C 1
ATOM 5791 O O . ILE B 1 234 ? 18.422 -24.766 -22.875 1 98.38 234 ILE B O 1
ATOM 5795 N N . SER B 1 235 ? 16.469 -23.703 -23.328 1 98.25 235 SER B N 1
ATOM 5796 C CA . SER B 1 235 ? 16.438 -24.109 -24.734 1 98.25 235 SER B CA 1
ATOM 5797 C C . SER B 1 235 ? 16.031 -22.938 -25.641 1 98.25 235 SER B C 1
ATOM 5799 O O . SER B 1 235 ? 15.516 -21.922 -25.156 1 98.25 235 SER B O 1
ATOM 5801 N N . HIS B 1 236 ? 16.438 -22.969 -26.859 1 97.69 236 HIS B N 1
ATOM 5802 C CA . HIS B 1 236 ? 15.852 -22.062 -27.844 1 97.69 236 HIS B CA 1
ATOM 5803 C C . HIS B 1 236 ? 14.922 -22.812 -28.797 1 97.69 236 HIS B C 1
ATOM 5805 O O . HIS B 1 236 ? 15.094 -24.016 -29.016 1 97.69 236 HIS B O 1
ATOM 5811 N N . PHE B 1 237 ? 13.953 -22.141 -29.281 1 98.06 237 PHE B N 1
ATOM 5812 C CA . PHE B 1 237 ? 12.953 -22.719 -30.172 1 98.06 237 PHE B CA 1
ATOM 5813 C C . PHE B 1 237 ? 13.336 -22.5 -31.641 1 98.06 237 PHE B C 1
ATOM 5815 O O . PHE B 1 237 ? 13.633 -21.375 -32.031 1 98.06 237 PHE B O 1
ATOM 5822 N N . ASP B 1 238 ? 13.32 -23.562 -32.406 1 96.19 238 ASP B N 1
ATOM 5823 C CA . ASP B 1 238 ? 13.531 -23.516 -33.844 1 96.19 238 ASP B CA 1
ATOM 5824 C C . ASP B 1 238 ? 12.203 -23.438 -34.594 1 96.19 238 ASP B C 1
ATOM 5826 O O . ASP B 1 238 ? 11.5 -24.453 -34.719 1 96.19 238 ASP B O 1
ATOM 5830 N N . PHE B 1 239 ? 11.961 -22.406 -35.188 1 95.88 239 PHE B N 1
ATOM 5831 C CA . PHE B 1 239 ? 10.68 -22.156 -35.812 1 95.88 239 PHE B CA 1
ATOM 5832 C C . PHE B 1 239 ? 10.516 -23.031 -37.062 1 95.88 239 PHE B C 1
ATOM 5834 O O . PHE B 1 239 ? 9.398 -23.406 -37.438 1 95.88 239 PHE B O 1
ATOM 5841 N N . LYS B 1 240 ? 11.555 -23.328 -37.719 1 94.81 240 LYS B N 1
ATOM 5842 C CA . LYS B 1 240 ? 11.508 -24.156 -38.906 1 94.81 240 LYS B CA 1
ATOM 5843 C C . LYS B 1 240 ? 11.266 -25.609 -38.562 1 94.81 240 LYS B C 1
ATOM 5845 O O . LYS B 1 240 ? 10.43 -26.281 -39.188 1 94.81 240 LYS B O 1
ATOM 5850 N N . LYS B 1 241 ? 11.922 -26.062 -37.562 1 95.25 241 LYS B N 1
ATOM 5851 C CA . LYS B 1 241 ? 11.828 -27.469 -37.188 1 95.25 241 LYS B CA 1
ATOM 5852 C C . LYS B 1 241 ? 10.727 -27.688 -36.156 1 95.25 241 LYS B C 1
ATOM 5854 O O . LYS B 1 241 ? 10.32 -28.828 -35.906 1 95.25 241 LYS B O 1
ATOM 5859 N N . LYS B 1 242 ? 10.32 -26.672 -35.594 1 94.31 242 LYS B N 1
ATOM 5860 C CA . LYS B 1 242 ? 9.281 -26.703 -34.562 1 94.31 242 LYS B CA 1
ATOM 5861 C C . LYS B 1 242 ? 9.695 -27.578 -33.375 1 94.31 242 LYS B C 1
ATOM 5863 O O . LYS B 1 242 ? 8.945 -28.469 -32.969 1 94.31 242 LYS B O 1
ATOM 5868 N N . ARG B 1 243 ? 10.836 -27.344 -32.938 1 95.56 243 ARG B N 1
ATOM 5869 C CA . ARG B 1 243 ? 11.352 -28.109 -31.797 1 95.56 243 ARG B CA 1
ATOM 5870 C C . ARG B 1 243 ? 12.242 -27.234 -30.906 1 95.56 243 ARG B C 1
ATOM 5872 O O . ARG B 1 243 ? 12.688 -26.172 -31.344 1 95.56 243 ARG B O 1
ATOM 5879 N N . LEU B 1 244 ? 12.484 -27.719 -29.734 1 96.56 244 LEU B N 1
ATOM 5880 C CA . LEU B 1 244 ? 13.398 -27.062 -28.812 1 96.56 244 LEU B CA 1
ATOM 5881 C C . LEU B 1 244 ? 14.789 -27.672 -28.891 1 96.56 244 LEU B C 1
ATOM 5883 O O . LEU B 1 244 ? 14.922 -28.891 -29.016 1 96.56 244 LEU B O 1
ATOM 5887 N N . THR B 1 245 ? 15.727 -26.812 -28.891 1 96.56 245 THR B N 1
ATOM 5888 C CA . THR B 1 245 ? 17.109 -27.25 -28.781 1 96.56 245 THR B CA 1
ATOM 5889 C C . THR B 1 245 ? 17.719 -26.781 -27.469 1 96.56 245 THR B C 1
ATOM 5891 O O . THR B 1 245 ? 17.781 -25.578 -27.203 1 96.56 245 THR B O 1
ATOM 5894 N N . GLN B 1 246 ? 18.203 -27.703 -26.703 1 97.06 246 GLN B N 1
ATOM 5895 C CA . GLN B 1 246 ? 18.766 -27.406 -25.391 1 97.06 246 GLN B CA 1
ATOM 5896 C C . GLN B 1 246 ? 20.094 -26.688 -25.5 1 97.06 246 GLN B C 1
ATOM 5898 O O . GLN B 1 246 ? 20.953 -27.094 -26.297 1 97.06 246 GLN B O 1
ATOM 5903 N N . ILE B 1 247 ? 20.281 -25.672 -24.75 1 97.75 247 ILE B N 1
ATOM 5904 C CA . ILE B 1 247 ? 21.5 -24.891 -24.719 1 97.75 247 ILE B CA 1
ATOM 5905 C C . ILE B 1 247 ? 22.359 -25.328 -23.531 1 97.75 247 ILE B C 1
ATOM 5907 O O . ILE B 1 247 ? 23.562 -25.531 -23.656 1 97.75 247 ILE B O 1
ATOM 5911 N N . ALA B 1 248 ? 21.703 -25.438 -22.391 1 97.5 248 ALA B N 1
ATOM 5912 C CA . ALA B 1 248 ? 22.406 -25.766 -21.156 1 97.5 248 ALA B CA 1
ATOM 5913 C C . ALA B 1 248 ? 21.453 -26.406 -20.125 1 97.5 248 ALA B C 1
ATOM 5915 O O . ALA B 1 248 ? 20.234 -26.203 -20.203 1 97.5 248 ALA B O 1
ATOM 5916 N N . LYS B 1 249 ? 22.031 -27.156 -19.281 1 95.62 249 LYS B N 1
ATOM 5917 C CA . LYS B 1 249 ? 21.328 -27.719 -18.125 1 95.62 249 LYS B CA 1
ATOM 5918 C C . LYS B 1 249 ? 21.875 -27.141 -16.828 1 95.62 249 LYS B C 1
ATOM 5920 O O . LYS B 1 249 ? 23.078 -26.938 -16.688 1 95.62 249 LYS B O 1
ATOM 5925 N N . VAL B 1 250 ? 21.016 -26.828 -15.977 1 94.19 250 VAL B N 1
ATOM 5926 C CA . VAL B 1 250 ? 21.375 -26.344 -14.641 1 94.19 250 VAL B CA 1
ATOM 5927 C C . VAL B 1 250 ? 20.828 -27.297 -13.586 1 94.19 250 VAL B C 1
ATOM 5929 O O . VAL B 1 250 ? 19.953 -28.125 -13.875 1 94.19 250 VAL B O 1
ATOM 5932 N N . PRO B 1 251 ? 21.375 -27.281 -12.375 1 91.12 251 PRO B N 1
ATOM 5933 C CA . PRO B 1 251 ? 21.047 -28.297 -11.375 1 91.12 251 PRO B CA 1
ATOM 5934 C C . PRO B 1 251 ? 19.781 -27.969 -10.586 1 91.12 251 PRO B C 1
ATOM 5936 O O . PRO B 1 251 ? 19.812 -27.844 -9.359 1 91.12 251 PRO B O 1
ATOM 5939 N N . GLY B 1 252 ? 18.672 -27.953 -11.211 1 91.81 252 GLY B N 1
ATOM 5940 C CA . GLY B 1 252 ? 17.422 -27.75 -10.477 1 91.81 252 GLY B CA 1
ATOM 5941 C C . GLY B 1 252 ? 16.266 -27.328 -11.367 1 91.81 252 GLY B C 1
ATOM 5942 O O . GLY B 1 252 ? 16.391 -27.328 -12.594 1 91.81 252 GLY B O 1
ATOM 5943 N N . PHE B 1 253 ? 15.125 -27.047 -10.703 1 92.56 253 PHE B N 1
ATOM 5944 C CA . PHE B 1 253 ? 13.922 -26.578 -1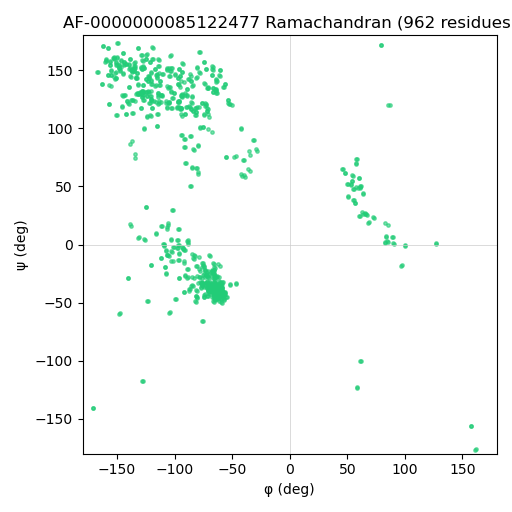1.375 1 92.56 253 PHE B CA 1
ATOM 5945 C C . PHE B 1 253 ? 14.078 -25.125 -11.828 1 92.56 253 PHE B C 1
ATOM 5947 O O . PHE B 1 253 ? 14.305 -24.234 -11.008 1 92.56 253 PHE B O 1
ATOM 5954 N N . THR B 1 254 ? 13.984 -24.906 -13.117 1 95.38 254 THR B N 1
ATOM 5955 C CA . THR B 1 254 ? 14.273 -23.578 -13.641 1 95.38 254 THR B CA 1
ATOM 5956 C C . THR B 1 254 ? 13.008 -22.719 -13.695 1 95.38 254 THR B C 1
ATOM 5958 O O . THR B 1 254 ? 11.953 -23.203 -14.109 1 95.38 254 THR B O 1
ATOM 5961 N N . ARG B 1 255 ? 13.094 -21.547 -13.148 1 95.56 255 ARG B N 1
ATOM 5962 C CA . ARG B 1 255 ? 12.055 -20.531 -13.227 1 95.56 255 ARG B CA 1
ATOM 5963 C C . ARG B 1 255 ? 12.633 -19.125 -13.047 1 95.56 255 ARG B C 1
ATOM 5965 O O . ARG B 1 255 ? 13.422 -18.891 -12.133 1 95.56 255 ARG B O 1
ATOM 5972 N N . GLY B 1 256 ? 12.188 -18.188 -13.875 1 97.81 256 GLY B N 1
ATOM 5973 C CA . GLY B 1 256 ? 12.789 -16.859 -13.898 1 97.81 256 GLY B CA 1
ATOM 5974 C C . GLY B 1 256 ? 13.984 -16.766 -14.812 1 97.81 256 GLY B C 1
ATOM 5975 O O . GLY B 1 256 ? 14.961 -17.5 -14.656 1 97.81 256 GLY B O 1
ATOM 5976 N N . LEU B 1 257 ? 13.883 -15.93 -15.758 1 98.62 257 LEU B N 1
ATOM 5977 C CA . LEU B 1 257 ? 14.922 -15.781 -16.781 1 98.62 257 LEU B CA 1
ATOM 5978 C C . LEU B 1 257 ? 15.047 -14.328 -17.219 1 98.62 257 LEU B C 1
ATOM 5980 O O . LEU B 1 257 ? 14.039 -13.664 -17.469 1 98.62 257 LEU B O 1
ATOM 5984 N N . ASP B 1 258 ? 16.156 -13.867 -17.188 1 98.5 258 ASP B N 1
ATOM 5985 C CA . ASP B 1 258 ? 16.516 -12.609 -17.844 1 98.5 258 ASP B CA 1
ATOM 5986 C C . ASP B 1 258 ? 17.797 -12.75 -18.656 1 98.5 258 ASP B C 1
ATOM 5988 O O . ASP B 1 258 ? 18.672 -13.555 -18.312 1 98.5 258 ASP B O 1
ATOM 5992 N N . ILE B 1 259 ? 17.875 -12.094 -19.781 1 98.31 259 ILE B N 1
ATOM 5993 C CA . ILE B 1 259 ? 19.031 -12.211 -20.656 1 98.31 259 ILE B CA 1
ATOM 5994 C C . ILE B 1 259 ? 19.625 -10.828 -20.906 1 98.31 259 ILE B C 1
ATOM 5996 O O . ILE B 1 259 ? 18.922 -9.906 -21.312 1 98.31 259 ILE B O 1
ATOM 6000 N N . VAL B 1 260 ? 20.891 -10.688 -20.688 1 97.19 260 VAL B N 1
ATOM 6001 C CA . VAL B 1 260 ? 21.656 -9.469 -20.938 1 97.19 260 VAL B CA 1
ATOM 6002 C C . VAL B 1 260 ? 22.891 -9.797 -21.766 1 97.19 260 VAL B C 1
ATOM 6004 O O . VAL B 1 260 ? 23.766 -10.539 -21.312 1 97.19 260 VAL B O 1
ATOM 6007 N N . GLY B 1 261 ? 22.906 -9.203 -22.938 1 97 261 GLY B N 1
ATOM 6008 C CA . GLY B 1 261 ? 23.984 -9.594 -23.828 1 97 261 GLY B CA 1
ATOM 6009 C C . GLY B 1 261 ? 24 -11.07 -24.141 1 97 261 GLY B C 1
ATOM 6010 O O . GLY B 1 261 ? 22.984 -11.625 -24.578 1 97 261 GLY B O 1
ATOM 6011 N N . ASP B 1 262 ? 25.188 -11.703 -23.828 1 97.88 262 ASP B N 1
ATOM 6012 C CA . ASP B 1 262 ? 25.344 -13.125 -24.141 1 97.88 262 ASP B CA 1
ATOM 6013 C C . ASP B 1 262 ? 25.031 -13.984 -22.906 1 97.88 262 ASP B C 1
ATOM 6015 O O . ASP B 1 262 ? 25.281 -15.195 -22.922 1 97.88 262 ASP B O 1
ATOM 6019 N N . PHE B 1 263 ? 24.453 -13.383 -21.938 1 98.44 263 PHE B N 1
ATOM 6020 C CA . PHE B 1 263 ? 24.344 -14.125 -20.672 1 98.44 263 PHE B CA 1
ATOM 6021 C C . PHE B 1 263 ? 22.891 -14.273 -20.266 1 98.44 263 PHE B C 1
ATOM 6023 O O . PHE B 1 263 ? 22.141 -13.289 -20.188 1 98.44 263 PHE B O 1
ATOM 6030 N N . ALA B 1 264 ? 22.5 -15.5 -20 1 98.75 264 ALA B N 1
ATOM 6031 C CA . ALA B 1 264 ? 21.203 -15.82 -19.406 1 98.75 264 ALA B CA 1
ATOM 6032 C C . ALA B 1 264 ? 21.312 -16 -17.891 1 98.75 264 ALA B C 1
ATOM 6034 O O . ALA B 1 264 ? 22.156 -16.766 -17.422 1 98.75 264 ALA B O 1
ATOM 6035 N N . PHE B 1 265 ? 20.578 -15.242 -17.172 1 98.81 265 PHE B N 1
ATOM 6036 C CA . PHE B 1 265 ? 20.438 -15.398 -15.727 1 98.81 265 PHE B CA 1
ATOM 6037 C C . PHE B 1 265 ? 19.219 -16.25 -15.391 1 98.81 265 PHE B C 1
ATOM 6039 O O . PHE B 1 265 ? 18.078 -15.859 -15.648 1 98.81 265 PHE B O 1
ATOM 6046 N N . ILE B 1 266 ? 19.438 -17.422 -14.766 1 98.69 266 ILE B N 1
ATOM 6047 C CA . ILE B 1 266 ? 18.391 -18.422 -14.617 1 98.69 266 ILE B CA 1
ATOM 6048 C C . ILE B 1 266 ? 18.125 -18.688 -13.141 1 98.69 266 ILE B C 1
ATOM 6050 O O . ILE B 1 266 ? 19.047 -19.047 -12.398 1 98.69 266 ILE B O 1
ATOM 6054 N N . GLY B 1 267 ? 16.875 -18.516 -12.742 1 98.06 267 GLY B N 1
ATOM 6055 C CA . GLY B 1 267 ? 16.5 -18.953 -11.414 1 98.06 267 GLY B CA 1
ATOM 6056 C C . GLY B 1 267 ? 16.391 -20.469 -11.289 1 98.06 267 GLY B C 1
ATOM 6057 O O . GLY B 1 267 ? 15.898 -21.141 -12.195 1 98.06 267 GLY B O 1
ATOM 6058 N N . VAL B 1 268 ? 16.891 -20.984 -10.203 1 95.75 268 VAL B N 1
ATOM 6059 C CA . VAL B 1 268 ? 16.875 -22.422 -9.938 1 95.75 268 VAL B CA 1
ATOM 6060 C C . VAL B 1 268 ? 16.281 -22.672 -8.555 1 95.75 268 VAL B C 1
ATOM 6062 O O . VAL B 1 268 ? 16.656 -22.031 -7.574 1 95.75 268 VAL B O 1
ATOM 6065 N N . SER B 1 269 ? 15.328 -23.641 -8.477 1 92.69 269 SER B N 1
ATOM 6066 C CA . SER B 1 269 ? 14.656 -23.953 -7.223 1 92.69 269 SER B CA 1
ATOM 6067 C C . SER B 1 269 ? 14.867 -25.406 -6.84 1 92.69 269 SER B C 1
ATOM 6069 O O . SER B 1 269 ? 15.141 -26.25 -7.699 1 92.69 269 SER B O 1
ATOM 6071 N N . LYS B 1 270 ? 14.688 -25.562 -5.469 1 84.5 270 LYS B N 1
ATOM 6072 C CA . LYS B 1 270 ? 14.711 -26.922 -4.941 1 84.5 270 LYS B CA 1
ATOM 6073 C C . LYS B 1 270 ? 13.336 -27.578 -5.066 1 84.5 270 LYS B C 1
ATOM 6075 O O . LYS B 1 270 ? 12.312 -26.953 -4.773 1 84.5 270 LYS B O 1
ATOM 6080 N N . VAL B 1 271 ? 13.266 -28.547 -5.832 1 71.81 271 VAL B N 1
ATOM 6081 C CA . VAL B 1 271 ? 11.984 -29.234 -5.898 1 71.81 271 VAL B CA 1
ATOM 6082 C C . VAL B 1 271 ? 12.047 -30.547 -5.105 1 71.81 271 VAL B C 1
ATOM 6084 O O . VAL B 1 271 ? 13 -31.312 -5.25 1 71.81 271 VAL B O 1
ATOM 6087 N N . ARG B 1 272 ? 11.211 -30.594 -4.066 1 55.47 272 ARG B N 1
ATOM 6088 C CA . ARG B 1 272 ? 11.125 -31.859 -3.348 1 55.47 272 ARG B CA 1
ATOM 6089 C C . ARG B 1 272 ? 10.219 -32.844 -4.074 1 55.47 272 ARG B C 1
ATOM 6091 O O . ARG B 1 272 ? 9.352 -32.438 -4.852 1 55.47 272 ARG B O 1
ATOM 6098 N N . GLU B 1 273 ? 10.531 -34.031 -4.051 1 49.19 273 GLU B N 1
ATOM 6099 C CA . GLU B 1 273 ? 9.625 -35.031 -4.605 1 49.19 273 GLU B CA 1
ATOM 6100 C C . GLU B 1 273 ? 8.242 -34.938 -3.971 1 49.19 273 GLU B C 1
ATOM 6102 O O . GLU B 1 273 ? 8.094 -35.125 -2.76 1 49.19 273 GLU B O 1
ATOM 6107 N N . SER B 1 274 ? 7.484 -33.875 -4.422 1 46.53 274 SER B N 1
ATOM 6108 C CA . SER B 1 274 ? 6.09 -33.781 -3.992 1 46.53 274 SER B CA 1
ATOM 6109 C C . SER B 1 274 ? 5.141 -34.219 -5.102 1 46.53 274 SER B C 1
ATOM 6111 O O . SER B 1 274 ? 5.57 -34.469 -6.227 1 46.53 274 SER B O 1
ATOM 6113 N N . ALA B 1 275 ? 3.943 -34.5 -4.707 1 44.47 275 ALA B N 1
ATOM 6114 C CA . ALA B 1 275 ? 2.9 -34.906 -5.645 1 44.47 275 ALA B CA 1
ATOM 6115 C C . ALA B 1 275 ? 2.863 -34 -6.855 1 44.47 275 ALA B C 1
ATOM 6117 O O . ALA B 1 275 ? 2.643 -34.438 -7.984 1 44.47 275 ALA B O 1
ATOM 6118 N N . THR B 1 276 ? 3.172 -32.719 -6.586 1 45.12 276 THR B N 1
ATOM 6119 C CA . THR B 1 276 ? 3.127 -31.75 -7.688 1 45.12 276 THR B CA 1
ATOM 6120 C C . THR B 1 276 ? 4.277 -31.984 -8.664 1 45.12 276 THR B C 1
ATOM 6122 O O . THR B 1 276 ? 4.129 -31.797 -9.867 1 45.12 276 THR B O 1
ATOM 6125 N N . PHE B 1 277 ? 5.285 -32.5 -8.117 1 47.5 277 PHE B N 1
ATOM 6126 C CA . PHE B 1 277 ? 6.473 -32.562 -8.961 1 47.5 277 PHE B CA 1
ATOM 6127 C C . PHE B 1 277 ? 6.887 -34 -9.227 1 47.5 277 PHE B C 1
ATOM 6129 O O . PHE B 1 277 ? 7.945 -34.25 -9.797 1 47.5 277 PHE B O 1
ATOM 6136 N N . SER B 1 278 ? 5.973 -34.875 -8.812 1 49.25 278 SER B N 1
ATOM 6137 C CA . SER B 1 278 ? 6.273 -36.312 -9.039 1 49.25 278 SER B CA 1
ATOM 6138 C C . SER B 1 278 ? 6.352 -36.625 -10.531 1 49.25 278 SER B C 1
ATOM 6140 O O . SER B 1 278 ? 5.547 -36.125 -11.32 1 49.25 278 SER B O 1
ATOM 6142 N N . GLY B 1 279 ? 7.43 -37.312 -10.922 1 50.06 279 GLY B N 1
ATOM 6143 C CA . GLY B 1 279 ? 7.562 -37.75 -12.305 1 50.06 279 GLY B CA 1
ATOM 6144 C C . GLY B 1 279 ? 8.461 -36.875 -13.141 1 50.06 279 GLY B C 1
ATOM 6145 O O . GLY B 1 279 ? 8.727 -37.156 -14.305 1 50.06 279 GLY B O 1
ATOM 6146 N N . LEU B 1 280 ? 8.984 -35.844 -12.531 1 63.72 280 LEU B N 1
ATOM 6147 C CA . LEU B 1 280 ? 9.867 -34.969 -13.273 1 63.72 280 LEU B CA 1
ATOM 6148 C C . LEU B 1 280 ? 11.305 -35.469 -13.25 1 63.72 280 LEU B C 1
ATOM 6150 O O . LEU B 1 280 ? 11.734 -36.094 -12.266 1 63.72 280 LEU B O 1
ATOM 6154 N N . GLU B 1 281 ? 12.047 -35.25 -14.312 1 63.03 281 GLU B N 1
ATOM 6155 C CA . GLU B 1 281 ? 13.438 -35.688 -14.438 1 63.03 281 GLU B CA 1
ATOM 6156 C C . GLU B 1 281 ? 14.305 -35.094 -13.336 1 63.03 281 GLU B C 1
ATOM 6158 O O . GLU B 1 281 ? 15.195 -35.75 -12.812 1 63.03 281 GLU B O 1
ATOM 6163 N N . ILE B 1 282 ? 14 -33.906 -12.922 1 68.56 282 ILE B N 1
ATOM 6164 C CA . ILE B 1 282 ? 14.844 -33.188 -11.984 1 68.56 282 ILE B CA 1
ATOM 6165 C C . ILE B 1 282 ? 14.758 -33.812 -10.602 1 68.56 282 ILE B C 1
ATOM 6167 O O . ILE B 1 282 ? 15.664 -33.656 -9.781 1 68.56 282 ILE B O 1
ATOM 6171 N N . THR B 1 283 ? 13.695 -34.5 -10.375 1 61.5 283 THR B N 1
ATOM 6172 C CA . THR B 1 283 ? 13.555 -35.125 -9.062 1 61.5 283 THR B CA 1
ATOM 6173 C C . THR B 1 283 ? 14.562 -36.281 -8.898 1 61.5 283 THR B C 1
ATOM 6175 O O . THR B 1 283 ? 14.797 -36.719 -7.777 1 61.5 283 THR B O 1
ATOM 6178 N N . LYS B 1 284 ? 15.227 -36.625 -10.016 1 61.16 284 LYS B N 1
ATOM 6179 C CA . LYS B 1 284 ? 16.188 -37.719 -9.984 1 61.16 284 LYS B CA 1
ATOM 6180 C C . LYS B 1 284 ? 17.594 -37.219 -9.68 1 61.16 284 LYS B C 1
ATOM 6182 O O . LYS B 1 284 ? 18.516 -38 -9.453 1 61.16 284 LYS B O 1
ATOM 6187 N N . LEU B 1 285 ? 17.688 -35.906 -9.602 1 66.25 285 LEU B N 1
ATOM 6188 C CA . LEU B 1 285 ? 19.016 -35.344 -9.352 1 66.25 285 LEU B CA 1
ATOM 6189 C C . LEU B 1 285 ? 19.453 -35.625 -7.918 1 66.25 285 LEU B C 1
ATOM 6191 O O . LEU B 1 285 ? 18.641 -35.562 -6.992 1 66.25 285 LEU B O 1
ATOM 6195 N N . PRO B 1 286 ? 20.703 -36.031 -7.816 1 59.34 286 PRO B N 1
ATOM 6196 C CA . PRO B 1 286 ? 21.203 -36.375 -6.48 1 59.34 286 PRO B CA 1
ATOM 6197 C C . PRO B 1 286 ? 21.188 -35.156 -5.539 1 59.34 286 PRO B C 1
ATOM 6199 O O . PRO B 1 286 ? 20.953 -35.312 -4.34 1 59.34 286 PRO B O 1
ATOM 6202 N N . LYS B 1 287 ? 21.625 -33.938 -6.059 1 66.62 287 LYS B N 1
ATOM 6203 C CA . LYS B 1 287 ? 21.641 -32.719 -5.246 1 66.62 287 LYS B CA 1
ATOM 6204 C C . LYS B 1 287 ? 20.688 -31.672 -5.805 1 66.62 287 LYS B C 1
ATOM 6206 O O . LYS B 1 287 ? 20.734 -31.375 -6.996 1 66.62 287 LYS B O 1
ATOM 6211 N N . ARG B 1 288 ? 19.781 -31.281 -4.953 1 75.56 288 ARG B N 1
ATOM 6212 C CA . ARG B 1 288 ? 18.875 -30.219 -5.34 1 75.56 288 ARG B CA 1
ATOM 6213 C C . ARG B 1 288 ? 19.297 -28.891 -4.719 1 75.56 288 ARG B C 1
ATOM 6215 O O . ARG B 1 288 ? 19.656 -28.828 -3.541 1 75.56 288 ARG B O 1
ATOM 6222 N N . VAL B 1 289 ? 19.453 -27.891 -5.68 1 88.5 289 VAL B N 1
ATOM 6223 C CA . VAL B 1 289 ? 20 -26.609 -5.227 1 88.5 289 VAL B CA 1
ATOM 6224 C C . VAL B 1 289 ? 19.047 -25.484 -5.602 1 88.5 289 VAL B C 1
ATOM 6226 O O . VAL B 1 289 ? 18.109 -25.688 -6.371 1 88.5 289 VAL B O 1
ATOM 6229 N N . SER B 1 290 ? 19.156 -24.453 -5 1 93.94 290 SER B N 1
ATOM 6230 C CA . SER B 1 290 ? 18.453 -23.203 -5.305 1 93.94 290 SER B CA 1
ATOM 6231 C C . SER B 1 290 ? 19.422 -22.047 -5.496 1 93.94 290 SER B C 1
ATOM 6233 O O . SER B 1 290 ? 20.5 -22.031 -4.891 1 93.94 290 SER B O 1
ATOM 6235 N N . GLY B 1 291 ? 19.094 -21.188 -6.434 1 96.75 291 GLY B N 1
ATOM 6236 C CA . GLY B 1 291 ? 19.953 -20.047 -6.688 1 96.75 291 GLY B CA 1
ATOM 6237 C C . GLY B 1 291 ? 19.781 -19.469 -8.078 1 96.75 291 GLY B C 1
ATOM 6238 O O . GLY B 1 291 ? 18.703 -19.547 -8.664 1 96.75 291 GLY B O 1
ATOM 6239 N N . VAL B 1 292 ? 20.844 -18.812 -8.484 1 98.19 292 VAL B N 1
ATOM 6240 C CA . VAL B 1 292 ? 20.922 -18.234 -9.828 1 98.19 292 VAL B CA 1
ATOM 6241 C C . VAL B 1 292 ? 22.141 -18.781 -10.562 1 98.19 292 VAL B C 1
ATOM 6243 O O . VAL B 1 292 ? 23.25 -18.781 -10.016 1 98.19 292 VAL B O 1
ATOM 6246 N N . TRP B 1 293 ? 21.922 -19.219 -11.742 1 98.19 293 TRP B N 1
ATOM 6247 C CA . TRP B 1 293 ? 23 -19.656 -12.625 1 98.19 293 TRP B CA 1
ATOM 6248 C C . TRP B 1 293 ? 23.094 -18.766 -13.867 1 98.19 293 TRP B C 1
ATOM 6250 O O . TRP B 1 293 ? 22.062 -18.375 -14.43 1 98.19 293 TRP B O 1
ATOM 6260 N N . ILE B 1 294 ? 24.281 -18.438 -14.227 1 98.62 294 ILE B N 1
ATOM 6261 C CA . ILE B 1 294 ? 24.547 -17.594 -15.391 1 98.62 294 ILE B CA 1
ATOM 6262 C C . ILE B 1 294 ? 25.141 -18.453 -16.516 1 98.62 294 ILE B C 1
ATOM 6264 O O . ILE B 1 294 ? 26.203 -19.062 -16.328 1 98.62 294 ILE B O 1
ATOM 6268 N N . VAL B 1 295 ? 24.453 -18.406 -17.656 1 98.56 295 VAL B N 1
ATOM 6269 C CA . VAL B 1 295 ? 24.844 -19.25 -18.781 1 98.56 295 VAL B CA 1
ATOM 6270 C C . VAL B 1 295 ? 25.141 -18.375 -20 1 98.56 295 VAL B C 1
ATOM 6272 O O . VAL B 1 295 ? 24.422 -17.406 -20.266 1 98.56 295 VAL B O 1
ATOM 6275 N N . ASN B 1 296 ? 26.266 -18.609 -20.641 1 98.31 296 ASN B N 1
ATOM 6276 C CA . ASN B 1 296 ? 26.5 -18.016 -21.953 1 98.31 296 ASN B CA 1
ATOM 6277 C C . ASN B 1 296 ? 25.625 -18.656 -23.031 1 98.31 296 ASN B C 1
ATOM 6279 O O . ASN B 1 296 ? 25.766 -19.844 -23.328 1 98.31 296 ASN B O 1
ATOM 6283 N N . ILE B 1 297 ? 24.75 -17.922 -23.625 1 97.62 297 ILE B N 1
ATOM 6284 C CA . ILE B 1 297 ? 23.703 -18.469 -24.484 1 97.62 297 ILE B CA 1
ATOM 6285 C C . ILE B 1 297 ? 24.297 -18.875 -25.828 1 97.62 297 ILE B C 1
ATOM 6287 O O . ILE B 1 297 ? 23.672 -19.609 -26.594 1 97.62 297 ILE B O 1
ATOM 6291 N N . LYS B 1 298 ? 25.469 -18.438 -26.156 1 96.75 298 LYS B N 1
ATOM 6292 C CA . LYS B 1 298 ? 26.125 -18.812 -27.406 1 96.75 298 LYS B CA 1
ATOM 6293 C C . LYS B 1 298 ? 26.859 -20.125 -27.266 1 96.75 298 LYS B C 1
ATOM 6295 O O . LYS B 1 298 ? 26.875 -20.953 -28.188 1 96.75 298 LYS B O 1
ATOM 6300 N N . THR B 1 299 ? 27.438 -20.375 -26.062 1 97 299 THR B N 1
ATOM 6301 C CA . THR B 1 299 ? 28.297 -21.547 -25.891 1 97 299 THR B CA 1
ATOM 6302 C C . THR B 1 299 ? 27.594 -22.609 -25.047 1 97 299 THR B C 1
ATOM 6304 O O . THR B 1 299 ? 27.984 -23.781 -25.062 1 97 299 THR B O 1
ATOM 6307 N N . GLY B 1 300 ? 26.672 -22.219 -24.234 1 97.19 300 GLY B N 1
ATOM 6308 C CA . GLY B 1 300 ? 26 -23.141 -23.344 1 97.19 300 GLY B CA 1
ATOM 6309 C C . GLY B 1 300 ? 26.766 -23.391 -22.062 1 97.19 300 GLY B C 1
ATOM 6310 O O . GLY B 1 300 ? 26.328 -24.188 -21.219 1 97.19 300 GLY B O 1
ATOM 6311 N N . GLN B 1 301 ? 27.828 -22.641 -21.875 1 97.19 301 GLN B N 1
ATOM 6312 C CA . GLN B 1 301 ? 28.672 -22.844 -20.703 1 97.19 301 GLN B CA 1
ATOM 6313 C C . GLN B 1 301 ? 28.125 -22.078 -19.5 1 97.19 301 GLN B C 1
ATOM 6315 O O . GLN B 1 301 ? 27.672 -20.938 -19.641 1 97.19 301 GLN B O 1
ATOM 6320 N N . ILE B 1 302 ? 28.141 -22.766 -18.391 1 97.12 302 ILE B N 1
ATOM 6321 C CA . ILE B 1 302 ? 27.828 -22.062 -17.141 1 97.12 302 ILE B CA 1
ATOM 6322 C C . ILE B 1 302 ? 29 -21.172 -16.75 1 97.12 302 ILE B C 1
ATOM 6324 O O . ILE B 1 302 ? 30.109 -21.656 -16.516 1 97.12 302 ILE B O 1
ATOM 6328 N N . ILE B 1 303 ? 28.75 -19.922 -16.625 1 97 303 ILE B N 1
ATOM 6329 C CA . ILE B 1 303 ? 29.781 -18.938 -16.391 1 97 303 ILE B CA 1
ATOM 6330 C C . ILE B 1 303 ? 29.953 -18.719 -14.891 1 97 303 ILE B C 1
ATOM 6332 O O . ILE B 1 303 ? 31.078 -18.516 -14.414 1 97 303 ILE B O 1
ATOM 6336 N N . SER B 1 304 ? 28.922 -18.672 -14.188 1 97.12 304 SER B N 1
ATOM 6337 C CA . SER B 1 304 ? 28.938 -18.359 -12.758 1 97.12 304 SER B CA 1
ATOM 6338 C C . SER B 1 304 ? 27.625 -18.797 -12.094 1 97.12 304 SER B C 1
ATOM 6340 O O . SER B 1 304 ? 26.703 -19.266 -12.766 1 97.12 304 SER B O 1
ATOM 6342 N N . PHE B 1 305 ? 27.625 -18.719 -10.758 1 97.31 305 PHE B N 1
ATOM 6343 C CA . PHE B 1 305 ? 26.406 -19.047 -10.047 1 97.31 305 PHE B CA 1
ATOM 6344 C C . PHE B 1 305 ? 26.422 -18.469 -8.641 1 97.31 305 PHE B C 1
ATOM 6346 O O . PHE B 1 305 ? 27.469 -18.078 -8.133 1 97.31 305 PHE B O 1
ATOM 6353 N N . VAL B 1 306 ? 25.312 -18.266 -8.047 1 97.75 306 VAL B N 1
ATOM 6354 C CA . VAL B 1 306 ? 25.047 -18.047 -6.629 1 97.75 306 VAL B CA 1
ATOM 6355 C C . VAL B 1 306 ? 24.078 -19.125 -6.125 1 97.75 306 VAL B C 1
ATOM 6357 O O . VAL B 1 306 ? 22.969 -19.266 -6.645 1 97.75 306 VAL B O 1
ATOM 6360 N N . GLU B 1 307 ? 24.5 -19.875 -5.129 1 96.19 307 GLU B N 1
ATOM 6361 C CA . GLU B 1 307 ? 23.703 -20.969 -4.598 1 96.19 307 GLU B CA 1
ATOM 6362 C C . GLU B 1 307 ? 23.266 -20.688 -3.164 1 96.19 307 GLU B C 1
ATOM 6364 O O . GLU B 1 307 ? 24.078 -20.359 -2.309 1 96.19 307 GLU B O 1
ATOM 6369 N N . PHE B 1 308 ? 21.984 -20.812 -2.994 1 95.25 308 PHE B N 1
ATOM 6370 C CA . PHE B 1 308 ? 21.469 -20.719 -1.633 1 95.25 308 PHE B CA 1
ATOM 6371 C C . PHE B 1 308 ? 21.516 -22.078 -0.938 1 95.25 308 PHE B C 1
ATOM 6373 O O . PHE B 1 308 ? 20.766 -23 -1.294 1 95.25 308 PHE B O 1
ATOM 6380 N N . THR B 1 309 ? 22.25 -22.141 0.107 1 91 309 THR B N 1
ATOM 6381 C CA . THR B 1 309 ? 22.469 -23.438 0.754 1 91 309 THR B CA 1
ATOM 6382 C C . THR B 1 309 ? 21.406 -23.688 1.823 1 91 309 THR B C 1
ATOM 6384 O O . THR B 1 309 ? 21.125 -24.844 2.154 1 91 309 THR B O 1
ATOM 6387 N N . SER B 1 310 ? 20.922 -22.609 2.312 1 86.88 310 SER B N 1
ATOM 6388 C CA . SER B 1 310 ? 19.828 -22.75 3.26 1 86.88 310 SER B CA 1
ATOM 6389 C C . SER B 1 310 ? 18.969 -21.484 3.295 1 86.88 310 SER B C 1
ATOM 6391 O O . SER B 1 310 ? 19.438 -20.406 2.938 1 86.88 310 SER B O 1
ATOM 6393 N N . GLY B 1 311 ? 17.672 -21.703 3.596 1 86.31 311 GLY B N 1
ATOM 6394 C CA . GLY B 1 311 ? 16.812 -20.562 3.873 1 86.31 311 GLY B CA 1
ATOM 6395 C C . GLY B 1 311 ? 16 -20.109 2.67 1 86.31 311 GLY B C 1
ATOM 6396 O O . GLY B 1 311 ? 15 -19.406 2.816 1 86.31 311 GLY B O 1
ATOM 6397 N N . LEU B 1 312 ? 16.391 -20.5 1.491 1 90.25 312 LEU B N 1
ATOM 6398 C CA . LEU B 1 312 ? 15.68 -20.141 0.267 1 90.25 312 LEU B CA 1
ATOM 6399 C C . LEU B 1 312 ? 15.68 -21.297 -0.721 1 90.25 312 LEU B C 1
ATOM 6401 O O . LEU B 1 312 ? 16.688 -21.578 -1.362 1 90.25 312 LEU B O 1
ATOM 6405 N N . ASP B 1 313 ? 14.508 -21.828 -0.933 1 88.06 313 ASP B N 1
ATOM 6406 C CA . ASP B 1 313 ? 14.422 -23.047 -1.735 1 88.06 313 ASP B CA 1
ATOM 6407 C C . ASP B 1 313 ? 13.805 -22.766 -3.104 1 88.06 313 ASP B C 1
ATOM 6409 O O . ASP B 1 313 ? 13.969 -23.547 -4.039 1 88.06 313 ASP B O 1
ATOM 6413 N N . GLU B 1 314 ? 13.102 -21.625 -3.164 1 89.88 314 GLU B N 1
ATOM 6414 C CA . GLU B 1 314 ? 12.344 -21.391 -4.387 1 89.88 314 GLU B CA 1
ATOM 6415 C C . GLU B 1 314 ? 12.602 -19.984 -4.934 1 89.88 314 GLU B C 1
ATOM 6417 O O . GLU B 1 314 ? 12.5 -19 -4.199 1 89.88 314 GLU B O 1
ATOM 6422 N N . VAL B 1 315 ? 12.914 -19.984 -6.168 1 94.31 315 VAL B N 1
ATOM 6423 C CA . VAL B 1 315 ? 13.062 -18.75 -6.922 1 94.31 315 VAL B CA 1
ATOM 6424 C C . VAL B 1 315 ? 11.875 -18.578 -7.863 1 94.31 315 VAL B C 1
ATOM 6426 O O . VAL B 1 315 ? 11.414 -19.531 -8.477 1 94.31 315 VAL B O 1
ATOM 6429 N N . PHE B 1 316 ? 11.367 -17.375 -7.898 1 95.62 316 PHE B N 1
ATOM 6430 C CA . PHE B 1 316 ? 10.195 -17.141 -8.734 1 95.62 316 PHE B CA 1
ATOM 6431 C C . PHE B 1 316 ? 10.578 -16.391 -10 1 95.62 316 PHE B C 1
ATOM 6433 O O . PHE B 1 316 ? 10.367 -16.875 -11.109 1 95.62 316 PHE B O 1
ATOM 6440 N N . ALA B 1 317 ? 11.141 -15.242 -9.883 1 97.75 317 ALA B N 1
ATOM 6441 C CA . ALA B 1 317 ? 11.5 -14.422 -11.039 1 97.75 317 ALA B CA 1
ATOM 6442 C C . ALA B 1 317 ? 12.906 -13.859 -10.898 1 97.75 317 ALA B C 1
ATOM 6444 O O . ALA B 1 317 ? 13.422 -13.719 -9.781 1 97.75 317 ALA B O 1
ATOM 6445 N N . ILE B 1 318 ? 13.469 -13.539 -12.055 1 98.31 318 ILE B N 1
ATOM 6446 C CA . ILE B 1 318 ? 14.781 -12.898 -12.156 1 98.31 318 ILE B CA 1
ATOM 6447 C C . ILE B 1 318 ? 14.672 -11.648 -13.023 1 98.31 318 ILE B C 1
ATOM 6449 O O . ILE B 1 318 ? 14.102 -11.68 -14.109 1 98.31 318 ILE B O 1
ATOM 6453 N N . THR B 1 319 ? 15.141 -10.609 -12.539 1 98.31 319 THR B N 1
ATOM 6454 C CA . THR B 1 319 ? 15.32 -9.375 -13.297 1 98.31 319 THR B CA 1
ATOM 6455 C C . THR B 1 319 ? 16.719 -8.805 -13.086 1 98.31 319 THR B C 1
ATOM 6457 O O . THR B 1 319 ? 17.172 -8.672 -11.945 1 98.31 319 THR B O 1
ATOM 6460 N N . VAL B 1 320 ? 17.406 -8.477 -14.156 1 98.44 320 VAL B N 1
ATOM 6461 C CA . VAL B 1 320 ? 18.75 -7.949 -14.062 1 98.44 320 VAL B CA 1
ATOM 6462 C C . VAL B 1 320 ? 18.75 -6.453 -14.352 1 98.44 320 VAL B C 1
ATOM 6464 O O . VAL B 1 320 ? 18.312 -6.02 -15.422 1 98.44 320 VAL B O 1
ATOM 6467 N N . LEU B 1 321 ? 19.219 -5.672 -13.414 1 97.94 321 LEU B N 1
ATOM 6468 C CA . LEU B 1 321 ? 19.281 -4.223 -13.555 1 97.94 321 LEU B CA 1
ATOM 6469 C C . LEU B 1 321 ? 20.656 -3.779 -14.047 1 97.94 321 LEU B C 1
ATOM 6471 O O . LEU B 1 321 ? 21.672 -4.352 -13.656 1 97.94 321 LEU B O 1
ATOM 6475 N N . PRO B 1 322 ? 20.719 -2.719 -14.875 1 96.5 322 PRO B N 1
ATOM 6476 C CA . PRO B 1 322 ? 21.984 -2.238 -15.438 1 96.5 322 PRO B CA 1
ATOM 6477 C C . PRO B 1 322 ? 22.703 -1.257 -14.516 1 96.5 322 PRO B C 1
ATOM 6479 O O . PRO B 1 322 ? 23.094 -0.168 -14.953 1 96.5 322 PRO B O 1
ATOM 6482 N N . HIS B 1 323 ? 22.875 -1.613 -13.273 1 95.56 323 HIS B N 1
ATOM 6483 C CA . HIS B 1 323 ? 23.531 -0.793 -12.266 1 95.56 323 HIS B CA 1
ATOM 6484 C C . HIS B 1 323 ? 24.516 -1.623 -11.438 1 95.56 323 HIS B C 1
ATOM 6486 O O . HIS B 1 323 ? 24.297 -2.816 -11.219 1 95.56 323 HIS B O 1
ATOM 6492 N N . LYS B 1 324 ? 25.531 -0.991 -10.945 1 93.75 324 LYS B N 1
ATOM 6493 C CA . LYS B 1 324 ? 26.562 -1.667 -10.164 1 93.75 324 LYS B CA 1
ATOM 6494 C C . LYS B 1 324 ? 26.062 -2.008 -8.766 1 93.75 324 LYS B C 1
ATOM 6496 O O . LYS B 1 324 ? 26.344 -3.088 -8.242 1 93.75 324 LYS B O 1
ATOM 6501 N N . LYS B 1 325 ? 25.438 -1.057 -8.219 1 94.75 325 LYS B N 1
ATOM 6502 C CA . LYS B 1 325 ? 24.891 -1.212 -6.871 1 94.75 325 LYS B CA 1
ATOM 6503 C C . LYS B 1 325 ? 23.531 -0.539 -6.746 1 94.75 325 LYS B C 1
ATOM 6505 O O . LYS B 1 325 ? 23.406 0.665 -6.977 1 94.75 325 LYS B O 1
ATOM 6510 N N . VAL B 1 326 ? 22.594 -1.367 -6.348 1 95.81 326 VAL B N 1
ATOM 6511 C CA . VAL B 1 326 ? 21.219 -0.898 -6.34 1 95.81 326 VAL B CA 1
ATOM 6512 C C . VAL B 1 326 ? 20.656 -0.983 -4.922 1 95.81 326 VAL B C 1
ATOM 6514 O O . VAL B 1 326 ? 20.984 -1.899 -4.168 1 95.81 326 VAL B O 1
ATOM 6517 N N . GLU B 1 327 ? 19.875 0.019 -4.555 1 94.25 327 GLU B N 1
ATOM 6518 C CA . GLU B 1 327 ? 19.031 -0.045 -3.359 1 94.25 327 GLU B CA 1
ATOM 6519 C C . GLU B 1 327 ? 17.547 0.011 -3.721 1 94.25 327 GLU B C 1
ATOM 6521 O O . GLU B 1 327 ? 17.188 0.533 -4.773 1 94.25 327 GLU B O 1
ATOM 6526 N N . MET B 1 328 ? 16.797 -0.701 -2.93 1 94.56 328 MET B N 1
ATOM 6527 C CA . MET B 1 328 ? 15.336 -0.613 -3.008 1 94.56 328 MET B CA 1
ATOM 6528 C C . MET B 1 328 ? 14.75 -0.147 -1.681 1 94.56 328 MET B C 1
ATOM 6530 O O . MET B 1 328 ? 15.195 -0.58 -0.614 1 94.56 328 MET B O 1
ATOM 6534 N N . LEU B 1 329 ? 13.797 0.72 -1.77 1 91.81 329 LEU B N 1
ATOM 6535 C CA . LEU B 1 329 ? 13.156 1.205 -0.55 1 91.81 329 LEU B CA 1
ATOM 6536 C C . LEU B 1 329 ? 11.781 0.57 -0.365 1 91.81 329 LEU B C 1
ATOM 6538 O O . LEU B 1 329 ? 11.07 0.329 -1.342 1 91.81 329 LEU B O 1
ATOM 6542 N N . ASN B 1 330 ? 11.492 0.351 0.902 1 89.19 330 ASN B N 1
ATOM 6543 C CA . ASN B 1 330 ? 10.148 -0.097 1.242 1 89.19 330 ASN B CA 1
ATOM 6544 C C . ASN B 1 330 ? 9.156 1.058 1.223 1 89.19 330 ASN B C 1
ATOM 6546 O O . ASN B 1 330 ? 9.539 2.221 1.345 1 89.19 330 ASN B O 1
ATOM 6550 N N . PHE B 1 331 ? 7.906 0.712 1.218 1 82.88 331 PHE B N 1
ATOM 6551 C CA . PHE B 1 331 ? 6.84 1.7 1.098 1 82.88 331 PHE B CA 1
ATOM 6552 C C . PHE B 1 331 ? 6.699 2.502 2.387 1 82.88 331 PHE B C 1
ATOM 6554 O O . PHE B 1 331 ? 6.273 3.658 2.361 1 82.88 331 PHE B O 1
ATOM 6561 N N . ASP B 1 332 ? 7.043 2.018 3.461 1 83.31 332 ASP B N 1
ATOM 6562 C CA . ASP B 1 332 ? 6.805 2.699 4.73 1 83.31 332 ASP B CA 1
ATOM 6563 C C . ASP B 1 332 ? 8.117 3.17 5.355 1 83.31 332 ASP B C 1
ATOM 6565 O O . ASP B 1 332 ? 8.141 3.574 6.52 1 83.31 332 ASP B O 1
ATOM 6569 N N . SER B 1 333 ? 9.148 3.195 4.547 1 83.44 333 SER B N 1
ATOM 6570 C CA . SER B 1 333 ? 10.43 3.629 5.09 1 83.44 333 SER B CA 1
ATOM 6571 C C . SER B 1 333 ? 10.461 5.141 5.293 1 83.44 333 SER B C 1
ATOM 6573 O O . SER B 1 333 ? 9.695 5.871 4.664 1 83.44 333 SER B O 1
ATOM 6575 N N . GLU B 1 334 ? 11.328 5.566 6.184 1 82.44 334 GLU B N 1
ATOM 6576 C CA . GLU B 1 334 ? 11.516 6.996 6.398 1 82.44 334 GLU B CA 1
ATOM 6577 C C . GLU B 1 334 ? 12.023 7.68 5.133 1 82.44 334 GLU B C 1
ATOM 6579 O O . GLU B 1 334 ? 11.656 8.82 4.844 1 82.44 334 GLU B O 1
ATOM 6584 N N . GLN B 1 335 ? 12.82 6.961 4.434 1 83.62 335 GLN B N 1
ATOM 6585 C CA . GLN B 1 335 ? 13.367 7.508 3.195 1 83.62 335 GLN B CA 1
ATOM 6586 C C . GLN B 1 335 ? 12.266 7.746 2.164 1 83.62 335 GLN B C 1
ATOM 6588 O O . GLN B 1 335 ? 12.281 8.75 1.447 1 83.62 335 GLN B O 1
ATOM 6593 N N . SER B 1 336 ? 11.375 6.812 2.143 1 88.12 336 SER B N 1
ATOM 6594 C CA . SER B 1 336 ? 10.281 6.969 1.192 1 88.12 336 SER B CA 1
ATOM 6595 C C . SER B 1 336 ? 9.375 8.141 1.576 1 88.12 336 SER B C 1
ATOM 6597 O O . SER B 1 336 ? 8.727 8.734 0.716 1 88.12 336 SER B O 1
ATOM 6599 N N . LYS B 1 337 ? 9.406 8.531 2.828 1 89 337 LYS B N 1
ATOM 6600 C CA . LYS B 1 337 ? 8.578 9.625 3.326 1 89 337 LYS B CA 1
ATOM 6601 C C . LYS B 1 337 ? 9.258 10.977 3.082 1 89 337 LYS B C 1
ATOM 6603 O O . LYS B 1 337 ? 8.586 11.977 2.842 1 89 337 LYS B O 1
ATOM 6608 N N . GLU B 1 338 ? 10.516 10.969 3.045 1 86.69 338 GLU B N 1
ATOM 6609 C CA . GLU B 1 338 ? 11.242 12.234 3.088 1 86.69 338 GLU B CA 1
ATOM 6610 C C . GLU B 1 338 ? 11.891 12.547 1.742 1 86.69 338 GLU B C 1
ATOM 6612 O O . GLU B 1 338 ? 12.547 13.578 1.589 1 86.69 338 GLU B O 1
ATOM 6617 N N . ASN B 1 339 ? 11.742 11.68 0.786 1 88.5 339 ASN B N 1
ATOM 6618 C CA . ASN B 1 339 ? 12.258 11.93 -0.553 1 88.5 339 ASN B CA 1
ATOM 6619 C C . ASN B 1 339 ? 11.133 12.047 -1.579 1 88.5 339 ASN B C 1
ATOM 6621 O O . ASN B 1 339 ? 10.109 11.367 -1.46 1 88.5 339 ASN B O 1
ATOM 6625 N N . TYR B 1 340 ? 11.352 12.93 -2.52 1 91.25 340 TYR B N 1
ATOM 6626 C CA . TYR B 1 340 ? 10.297 13.266 -3.475 1 91.25 340 TYR B CA 1
ATOM 6627 C C . TYR B 1 340 ? 10.812 13.18 -4.906 1 91.25 340 TYR B C 1
ATOM 6629 O O . TYR B 1 340 ? 11.898 13.688 -5.211 1 91.25 340 TYR B O 1
ATOM 6637 N N . MET B 1 341 ? 10.086 12.516 -5.691 1 90.25 341 MET B N 1
ATOM 6638 C CA . MET B 1 341 ? 10.375 12.523 -7.125 1 90.25 341 MET B CA 1
ATOM 6639 C C . MET B 1 341 ? 9.719 13.711 -7.812 1 90.25 341 MET B C 1
ATOM 6641 O O . MET B 1 341 ? 8.492 13.805 -7.871 1 90.25 341 MET B O 1
ATOM 6645 N N . ILE B 1 342 ? 10.547 14.57 -8.352 1 91.31 342 ILE B N 1
ATOM 6646 C CA . ILE B 1 342 ? 10.07 15.812 -8.945 1 91.31 342 ILE B CA 1
ATOM 6647 C C . ILE B 1 342 ? 10.492 15.883 -10.406 1 91.31 342 ILE B C 1
ATOM 6649 O O . ILE B 1 342 ? 11.602 15.477 -10.758 1 91.31 342 ILE B O 1
ATOM 6653 N N . SER B 1 343 ? 9.648 16.406 -11.188 1 90.31 343 SER B N 1
ATOM 6654 C CA . SER B 1 343 ? 9.992 16.609 -12.594 1 90.31 343 SER B CA 1
ATOM 6655 C C . SER B 1 343 ? 11.102 17.641 -12.75 1 90.31 343 SER B C 1
ATOM 6657 O O . SER B 1 343 ? 11.172 18.609 -11.984 1 90.31 343 SER B O 1
ATOM 6659 N N . PRO B 1 344 ? 11.883 17.453 -13.805 1 86.12 344 PRO B N 1
ATOM 6660 C CA . PRO B 1 344 ? 12.945 18.438 -14.055 1 86.12 344 PRO B CA 1
ATOM 6661 C C . PRO B 1 344 ? 12.406 19.859 -14.25 1 86.12 344 PRO B C 1
ATOM 6663 O O . PRO B 1 344 ? 13.055 20.828 -13.859 1 86.12 344 PRO B O 1
ATOM 6666 N N . GLU B 1 345 ? 11.273 19.922 -14.797 1 87.62 345 GLU B N 1
ATOM 6667 C CA . GLU B 1 345 ? 10.68 21.219 -15.062 1 87.62 345 GLU B CA 1
ATOM 6668 C C . GLU B 1 345 ? 10.32 21.938 -13.758 1 87.62 345 GLU B C 1
ATOM 6670 O O . GLU B 1 345 ? 10.281 23.172 -13.711 1 87.62 345 GLU B O 1
ATOM 6675 N N . ASP B 1 346 ? 10.133 21.219 -12.711 1 89.5 346 ASP B N 1
ATOM 6676 C CA . ASP B 1 346 ? 9.688 21.781 -11.445 1 89.5 346 ASP B CA 1
ATOM 6677 C C . ASP B 1 346 ? 10.852 21.922 -10.461 1 89.5 346 ASP B C 1
ATOM 6679 O O . ASP B 1 346 ? 10.719 22.547 -9.414 1 89.5 346 ASP B O 1
ATOM 6683 N N . CYS B 1 347 ? 11.961 21.453 -10.797 1 84.81 347 CYS B N 1
ATOM 6684 C CA . CYS B 1 347 ? 13.102 21.406 -9.891 1 84.81 347 CYS B CA 1
ATOM 6685 C C . CYS B 1 347 ? 13.586 22.797 -9.539 1 84.81 347 CYS B C 1
ATOM 6687 O O . CYS B 1 347 ? 14.078 23.031 -8.438 1 84.81 347 CYS B O 1
ATOM 6689 N N . GLU B 1 348 ? 13.375 23.688 -10.438 1 86.31 348 GLU B N 1
ATOM 6690 C CA . GLU B 1 348 ? 13.875 25.031 -10.203 1 86.31 348 GLU B CA 1
ATOM 6691 C C . GLU B 1 348 ? 13.094 25.719 -9.086 1 86.31 348 GLU B C 1
ATOM 6693 O O . GLU B 1 348 ? 13.633 26.578 -8.383 1 86.31 348 GLU B O 1
ATOM 6698 N N . GLN B 1 349 ? 11.945 25.328 -8.898 1 90.75 349 GLN B N 1
ATOM 6699 C CA . GLN B 1 349 ? 11.109 26 -7.91 1 90.75 349 GLN B CA 1
ATOM 6700 C C . GLN B 1 349 ? 11.133 25.266 -6.574 1 90.75 349 GLN B C 1
ATOM 6702 O O . GLN B 1 349 ? 10.625 25.766 -5.57 1 90.75 349 GLN B O 1
ATOM 6707 N N . ILE B 1 350 ? 11.719 24.172 -6.547 1 90.31 350 ILE B N 1
ATOM 6708 C CA . ILE B 1 350 ? 11.734 23.359 -5.336 1 90.31 350 ILE B CA 1
ATOM 6709 C C . ILE B 1 350 ? 13.156 23.312 -4.777 1 90.31 350 ILE B C 1
ATOM 6711 O O . ILE B 1 350 ? 14.109 23.031 -5.512 1 90.31 350 ILE B O 1
ATOM 6715 N N . LYS B 1 351 ? 13.258 23.609 -3.549 1 84.69 351 LYS B N 1
ATOM 6716 C CA . LYS B 1 351 ? 14.555 23.562 -2.881 1 84.69 351 LYS B CA 1
ATOM 6717 C C . LYS B 1 351 ? 14.453 22.844 -1.534 1 84.69 351 LYS B C 1
ATOM 6719 O O . LYS B 1 351 ? 13.609 23.188 -0.706 1 84.69 351 LYS B O 1
ATOM 6724 N N . MET B 1 352 ? 15.336 21.906 -1.356 1 83.12 352 MET B N 1
ATOM 6725 C CA . MET B 1 352 ? 15.383 21.203 -0.079 1 83.12 352 MET B CA 1
ATOM 6726 C C . MET B 1 352 ? 16.125 22.016 0.967 1 83.12 352 MET B C 1
ATOM 6728 O O . MET B 1 352 ? 16.984 22.844 0.625 1 83.12 352 MET B O 1
ATOM 6732 N N . PRO B 1 353 ? 15.703 21.75 2.238 1 79.88 353 PRO B N 1
ATOM 6733 C CA . PRO B 1 353 ? 16.406 22.5 3.275 1 79.88 353 PRO B CA 1
ATOM 6734 C C . PRO B 1 353 ? 17.922 22.266 3.246 1 79.88 353 PRO B C 1
ATOM 6736 O O . PRO B 1 353 ? 18.375 21.141 3.033 1 79.88 353 PRO B O 1
ATOM 6739 N N . GLU B 1 354 ? 18.578 23.344 3.363 1 76.38 354 GLU B N 1
ATOM 6740 C CA . GLU B 1 354 ? 20.031 23.297 3.227 1 76.38 354 GLU B CA 1
ATOM 6741 C C . GLU B 1 354 ? 20.719 23.203 4.59 1 76.38 354 GLU B C 1
ATOM 6743 O O . GLU B 1 354 ? 21.734 22.531 4.727 1 76.38 354 GLU B O 1
ATOM 6748 N N . THR B 1 355 ? 20.031 23.781 5.637 1 79.56 355 THR B N 1
ATOM 6749 C CA . THR B 1 355 ? 20.672 23.781 6.949 1 79.56 355 THR B CA 1
ATOM 6750 C C . THR B 1 355 ? 20.078 22.703 7.844 1 79.56 355 THR B C 1
ATOM 6752 O O . THR B 1 355 ? 18.938 22.297 7.672 1 79.56 355 THR B O 1
ATOM 6755 N N . LYS B 1 356 ? 20.906 22.266 8.719 1 82.38 356 LYS B N 1
ATOM 6756 C CA . LYS B 1 356 ? 20.453 21.281 9.711 1 82.38 356 LYS B CA 1
ATOM 6757 C C . LYS B 1 356 ? 19.297 21.844 10.539 1 82.38 356 LYS B C 1
ATOM 6759 O O . LYS B 1 356 ? 18.391 21.094 10.906 1 82.38 356 LYS B O 1
ATOM 6764 N N . LEU B 1 357 ? 19.438 23.062 10.758 1 83.5 357 LEU B N 1
ATOM 6765 C CA . LEU B 1 357 ? 18.375 23.688 11.539 1 83.5 357 LEU B CA 1
ATOM 6766 C C . LEU B 1 357 ? 17.031 23.625 10.805 1 83.5 357 LEU B C 1
ATOM 6768 O O . LEU B 1 357 ? 16.016 23.297 11.406 1 83.5 357 LEU B O 1
ATOM 6772 N N . GLU B 1 358 ? 17.188 23.891 9.555 1 81.06 358 GLU B N 1
ATOM 6773 C CA . GLU B 1 358 ? 15.977 23.828 8.734 1 81.06 358 GLU B CA 1
ATOM 6774 C C . GLU B 1 358 ? 15.422 22.406 8.672 1 81.06 358 GLU B C 1
ATOM 6776 O O . GLU B 1 358 ? 14.203 22.219 8.609 1 81.06 358 GLU B O 1
ATOM 6781 N N . GLN B 1 359 ? 16.266 21.531 8.75 1 83.69 359 GLN B N 1
ATOM 6782 C CA . GLN B 1 359 ? 15.883 20.125 8.664 1 83.69 359 GLN B CA 1
ATOM 6783 C C . GLN B 1 359 ? 15.305 19.625 9.984 1 83.69 359 GLN B C 1
ATOM 6785 O O . GLN B 1 359 ? 14.438 18.75 10.008 1 83.69 359 GLN B O 1
ATOM 6790 N N . ALA B 1 360 ? 15.703 20.203 11.047 1 89.25 360 ALA B N 1
ATOM 6791 C CA . ALA B 1 360 ? 15.312 19.75 12.375 1 89.25 360 ALA B CA 1
ATOM 6792 C C . ALA B 1 360 ? 14.016 20.406 12.828 1 89.25 360 ALA B C 1
ATOM 6794 O O . ALA B 1 360 ? 13.234 19.812 13.578 1 89.25 360 ALA B O 1
ATOM 6795 N N . ALA B 1 361 ? 13.781 21.562 12.344 1 87.06 361 ALA B N 1
ATOM 6796 C CA . ALA B 1 361 ? 12.711 22.422 12.836 1 87.06 361 ALA B CA 1
ATOM 6797 C C . ALA B 1 361 ? 11.352 21.734 12.719 1 87.06 361 ALA B C 1
ATOM 6799 O O . ALA B 1 361 ? 10.555 21.75 13.656 1 87.06 361 ALA B O 1
ATOM 6800 N N . PRO B 1 362 ? 11.164 21.109 11.594 1 82.38 362 PRO B N 1
ATOM 6801 C CA . PRO B 1 362 ? 9.859 20.453 11.484 1 82.38 362 PRO B CA 1
ATOM 6802 C C . PRO B 1 362 ? 9.656 19.359 12.523 1 82.38 362 PRO B C 1
ATOM 6804 O O . PRO B 1 362 ? 8.547 19.172 13.031 1 82.38 362 PRO B O 1
ATOM 6807 N N . HIS B 1 363 ? 10.578 18.688 12.789 1 87.94 363 HIS B N 1
ATOM 6808 C CA . HIS B 1 363 ? 10.484 17.656 13.812 1 87.94 363 HIS B CA 1
ATOM 6809 C C . HIS B 1 363 ? 10.242 18.25 15.188 1 87.94 363 HIS B C 1
ATOM 6811 O O . HIS B 1 363 ? 9.453 17.734 15.969 1 87.94 363 HIS B O 1
ATOM 6817 N N . PHE B 1 364 ? 10.969 19.375 15.492 1 91.44 364 PHE B N 1
ATOM 6818 C CA . PHE B 1 364 ? 10.789 20.062 16.766 1 91.44 364 PHE B CA 1
ATOM 6819 C C . PHE B 1 364 ? 9.352 20.531 16.938 1 91.44 364 PHE B C 1
ATOM 6821 O O . PHE B 1 364 ? 8.742 20.328 17.984 1 91.44 364 PHE B O 1
ATOM 6828 N N . GLU B 1 365 ? 8.875 21.031 15.891 1 85.69 365 GLU B N 1
ATOM 6829 C CA . GLU B 1 365 ? 7.523 21.578 15.953 1 85.69 365 GLU B CA 1
ATOM 6830 C C . GLU B 1 365 ? 6.484 20.469 16.109 1 85.69 365 GLU B C 1
ATOM 6832 O O . GLU B 1 365 ? 5.496 20.625 16.828 1 85.69 365 GLU B O 1
ATOM 6837 N N . LYS B 1 366 ? 6.711 19.438 15.383 1 85.69 366 LYS B N 1
ATOM 6838 C CA . LYS B 1 366 ? 5.824 18.297 15.578 1 85.69 366 LYS B CA 1
ATOM 6839 C C . LYS B 1 366 ? 5.863 17.828 17.031 1 85.69 366 LYS B C 1
ATOM 6841 O O . LYS B 1 366 ? 4.828 17.469 17.594 1 85.69 366 LYS B O 1
ATOM 6846 N N . GLY B 1 367 ? 7.004 17.781 17.594 1 89.44 367 GLY B N 1
ATOM 6847 C CA . GLY B 1 367 ? 7.141 17.453 19 1 89.44 367 GLY B CA 1
ATOM 6848 C C . GLY B 1 367 ? 6.367 18.391 19.906 1 89.44 367 GLY B C 1
ATOM 6849 O O . GLY B 1 367 ? 5.719 17.953 20.859 1 89.44 367 GLY B O 1
ATOM 6850 N N . ILE B 1 368 ? 6.43 19.594 19.578 1 87.19 368 ILE B N 1
ATOM 6851 C CA . ILE B 1 368 ? 5.723 20.609 20.359 1 87.19 368 ILE B CA 1
ATOM 6852 C C . ILE B 1 368 ? 4.219 20.359 20.266 1 87.19 368 ILE B C 1
ATOM 6854 O O . ILE B 1 368 ? 3.516 20.438 21.281 1 87.19 368 ILE B O 1
ATOM 6858 N N . ASP B 1 369 ? 3.82 20.047 19.109 1 78.75 369 ASP B N 1
ATOM 6859 C CA . ASP B 1 369 ? 2.398 19.781 18.922 1 78.75 369 ASP B CA 1
ATOM 6860 C C . ASP B 1 369 ? 1.956 18.578 19.75 1 78.75 369 ASP B C 1
ATOM 6862 O O . ASP B 1 369 ? 0.944 18.641 20.453 1 78.75 369 ASP B O 1
ATOM 6866 N N . LEU B 1 370 ? 2.723 17.594 19.703 1 83.38 370 LEU B N 1
ATOM 6867 C CA . LEU B 1 370 ? 2.418 16.391 20.469 1 83.38 370 LEU B CA 1
ATOM 6868 C C . LEU B 1 370 ? 2.477 16.656 21.953 1 83.38 370 LEU B C 1
ATOM 6870 O O . LEU B 1 370 ? 1.631 16.188 22.719 1 83.38 370 LEU B O 1
ATOM 6874 N N . PHE B 1 371 ? 3.449 17.406 22.359 1 85.56 371 PHE B N 1
ATOM 6875 C CA . PHE B 1 371 ? 3.607 17.812 23.75 1 85.56 371 PHE B CA 1
ATOM 6876 C C . PHE B 1 371 ? 2.361 18.531 24.25 1 85.56 371 PHE B C 1
ATOM 6878 O O . PHE B 1 371 ? 1.834 18.203 25.312 1 85.56 371 PHE B O 1
ATOM 6885 N N . ASN B 1 372 ? 1.936 19.297 23.438 1 76.25 372 ASN B N 1
ATOM 6886 C CA . ASN B 1 372 ? 0.768 20.109 23.797 1 76.25 372 ASN B CA 1
ATOM 6887 C C . ASN B 1 372 ? -0.508 19.266 23.797 1 76.25 372 ASN B C 1
ATOM 6889 O O . ASN B 1 372 ? -1.478 19.609 24.469 1 76.25 372 ASN B O 1
ATOM 6893 N N . GLU B 1 373 ? -0.437 18.219 23.109 1 72.75 373 GLU B N 1
ATOM 6894 C CA . GLU B 1 373 ? -1.548 17.281 23.078 1 72.75 373 GLU B CA 1
ATOM 6895 C C . GLU B 1 373 ? -1.42 16.25 24.203 1 72.75 373 GLU B C 1
ATOM 6897 O O . GLU B 1 373 ? -2.193 15.297 24.266 1 72.75 373 GLU B O 1
ATOM 6902 N N . ASN B 1 374 ? -0.476 16.422 24.938 1 77.44 374 ASN B N 1
ATOM 6903 C CA . ASN B 1 374 ? -0.174 15.578 26.078 1 77.44 374 ASN B CA 1
ATOM 6904 C C . ASN B 1 374 ? 0.269 14.18 25.641 1 77.44 374 ASN B C 1
ATOM 6906 O O . ASN B 1 374 ? 0.084 13.211 26.375 1 77.44 374 ASN B O 1
ATOM 6910 N N . LYS B 1 375 ? 0.639 14.148 24.469 1 82.31 375 LYS B N 1
ATOM 6911 C CA . LYS B 1 375 ? 1.291 12.938 23.984 1 82.31 375 LYS B CA 1
ATOM 6912 C C . LYS B 1 375 ? 2.803 13.016 24.172 1 82.31 375 LYS B C 1
ATOM 6914 O O . LYS B 1 375 ? 3.561 12.969 23.203 1 82.31 375 LYS B O 1
ATOM 6919 N N . LYS B 1 376 ? 3.158 12.953 25.344 1 90.62 376 LYS B N 1
ATOM 6920 C CA . LYS B 1 376 ? 4.52 13.305 25.75 1 90.62 376 LYS B CA 1
ATOM 6921 C C . LYS B 1 376 ? 5.523 12.266 25.25 1 90.62 376 LYS B C 1
ATOM 6923 O O . LYS B 1 376 ? 6.621 12.617 24.812 1 90.62 376 LYS B O 1
ATOM 6928 N N . GLU B 1 377 ? 5.066 11.016 25.297 1 91.19 377 GLU B N 1
ATOM 6929 C CA . GLU B 1 377 ? 5.973 9.977 24.812 1 91.19 377 GLU B CA 1
ATOM 6930 C C . GLU B 1 377 ? 6.281 10.172 23.328 1 91.19 377 GLU B C 1
ATOM 6932 O O . GLU B 1 377 ? 7.438 10.07 22.906 1 91.19 377 GLU B O 1
ATOM 6937 N N . GLU B 1 378 ? 5.273 10.492 22.641 1 89.19 378 GLU B N 1
ATOM 6938 C CA . GLU B 1 378 ? 5.457 10.727 21.219 1 89.19 378 GLU B CA 1
ATOM 6939 C C . GLU B 1 378 ? 6.254 12 20.969 1 89.19 378 GLU B C 1
ATOM 6941 O O . GLU B 1 378 ? 7.066 12.055 20.031 1 89.19 378 GLU B O 1
ATOM 6946 N N . ALA B 1 379 ? 6.008 12.961 21.75 1 93 379 ALA B N 1
ATOM 6947 C CA . ALA B 1 379 ? 6.742 14.219 21.641 1 93 379 ALA B CA 1
ATOM 6948 C C . ALA B 1 379 ? 8.242 13.992 21.781 1 93 379 ALA B C 1
ATOM 6950 O O . ALA B 1 379 ? 9.039 14.539 21.016 1 93 379 ALA B O 1
ATOM 6951 N N . ILE B 1 380 ? 8.555 13.164 22.688 1 93.94 380 ILE B N 1
ATOM 6952 C CA . ILE B 1 380 ? 9.961 12.883 22.969 1 93.94 380 ILE B CA 1
ATOM 6953 C C . ILE B 1 380 ? 10.617 12.266 21.734 1 93.94 380 ILE B C 1
ATOM 6955 O O . ILE B 1 380 ? 11.758 12.586 21.406 1 93.94 380 ILE B O 1
ATOM 6959 N N . ILE B 1 381 ? 9.859 11.438 21.047 1 91.88 381 ILE B N 1
ATOM 6960 C CA . ILE B 1 381 ? 10.375 10.805 19.844 1 91.88 381 ILE B CA 1
ATOM 6961 C C . ILE B 1 381 ? 10.766 11.883 18.828 1 91.88 381 ILE B C 1
ATOM 6963 O O . ILE B 1 381 ? 11.836 11.812 18.219 1 91.88 381 ILE B O 1
ATOM 6967 N N . TYR B 1 382 ? 9.969 12.828 18.688 1 92.19 382 TYR B N 1
ATOM 6968 C CA . TYR B 1 382 ? 10.219 13.859 17.688 1 92.19 382 TYR B CA 1
ATOM 6969 C C . TYR B 1 382 ? 11.289 14.828 18.156 1 92.19 382 TYR B C 1
ATOM 6971 O O . TYR B 1 382 ? 12.07 15.344 17.344 1 92.19 382 TYR B O 1
ATOM 6979 N N . PHE B 1 383 ? 11.367 15.094 19.438 1 94.62 383 PHE B N 1
ATOM 6980 C CA . PHE B 1 383 ? 12.469 15.914 19.938 1 94.62 383 PHE B CA 1
ATOM 6981 C C . PHE B 1 383 ? 13.805 15.227 19.703 1 94.62 383 PHE B C 1
ATOM 6983 O O . PHE B 1 383 ? 14.789 15.867 19.328 1 94.62 383 PHE B O 1
ATOM 6990 N N . LYS B 1 384 ? 13.781 13.953 19.891 1 93.12 384 LYS B N 1
ATOM 6991 C CA . LYS B 1 384 ? 15 13.188 19.656 1 93.12 384 LYS B CA 1
ATOM 6992 C C . LYS B 1 384 ? 15.398 13.234 18.188 1 93.12 384 LYS B C 1
ATOM 6994 O O . LYS B 1 384 ? 16.578 13.352 17.859 1 93.12 384 LYS B O 1
ATOM 6999 N N . LYS B 1 385 ? 14.438 13.172 17.375 1 90.62 385 LYS B N 1
ATOM 7000 C CA . LYS B 1 385 ? 14.711 13.258 15.938 1 90.62 385 LYS B CA 1
ATOM 7001 C C . LYS B 1 385 ? 15.328 14.602 15.578 1 90.62 385 LYS B C 1
ATOM 7003 O O . LYS B 1 385 ? 16.266 14.672 14.773 1 90.62 385 LYS B O 1
ATOM 7008 N N . ALA B 1 386 ? 14.773 15.633 16.109 1 92.69 386 ALA B N 1
ATOM 7009 C CA . ALA B 1 386 ? 15.328 16.969 15.875 1 92.69 386 ALA B CA 1
ATOM 7010 C C . ALA B 1 386 ? 16.781 17.047 16.344 1 92.69 386 ALA B C 1
ATOM 7012 O O . ALA B 1 386 ? 17.625 17.609 15.656 1 92.69 386 ALA B O 1
ATOM 7013 N N . LEU B 1 387 ? 17.047 16.406 17.406 1 91.31 387 LEU B N 1
ATOM 7014 C CA . LEU B 1 387 ? 18.375 16.484 18.016 1 91.31 387 LEU B CA 1
ATOM 7015 C C . LEU B 1 387 ? 19.359 15.602 17.25 1 91.31 387 LEU B C 1
ATOM 7017 O O . LEU B 1 387 ? 20.562 15.875 17.25 1 91.31 387 LEU B O 1
ATOM 7021 N N . GLU B 1 388 ? 18.844 14.562 16.641 1 89.38 388 GLU B N 1
ATOM 7022 C CA . GLU B 1 388 ? 19.672 13.727 15.781 1 89.38 388 GLU B CA 1
ATOM 7023 C C . GLU B 1 388 ? 20.156 14.508 14.562 1 89.38 388 GLU B C 1
ATOM 7025 O O . GLU B 1 388 ? 21.281 14.281 14.078 1 89.38 388 GLU B O 1
ATOM 7030 N N . ILE B 1 389 ? 19.344 15.367 14.156 1 86.5 389 ILE B N 1
ATOM 7031 C CA . ILE B 1 389 ? 19.672 16.172 12.984 1 86.5 389 ILE B CA 1
ATOM 7032 C C . ILE B 1 389 ? 20.562 17.344 13.398 1 86.5 389 ILE B C 1
ATOM 7034 O O . ILE B 1 389 ? 21.594 17.594 12.773 1 86.5 389 ILE B O 1
ATOM 7038 N N . GLN B 1 390 ? 20.094 18.016 14.469 1 90.31 390 GLN B N 1
ATOM 7039 C CA . GLN B 1 390 ? 20.844 19.125 15.055 1 90.31 390 GLN B CA 1
ATOM 7040 C C . GLN B 1 390 ? 21.062 18.922 16.547 1 90.31 390 GLN B C 1
ATOM 7042 O O . GLN B 1 390 ? 20.234 19.328 17.359 1 90.31 390 GLN B O 1
ATOM 7047 N N . SER B 1 391 ? 22.172 18.484 16.828 1 89 391 SER B N 1
ATOM 7048 C CA . SER B 1 391 ? 22.453 18.047 18.188 1 89 391 SER B CA 1
ATOM 7049 C C . SER B 1 391 ? 22.406 19.203 19.188 1 89 391 SER B C 1
ATOM 7051 O O . SER B 1 391 ? 22.125 19.016 20.359 1 89 391 SER B O 1
ATOM 7053 N N . ASP B 1 392 ? 22.672 20.391 18.719 1 88.56 392 ASP B N 1
ATOM 7054 C CA . ASP B 1 392 ? 22.703 21.547 19.609 1 88.56 392 ASP B CA 1
ATOM 7055 C C . ASP B 1 392 ? 21.422 22.375 19.5 1 88.56 392 ASP B C 1
ATOM 7057 O O . ASP B 1 392 ? 21.453 23.594 19.609 1 88.56 392 ASP B O 1
ATOM 7061 N N . TYR B 1 393 ? 20.359 21.672 19.172 1 90.94 393 TYR B N 1
ATOM 7062 C CA . TYR B 1 393 ? 19.062 22.328 19.094 1 90.94 393 TYR B CA 1
ATOM 7063 C C . TYR B 1 393 ? 18.453 22.516 20.484 1 90.94 393 TYR B C 1
ATOM 7065 O O . TYR B 1 393 ? 17.594 21.734 20.891 1 90.94 393 TYR B O 1
ATOM 7073 N N . LEU B 1 394 ? 18.781 23.531 21.188 1 91.38 394 LEU B N 1
ATOM 7074 C CA . LEU B 1 394 ? 18.516 23.734 22.609 1 91.38 394 LEU B CA 1
ATOM 7075 C C . LEU B 1 394 ? 17.016 23.703 22.891 1 91.38 394 LEU B C 1
ATOM 7077 O O . LEU B 1 394 ? 16.578 23.062 23.844 1 91.38 394 LEU B O 1
ATOM 7081 N N . PRO B 1 395 ? 16.25 24.359 22.031 1 91.69 395 PRO B N 1
ATOM 7082 C CA . PRO B 1 395 ? 14.805 24.297 22.297 1 91.69 395 PRO B CA 1
ATOM 7083 C C . PRO B 1 395 ? 14.289 22.859 22.359 1 91.69 395 PRO B C 1
ATOM 7085 O O . PRO B 1 395 ? 13.461 22.547 23.219 1 91.69 395 PRO B O 1
ATOM 7088 N N . ALA B 1 396 ? 14.742 22.047 21.484 1 93.94 396 ALA B N 1
ATOM 7089 C CA . ALA B 1 396 ? 14.336 20.641 21.5 1 93.94 396 ALA B CA 1
ATOM 7090 C C . ALA B 1 396 ? 14.797 19.953 22.781 1 93.94 396 ALA B C 1
ATOM 7092 O O . ALA B 1 396 ? 14.062 19.156 23.359 1 93.94 396 ALA B O 1
ATOM 7093 N N . THR B 1 397 ? 15.969 20.297 23.188 1 93.31 397 THR B N 1
ATOM 7094 C CA . THR B 1 397 ? 16.531 19.719 24.406 1 93.31 397 THR B CA 1
ATOM 7095 C C . THR B 1 397 ? 15.68 20.078 25.625 1 93.31 397 THR B C 1
ATOM 7097 O O . THR B 1 397 ? 15.328 19.219 26.422 1 93.31 397 THR B O 1
ATOM 7100 N N . PHE B 1 398 ? 15.328 21.297 25.75 1 93 398 PHE B N 1
ATOM 7101 C CA . PHE B 1 398 ? 14.578 21.781 26.906 1 93 398 PHE B CA 1
ATOM 7102 C C . PHE B 1 398 ? 13.188 21.172 26.938 1 93 398 PHE B C 1
ATOM 7104 O O . PHE B 1 398 ? 12.727 20.703 27.984 1 93 398 PHE B O 1
ATOM 7111 N N . ASN B 1 399 ? 12.586 21.141 25.781 1 93.5 399 ASN B N 1
ATOM 7112 C CA . ASN B 1 399 ? 11.227 20.594 25.734 1 93.5 399 ASN B CA 1
ATOM 7113 C C . ASN B 1 399 ? 11.219 19.094 25.969 1 93.5 399 ASN B C 1
ATOM 7115 O O . ASN B 1 399 ? 10.289 18.562 26.562 1 93.5 399 ASN B O 1
ATOM 7119 N N . MET B 1 400 ? 12.219 18.484 25.516 1 94.5 400 MET B N 1
ATOM 7120 C CA . MET B 1 400 ? 12.359 17.047 25.797 1 94.5 400 MET B CA 1
ATOM 7121 C C . MET B 1 400 ? 12.5 16.797 27.297 1 94.5 400 MET B C 1
ATOM 7123 O O . MET B 1 400 ? 11.867 15.883 27.828 1 94.5 400 MET B O 1
ATOM 7127 N N . ALA B 1 401 ? 13.312 17.594 27.938 1 94.19 401 ALA B N 1
ATOM 7128 C CA . ALA B 1 401 ? 13.531 17.453 29.375 1 94.19 401 ALA B CA 1
ATOM 7129 C C . ALA B 1 401 ? 12.242 17.688 30.156 1 94.19 401 ALA B C 1
ATOM 7131 O O . ALA B 1 401 ? 11.938 16.969 31.094 1 94.19 401 ALA B O 1
ATOM 7132 N N . ILE B 1 402 ? 11.539 18.625 29.734 1 92.38 402 ILE B N 1
ATOM 7133 C CA . ILE B 1 402 ? 10.273 18.938 30.391 1 92.38 402 ILE B CA 1
ATOM 7134 C C . ILE B 1 402 ? 9.289 17.781 30.203 1 92.38 402 ILE B C 1
ATOM 7136 O O . ILE B 1 402 ? 8.586 17.406 31.141 1 92.38 402 ILE B O 1
ATOM 7140 N N . ALA B 1 403 ? 9.258 17.281 28.984 1 94.25 403 ALA B N 1
ATOM 7141 C CA . ALA B 1 403 ? 8.391 16.141 28.703 1 94.25 403 ALA B CA 1
ATOM 7142 C C . ALA B 1 403 ? 8.758 14.945 29.578 1 94.25 403 ALA B C 1
ATOM 7144 O O . ALA B 1 403 ? 7.875 14.281 30.125 1 94.25 403 ALA B O 1
ATOM 7145 N N . LEU B 1 404 ? 9.992 14.703 29.75 1 94.31 404 LEU B N 1
ATOM 7146 C CA . LEU B 1 404 ? 10.469 13.617 30.609 1 94.31 404 LEU B CA 1
ATOM 7147 C C . LEU B 1 404 ? 10.055 13.859 32.062 1 94.31 404 LEU B C 1
ATOM 7149 O O . LEU B 1 404 ? 9.609 12.93 32.75 1 94.31 404 LEU B O 1
ATOM 7153 N N . GLY B 1 405 ? 10.18 15.039 32.5 1 92 405 GLY B N 1
ATOM 7154 C CA . GLY B 1 405 ? 9.75 15.398 33.844 1 92 405 GLY B CA 1
ATOM 7155 C C . GLY B 1 405 ? 8.273 15.172 34.094 1 92 405 GLY B C 1
ATOM 7156 O O . GLY B 1 405 ? 7.879 14.656 35.125 1 92 405 GLY B O 1
ATOM 7157 N N . ASP B 1 406 ? 7.559 15.523 33.062 1 91.88 406 ASP B N 1
ATOM 7158 C CA . ASP B 1 406 ? 6.113 15.336 33.156 1 91.88 406 ASP B CA 1
ATOM 7159 C C . ASP B 1 406 ? 5.758 13.852 33.219 1 91.88 406 ASP B C 1
ATOM 7161 O O . ASP B 1 406 ? 4.75 13.477 33.812 1 91.88 406 ASP B O 1
ATOM 7165 N N . LEU B 1 407 ? 6.621 13.023 32.688 1 93.06 407 LEU B N 1
ATOM 7166 C CA . LEU B 1 407 ? 6.387 11.586 32.688 1 93.06 407 LEU B CA 1
ATOM 7167 C C . LEU B 1 407 ? 7.012 10.914 33.906 1 93.06 407 LEU B C 1
ATOM 7169 O O . LEU B 1 407 ? 6.949 9.695 34.031 1 93.06 407 LEU B O 1
ATOM 7173 N N . GLY B 1 408 ? 7.699 11.727 34.719 1 92.88 408 GLY B N 1
ATOM 7174 C CA . GLY B 1 408 ? 8.305 11.219 35.938 1 92.88 408 GLY B CA 1
ATOM 7175 C C . GLY B 1 408 ? 9.68 10.617 35.719 1 92.88 408 GLY B C 1
ATOM 7176 O O . GLY B 1 408 ? 10.25 10 36.625 1 92.88 408 GLY B O 1
ATOM 7177 N N . ARG B 1 409 ? 10.109 10.672 34.562 1 94.62 409 ARG B N 1
ATOM 7178 C CA . ARG B 1 409 ? 11.453 10.195 34.25 1 94.62 409 ARG B CA 1
ATOM 7179 C C . ARG B 1 409 ? 12.5 11.234 34.594 1 94.62 409 ARG B C 1
ATOM 7181 O O . ARG B 1 409 ? 13.234 11.711 33.719 1 94.62 409 ARG B O 1
ATOM 7188 N N . TYR B 1 410 ? 12.656 11.523 35.812 1 94.06 410 TYR B N 1
ATOM 7189 C CA . TYR B 1 410 ? 13.406 12.656 36.344 1 94.06 410 TYR B CA 1
ATOM 7190 C C . TYR B 1 410 ? 14.906 12.461 36.156 1 94.06 410 TYR B C 1
ATOM 7192 O O . TYR B 1 410 ? 15.617 13.406 35.781 1 94.06 410 TYR B O 1
ATOM 7200 N N . ASP B 1 411 ? 15.336 11.289 36.25 1 93.94 411 ASP B N 1
ATOM 7201 C CA . ASP B 1 411 ? 16.766 11.023 36.125 1 93.94 411 ASP B CA 1
ATOM 7202 C C . ASP B 1 411 ? 17.25 11.305 34.719 1 93.94 411 ASP B C 1
ATOM 7204 O O . ASP B 1 411 ? 18.312 11.898 34.5 1 93.94 411 ASP B O 1
ATOM 7208 N N . GLU B 1 412 ? 16.5 10.844 33.781 1 94.88 412 GLU B N 1
ATOM 7209 C CA . GLU B 1 412 ? 16.844 11.094 32.406 1 94.88 412 GLU B CA 1
ATOM 7210 C C . GLU B 1 412 ? 16.859 12.586 32.094 1 94.88 412 GLU B C 1
ATOM 7212 O O . GLU B 1 412 ? 17.75 13.086 31.406 1 94.88 412 GLU B O 1
ATOM 7217 N N . ALA B 1 413 ? 15.883 13.289 32.594 1 95.25 413 ALA B N 1
ATOM 7218 C CA . ALA B 1 413 ? 15.758 14.727 32.375 1 95.25 413 ALA B CA 1
ATOM 7219 C C . ALA B 1 413 ? 16.938 15.484 32.969 1 95.25 413 ALA B C 1
ATOM 7221 O O . ALA B 1 413 ? 17.5 16.375 32.344 1 95.25 413 ALA B O 1
ATOM 7222 N N . GLU B 1 414 ? 17.344 15.062 34.125 1 94 414 GLU B N 1
ATOM 7223 C CA . GLU B 1 414 ? 18.453 15.688 34.812 1 94 414 GLU B CA 1
ATOM 7224 C C . GLU B 1 414 ? 19.766 15.508 34.031 1 94 414 GLU B C 1
ATOM 7226 O O . GLU B 1 414 ? 20.531 16.453 33.906 1 94 414 GLU B O 1
ATOM 7231 N N . GLU B 1 415 ? 19.938 14.328 33.656 1 93.75 415 GLU B N 1
ATOM 7232 C CA . GLU B 1 415 ? 21.156 14.016 32.938 1 93.75 415 GLU B CA 1
ATOM 7233 C C . GLU B 1 415 ? 21.281 14.891 31.688 1 93.75 415 GLU B C 1
ATOM 7235 O O . GLU B 1 415 ? 22.359 15.414 31.406 1 93.75 415 GLU B O 1
ATOM 7240 N N . ILE B 1 416 ? 20.234 15.055 30.969 1 93.38 416 ILE B N 1
ATOM 7241 C CA . ILE B 1 416 ? 20.203 15.836 29.734 1 93.38 416 ILE B CA 1
ATOM 7242 C C . ILE B 1 416 ? 20.547 17.297 30.031 1 93.38 416 ILE B C 1
ATOM 7244 O O . ILE B 1 416 ? 21.375 17.906 29.359 1 93.38 416 ILE B O 1
ATOM 7248 N N . LEU B 1 417 ? 20.016 17.828 31.031 1 93.81 417 LEU B N 1
ATOM 7249 C CA . LEU B 1 417 ? 20.172 19.25 31.359 1 93.81 417 LEU B CA 1
ATOM 7250 C C . LEU B 1 417 ? 21.547 19.516 31.969 1 93.81 417 LEU B C 1
ATOM 7252 O O . LEU B 1 417 ? 22.141 20.562 31.734 1 93.81 417 LEU B O 1
ATOM 7256 N N . TYR B 1 418 ? 22.031 18.562 32.656 1 92.81 418 TYR B N 1
ATOM 7257 C CA . TYR B 1 418 ? 23.375 18.719 33.219 1 92.81 418 TYR B CA 1
ATOM 7258 C C . TYR B 1 418 ? 24.422 18.719 32.125 1 92.81 418 TYR B C 1
ATOM 7260 O O . TYR B 1 418 ? 25.438 19.438 32.219 1 92.81 418 TYR B O 1
ATOM 7268 N N . ASN B 1 419 ? 24.172 17.953 31.172 1 92.19 419 ASN B N 1
ATOM 7269 C CA . ASN B 1 419 ? 25.094 17.969 30.031 1 92.19 419 ASN B CA 1
ATOM 7270 C C . ASN B 1 419 ? 25.109 19.328 29.359 1 92.19 419 ASN B C 1
ATOM 7272 O O . ASN B 1 419 ? 26.156 19.781 28.875 1 92.19 419 ASN B O 1
ATOM 7276 N N . VAL B 1 420 ? 23.984 19.953 29.266 1 92.31 420 VAL B N 1
ATOM 7277 C CA . VAL B 1 420 ? 23.906 21.281 28.688 1 92.31 420 VAL B CA 1
ATOM 7278 C C . VAL B 1 420 ? 24.688 22.281 29.547 1 92.31 420 VAL B C 1
ATOM 7280 O O . VAL B 1 420 ? 25.453 23.094 29.031 1 92.31 420 VAL B O 1
ATOM 7283 N N . ILE B 1 421 ? 24.594 22.172 30.797 1 91.12 421 ILE B N 1
ATOM 7284 C CA . ILE B 1 421 ? 25.219 23.094 31.75 1 91.12 421 ILE B CA 1
ATOM 7285 C C . ILE B 1 421 ? 26.734 22.891 31.719 1 91.12 421 ILE B C 1
ATOM 7287 O O . ILE B 1 421 ? 27.5 23.859 31.797 1 91.12 421 ILE B O 1
ATOM 7291 N N . LYS B 1 422 ? 27.078 21.672 31.594 1 91.88 422 LYS B N 1
ATOM 7292 C CA . LYS B 1 422 ? 28.5 21.359 31.516 1 91.88 422 LYS B CA 1
ATOM 7293 C C . LYS B 1 422 ? 29.141 22.031 30.312 1 91.88 422 LYS B C 1
ATOM 7295 O O . LYS B 1 422 ? 30.297 22.469 30.375 1 91.88 422 LYS B O 1
ATOM 7300 N N . ASN B 1 423 ? 28.438 22.125 29.312 1 91.5 423 ASN B N 1
ATOM 7301 C CA . ASN B 1 423 ? 28.953 22.719 28.078 1 91.5 423 ASN B CA 1
ATOM 7302 C C . ASN B 1 423 ? 28.906 24.25 28.141 1 91.5 423 ASN B C 1
ATOM 7304 O O . ASN B 1 423 ? 29.766 24.922 27.578 1 91.5 423 ASN B O 1
ATOM 7308 N N . ASP B 1 424 ? 27.828 24.797 28.703 1 92.06 424 ASP B N 1
ATOM 7309 C CA . ASP B 1 424 ? 27.656 26.234 28.859 1 92.06 424 ASP B CA 1
ATOM 7310 C C . ASP B 1 424 ? 26.812 26.547 30.094 1 92.06 424 ASP B C 1
ATOM 7312 O O . ASP B 1 424 ? 25.578 26.438 30.062 1 92.06 424 ASP B O 1
ATOM 7316 N N . ALA B 1 425 ? 27.375 27.078 31.016 1 91.25 425 ALA B N 1
ATOM 7317 C CA . ALA B 1 425 ? 26.75 27.297 32.312 1 91.25 425 ALA B CA 1
ATOM 7318 C C . ALA B 1 425 ? 26 28.625 32.344 1 91.25 425 ALA B C 1
ATOM 7320 O O . ALA B 1 425 ? 25.359 28.969 33.344 1 91.25 425 ALA B O 1
ATOM 7321 N N . SER B 1 426 ? 26.016 29.312 31.281 1 91.56 426 SER B N 1
ATOM 7322 C CA . SER B 1 426 ? 25.391 30.625 31.266 1 91.56 426 SER B CA 1
ATOM 7323 C C . SER B 1 426 ? 23.969 30.578 30.719 1 91.56 426 SER B C 1
ATOM 7325 O O . SER B 1 426 ? 23.266 31.578 30.688 1 91.56 426 SER B O 1
ATOM 7327 N N . ILE B 1 427 ? 23.547 29.391 30.344 1 92.25 427 ILE B N 1
ATOM 7328 C CA . ILE B 1 427 ? 22.234 29.266 29.703 1 92.25 427 ILE B CA 1
ATOM 7329 C C . ILE B 1 427 ? 21.141 29.219 30.781 1 92.25 427 ILE B C 1
ATOM 7331 O O . ILE B 1 427 ? 20.969 28.203 31.453 1 92.25 427 ILE B O 1
ATOM 7335 N N . LEU B 1 428 ? 20.312 30.203 30.906 1 92.38 428 LEU B N 1
ATOM 7336 C CA . LEU B 1 428 ? 19.328 30.375 31.969 1 92.38 428 LEU B CA 1
ATOM 7337 C C . LEU B 1 428 ? 18.25 29.312 31.875 1 92.38 428 LEU B C 1
ATOM 7339 O O . LEU B 1 428 ? 17.766 28.828 32.906 1 92.38 428 LEU B O 1
ATOM 7343 N N . GLN B 1 429 ? 17.891 28.938 30.641 1 92.5 429 GLN B N 1
ATOM 7344 C CA . GLN B 1 429 ? 16.797 28.016 30.422 1 92.5 429 GLN B CA 1
ATOM 7345 C C . GLN B 1 429 ? 17.109 26.641 31.031 1 92.5 429 GLN B C 1
ATOM 7347 O O . GLN B 1 429 ? 16.188 25.906 31.391 1 92.5 429 GLN B O 1
ATOM 7352 N N . SER B 1 430 ? 18.328 26.297 31.141 1 93.31 430 SER B N 1
ATOM 7353 C CA . SER B 1 430 ? 18.719 25.031 31.75 1 93.31 430 SER B CA 1
ATOM 7354 C C . SER B 1 430 ? 18.312 24.984 33.219 1 93.31 430 SER B C 1
ATOM 7356 O O . SER B 1 430 ? 17.75 23.984 33.688 1 93.31 430 SER B O 1
ATOM 7358 N N . TYR B 1 431 ? 18.484 26.031 33.812 1 93.62 431 TYR B N 1
ATOM 7359 C CA . TYR B 1 431 ? 18.156 26.109 35.25 1 93.62 431 TYR B CA 1
ATOM 7360 C C . TYR B 1 431 ? 16.656 26.219 35.438 1 93.62 431 TYR B C 1
ATOM 7362 O O . TYR B 1 431 ? 16.109 25.672 36.406 1 93.62 431 TYR B O 1
ATOM 7370 N N . GLU B 1 432 ? 16.031 26.906 34.594 1 93.38 432 GLU B N 1
ATOM 7371 C CA . GLU B 1 432 ? 14.57 26.969 34.625 1 93.38 432 GLU B CA 1
ATOM 7372 C C . GLU B 1 432 ? 13.961 25.562 34.5 1 93.38 432 GLU B C 1
ATOM 7374 O O . GLU B 1 432 ? 13.078 25.203 35.281 1 93.38 432 GLU B O 1
ATOM 7379 N N . SER B 1 433 ? 14.445 24.797 33.594 1 93.94 433 SER B N 1
ATOM 7380 C CA . SER B 1 433 ? 13.93 23.453 33.344 1 93.94 433 SER B CA 1
ATOM 7381 C C . SER B 1 433 ? 14.242 22.531 34.5 1 93.94 433 SER B C 1
ATOM 7383 O O . SER B 1 433 ? 13.398 21.734 34.938 1 93.94 433 SER B O 1
ATOM 7385 N N . LEU B 1 434 ? 15.398 22.672 35.031 1 93.62 434 LEU B N 1
ATOM 7386 C CA . LEU B 1 434 ? 15.766 21.875 36.188 1 93.62 434 LEU B CA 1
ATOM 7387 C C . LEU B 1 434 ? 14.883 22.219 37.375 1 93.62 434 LEU B C 1
ATOM 7389 O O . LEU B 1 434 ? 14.438 21.328 38.094 1 93.62 434 LEU B O 1
ATOM 7393 N N . GLY B 1 435 ? 14.734 23.531 37.562 1 93.25 435 GLY B N 1
ATOM 7394 C CA . GLY B 1 435 ? 13.844 23.953 38.625 1 93.25 435 GLY B CA 1
ATOM 7395 C C . GLY B 1 435 ? 12.453 23.375 38.531 1 93.25 435 GLY B C 1
ATOM 7396 O O . GLY B 1 435 ? 11.898 22.906 39.531 1 93.25 435 GLY B O 1
ATOM 7397 N N . PHE B 1 436 ? 11.945 23.406 37.375 1 91.38 436 PHE B N 1
ATOM 7398 C CA . PHE B 1 436 ? 10.625 22.859 37.125 1 91.38 436 PHE B CA 1
ATOM 7399 C C . PHE B 1 436 ? 10.602 21.359 37.406 1 91.38 436 PHE B C 1
ATOM 7401 O O . PHE B 1 436 ? 9.664 20.844 38.031 1 91.38 436 PHE B O 1
ATOM 7408 N N . ILE B 1 437 ? 11.555 20.625 37 1 92.75 437 ILE B N 1
ATOM 7409 C CA . ILE B 1 437 ? 11.625 19.188 37.125 1 92.75 437 ILE B CA 1
ATOM 7410 C C . ILE B 1 437 ? 11.734 18.812 38.625 1 92.75 437 ILE B C 1
ATOM 7412 O O . ILE B 1 437 ? 11.055 17.891 39.094 1 92.75 437 ILE B O 1
ATOM 7416 N N . TYR B 1 438 ? 12.477 19.531 39.344 1 92.5 438 TYR B N 1
ATOM 7417 C CA . TYR B 1 438 ? 12.617 19.266 40.781 1 92.5 438 TYR B CA 1
ATOM 7418 C C . TYR B 1 438 ? 11.336 19.609 41.531 1 92.5 438 TYR B C 1
ATOM 7420 O O . TYR B 1 438 ? 10.977 18.953 42.5 1 92.5 438 TYR B O 1
ATOM 7428 N N . TYR B 1 439 ? 10.742 20.656 41.062 1 91.69 439 TYR B N 1
ATOM 7429 C CA . TYR B 1 439 ? 9.438 20.984 41.625 1 91.69 439 TYR B CA 1
ATOM 7430 C C . TYR B 1 439 ? 8.461 19.828 41.469 1 91.69 439 TYR B C 1
ATOM 7432 O O . TYR B 1 439 ? 7.773 19.453 42.406 1 91.69 439 TYR B O 1
ATOM 7440 N N . LYS B 1 440 ? 8.383 19.281 40.344 1 90.12 440 LYS B N 1
ATOM 7441 C CA . LYS B 1 440 ? 7.48 18.172 40.031 1 90.12 440 LYS B CA 1
ATOM 7442 C C . LYS B 1 440 ? 7.848 16.922 40.844 1 90.12 440 LYS B C 1
ATOM 7444 O O . LYS B 1 440 ? 6.98 16.125 41.188 1 90.12 440 LYS B O 1
ATOM 7449 N N . LYS B 1 441 ? 9.141 16.828 41.031 1 91.5 441 LYS B N 1
ATOM 7450 C CA . LYS B 1 441 ? 9.664 15.695 41.781 1 91.5 441 LYS B CA 1
ATOM 7451 C C . LYS B 1 441 ? 9.383 15.852 43.281 1 91.5 441 LYS B C 1
ATOM 7453 O O . LYS B 1 441 ? 9.5 14.891 44.031 1 91.5 441 LYS B O 1
ATOM 7458 N N . GLY B 1 442 ? 9.078 17.078 43.719 1 89.19 442 GLY B N 1
ATOM 7459 C CA . GLY B 1 442 ? 8.82 17.375 45.094 1 89.19 442 GLY B CA 1
ATOM 7460 C C . GLY B 1 442 ? 10.07 17.781 45.875 1 89.19 442 GLY B C 1
ATOM 7461 O O . GLY B 1 442 ? 10.023 17.969 47.094 1 89.19 442 GLY B O 1
ATOM 7462 N N . ASP B 1 443 ? 11.164 17.828 45.25 1 92.12 443 ASP B N 1
ATOM 7463 C CA . ASP B 1 443 ? 12.406 18.297 45.875 1 92.12 443 ASP B CA 1
ATOM 7464 C C . ASP B 1 443 ? 12.492 19.828 45.812 1 92.12 443 ASP B C 1
ATOM 7466 O O . ASP B 1 443 ? 13.258 20.391 45.031 1 92.12 443 ASP B O 1
ATOM 7470 N N . PHE B 1 444 ? 11.883 20.469 46.688 1 91.94 444 PHE B N 1
ATOM 7471 C CA . PHE B 1 444 ? 11.711 21.922 46.656 1 91.94 444 PHE B CA 1
ATOM 7472 C C . PHE B 1 444 ? 13.031 22.625 46.969 1 91.94 444 PHE B C 1
ATOM 7474 O O . PHE B 1 444 ? 13.281 23.719 46.469 1 91.94 444 PHE B O 1
ATOM 7481 N N . LYS B 1 445 ? 13.828 21.922 47.688 1 92.44 445 LYS B N 1
ATOM 7482 C CA . LYS B 1 445 ? 15.125 22.516 48 1 92.44 445 LYS B CA 1
ATOM 7483 C C . LYS B 1 445 ? 15.984 22.672 46.75 1 92.44 445 LYS B C 1
ATOM 7485 O O . LYS B 1 445 ? 16.562 23.719 46.5 1 92.44 445 LYS B O 1
ATOM 7490 N N . LYS B 1 446 ? 16.078 21.656 46 1 94.25 446 LYS B N 1
ATOM 7491 C CA . LYS B 1 446 ? 16.844 21.719 44.781 1 94.25 446 LYS B CA 1
ATOM 7492 C C . LYS B 1 446 ? 16.203 22.656 43.781 1 94.25 446 LYS B C 1
ATOM 7494 O O . LYS B 1 446 ? 16.891 23.344 43 1 94.25 446 LYS B O 1
ATOM 7499 N N . ALA B 1 447 ? 14.883 22.719 43.719 1 95.31 447 ALA B N 1
ATOM 7500 C CA . ALA B 1 447 ? 14.18 23.656 42.844 1 95.31 447 ALA B CA 1
ATOM 7501 C C . ALA B 1 447 ? 14.555 25.094 43.156 1 95.31 447 ALA B C 1
ATOM 7503 O O . ALA B 1 447 ? 14.867 25.875 42.281 1 95.31 447 ALA B O 1
ATOM 7504 N N . GLU B 1 448 ? 14.562 25.297 44.438 1 93.88 448 GLU B N 1
ATOM 7505 C CA . GLU B 1 448 ? 14.9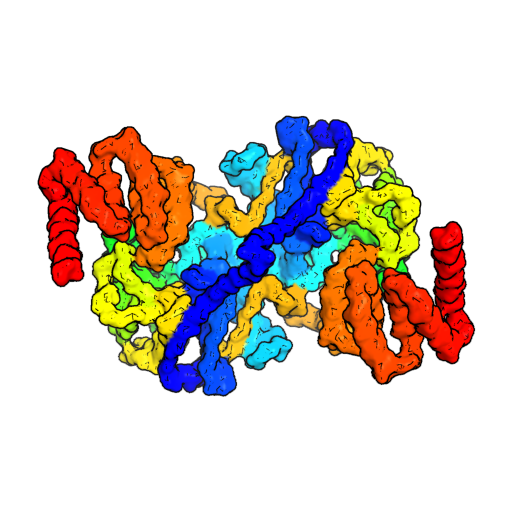14 26.641 44.906 1 93.88 448 GLU B CA 1
ATOM 7506 C C . GLU B 1 448 ? 16.344 27 44.5 1 93.88 448 GLU B C 1
ATOM 7508 O O . GLU B 1 448 ? 16.609 28.125 44.062 1 93.88 448 GLU B O 1
ATOM 7513 N N . LYS B 1 449 ? 17.203 26.062 44.656 1 94.94 449 LYS B N 1
ATOM 7514 C CA . LYS B 1 449 ? 18.609 26.297 44.312 1 94.94 449 LYS B CA 1
ATOM 7515 C C . LYS B 1 449 ? 18.75 26.703 42.844 1 94.94 449 LYS B C 1
ATOM 7517 O O . LYS B 1 449 ? 19.516 27.609 42.531 1 94.94 449 LYS B O 1
ATOM 7522 N N . ASN B 1 450 ? 18.078 26.109 42 1 95.38 450 ASN B N 1
ATOM 7523 C CA . ASN B 1 450 ? 18.172 26.406 40.594 1 95.38 450 ASN B CA 1
ATOM 7524 C C . ASN B 1 450 ? 17.547 27.75 40.25 1 95.38 450 ASN B C 1
ATOM 7526 O O . ASN B 1 450 ? 18.094 28.516 39.438 1 95.38 450 ASN B O 1
ATOM 7530 N N . PHE B 1 451 ? 16.469 28.109 40.875 1 94.5 451 PHE B N 1
ATOM 7531 C CA . PHE B 1 451 ? 15.836 29.406 40.625 1 94.5 451 PHE B CA 1
ATOM 7532 C C . PHE B 1 451 ? 16.703 30.547 41.156 1 94.5 451 PHE B C 1
ATOM 7534 O O . PHE B 1 451 ? 16.766 31.625 40.562 1 94.5 451 PHE B O 1
ATOM 7541 N N . LYS B 1 452 ? 17.375 30.25 42.219 1 94.88 452 LYS B N 1
ATOM 7542 C CA . LYS B 1 452 ? 18.297 31.234 42.75 1 94.88 452 LYS B CA 1
ATOM 7543 C C . LYS B 1 452 ? 19.484 31.438 41.844 1 94.88 452 LYS B C 1
ATOM 7545 O O . LYS B 1 452 ? 20 32.562 41.719 1 94.88 452 LYS B O 1
ATOM 7550 N N . LYS B 1 453 ? 19.906 30.344 41.281 1 95 453 LYS B N 1
ATOM 7551 C CA . LYS B 1 453 ? 21.016 30.438 40.344 1 95 453 LYS B CA 1
ATOM 7552 C C . LYS B 1 453 ? 20.641 31.344 39.156 1 95 453 LYS B C 1
ATOM 7554 O O . LYS B 1 453 ? 21.5 32.062 38.656 1 95 453 LYS B O 1
ATOM 7559 N N . ILE B 1 454 ? 19.406 31.312 38.656 1 95 454 ILE B N 1
ATOM 7560 C CA . ILE B 1 454 ? 18.938 32.156 37.594 1 95 454 ILE B CA 1
ATOM 7561 C C . ILE B 1 454 ? 19.078 33.625 38 1 95 454 ILE B C 1
ATOM 7563 O O . ILE B 1 454 ? 19.531 34.469 37.219 1 95 454 ILE B O 1
ATOM 7567 N N . LEU B 1 455 ? 18.797 33.938 39.219 1 93.75 455 LEU B N 1
ATOM 7568 C CA . LEU B 1 455 ? 18.828 35.281 39.719 1 93.75 455 LEU B CA 1
ATOM 7569 C C . LEU B 1 455 ? 20.266 35.781 39.906 1 93.75 455 LEU B C 1
ATOM 7571 O O . LEU B 1 455 ? 20.547 36.969 39.844 1 93.75 455 LEU B O 1
ATOM 7575 N N . GLU B 1 456 ? 21.188 34.875 40.156 1 94.19 456 GLU B N 1
ATOM 7576 C CA . GLU B 1 456 ? 22.609 35.219 40.188 1 94.19 456 GLU B CA 1
ATOM 7577 C C . GLU B 1 456 ? 23.078 35.688 38.812 1 94.19 456 GLU B C 1
ATOM 7579 O O . GLU B 1 456 ? 23.922 36.594 38.719 1 94.19 456 GLU B O 1
ATOM 7584 N N . LEU B 1 457 ? 22.562 35.094 37.844 1 93.44 457 LEU B N 1
ATOM 7585 C CA . LEU B 1 457 ? 22.984 35.375 36.469 1 93.44 457 LEU B CA 1
ATOM 7586 C C . LEU B 1 457 ? 22.188 36.562 35.906 1 93.44 457 LEU B C 1
ATOM 7588 O O . LEU B 1 457 ? 22.703 37.312 35.094 1 93.44 457 LEU B O 1
ATOM 7592 N N . ASP B 1 458 ? 20.875 36.625 36.25 1 95.06 458 ASP B N 1
ATOM 7593 C CA . ASP B 1 458 ? 19.953 37.688 35.844 1 95.06 458 ASP B CA 1
ATOM 7594 C C . ASP B 1 458 ? 19.062 38.125 37 1 95.06 458 ASP B C 1
ATOM 7596 O O . ASP B 1 458 ? 17.922 37.688 37.094 1 95.06 458 ASP B O 1
ATOM 7600 N N . PRO B 1 459 ? 19.5 39.062 37.75 1 93.12 459 PRO B N 1
ATOM 7601 C CA . PRO B 1 459 ? 18.844 39.438 38.969 1 93.12 459 PRO B CA 1
ATOM 7602 C C . PRO B 1 459 ? 17.422 39.969 38.781 1 93.12 459 PRO B C 1
ATOM 7604 O O . PRO B 1 459 ? 16.594 39.906 39.688 1 93.12 459 PRO B O 1
ATOM 7607 N N . ASP B 1 460 ? 17.047 40.344 37.656 1 93.38 460 ASP B N 1
ATOM 7608 C CA . ASP B 1 460 ? 15.734 40.938 37.406 1 93.38 460 ASP B CA 1
ATOM 7609 C C . ASP B 1 460 ? 14.805 39.969 36.688 1 93.38 460 ASP B C 1
ATOM 7611 O O . ASP B 1 460 ? 13.758 40.344 36.188 1 93.38 460 ASP B O 1
ATOM 7615 N N . ASN B 1 461 ? 15.188 38.781 36.75 1 93.62 461 ASN B N 1
ATOM 7616 C CA . ASN B 1 461 ? 14.375 37.781 36.062 1 93.62 461 ASN B CA 1
ATOM 7617 C C . ASN B 1 461 ? 13.031 37.562 36.75 1 93.62 461 ASN B C 1
ATOM 7619 O O . ASN B 1 461 ? 12.969 36.938 37.812 1 93.62 461 ASN B O 1
ATOM 7623 N N . LYS B 1 462 ? 11.977 37.969 36.188 1 92.56 462 LYS B N 1
ATOM 7624 C CA . LYS B 1 462 ? 10.648 37.969 36.781 1 92.56 462 LYS B CA 1
ATOM 7625 C C . LYS B 1 462 ? 10.109 36.531 36.938 1 92.56 462 LYS B C 1
ATOM 7627 O O . LYS B 1 462 ? 9.453 36.219 37.938 1 92.56 462 LYS B O 1
ATOM 7632 N N . LYS B 1 463 ? 10.383 35.781 36 1 91.62 463 LYS B N 1
ATOM 7633 C CA . LYS B 1 463 ? 9.883 34.406 36.031 1 91.62 463 LYS B CA 1
ATOM 7634 C C . LYS B 1 463 ? 10.469 33.625 37.188 1 91.62 463 LYS B C 1
ATOM 7636 O O . LYS B 1 463 ? 9.75 32.906 37.875 1 91.62 463 LYS B O 1
ATOM 7641 N N . ALA B 1 464 ? 11.727 33.781 37.406 1 91.5 464 ALA B N 1
ATOM 7642 C CA . ALA B 1 464 ? 12.398 33.094 38.5 1 91.5 464 ALA B CA 1
ATOM 7643 C C . ALA B 1 464 ? 11.883 33.594 39.844 1 91.5 464 ALA B C 1
ATOM 7645 O O . ALA B 1 464 ? 11.711 32.781 40.781 1 91.5 464 ALA B O 1
ATOM 7646 N N . LYS B 1 465 ? 11.609 34.844 39.969 1 92.56 465 LYS B N 1
ATOM 7647 C CA . LYS B 1 465 ? 11.062 35.406 41.219 1 92.56 465 LYS B CA 1
ATOM 7648 C C . LYS B 1 465 ? 9.68 34.812 41.5 1 92.56 465 LYS B C 1
ATOM 7650 O O . LYS B 1 465 ? 9.383 34.469 42.656 1 92.56 465 LYS B O 1
ATOM 7655 N N . ASN B 1 466 ? 8.938 34.812 40.5 1 92.81 466 ASN B N 1
ATOM 7656 C CA . ASN B 1 466 ? 7.602 34.25 40.656 1 92.81 466 ASN B CA 1
ATOM 7657 C C . ASN B 1 466 ? 7.66 32.781 41.062 1 92.81 466 ASN B C 1
ATOM 7659 O O . ASN B 1 466 ? 6.852 32.312 41.875 1 92.81 466 ASN B O 1
ATOM 7663 N N . SER B 1 467 ? 8.516 32.031 40.438 1 91.81 467 SER B N 1
ATOM 7664 C CA . SER B 1 467 ? 8.656 30.625 40.781 1 91.81 467 SER B CA 1
ATOM 7665 C C . SER B 1 467 ? 9.07 30.422 42.219 1 91.81 467 SER B C 1
ATOM 7667 O O . SER B 1 467 ? 8.586 29.5 42.906 1 91.81 467 SER B O 1
ATOM 7669 N N . LEU B 1 468 ? 9.859 31.266 42.688 1 91.38 468 LEU B N 1
ATOM 7670 C CA . LEU B 1 468 ? 10.305 31.203 44.094 1 91.38 468 LEU B CA 1
ATOM 7671 C C . LEU B 1 468 ? 9.164 31.516 45.031 1 91.38 468 LEU B C 1
ATOM 7673 O O . LEU B 1 468 ? 9.062 30.938 46.125 1 91.38 468 LEU B O 1
ATOM 7677 N N . GLU B 1 469 ? 8.383 32.406 44.594 1 90 469 GLU B N 1
ATOM 7678 C CA . GLU B 1 469 ? 7.219 32.75 45.406 1 90 469 GLU B CA 1
ATOM 7679 C C . GLU B 1 469 ? 6.258 31.578 45.531 1 90 469 GLU B C 1
ATOM 7681 O O . GLU B 1 469 ? 5.723 31.312 46.594 1 90 469 GLU B O 1
ATOM 7686 N N . ILE B 1 470 ? 6.027 30.984 44.438 1 89.62 470 ILE B N 1
ATOM 7687 C CA . ILE B 1 470 ? 5.156 29.812 44.406 1 89.62 470 ILE B CA 1
ATOM 7688 C C . ILE B 1 470 ? 5.727 28.719 45.312 1 89.62 470 ILE B C 1
ATOM 7690 O O . ILE B 1 470 ? 4.988 28.078 46.062 1 89.62 470 ILE B O 1
ATOM 7694 N N . LEU B 1 471 ? 7.016 28.531 45.281 1 88.62 471 LEU B N 1
ATOM 7695 C CA . LEU B 1 471 ? 7.684 27.516 46.094 1 88.62 471 LEU B CA 1
ATOM 7696 C C . LEU B 1 471 ? 7.535 27.828 47.594 1 88.62 471 LEU B C 1
ATOM 7698 O O . LEU B 1 471 ? 7.375 26.906 48.406 1 88.62 471 LEU B O 1
ATOM 7702 N N . ARG B 1 472 ? 7.523 29 47.906 1 86.31 472 ARG B N 1
ATOM 7703 C CA . ARG B 1 472 ? 7.375 29.422 49.281 1 86.31 472 ARG B CA 1
ATOM 7704 C C . ARG B 1 472 ? 5.973 29.125 49.812 1 86.31 472 ARG B C 1
ATOM 7706 O O . ARG B 1 472 ? 5.809 28.688 50.969 1 86.31 472 ARG B O 1
ATOM 7713 N N . LYS B 1 473 ? 5.098 29.312 48.938 1 83.88 473 LYS B N 1
ATOM 7714 C CA . LYS B 1 473 ? 3.713 29.047 49.344 1 83.88 473 LYS B CA 1
ATOM 7715 C C . LYS B 1 473 ? 3.477 27.547 49.531 1 83.88 473 LYS B C 1
ATOM 7717 O O . LYS B 1 473 ? 2.756 27.141 50.438 1 83.88 473 LYS B O 1
ATOM 7722 N N . GLU B 1 474 ? 4.035 26.828 48.688 1 82.62 474 GLU B N 1
ATOM 7723 C CA . GLU B 1 474 ? 3.879 25.375 48.75 1 82.62 474 GLU B CA 1
ATOM 7724 C C . GLU B 1 474 ? 4.547 24.828 50 1 82.62 474 GLU B C 1
ATOM 7726 O O . GLU B 1 474 ? 4.016 23.906 50.656 1 82.62 474 GLU B O 1
ATOM 7731 N N . LYS B 1 475 ? 5.645 25.328 50.375 1 75.19 475 LYS B N 1
ATOM 7732 C CA . LYS B 1 475 ? 6.359 24.922 51.562 1 75.19 475 LYS B CA 1
ATOM 7733 C C . LYS B 1 475 ? 5.555 25.266 52.844 1 75.19 475 LYS B C 1
ATOM 7735 O O . LYS B 1 475 ? 5.535 24.5 53.781 1 75.19 475 LYS B O 1
ATOM 7740 N N . SER B 1 476 ? 4.863 26.359 52.781 1 73.44 476 SER B N 1
ATOM 7741 C CA . SER B 1 476 ? 4.062 26.797 53.938 1 73.44 476 SER B CA 1
ATOM 7742 C C . SER B 1 476 ? 2.793 25.969 54.062 1 73.44 476 SER B C 1
ATOM 7744 O O . SER B 1 476 ? 2.361 25.656 55.188 1 73.44 476 SER B O 1
ATOM 7746 N N . ASN B 1 477 ? 2.24 25.594 52.969 1 64.12 477 ASN B N 1
ATOM 7747 C CA . ASN B 1 477 ? 1.029 24.766 53 1 64.12 477 ASN B CA 1
ATOM 7748 C C . ASN B 1 477 ? 1.339 23.328 53.375 1 64.12 47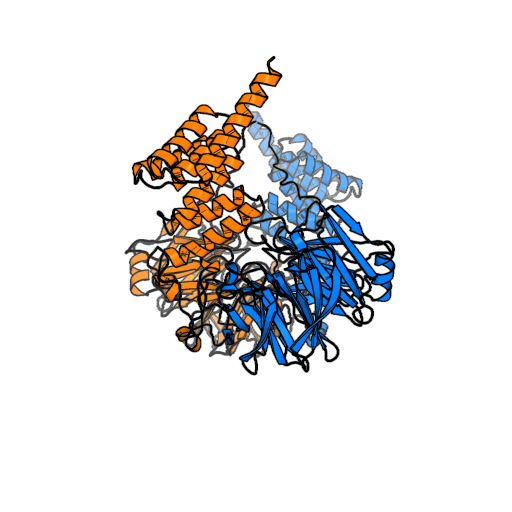7 ASN B C 1
ATOM 7750 O O . ASN B 1 477 ? 0.495 22.641 53.969 1 64.12 477 ASN B O 1
ATOM 7754 N N . GLY B 1 478 ? 2.311 22.734 53.062 1 56.38 478 GLY B N 1
ATOM 7755 C CA . GLY B 1 478 ? 2.691 21.406 53.5 1 56.38 478 GLY B CA 1
ATOM 7756 C C . GLY B 1 478 ? 3.061 21.375 54.969 1 56.38 478 GLY B C 1
ATOM 7757 O O . GLY B 1 478 ? 2.885 20.344 55.625 1 56.38 478 GLY B O 1
ATOM 7758 N N . GLU B 1 479 ? 3.688 22.359 55.531 1 50.72 479 GLU B N 1
ATOM 7759 C CA . GLU B 1 479 ? 3.928 22.406 56.969 1 50.72 479 GLU B CA 1
ATOM 7760 C C . GLU B 1 479 ? 2.617 22.547 57.75 1 50.72 479 GLU B C 1
ATOM 7762 O O . GLU B 1 479 ? 2.521 22.109 58.875 1 50.72 479 GLU B O 1
ATOM 7767 N N . TYR B 1 480 ? 1.591 23.047 57.188 1 45.69 480 TYR B N 1
ATOM 7768 C CA . TYR B 1 480 ? 0.321 23.094 57.906 1 45.69 480 TYR B CA 1
ATOM 7769 C C . TYR B 1 480 ? -0.342 21.719 57.938 1 45.69 480 TYR B C 1
ATOM 7771 O O . TYR B 1 480 ? -1.17 21.438 58.781 1 45.69 480 TYR B O 1
ATOM 7779 N N . ASN B 1 481 ? -0.23 20.922 56.969 1 41.34 481 ASN B N 1
ATOM 7780 C CA . ASN B 1 481 ? -0.877 19.625 57.125 1 41.34 481 ASN B CA 1
ATOM 7781 C C . ASN B 1 481 ? -0.113 18.719 58.094 1 41.34 481 ASN B C 1
ATOM 7783 O O . ASN B 1 481 ? -0.55 17.609 58.406 1 41.34 481 ASN B O 1
ATOM 7787 N N . ASP B 1 482 ? 1.087 18.875 58.344 1 39.38 482 ASP B N 1
ATOM 7788 C CA . ASP B 1 482 ? 1.713 18.047 59.344 1 39.38 482 ASP B CA 1
ATOM 7789 C C . ASP B 1 482 ? 1.5 18.641 60.75 1 39.38 482 ASP B C 1
ATOM 7791 O O . ASP B 1 482 ? 1.979 18.094 61.75 1 39.38 482 ASP B O 1
ATOM 7795 N N . SER B 1 483 ? 0.94 19.875 60.844 1 32.22 483 SER B N 1
ATOM 7796 C CA . SER B 1 483 ? 0.53 20.141 62.219 1 32.22 483 SER B CA 1
ATOM 7797 C C . SER B 1 483 ? -0.881 19.641 62.5 1 32.22 483 SER B C 1
ATOM 7799 O O . SER B 1 483 ? -1.757 19.734 61.625 1 32.22 483 SER B O 1
#